Protein AF-0000000067516686 (afdb_homodimer)

Sequence (982 aa):
MNQHSPLILAIDEGTSNAKAVLVNEQGQVVARGSRPLSISHPQAGYSEQDPLLIWQATLEAIADCMTGLQRPISALAISNQRESVVAWDRVSGAPLSPCISWQCRRSLPLCNELHAQGHEAMILARTGLALDPMFSAGKMRWILDHLDDGHARAAAGEICLGTVDSWLLWKLSAGQAFATDYSNAARTQLFNLQTCDWDPQLLELFSIPAAALASIQPSAGLFAHTVAVGGLDAGIPILSMIGDSHAALYGQGGFAPGLVKATLGTGSSLMTPMAGPIASRHGLSTTLAWHDGAASTYAMEGNIVHTGAAVQWAARLVAGESIDALSEQAAQLADNGGVYFVPALSGLGAPHWQADARGLICGLTEGSSGAHIMRAALESIGYQIRDVFDAMQADIGSPLKELWVDGGATRNRWLMQFLADLLQRPVIRSLSPEVSALGAAHLAGKALGLWNDAADLQVLERQRERFDPVPGRDLEGVYQEWQKALGRVVCMNQHSPLILAIDEGTSNAKAVLVNEQGQVVARGSRPLSISHPQAGYSEQDPLLIWQATLEAIADCMTGLQRPISALAISNQRESVVAWDRVSGAPLSPCISWQCRRSLPLCNELHAQGHEAMILARTGLALDPMFSAGKMRWILDHLDDGHARAAAGEICLGTVDSWLLWKLSAGQAFATDYSNAARTQLFNLQTCDWDPQLLELFSIPAAALASIQPSAGLFAHTVAVGGLDAGIPILSMIGDSHAALYGQGGFAPGLVKATLGTGSSLMTPMAGPIASRHGLSTTLAWHDGAASTYAMEGNIVHTGAAVQWAARLVAGESIDALSEQAAQLADNGGVYFVPALSGLGAPHWQADARGLICGLTEGSSGAHIMRAALESIGYQIRDVFDAMQADIGSPLKELWVDGGATRNRWLMQFLADLLQRPVIRSLSPEVSALGAAHLAGKALGLWNDAADLQVLERQRERFDPVPGRDLEGVYQEWQKALGRVVC

Structure (mmCIF, N/CA/C/O backbone):
data_AF-0000000067516686-model_v1
#
loop_
_entity.id
_entity.type
_entity.pdbx_description
1 polymer 'ATP:glycerol 3-phosphotransferase'
#
loop_
_atom_site.group_PDB
_atom_site.id
_atom_site.type_symbol
_atom_site.label_atom_id
_atom_site.label_alt_id
_atom_site.label_comp_id
_atom_site.label_asym_id
_atom_site.label_entity_id
_atom_site.label_seq_id
_atom_site.pdbx_PDB_ins_code
_atom_site.Cartn_x
_atom_site.Cartn_y
_atom_site.Cartn_z
_atom_site.occupancy
_atom_site.B_iso_or_equiv
_atom_site.auth_seq_id
_atom_site.auth_comp_id
_atom_site.auth_asym_id
_atom_site.auth_atom_id
_atom_site.pdbx_PDB_model_num
ATOM 1 N N . MET A 1 1 ? -18.938 52.531 -2.992 1 40.31 1 MET A N 1
ATOM 2 C CA . MET A 1 1 ? -18.125 52.312 -1.795 1 40.31 1 MET A CA 1
ATOM 3 C C . MET A 1 1 ? -17.328 53.562 -1.441 1 40.31 1 MET A C 1
ATOM 5 O O . MET A 1 1 ? -16.625 54.125 -2.287 1 40.31 1 MET A O 1
ATOM 9 N N . ASN A 1 2 ? -17.703 54.25 -0.49 1 47.66 2 ASN A N 1
ATOM 10 C CA . ASN A 1 2 ? -17.109 55.531 -0.094 1 47.66 2 ASN A CA 1
ATOM 11 C C . ASN A 1 2 ? -15.609 55.406 0.144 1 47.66 2 ASN A C 1
ATOM 13 O O . ASN A 1 2 ? -15.133 54.375 0.593 1 47.66 2 ASN A O 1
ATOM 17 N N . GLN A 1 3 ? -14.773 56.219 -0.54 1 58.75 3 GLN A N 1
ATOM 18 C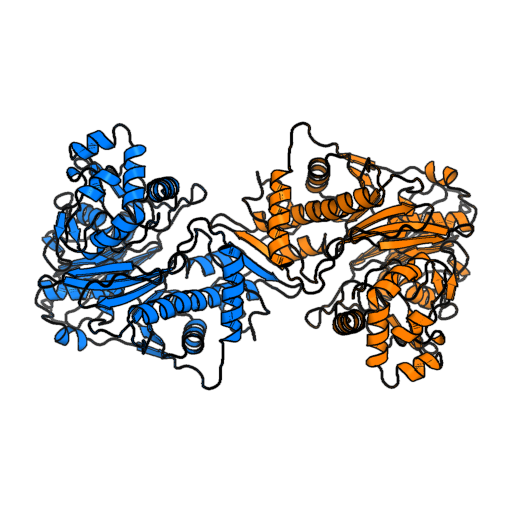 CA . GLN A 1 3 ? -13.32 56.281 -0.531 1 58.75 3 GLN A CA 1
ATOM 19 C C . GLN A 1 3 ? -12.773 56.25 0.893 1 58.75 3 GLN A C 1
ATOM 21 O O . GLN A 1 3 ? -11.609 55.875 1.104 1 58.75 3 GLN A O 1
ATOM 26 N N . HIS A 1 4 ? -13.742 56.312 1.951 1 70.19 4 HIS A N 1
ATOM 27 C CA . HIS A 1 4 ? -13.242 56.406 3.316 1 70.19 4 HIS A CA 1
ATOM 28 C C . HIS A 1 4 ? -13.648 55.188 4.137 1 70.19 4 HIS A C 1
ATOM 30 O O . HIS A 1 4 ? -13.312 55.094 5.32 1 70.19 4 HIS A O 1
ATOM 36 N N . SER A 1 5 ? -14.203 54.219 3.502 1 86.81 5 SER A N 1
ATOM 37 C CA . SER A 1 5 ? -14.633 53.062 4.273 1 86.81 5 SER A CA 1
ATOM 38 C C . SER A 1 5 ? -13.461 52.156 4.598 1 86.81 5 SER A C 1
ATOM 40 O O . SER A 1 5 ? -12.562 51.969 3.773 1 86.81 5 SER A O 1
ATOM 42 N N . PRO A 1 6 ? -13.469 51.594 5.805 1 93.19 6 PRO A N 1
ATOM 43 C CA . PRO A 1 6 ? -12.344 50.781 6.238 1 93.19 6 PRO A CA 1
ATOM 44 C C . PRO A 1 6 ? -12.133 49.562 5.344 1 93.19 6 PRO A C 1
ATOM 46 O O . PRO A 1 6 ? -13.102 48.938 4.898 1 93.19 6 PRO A O 1
ATOM 49 N N . LEU A 1 7 ? -10.859 49.312 5.105 1 95.75 7 LEU A N 1
ATOM 50 C CA . LEU A 1 7 ? -10.414 48.156 4.336 1 95.75 7 LEU A CA 1
ATOM 51 C C . LEU A 1 7 ? -9.297 47.406 5.062 1 95.75 7 LEU A C 1
ATOM 53 O O . LEU A 1 7 ? -8.289 48.031 5.441 1 95.75 7 LEU A O 1
ATOM 57 N N . ILE A 1 8 ? -9.516 46.094 5.266 1 97.38 8 ILE A N 1
ATOM 58 C CA . ILE A 1 8 ? -8.539 45.312 6 1 97.38 8 ILE A CA 1
ATOM 59 C C . ILE A 1 8 ? -7.832 44.344 5.047 1 97.38 8 ILE A C 1
ATOM 61 O O . ILE A 1 8 ? -8.477 43.594 4.301 1 97.38 8 ILE A O 1
ATOM 65 N N . LEU A 1 9 ? -6.535 44.406 5 1 98 9 LEU A N 1
ATOM 66 C CA . LEU A 1 9 ? -5.723 43.438 4.305 1 98 9 LEU A CA 1
ATOM 67 C C . LEU A 1 9 ? -5.402 42.25 5.219 1 98 9 LEU A C 1
ATOM 69 O O . LEU A 1 9 ? -4.746 42.406 6.25 1 98 9 LEU A O 1
ATOM 73 N N . ALA A 1 10 ? -5.867 41.094 4.891 1 98.25 10 ALA A N 1
ATOM 74 C CA . ALA A 1 10 ? -5.625 39.906 5.699 1 98.25 10 ALA A CA 1
ATOM 75 C C . ALA A 1 10 ? -4.738 38.938 4.957 1 98.25 10 ALA A C 1
ATOM 77 O O . ALA A 1 10 ? -5.023 38.562 3.816 1 98.25 10 ALA A O 1
ATOM 78 N N . ILE A 1 11 ? -3.666 38.5 5.617 1 98.06 11 ILE A N 1
ATOM 79 C CA . ILE A 1 11 ? -2.73 37.5 5.113 1 98.06 11 ILE A CA 1
ATOM 80 C C . ILE A 1 11 ? -3.061 36.125 5.719 1 98.06 11 ILE A C 1
ATOM 82 O O . ILE A 1 11 ? -3.338 36.031 6.914 1 98.06 11 ILE A O 1
ATOM 86 N N . ASP A 1 12 ? -3.098 35.125 4.902 1 96.88 12 ASP A N 1
ATOM 87 C CA . ASP A 1 12 ? -3.156 33.75 5.336 1 96.88 12 ASP A CA 1
ATOM 88 C C . ASP A 1 12 ? -1.967 32.938 4.797 1 96.88 12 ASP A C 1
ATOM 90 O O . ASP A 1 12 ? -2.023 32.406 3.688 1 96.88 12 ASP A O 1
ATOM 94 N N . GLU A 1 13 ? -0.964 32.844 5.578 1 97.19 13 GLU A N 1
ATOM 95 C CA . GLU A 1 13 ? 0.252 32.156 5.18 1 97.19 13 GLU A CA 1
ATOM 96 C C . GLU A 1 13 ? 0.207 30.672 5.609 1 97.19 13 GLU A C 1
ATOM 98 O O . GLU A 1 13 ? 0.337 30.375 6.797 1 97.19 13 GLU A O 1
ATOM 103 N N . GLY A 1 14 ? -0.041 29.75 4.742 1 93.25 14 GLY A N 1
ATOM 104 C CA . GLY A 1 14 ? -0.087 28.328 5.008 1 93.25 14 GLY A CA 1
ATOM 105 C C . GLY A 1 14 ? 1.169 27.594 4.566 1 93.25 14 GLY A C 1
ATOM 106 O O . GLY A 1 14 ? 2.17 28.234 4.223 1 93.25 14 GLY A O 1
ATOM 107 N N . THR A 1 15 ? 1.114 26.219 4.637 1 91.25 15 THR A N 1
ATOM 108 C CA . THR A 1 15 ? 2.25 25.391 4.27 1 91.25 15 THR A CA 1
ATOM 109 C C . THR A 1 15 ? 2.363 25.266 2.754 1 91.25 15 THR A C 1
ATOM 111 O O . THR A 1 15 ? 3.465 25.297 2.205 1 91.25 15 THR A O 1
ATOM 114 N N . SER A 1 16 ? 1.226 25.203 2.084 1 87.81 16 SER A N 1
ATOM 115 C CA . SER A 1 16 ? 1.241 24.953 0.648 1 87.81 16 SER A CA 1
ATOM 116 C C . SER A 1 16 ? 0.964 26.219 -0.144 1 87.81 16 SER A C 1
ATOM 118 O O . SER A 1 16 ? 1.228 26.281 -1.347 1 87.81 16 SER A O 1
ATOM 120 N N . ASN A 1 17 ? 0.392 27.234 0.539 1 91 17 ASN A N 1
ATOM 121 C CA . ASN A 1 17 ? -0.003 28.453 -0.151 1 91 17 ASN A CA 1
ATOM 122 C C . ASN A 1 17 ? 0.082 29.672 0.77 1 91 17 ASN A C 1
ATOM 124 O O . ASN A 1 17 ? -0.217 29.578 1.961 1 91 17 ASN A O 1
ATOM 128 N N . ALA A 1 18 ? 0.467 30.797 0.163 1 95.88 18 ALA A N 1
ATOM 129 C CA . ALA A 1 18 ? 0.298 32.094 0.786 1 95.88 18 ALA A CA 1
ATOM 130 C C . ALA A 1 18 ? -0.847 32.875 0.137 1 95.88 18 ALA A C 1
ATOM 132 O O . ALA A 1 18 ? -0.893 33 -1.087 1 95.88 18 ALA A O 1
ATOM 133 N N . LYS A 1 19 ? -1.77 33.312 0.953 1 96.12 19 LYS A N 1
ATOM 134 C CA . LYS A 1 19 ? -2.939 34.031 0.449 1 96.12 19 LYS A CA 1
ATOM 135 C C . LYS A 1 19 ? -3.068 35.406 1.103 1 96.12 19 LYS A C 1
ATOM 137 O O . LYS A 1 19 ? -2.564 35.625 2.207 1 96.12 19 LYS A O 1
ATOM 142 N N . ALA A 1 20 ? -3.664 36.281 0.36 1 96.94 20 ALA A N 1
ATOM 143 C CA . ALA A 1 20 ? -4.047 37.625 0.86 1 96.94 20 ALA A CA 1
ATOM 144 C C . ALA A 1 20 ? -5.426 38 0.349 1 96.94 20 ALA A C 1
ATOM 146 O O . ALA A 1 20 ? -5.766 37.75 -0.808 1 96.94 20 ALA A O 1
ATOM 147 N N . VAL A 1 21 ? -6.176 38.656 1.264 1 96.56 21 VAL A N 1
ATOM 148 C CA . VAL A 1 21 ? -7.496 39.125 0.848 1 96.56 21 VAL A CA 1
ATOM 149 C C . VAL A 1 21 ? -7.738 40.531 1.393 1 96.56 21 VAL A C 1
ATOM 151 O O . VAL A 1 21 ? -7.16 40.906 2.41 1 96.56 21 VAL A O 1
ATOM 154 N N . LEU A 1 22 ? -8.578 41.25 0.667 1 96.44 22 LEU A N 1
ATOM 155 C CA . LEU A 1 22 ? -9.102 42.531 1.154 1 96.44 22 LEU A CA 1
ATOM 156 C C . LEU A 1 22 ? -10.539 42.375 1.642 1 96.44 22 LEU A C 1
ATOM 158 O O . LEU A 1 22 ? -11.406 41.875 0.905 1 96.44 22 LEU A O 1
ATOM 162 N N . VAL A 1 23 ? -10.758 42.781 2.887 1 95 23 VAL A N 1
ATOM 163 C CA . VAL A 1 23 ? -12.07 42.656 3.504 1 95 23 VAL A CA 1
ATOM 164 C C . VAL A 1 23 ? -12.648 44.031 3.801 1 95 23 VAL A C 1
ATOM 166 O O . VAL A 1 23 ? -12 44.844 4.438 1 95 23 VAL A O 1
ATOM 169 N N . ASN A 1 24 ? -13.906 44.219 3.41 1 93.88 24 ASN A N 1
ATOM 170 C CA . ASN A 1 24 ? -14.531 45.531 3.617 1 93.88 24 ASN A CA 1
ATOM 171 C C . ASN A 1 24 ? -15.305 45.594 4.93 1 93.88 24 ASN A C 1
ATOM 173 O O . ASN A 1 24 ? -15.242 44.656 5.727 1 93.88 24 ASN A O 1
ATOM 177 N N . GLU A 1 25 ? -15.953 46.688 5.152 1 91.38 25 GLU A N 1
ATOM 178 C CA . GLU A 1 25 ? -16.625 46.938 6.418 1 91.38 25 GLU A CA 1
ATOM 179 C C . GLU A 1 25 ? -17.828 46.031 6.609 1 91.38 25 GLU A C 1
ATOM 181 O O . GLU A 1 25 ? -18.328 45.875 7.723 1 91.38 25 GLU A O 1
ATOM 186 N N . GLN A 1 26 ? -18.25 45.375 5.535 1 89.56 26 GLN A N 1
ATOM 187 C CA . GLN A 1 26 ? -19.375 44.438 5.613 1 89.56 26 GLN A CA 1
ATOM 188 C C . GLN A 1 26 ? -18.859 43.031 5.797 1 89.56 26 GLN A C 1
ATOM 190 O O . GLN A 1 26 ? -19.656 42.062 5.809 1 89.56 26 GLN A O 1
ATOM 195 N N . GLY A 1 27 ? -17.609 42.938 5.953 1 89.56 27 GLY A N 1
ATOM 196 C CA . GLY A 1 27 ? -17.031 41.625 6.141 1 89.56 27 GLY A CA 1
ATOM 197 C C . GLY A 1 27 ? -16.906 40.812 4.848 1 89.56 27 GLY A C 1
ATOM 198 O O . GLY A 1 27 ? -16.719 39.625 4.871 1 89.56 27 GLY A O 1
ATOM 199 N N . GLN A 1 28 ? -16.938 41.5 3.695 1 90.56 28 GLN A N 1
ATOM 200 C CA . GLN A 1 28 ? -16.891 40.844 2.396 1 90.56 28 GLN A CA 1
ATOM 201 C C . GLN A 1 28 ? -15.484 40.875 1.805 1 90.56 28 GLN A C 1
ATOM 203 O O . GLN A 1 28 ? -14.789 41.906 1.933 1 90.56 28 GLN A O 1
ATOM 208 N N . VAL A 1 29 ? -15.117 39.812 1.239 1 92.69 29 VAL A N 1
ATOM 209 C CA . VAL A 1 29 ? -13.859 39.781 0.495 1 92.69 29 VAL A CA 1
ATOM 210 C C . VAL A 1 29 ? -14.039 40.5 -0.838 1 92.69 29 VAL A C 1
ATOM 212 O O . VAL A 1 29 ? -14.891 40.125 -1.646 1 92.69 29 VAL A O 1
ATOM 215 N N . VAL A 1 30 ? -13.203 41.469 -1.125 1 92.88 30 VAL A N 1
ATOM 216 C CA . VAL A 1 30 ? -13.414 42.281 -2.316 1 92.88 30 VAL A CA 1
ATOM 217 C C . VAL A 1 30 ? -12.25 42.094 -3.285 1 92.88 30 VAL A C 1
ATOM 219 O O . VAL A 1 30 ? -12.336 42.469 -4.457 1 92.88 30 VAL A O 1
ATOM 222 N N . ALA A 1 31 ? -11.156 41.5 -2.861 1 94.31 31 ALA A N 1
ATOM 223 C CA . ALA A 1 31 ? -10.008 41.156 -3.697 1 94.31 31 ALA A CA 1
ATOM 224 C C . ALA A 1 31 ? -9.219 40 -3.092 1 94.31 31 ALA A C 1
ATOM 226 O O . ALA A 1 31 ? -9.273 39.781 -1.881 1 94.31 31 ALA A O 1
ATOM 227 N N . ARG A 1 32 ? -8.531 39.312 -3.943 1 94.94 32 ARG A N 1
ATOM 228 C CA . ARG A 1 32 ? -7.785 38.125 -3.504 1 94.94 32 ARG A CA 1
ATOM 229 C C . ARG A 1 32 ? -6.457 38 -4.25 1 94.94 32 ARG A C 1
ATOM 231 O O . ARG A 1 32 ? -6.34 38.469 -5.391 1 94.94 32 ARG A O 1
ATOM 238 N N . GLY A 1 33 ? -5.453 37.469 -3.58 1 95.06 33 GLY A N 1
ATOM 239 C CA . GLY A 1 33 ? -4.184 37.031 -4.129 1 95.06 33 GLY A CA 1
ATOM 240 C C . GLY A 1 33 ? -3.705 35.719 -3.531 1 95.06 33 GLY A C 1
ATOM 241 O O . GLY A 1 33 ? -4.055 35.375 -2.398 1 95.06 33 GLY A O 1
ATOM 242 N N . SER A 1 34 ? -2.969 34.969 -4.305 1 94.81 34 SER A N 1
ATOM 243 C CA . SER A 1 34 ? -2.455 33.688 -3.832 1 94.81 34 SER A CA 1
ATOM 244 C C . SER A 1 34 ? -1.183 33.281 -4.574 1 94.81 34 SER A C 1
ATOM 246 O O . SER A 1 34 ? -1.023 33.594 -5.754 1 94.81 34 SER A O 1
ATOM 248 N N . ARG A 1 35 ? -0.277 32.656 -3.879 1 95.81 35 ARG A N 1
ATOM 249 C CA . ARG A 1 35 ? 0.959 32.125 -4.438 1 95.81 35 ARG A CA 1
ATOM 250 C C . ARG A 1 35 ? 1.274 30.75 -3.848 1 95.81 35 ARG A C 1
ATOM 252 O O . ARG A 1 35 ? 1.161 30.547 -2.637 1 95.81 35 ARG A O 1
ATOM 259 N N . PRO A 1 36 ? 1.596 29.781 -4.66 1 92.94 36 PRO A N 1
ATOM 260 C CA . PRO A 1 36 ? 1.971 28.469 -4.137 1 92.94 36 PRO A CA 1
ATOM 261 C C . PRO A 1 36 ? 3.305 28.484 -3.396 1 92.94 36 PRO A C 1
ATOM 263 O O . PRO A 1 36 ? 4.188 29.281 -3.725 1 92.94 36 PRO A O 1
ATOM 266 N N . LEU A 1 37 ? 3.395 27.625 -2.416 1 93.75 37 LEU A N 1
ATOM 267 C CA . LEU A 1 37 ? 4.629 27.406 -1.668 1 93.75 37 LEU A CA 1
ATOM 268 C C . LEU A 1 37 ? 5.133 25.984 -1.849 1 93.75 37 LEU A C 1
ATOM 270 O O . LEU A 1 37 ? 4.359 25.078 -2.174 1 93.75 37 LEU A O 1
ATOM 274 N N . SER A 1 38 ? 6.434 25.844 -1.686 1 91.12 38 SER A N 1
ATOM 275 C CA . SER A 1 38 ? 7.035 24.516 -1.803 1 91.12 38 SER A CA 1
ATOM 276 C C . SER A 1 38 ? 7.586 24.047 -0.463 1 91.12 38 SER A C 1
ATOM 278 O O . SER A 1 38 ? 8.023 24.844 0.358 1 91.12 38 SER A O 1
ATOM 280 N N . ILE A 1 39 ? 7.438 22.766 -0.239 1 89.56 39 ILE A N 1
ATOM 281 C CA . ILE A 1 39 ? 8.023 22.125 0.933 1 89.56 39 ILE A CA 1
ATOM 282 C C . ILE A 1 39 ? 9.023 21.062 0.491 1 89.56 39 ILE A C 1
ATOM 284 O O . ILE A 1 39 ? 8.781 20.344 -0.473 1 89.56 39 ILE A O 1
ATOM 288 N N . SER A 1 40 ? 10.195 21.062 1.09 1 90.62 40 SER A N 1
ATOM 289 C CA . SER A 1 40 ? 11.242 20.094 0.768 1 90.62 40 SER A CA 1
ATOM 290 C C . SER A 1 40 ? 11.414 19.078 1.885 1 90.62 40 SER A C 1
ATOM 292 O O . SER A 1 40 ? 11.141 19.359 3.051 1 90.62 40 SER A O 1
ATOM 294 N N . HIS A 1 41 ? 11.797 17.906 1.562 1 85.88 41 HIS A N 1
ATOM 295 C CA . HIS A 1 41 ? 12.094 16.812 2.484 1 85.88 41 HIS A CA 1
ATOM 296 C C . HIS A 1 41 ? 13.5 16.266 2.273 1 85.88 41 HIS A C 1
ATOM 298 O O . HIS A 1 41 ? 13.68 15.172 1.748 1 85.88 41 HIS A O 1
ATOM 304 N N . PRO A 1 42 ? 14.516 16.906 2.746 1 86.44 42 PRO A N 1
ATOM 305 C CA . PRO A 1 42 ? 15.906 16.562 2.439 1 86.44 42 PRO A CA 1
ATOM 306 C C . PRO A 1 42 ? 16.328 15.203 2.996 1 86.44 42 PRO A C 1
ATOM 308 O O . PRO A 1 42 ? 17.234 14.57 2.465 1 86.44 42 PRO A O 1
ATOM 311 N N . GLN A 1 43 ? 15.742 14.82 4.094 1 83.25 43 GLN A N 1
ATOM 312 C CA . GLN A 1 43 ? 15.93 13.508 4.703 1 83.25 43 GLN A CA 1
ATOM 313 C C . GLN A 1 43 ? 14.617 12.969 5.258 1 83.25 43 GLN A C 1
ATOM 315 O O . GLN A 1 43 ? 13.656 13.711 5.426 1 83.25 43 GLN A O 1
ATOM 320 N N . ALA A 1 44 ? 14.617 11.656 5.512 1 76.38 44 ALA A N 1
ATOM 321 C CA . ALA A 1 44 ? 13.414 11.047 6.078 1 76.38 44 ALA A CA 1
ATOM 322 C C . ALA A 1 44 ? 12.992 11.766 7.355 1 76.38 44 ALA A C 1
ATOM 324 O O . ALA A 1 44 ? 13.805 11.977 8.258 1 76.38 44 ALA A O 1
ATOM 325 N N . GLY A 1 45 ? 11.812 12.227 7.355 1 83.88 45 GLY A N 1
ATOM 326 C CA . GLY A 1 45 ? 11.258 12.859 8.539 1 83.88 45 GLY A CA 1
ATOM 327 C C . GLY A 1 45 ? 11.445 14.367 8.547 1 83.88 45 GLY A C 1
ATOM 328 O O . GLY A 1 45 ? 10.875 15.062 9.391 1 83.88 45 GLY A O 1
ATOM 329 N N . TYR A 1 46 ? 12.242 14.852 7.625 1 90.88 46 TYR A N 1
ATOM 330 C CA . TYR A 1 46 ? 12.5 16.281 7.582 1 90.88 46 TYR A CA 1
ATOM 331 C C . TYR A 1 46 ? 11.531 16.984 6.637 1 90.88 46 TYR A C 1
ATOM 333 O O . TYR A 1 46 ? 11.211 16.469 5.566 1 90.88 46 TYR A O 1
ATOM 341 N N . SER A 1 47 ? 11.07 18.062 7.094 1 92.12 47 SER A N 1
ATOM 342 C CA . SER A 1 47 ? 10.219 18.938 6.297 1 92.12 47 SER A CA 1
ATOM 343 C C . SER A 1 47 ? 10.609 20.406 6.473 1 92.12 47 SER A C 1
ATOM 345 O O . SER A 1 47 ? 10.508 20.953 7.57 1 92.12 47 SER A O 1
ATOM 347 N N . GLU A 1 48 ? 11.039 21.031 5.309 1 96 48 GLU A N 1
ATOM 348 C CA . GLU A 1 48 ? 11.602 22.375 5.398 1 96 48 GLU A CA 1
ATOM 349 C C . GLU A 1 48 ? 11.031 23.281 4.312 1 96 48 GLU A C 1
ATOM 351 O O . GLU A 1 48 ? 10.594 22.812 3.264 1 96 48 GLU A O 1
ATOM 356 N N . GLN A 1 49 ? 11.016 24.516 4.66 1 96.94 49 GLN A N 1
ATOM 357 C CA . GLN A 1 49 ? 10.742 25.578 3.688 1 96.94 49 GLN A CA 1
ATOM 358 C C . GLN A 1 49 ? 11.773 26.703 3.793 1 96.94 49 GLN A C 1
ATOM 360 O O . GLN A 1 49 ? 12.508 26.781 4.781 1 96.94 49 GLN A O 1
ATOM 365 N N . ASP A 1 50 ? 11.875 27.484 2.723 1 97.62 50 ASP A N 1
ATOM 366 C CA . ASP A 1 50 ? 12.75 28.656 2.729 1 97.62 50 ASP A CA 1
ATOM 367 C C . ASP A 1 50 ? 12.016 29.891 3.262 1 97.62 50 ASP A C 1
ATOM 369 O O . ASP A 1 50 ? 11.055 30.359 2.65 1 97.62 50 ASP A O 1
ATOM 373 N N . PRO A 1 51 ? 12.555 30.422 4.406 1 98.06 51 PRO A N 1
ATOM 374 C CA . PRO A 1 51 ? 11.859 31.578 4.977 1 98.06 51 PRO A CA 1
ATOM 375 C C . PRO A 1 51 ? 11.758 32.75 3.998 1 98.06 51 PRO A C 1
ATOM 377 O O . PRO A 1 51 ? 10.773 33.5 4.008 1 98.06 51 PRO A O 1
ATOM 380 N N . LEU A 1 52 ? 12.703 32.906 3.158 1 98.12 52 LEU A N 1
ATOM 381 C CA . LEU A 1 52 ? 12.695 34 2.209 1 98.12 52 LEU A CA 1
ATOM 382 C C . LEU A 1 52 ? 11.688 33.75 1.092 1 98.12 52 LEU A C 1
ATOM 384 O O . LEU A 1 52 ? 11.086 34.719 0.579 1 98.12 52 LEU A O 1
ATOM 388 N N . LEU A 1 53 ? 11.555 32.562 0.764 1 97.69 53 LEU A N 1
ATOM 389 C CA . LEU A 1 53 ? 10.539 32.25 -0.236 1 97.69 53 LEU A CA 1
ATOM 390 C C . LEU A 1 53 ? 9.133 32.406 0.338 1 97.69 53 LEU A C 1
ATOM 392 O O . LEU A 1 53 ? 8.211 32.812 -0.38 1 97.69 53 LEU A O 1
ATOM 396 N N . ILE A 1 54 ? 8.977 32.094 1.625 1 98.12 54 ILE A N 1
ATOM 397 C CA . ILE A 1 54 ? 7.707 32.344 2.295 1 98.12 54 ILE A CA 1
ATOM 398 C C . ILE A 1 54 ? 7.398 33.844 2.256 1 98.12 54 ILE A C 1
ATOM 400 O O . ILE A 1 54 ? 6.281 34.25 1.911 1 98.12 54 ILE A O 1
ATOM 404 N N . TRP A 1 55 ? 8.375 34.625 2.508 1 98.06 55 TRP A N 1
ATOM 405 C CA . TRP A 1 55 ? 8.234 36.062 2.508 1 98.06 55 TRP A CA 1
ATOM 406 C C . TRP A 1 55 ? 7.898 36.594 1.112 1 98.06 55 TRP A C 1
ATOM 408 O O . TRP A 1 55 ? 6.969 37.375 0.944 1 98.06 55 TRP A O 1
ATOM 418 N N . GLN A 1 56 ? 8.609 36.125 0.159 1 97.75 56 GLN A N 1
ATOM 419 C CA . GLN A 1 56 ? 8.391 36.562 -1.219 1 97.75 56 GLN A CA 1
ATOM 420 C C . GLN A 1 56 ? 6.988 36.188 -1.691 1 97.75 56 GLN A C 1
ATOM 422 O O . GLN A 1 56 ? 6.309 37 -2.322 1 97.75 56 GLN A O 1
ATOM 427 N N . ALA A 1 57 ? 6.582 35 -1.395 1 97.75 57 ALA A N 1
ATOM 428 C CA . ALA A 1 57 ? 5.246 34.531 -1.778 1 97.75 57 ALA A CA 1
ATOM 429 C C . ALA A 1 57 ? 4.168 35.375 -1.109 1 97.75 57 ALA A C 1
ATOM 431 O O . ALA A 1 57 ? 3.143 35.688 -1.721 1 97.75 57 ALA A O 1
ATOM 432 N N . THR A 1 58 ? 4.395 35.75 0.137 1 97.88 58 THR A N 1
ATOM 433 C CA . THR A 1 58 ? 3.457 36.594 0.87 1 97.88 58 THR A CA 1
ATOM 434 C C . THR A 1 58 ? 3.336 37.969 0.211 1 97.88 58 THR A C 1
ATOM 436 O O . THR A 1 58 ? 2.227 38.469 -0.012 1 97.88 58 THR A O 1
ATOM 439 N N . LEU A 1 59 ? 4.434 38.531 -0.172 1 97.62 59 LEU A N 1
ATOM 440 C CA . LEU A 1 59 ? 4.43 39.844 -0.819 1 97.62 59 LEU A CA 1
ATOM 441 C C . LEU A 1 59 ? 3.717 39.781 -2.164 1 97.62 59 LEU A C 1
ATOM 443 O O . LEU A 1 59 ? 2.971 40.719 -2.52 1 97.62 59 LEU A O 1
ATOM 447 N N . GLU A 1 60 ? 4.008 38.75 -2.852 1 97.62 60 GLU A N 1
ATOM 448 C CA . GLU A 1 60 ? 3.389 38.594 -4.168 1 97.62 60 GLU A CA 1
ATOM 449 C C . GLU A 1 60 ? 1.878 38.438 -4.047 1 97.62 60 GLU A C 1
ATOM 451 O O . GLU A 1 60 ? 1.121 38.969 -4.859 1 97.62 60 GLU A O 1
ATOM 456 N N . ALA A 1 61 ? 1.453 37.688 -3.072 1 96.88 61 ALA A N 1
ATOM 457 C CA . ALA A 1 61 ? 0.021 37.531 -2.834 1 96.88 61 ALA A CA 1
ATOM 458 C C . ALA A 1 61 ? -0.623 38.875 -2.486 1 96.88 61 ALA A C 1
ATOM 460 O O . ALA A 1 61 ? -1.728 39.188 -2.945 1 96.88 61 ALA A O 1
ATOM 461 N N . ILE A 1 62 ? 0.047 39.656 -1.701 1 96.81 62 ILE A N 1
ATOM 462 C CA . ILE A 1 62 ? -0.433 40.969 -1.32 1 96.81 62 ILE A CA 1
ATOM 463 C C . ILE A 1 62 ? -0.532 41.875 -2.559 1 96.81 62 ILE A C 1
ATOM 465 O O . ILE A 1 62 ? -1.54 42.562 -2.764 1 96.81 62 ILE A O 1
ATOM 469 N N . ALA A 1 63 ? 0.469 41.812 -3.365 1 95.31 63 ALA A N 1
ATOM 470 C CA . ALA A 1 63 ? 0.506 42.656 -4.574 1 95.31 63 ALA A CA 1
ATOM 471 C C . ALA A 1 63 ? -0.668 42.312 -5.492 1 95.31 63 ALA A C 1
ATOM 473 O O . ALA A 1 63 ? -1.289 43.219 -6.055 1 95.31 63 ALA A O 1
ATOM 474 N N . ASP A 1 64 ? -0.918 41.125 -5.621 1 93.88 64 ASP A N 1
ATOM 475 C CA . ASP A 1 64 ? -2.039 40.656 -6.449 1 93.88 64 ASP A CA 1
ATOM 476 C C . ASP A 1 64 ? -3.361 41.219 -5.914 1 93.88 64 ASP A C 1
ATOM 478 O O . ASP A 1 64 ? -4.219 41.656 -6.688 1 93.88 64 ASP A O 1
ATOM 482 N N . CYS A 1 65 ? -3.473 41.188 -4.668 1 90.81 65 CYS A N 1
ATOM 483 C CA . CYS A 1 65 ? -4.695 41.625 -4.004 1 90.81 65 CYS A CA 1
ATOM 484 C C . CYS A 1 65 ? -4.871 43.125 -4.121 1 90.81 65 CYS A C 1
ATOM 486 O O . CYS A 1 65 ? -5.996 43.625 -4.168 1 90.81 65 CYS A O 1
ATOM 488 N N . MET A 1 66 ? -3.857 43.875 -4.25 1 92.38 66 MET A N 1
ATOM 489 C CA . MET A 1 66 ? -3.891 45.344 -4.188 1 92.38 66 MET A CA 1
ATOM 490 C C . MET A 1 66 ? -3.949 45.938 -5.59 1 92.38 66 MET A C 1
ATOM 492 O O . MET A 1 66 ? -4.043 47.156 -5.742 1 92.38 66 MET A O 1
ATOM 496 N N . THR A 1 67 ? -3.889 45.094 -6.535 1 89.62 67 THR A N 1
ATOM 497 C CA . THR A 1 67 ? -3.92 45.625 -7.898 1 89.62 67 THR A CA 1
ATOM 498 C C . THR A 1 67 ? -5.168 46.469 -8.133 1 89.62 67 THR A C 1
ATOM 500 O O . THR A 1 67 ? -6.289 46 -7.938 1 89.62 67 THR A O 1
ATOM 503 N N . GLY A 1 68 ? -4.988 47.656 -8.547 1 84.38 68 GLY A N 1
ATOM 504 C CA . GLY A 1 68 ? -6.082 48.531 -8.914 1 84.38 68 GLY A CA 1
ATOM 505 C C . GLY A 1 68 ? -6.762 49.188 -7.719 1 84.38 68 GLY A C 1
ATOM 506 O O . GLY A 1 68 ? -7.762 49.906 -7.871 1 84.38 68 GLY A O 1
ATOM 507 N N . LEU A 1 69 ? -6.242 48.906 -6.555 1 85.62 69 LEU A N 1
ATOM 508 C CA . LEU A 1 69 ? -6.852 49.438 -5.344 1 85.62 69 LEU A CA 1
ATOM 509 C C . LEU A 1 69 ? -6.691 50.969 -5.285 1 85.62 69 LEU A C 1
ATOM 511 O O . LEU A 1 69 ? -5.59 51.469 -5.473 1 85.62 69 LEU A O 1
ATOM 515 N N . GLN A 1 70 ? -7.781 51.719 -5.062 1 79.5 70 GLN A N 1
ATOM 516 C CA . GLN A 1 70 ? -7.777 53.156 -5.031 1 79.5 70 GLN A CA 1
ATOM 517 C C . GLN A 1 70 ? -7.941 53.688 -3.607 1 79.5 70 GLN A C 1
ATOM 519 O O . GLN A 1 70 ? -7.734 54.875 -3.35 1 79.5 70 GLN A O 1
ATOM 524 N N . ARG A 1 71 ? -8.305 52.812 -2.66 1 87.12 71 ARG A N 1
ATOM 525 C CA . ARG A 1 71 ? -8.523 53.25 -1.279 1 87.12 71 ARG A CA 1
ATOM 526 C C . ARG A 1 71 ? -7.406 52.75 -0.371 1 87.12 71 ARG A C 1
ATOM 528 O O . ARG A 1 71 ? -6.793 51.719 -0.64 1 87.12 71 ARG A O 1
ATOM 535 N N . PRO A 1 72 ? -7.148 53.531 0.686 1 91.19 72 PRO A N 1
ATOM 536 C CA . PRO A 1 72 ? -6.09 53.125 1.612 1 91.19 72 PRO A CA 1
ATOM 537 C C . PRO A 1 72 ? -6.484 51.938 2.467 1 91.19 72 PRO A C 1
ATOM 539 O O . PRO A 1 72 ? -7.664 51.75 2.777 1 91.19 72 PRO A O 1
ATOM 542 N N . ILE A 1 73 ? -5.523 51.188 2.867 1 95.81 73 ILE A N 1
ATOM 543 C CA . ILE A 1 73 ? -5.711 50.062 3.781 1 95.81 73 ILE A CA 1
ATOM 544 C C . ILE A 1 73 ? -5.758 50.594 5.219 1 95.81 73 ILE A C 1
ATOM 546 O O . ILE A 1 73 ? -4.871 51.312 5.656 1 95.81 73 ILE A O 1
ATOM 550 N N . SER A 1 74 ? -6.781 50.125 5.953 1 96.94 74 SER A N 1
ATOM 551 C CA . SER A 1 74 ? -6.996 50.625 7.312 1 96.94 74 SER A CA 1
ATOM 552 C C . SER A 1 74 ? -6.234 49.781 8.336 1 96.94 74 SER A C 1
ATOM 554 O O . SER A 1 74 ? -5.883 50.281 9.406 1 96.94 74 SER A O 1
ATOM 556 N N . ALA A 1 75 ? -6.039 48.562 8.016 1 97.88 75 ALA A N 1
ATOM 557 C CA . ALA A 1 75 ? -5.355 47.625 8.922 1 97.88 75 ALA A CA 1
ATOM 558 C C . ALA A 1 75 ? -4.859 46.406 8.18 1 97.88 75 ALA A C 1
ATOM 560 O O . ALA A 1 75 ? -5.344 46.094 7.09 1 97.88 75 ALA A O 1
ATOM 561 N N . LEU A 1 76 ? -3.902 45.781 8.758 1 98.31 76 LEU A N 1
ATOM 562 C CA . LEU A 1 76 ? -3.373 44.5 8.289 1 98.31 76 LEU A CA 1
ATOM 563 C C . LEU A 1 76 ? -3.551 43.406 9.344 1 98.31 76 LEU A C 1
ATOM 565 O O . LEU A 1 76 ? -3.434 43.688 10.539 1 98.31 76 LEU A O 1
ATOM 569 N N . ALA A 1 77 ? -3.92 42.25 8.938 1 98.69 77 ALA A N 1
ATOM 570 C CA . ALA A 1 77 ? -4.094 41.094 9.797 1 98.69 77 ALA A CA 1
ATOM 571 C C . ALA A 1 77 ? -3.297 39.875 9.266 1 98.69 77 ALA A C 1
ATOM 573 O O . ALA A 1 77 ? -3.17 39.719 8.055 1 98.69 77 ALA A O 1
ATOM 574 N N . ILE A 1 78 ? -2.758 39.062 10.195 1 98.69 78 ILE A N 1
ATOM 575 C CA . ILE A 1 78 ? -1.914 37.938 9.797 1 98.69 78 ILE A CA 1
ATOM 576 C C . ILE A 1 78 ? -2.467 36.625 10.391 1 98.69 78 ILE A C 1
ATOM 578 O O . ILE A 1 78 ? -2.615 36.531 11.609 1 98.69 78 ILE A O 1
ATOM 582 N N . SER A 1 79 ? -2.805 35.75 9.609 1 98.12 79 SER A N 1
ATOM 583 C CA . SER A 1 79 ? -2.934 34.344 9.961 1 98.12 79 SER A CA 1
ATOM 584 C C . SER A 1 79 ? -1.789 33.5 9.375 1 98.12 79 SER A C 1
ATOM 586 O O . SER A 1 79 ? -1.284 33.812 8.297 1 98.12 79 SER A O 1
ATOM 588 N N . ASN A 1 80 ? -1.363 32.469 10.078 1 98 80 ASN A N 1
ATOM 589 C CA . ASN A 1 80 ? -0.163 31.766 9.656 1 98 80 ASN A CA 1
ATOM 590 C C . ASN A 1 80 ? -0.244 30.281 10 1 98 80 ASN A C 1
ATOM 592 O O . ASN A 1 80 ? -1.043 29.875 10.852 1 98 80 ASN A O 1
ATOM 596 N N . GLN A 1 81 ? 0.603 29.453 9.328 1 95.88 81 GLN A N 1
ATOM 597 C CA . GLN A 1 81 ? 0.863 28.109 9.828 1 95.88 81 GLN A CA 1
ATOM 598 C C . GLN A 1 81 ? 1.48 28.156 11.219 1 95.88 81 GLN A C 1
ATOM 600 O O . GLN A 1 81 ? 2.357 28.969 11.492 1 95.88 81 GLN A O 1
ATOM 605 N N . ARG A 1 82 ? 1.138 27.406 12.094 1 95.94 82 ARG A N 1
ATOM 606 C CA . ARG A 1 82 ? 1.302 27.656 13.523 1 95.94 82 ARG A CA 1
ATOM 607 C C . ARG A 1 82 ? 2.648 27.125 14.016 1 95.94 82 ARG A C 1
ATOM 609 O O . ARG A 1 82 ? 3.596 27.906 14.18 1 95.94 82 ARG A O 1
ATOM 616 N N . GLU A 1 83 ? 2.959 25.859 14.062 1 97.38 83 GLU A N 1
ATOM 617 C CA . GLU A 1 83 ? 4.055 25.266 14.812 1 97.38 83 GLU A CA 1
ATOM 618 C C . GLU A 1 83 ? 5.359 25.312 14.023 1 97.38 83 GLU A C 1
ATOM 620 O O . GLU A 1 83 ? 6.41 24.906 14.531 1 97.38 83 GLU A O 1
ATOM 625 N N . SER A 1 84 ? 5.379 25.844 12.859 1 98.19 84 SER A N 1
ATOM 626 C CA . SER A 1 84 ? 6.598 26.016 12.07 1 98.19 84 SER A CA 1
ATOM 627 C C . SER A 1 84 ? 7.465 27.125 12.625 1 98.19 84 SER A C 1
ATOM 629 O O . SER A 1 84 ? 6.953 28.156 13.078 1 98.19 84 SER A O 1
ATOM 631 N N . VAL A 1 85 ? 8.828 26.906 12.555 1 98.56 85 VAL A N 1
ATOM 632 C CA . VAL A 1 85 ? 9.711 27.844 13.258 1 98.56 85 VAL A CA 1
ATOM 633 C C . VAL A 1 85 ? 10.828 28.297 12.32 1 98.56 85 VAL A C 1
ATOM 635 O O . VAL A 1 85 ? 11.227 27.562 11.414 1 98.56 85 VAL A O 1
ATOM 638 N N . VAL A 1 86 ? 11.281 29.484 12.562 1 98.31 86 VAL A N 1
ATOM 639 C CA . VAL A 1 86 ? 12.422 30.094 11.875 1 98.31 86 VAL A CA 1
ATOM 640 C C . VAL A 1 86 ? 13.336 30.766 12.898 1 98.31 86 VAL A C 1
ATOM 642 O O . VAL A 1 86 ? 12.859 31.359 13.875 1 98.31 86 VAL A O 1
ATOM 645 N N . ALA A 1 87 ? 14.617 30.625 12.695 1 98.75 87 ALA A N 1
ATOM 646 C CA . ALA A 1 87 ? 15.602 31.406 13.43 1 98.75 87 ALA A CA 1
ATOM 647 C C . ALA A 1 87 ? 16.266 32.438 12.516 1 98.75 87 ALA A C 1
ATOM 649 O O . ALA A 1 87 ? 16.578 32.156 11.359 1 98.75 87 ALA A O 1
ATOM 650 N N . TRP A 1 88 ? 16.422 33.594 13.008 1 98.75 88 TRP A N 1
ATOM 651 C CA . TRP A 1 88 ? 17.125 34.625 12.234 1 98.75 88 TRP A CA 1
ATOM 652 C C . TRP A 1 88 ? 17.953 35.531 13.148 1 98.75 88 TRP A C 1
ATOM 654 O O . TRP A 1 88 ? 17.734 35.562 14.359 1 98.75 88 TRP A O 1
ATOM 664 N N . ASP A 1 89 ? 18.922 36.188 12.586 1 98.44 89 ASP A N 1
ATOM 665 C CA . ASP A 1 89 ? 19.797 37.094 13.297 1 98.44 89 ASP A CA 1
ATOM 666 C C . ASP A 1 89 ? 19.062 38.406 13.633 1 98.44 89 ASP A C 1
ATOM 668 O O . ASP A 1 89 ? 18.484 39.031 12.742 1 98.44 89 ASP A O 1
ATOM 672 N N . ARG A 1 90 ? 19.047 38.781 14.891 1 97.81 90 ARG A N 1
ATOM 673 C CA . ARG A 1 90 ? 18.234 39.906 15.359 1 97.81 90 ARG A CA 1
ATOM 674 C C . ARG A 1 90 ? 18.703 41.219 14.727 1 97.81 90 ARG A C 1
ATOM 676 O O . ARG A 1 90 ? 17.891 42.094 14.461 1 97.81 90 ARG A O 1
ATOM 683 N N . VAL A 1 91 ? 19.938 41.375 14.438 1 96.5 91 VAL A N 1
ATOM 684 C CA . VAL A 1 91 ? 20.484 42.656 13.945 1 96.5 91 VAL A CA 1
ATOM 685 C C . VAL A 1 91 ? 20.344 42.719 12.43 1 96.5 91 VAL A C 1
ATOM 687 O O . VAL A 1 91 ? 19.797 43.688 11.898 1 96.5 91 VAL A O 1
ATOM 690 N N . SER A 1 92 ? 20.75 41.688 11.734 1 96.62 92 SER A N 1
ATOM 691 C CA . SER A 1 92 ? 20.781 41.719 10.273 1 96.62 92 SER A CA 1
ATOM 692 C C . SER A 1 92 ? 19.422 41.312 9.695 1 96.62 92 SER A C 1
ATOM 694 O O . SER A 1 92 ? 19.109 41.625 8.547 1 96.62 92 SER A O 1
ATOM 696 N N . GLY A 1 93 ? 18.734 40.531 10.43 1 97.31 93 GLY A N 1
ATOM 697 C CA . GLY A 1 93 ? 17.484 39.969 9.922 1 97.31 93 GLY A CA 1
ATOM 698 C C . GLY A 1 93 ? 17.672 38.781 9.008 1 97.31 93 GLY A C 1
ATOM 699 O O . GLY A 1 93 ? 16.703 38.25 8.469 1 97.31 93 GLY A O 1
ATOM 700 N N . ALA A 1 94 ? 18.891 38.312 8.859 1 97.88 94 ALA A N 1
ATOM 701 C CA . ALA A 1 94 ? 19.188 37.188 7.977 1 97.88 94 ALA A CA 1
ATOM 702 C C . ALA A 1 94 ? 18.766 35.875 8.609 1 97.88 94 ALA A C 1
ATOM 704 O O . ALA A 1 94 ? 19.016 35.625 9.797 1 97.88 94 ALA A O 1
ATOM 705 N N . PRO A 1 95 ? 18.062 35.031 7.812 1 98.25 95 PRO A N 1
ATOM 706 C CA . PRO A 1 95 ? 17.719 33.719 8.352 1 98.25 95 PRO A CA 1
ATOM 707 C C . PRO A 1 95 ? 18.938 32.906 8.766 1 98.25 95 PRO A C 1
ATOM 709 O O . PRO A 1 95 ? 19.969 32.938 8.078 1 98.25 95 PRO A O 1
ATOM 712 N N . LEU A 1 96 ? 18.875 32.188 9.859 1 98.44 96 LEU A N 1
ATOM 713 C CA . LEU A 1 96 ? 19.938 31.344 10.375 1 98.44 96 LEU A CA 1
ATOM 714 C C . LEU A 1 96 ? 19.578 29.859 10.195 1 98.44 96 LEU A C 1
ATOM 716 O O . LEU A 1 96 ? 20.438 29 10.398 1 98.44 96 LEU A O 1
ATOM 720 N N . SER A 1 97 ? 18.375 29.531 9.859 1 97.56 97 SER A N 1
ATOM 721 C CA . SER A 1 97 ? 17.859 28.188 9.633 1 97.56 97 SER A CA 1
ATOM 722 C C . SER A 1 97 ? 16.781 28.188 8.547 1 97.56 97 SER A C 1
ATOM 724 O O . SER A 1 97 ? 16.25 29.234 8.195 1 97.56 97 SER A O 1
ATOM 726 N N . PRO A 1 98 ? 16.5 27.031 7.918 1 98 98 PRO A N 1
ATOM 727 C CA . PRO A 1 98 ? 15.234 26.938 7.191 1 98 98 PRO A CA 1
ATOM 728 C C . PRO A 1 98 ? 14.016 27.109 8.094 1 98 98 PRO A C 1
ATOM 730 O O . PRO A 1 98 ? 14.164 27.203 9.312 1 98 98 PRO A O 1
ATOM 733 N N . CYS A 1 99 ? 12.883 27.344 7.488 1 98.5 99 CYS A N 1
ATOM 734 C CA . CYS A 1 99 ? 11.641 27.156 8.219 1 98.5 99 CYS A CA 1
ATOM 735 C C . CYS A 1 99 ? 11.344 25.688 8.453 1 98.5 99 CYS A C 1
ATOM 737 O O . CYS A 1 99 ? 11.047 24.953 7.508 1 98.5 99 CYS A O 1
ATOM 739 N N . ILE A 1 100 ? 11.539 25.25 9.656 1 98.25 100 ILE A N 1
ATOM 740 C CA . ILE A 1 100 ? 11.242 23.859 9.977 1 98.25 100 ILE A CA 1
ATOM 741 C C . ILE A 1 100 ? 9.734 23.688 10.18 1 98.25 100 ILE A C 1
ATOM 743 O O . ILE A 1 100 ? 9.164 24.219 11.125 1 98.25 100 ILE A O 1
ATOM 747 N N . SER A 1 101 ? 9.133 22.891 9.344 1 96.5 101 SER A N 1
ATOM 748 C CA . SER A 1 101 ? 7.68 22.75 9.242 1 96.5 101 SER A CA 1
ATOM 749 C C . SER A 1 101 ? 7.105 22.016 10.445 1 96.5 101 SER A C 1
ATOM 751 O O . SER A 1 101 ? 7.789 21.203 11.07 1 96.5 101 SER A O 1
ATOM 753 N N . TRP A 1 102 ? 5.805 22.312 10.734 1 95.25 102 TRP A N 1
ATOM 754 C CA . TRP A 1 102 ? 5.059 21.609 11.781 1 95.25 102 TRP A CA 1
ATOM 755 C C . TRP A 1 102 ? 4.953 20.125 11.469 1 95.25 102 TRP A C 1
ATOM 757 O O . TRP A 1 102 ? 4.738 19.312 12.367 1 95.25 102 TRP A O 1
ATOM 767 N N . GLN A 1 103 ? 5.172 19.719 10.266 1 89 103 GLN A N 1
ATOM 768 C CA . GLN A 1 103 ? 5.117 18.328 9.859 1 89 103 GLN A CA 1
ATOM 769 C C . GLN A 1 103 ? 6.441 17.609 10.133 1 89 103 GLN A C 1
ATOM 771 O O . GLN A 1 103 ? 6.527 16.391 10.047 1 89 103 GLN A O 1
ATOM 776 N N . CYS A 1 104 ? 7.477 18.328 10.469 1 92.94 104 CYS A N 1
ATOM 777 C CA . CYS A 1 104 ? 8.828 17.797 10.594 1 92.94 104 CYS A CA 1
ATOM 778 C C . CYS A 1 104 ? 8.953 16.938 11.852 1 92.94 104 CYS A C 1
ATOM 780 O O . CYS A 1 104 ? 8.422 17.281 12.906 1 92.94 104 CYS A O 1
ATOM 782 N N . ARG A 1 105 ? 9.719 15.867 11.75 1 91.81 105 ARG A N 1
ATOM 783 C CA . ARG A 1 105 ? 9.852 14.922 12.859 1 91.81 105 ARG A CA 1
ATOM 784 C C . ARG A 1 105 ? 11.281 14.898 13.383 1 91.81 105 ARG A C 1
ATOM 786 O O . ARG A 1 105 ? 11.641 14.023 14.172 1 91.81 105 ARG A O 1
ATOM 793 N N . ARG A 1 106 ? 12.086 15.805 13.039 1 94.06 106 ARG A N 1
ATOM 794 C CA . ARG A 1 106 ? 13.516 15.758 13.344 1 94.06 106 ARG A CA 1
ATOM 795 C C . ARG A 1 106 ? 13.75 15.805 14.852 1 94.06 106 ARG A C 1
ATOM 797 O O . ARG A 1 106 ? 14.82 15.406 15.328 1 94.06 106 ARG A O 1
ATOM 804 N N . SER A 1 107 ? 12.789 16.312 15.609 1 95.69 107 SER A N 1
ATOM 805 C CA . SER A 1 107 ? 12.977 16.422 17.062 1 95.69 107 SER A CA 1
ATOM 806 C C . SER A 1 107 ? 12.461 15.188 17.781 1 95.69 107 SER A C 1
ATOM 808 O O . SER A 1 107 ? 12.375 15.172 19.016 1 95.69 107 SER A O 1
ATOM 810 N N . LEU A 1 108 ? 12.148 14.188 17.078 1 93.25 108 LEU A N 1
ATOM 811 C CA . LEU A 1 108 ? 11.625 12.953 17.656 1 93.25 108 LEU A CA 1
ATOM 812 C C . LEU A 1 108 ? 12.602 12.375 18.672 1 93.25 108 LEU A C 1
ATOM 814 O O . LEU A 1 108 ? 12.188 11.93 19.75 1 93.25 108 LEU A O 1
ATOM 818 N N . PRO A 1 109 ? 13.953 12.344 18.453 1 94.88 109 PRO A N 1
ATOM 819 C CA . PRO A 1 109 ? 14.875 11.82 19.469 1 94.88 109 PRO A CA 1
ATOM 820 C C . PRO A 1 109 ? 14.789 12.578 20.781 1 94.88 109 PRO A C 1
ATOM 822 O O . PRO A 1 109 ? 14.812 11.969 21.859 1 94.88 109 PRO A O 1
ATOM 825 N N . LEU A 1 110 ? 14.641 13.852 20.688 1 96.38 110 LEU A N 1
ATOM 826 C CA . LEU A 1 110 ? 14.508 14.648 21.906 1 96.38 110 LEU A CA 1
ATOM 827 C C . LEU A 1 110 ? 13.211 14.32 22.625 1 96.38 110 LEU A C 1
ATOM 829 O O . LEU A 1 110 ? 13.195 14.203 23.859 1 96.38 110 LEU A O 1
ATOM 833 N N . CYS A 1 111 ? 12.133 14.219 21.906 1 95.38 111 CYS A N 1
ATOM 834 C CA . CYS A 1 111 ? 10.852 13.859 22.5 1 95.38 111 CYS A CA 1
ATOM 835 C C . CYS A 1 111 ? 10.945 12.516 23.219 1 95.38 111 CYS A C 1
ATOM 837 O O . CYS A 1 111 ? 10.43 12.359 24.328 1 95.38 111 CYS A O 1
ATOM 839 N N . ASN A 1 112 ? 11.617 11.617 22.578 1 94.25 112 ASN A N 1
ATOM 840 C CA . ASN A 1 112 ? 11.797 10.305 23.188 1 94.25 112 ASN A CA 1
ATOM 841 C C . ASN A 1 112 ? 12.602 10.383 24.484 1 94.25 112 ASN A C 1
ATOM 843 O O . ASN A 1 112 ? 12.289 9.703 25.453 1 94.25 112 ASN A O 1
ATOM 847 N N . GLU A 1 113 ? 13.617 11.125 24.453 1 96.44 113 GLU A N 1
ATOM 848 C CA . GLU A 1 113 ? 14.445 11.328 25.625 1 96.44 113 GLU A CA 1
ATOM 849 C C . GLU A 1 113 ? 13.633 11.922 26.781 1 96.44 113 GLU A C 1
ATOM 851 O O . GLU A 1 113 ? 13.719 11.453 27.906 1 96.44 113 GLU A O 1
ATOM 856 N N . LEU A 1 114 ? 12.867 12.93 26.516 1 97.12 114 LEU A N 1
ATOM 857 C CA . LEU A 1 114 ? 12.062 13.602 27.516 1 97.12 114 LEU A CA 1
ATOM 858 C C . LEU A 1 114 ? 10.977 12.672 28.062 1 97.12 114 LEU A C 1
ATOM 860 O O . LEU A 1 114 ? 10.648 12.719 29.234 1 97.12 114 LEU A O 1
ATOM 864 N N . HIS A 1 115 ? 10.453 11.93 27.172 1 94.94 115 HIS A N 1
ATOM 865 C CA . HIS A 1 115 ? 9.484 10.914 27.578 1 94.94 115 HIS A CA 1
ATOM 866 C C . HIS A 1 115 ? 10.117 9.914 28.547 1 94.94 115 HIS A C 1
ATOM 868 O O . HIS A 1 115 ? 9.539 9.609 29.594 1 94.94 115 HIS A O 1
ATOM 874 N N . ALA A 1 116 ? 11.289 9.438 28.188 1 95.88 116 ALA A N 1
ATOM 875 C CA . ALA A 1 116 ? 12.008 8.461 29 1 95.88 116 ALA A CA 1
ATOM 876 C C . ALA A 1 116 ? 12.352 9.031 30.375 1 95.88 116 ALA A C 1
ATOM 878 O O . ALA A 1 116 ? 12.383 8.305 31.375 1 95.88 116 ALA A O 1
ATOM 879 N N . GLN A 1 117 ? 12.492 10.273 30.438 1 97.06 117 GLN A N 1
ATOM 880 C CA . GLN A 1 117 ? 12.836 10.953 31.688 1 97.06 117 GLN A CA 1
ATOM 881 C C . GLN A 1 117 ? 11.594 11.266 32.5 1 97.06 117 GLN A C 1
ATOM 883 O O . GLN A 1 117 ? 11.688 11.766 33.625 1 97.06 117 GLN A O 1
ATOM 888 N N . GLY A 1 118 ? 10.398 11.055 31.906 1 96.44 118 GLY A N 1
ATOM 889 C CA . GLY A 1 118 ? 9.156 11.18 32.656 1 96.44 118 GLY A CA 1
ATOM 890 C C . GLY A 1 118 ? 8.586 12.586 32.625 1 96.44 118 GLY A C 1
ATOM 891 O O . GLY A 1 118 ? 7.828 12.961 33.531 1 96.44 118 GLY A O 1
ATOM 892 N N . HIS A 1 119 ? 8.906 13.422 31.656 1 97.12 119 HIS A N 1
ATOM 893 C CA . HIS A 1 119 ? 8.508 14.82 31.656 1 97.12 119 HIS A CA 1
ATOM 894 C C . HIS A 1 119 ? 7.18 15.016 30.922 1 97.12 119 HIS A C 1
ATOM 896 O O . HIS A 1 119 ? 6.605 16.109 30.953 1 97.12 119 HIS A O 1
ATOM 902 N N . GLU A 1 120 ? 6.637 14.055 30.328 1 93.69 120 GLU A N 1
ATOM 903 C CA . GLU A 1 120 ? 5.465 14.148 29.469 1 93.69 120 GLU A CA 1
ATOM 904 C C . GLU A 1 120 ? 4.258 14.688 30.234 1 93.69 120 GLU A C 1
ATOM 906 O O . GLU A 1 120 ? 3.553 15.578 29.734 1 93.69 120 GLU A O 1
ATOM 911 N N . ALA A 1 121 ? 4.008 14.18 31.438 1 93.31 121 ALA A N 1
ATOM 912 C CA . ALA A 1 121 ? 2.852 14.602 32.219 1 93.31 121 ALA A CA 1
ATOM 913 C C . ALA A 1 121 ? 2.943 16.078 32.594 1 93.31 121 ALA A C 1
ATOM 915 O O . ALA A 1 121 ? 1.944 16.797 32.562 1 93.31 121 ALA A O 1
ATOM 916 N N . MET A 1 122 ? 4.09 16.469 32.969 1 95.5 122 MET A N 1
ATOM 917 C CA . MET A 1 122 ? 4.301 17.875 33.344 1 95.5 122 MET A CA 1
ATOM 918 C C . MET A 1 122 ? 4.09 18.781 32.125 1 95.5 122 MET A C 1
ATOM 920 O O . MET A 1 122 ? 3.434 19.828 32.25 1 95.5 122 MET A O 1
ATOM 924 N N . ILE A 1 123 ? 4.621 18.422 31.016 1 96.31 123 ILE A N 1
ATOM 925 C CA . ILE A 1 123 ? 4.477 19.203 29.781 1 96.31 123 ILE A CA 1
ATOM 926 C C . ILE A 1 123 ? 2.996 19.312 29.422 1 96.31 123 ILE A C 1
ATOM 928 O O . ILE A 1 123 ? 2.506 20.406 29.141 1 96.31 123 ILE A O 1
ATOM 932 N N . LEU A 1 124 ? 2.309 18.234 29.484 1 94.38 124 LEU A N 1
ATOM 933 C CA . LEU A 1 124 ? 0.887 18.203 29.156 1 94.38 124 LEU A CA 1
ATOM 934 C C . LEU A 1 124 ? 0.095 19.109 30.109 1 94.38 124 LEU A C 1
ATOM 936 O O . LEU A 1 124 ? -0.777 19.859 29.672 1 94.38 124 LEU A O 1
ATOM 940 N N . ALA A 1 125 ? 0.384 19.016 31.359 1 94.19 125 ALA A N 1
ATOM 941 C CA . ALA A 1 125 ? -0.346 19.781 32.375 1 94.19 125 ALA A CA 1
ATOM 942 C C . ALA A 1 125 ? -0.146 21.281 32.188 1 94.19 125 ALA A C 1
ATOM 944 O O . ALA A 1 125 ? -1.07 22.062 32.406 1 94.19 125 ALA A O 1
ATOM 945 N N . ARG A 1 126 ? 0.989 21.656 31.766 1 96 126 ARG A N 1
ATOM 946 C CA . ARG A 1 126 ? 1.322 23.078 31.688 1 96 126 ARG A CA 1
ATOM 947 C C . ARG A 1 126 ? 0.901 23.656 30.344 1 96 126 ARG A C 1
ATOM 949 O O . ARG A 1 126 ? 0.474 24.812 30.281 1 96 126 ARG A O 1
ATOM 956 N N . THR A 1 127 ? 1.048 22.859 29.328 1 96.81 127 THR A N 1
ATOM 957 C CA . THR A 1 127 ? 0.896 23.422 28 1 96.81 127 THR A CA 1
ATOM 958 C C . THR A 1 127 ? -0.416 22.969 27.359 1 96.81 127 THR A C 1
ATOM 960 O O . THR A 1 127 ? -0.885 23.578 26.391 1 96.81 127 THR A O 1
ATOM 963 N N . GLY A 1 128 ? -0.98 21.859 27.828 1 95.44 128 GLY A N 1
ATOM 964 C CA . GLY A 1 128 ? -2.131 21.25 27.188 1 95.44 128 GLY A CA 1
ATOM 965 C C . GLY A 1 128 ? -1.764 20.438 25.953 1 95.44 128 GLY A C 1
ATOM 966 O O . GLY A 1 128 ? -2.641 19.906 25.281 1 95.44 128 GLY A O 1
ATOM 967 N N . LEU A 1 129 ? -0.449 20.266 25.656 1 95.44 129 LEU A N 1
ATOM 968 C CA . LEU A 1 129 ? 0.026 19.625 24.438 1 95.44 129 LEU A CA 1
ATOM 969 C C . LEU A 1 129 ? 0.77 18.328 24.766 1 95.44 129 LEU A C 1
ATOM 971 O O . LEU A 1 129 ? 1.53 18.281 25.734 1 95.44 129 LEU A O 1
ATOM 975 N N . ALA A 1 130 ? 0.507 17.312 24.016 1 92.12 130 ALA A N 1
ATOM 976 C CA . ALA A 1 130 ? 1.275 16.078 24.141 1 92.12 130 ALA A CA 1
ATOM 977 C C . ALA A 1 130 ? 2.719 16.281 23.688 1 92.12 130 ALA A C 1
ATOM 979 O O . ALA A 1 130 ? 3.008 17.172 22.906 1 92.12 130 ALA A O 1
ATOM 980 N N . LEU A 1 131 ? 3.572 15.445 24.266 1 93.62 131 LEU A N 1
ATOM 981 C CA . LEU A 1 131 ? 4.961 15.484 23.828 1 93.62 131 LEU A CA 1
ATOM 982 C C . LEU A 1 131 ? 5.094 14.914 22.422 1 93.62 131 LEU A C 1
ATOM 984 O O . LEU A 1 131 ? 4.941 13.703 22.219 1 93.62 131 LEU A O 1
ATOM 988 N N . ASP A 1 132 ? 5.359 15.789 21.438 1 93.44 132 ASP A N 1
ATOM 989 C CA . ASP A 1 132 ? 5.41 15.43 20.016 1 93.44 132 ASP A CA 1
ATOM 990 C C . ASP A 1 132 ? 6.266 16.422 19.219 1 93.44 132 ASP A C 1
ATOM 992 O O . ASP A 1 132 ? 6.316 17.609 19.547 1 93.44 132 ASP A O 1
ATOM 996 N N . PRO A 1 133 ? 6.859 15.891 18.109 1 94.56 133 PRO A N 1
ATOM 997 C CA . PRO A 1 133 ? 7.715 16.766 17.297 1 94.56 133 PRO A CA 1
ATOM 998 C C . PRO A 1 133 ? 6.926 17.828 16.547 1 94.56 133 PRO A C 1
ATOM 1000 O O . PRO A 1 133 ? 7.512 18.781 16.016 1 94.56 133 PRO A O 1
ATOM 1003 N N . MET A 1 134 ? 5.637 17.734 16.5 1 92.88 134 MET A N 1
ATOM 1004 C CA . MET A 1 134 ? 4.801 18.719 15.812 1 92.88 134 MET A CA 1
ATOM 1005 C C . MET A 1 134 ? 5.012 20.125 16.391 1 92.88 134 MET A C 1
ATOM 1007 O O . MET A 1 134 ? 5.035 21.094 15.648 1 92.88 134 MET A O 1
ATOM 1011 N N . PHE A 1 135 ? 5.23 20.203 17.625 1 96.81 135 PHE A N 1
ATOM 1012 C CA . PHE A 1 135 ? 5.246 21.5 18.312 1 96.81 135 PHE A CA 1
ATOM 1013 C C . PHE A 1 135 ? 6.625 22.141 18.234 1 96.81 135 PHE A C 1
ATOM 1015 O O . PHE A 1 135 ? 7.613 21.453 17.953 1 96.81 135 PHE A O 1
ATOM 1022 N N . SER A 1 136 ? 6.75 23.375 18.516 1 98.44 136 SER A N 1
ATOM 1023 C CA . SER A 1 136 ? 7.855 24.234 18.125 1 98.44 136 SER A CA 1
ATOM 1024 C C . SER A 1 136 ? 9.086 24 18.984 1 98.44 136 SER A C 1
ATOM 1026 O O . SER A 1 136 ? 10.219 24.172 18.531 1 98.44 136 SER A O 1
ATOM 1028 N N . ALA A 1 137 ? 8.906 23.656 20.234 1 98.56 137 ALA A N 1
ATOM 1029 C CA . ALA A 1 137 ? 9.984 23.688 21.219 1 98.56 137 ALA A CA 1
ATOM 1030 C C . ALA A 1 137 ? 11.141 22.781 20.797 1 98.56 137 ALA A C 1
ATOM 1032 O O . ALA A 1 137 ? 12.305 23.219 20.797 1 98.56 137 ALA A O 1
ATOM 1033 N N . GLY A 1 138 ? 10.812 21.578 20.469 1 98.12 138 GLY A N 1
ATOM 1034 C CA . GLY A 1 138 ? 11.859 20.656 20.047 1 98.12 138 GLY A CA 1
ATOM 1035 C C . GLY A 1 138 ? 12.602 21.141 18.812 1 98.12 138 GLY A C 1
ATOM 1036 O O . GLY A 1 138 ? 13.82 20.969 18.719 1 98.12 138 GLY A O 1
ATOM 1037 N N . LYS A 1 139 ? 11.977 21.719 17.828 1 97.88 139 LYS A N 1
ATOM 1038 C CA . LYS A 1 139 ? 12.578 22.25 16.609 1 97.88 139 LYS A CA 1
ATOM 1039 C C . LYS A 1 139 ? 13.469 23.453 16.922 1 97.88 139 LYS A C 1
ATOM 1041 O O . LYS A 1 139 ? 14.5 23.656 16.266 1 97.88 139 LYS A O 1
ATOM 1046 N N . MET A 1 140 ? 13.016 24.25 17.859 1 98.69 140 MET A N 1
ATOM 1047 C CA . MET A 1 140 ? 13.82 25.391 18.297 1 98.69 140 MET A CA 1
ATOM 1048 C C . MET A 1 140 ? 15.117 24.922 18.938 1 98.69 140 MET A C 1
ATOM 1050 O O . MET A 1 140 ? 16.203 25.438 18.625 1 98.69 140 MET A O 1
ATOM 1054 N N . ARG A 1 141 ? 14.977 23.922 19.766 1 98.5 141 ARG A N 1
ATOM 1055 C CA . ARG A 1 141 ? 16.156 23.328 20.391 1 98.5 141 ARG A CA 1
ATOM 1056 C C . ARG A 1 141 ? 17.109 22.781 19.344 1 98.5 141 ARG A C 1
ATOM 1058 O O . ARG A 1 141 ? 18.312 23 19.422 1 98.5 141 ARG A O 1
ATOM 1065 N N . TRP A 1 142 ? 16.562 22.078 18.406 1 98.19 142 TRP A N 1
ATOM 1066 C CA . TRP A 1 142 ? 17.375 21.516 17.344 1 98.19 142 TRP A CA 1
ATOM 1067 C C . TRP A 1 142 ? 18.156 22.594 16.609 1 98.19 142 TRP A C 1
ATOM 1069 O O . TRP A 1 142 ? 19.328 22.422 16.312 1 98.19 142 TRP A O 1
ATOM 1079 N N . ILE A 1 143 ? 17.531 23.688 16.281 1 98.44 143 ILE A N 1
ATOM 1080 C CA . ILE A 1 143 ? 18.156 24.797 15.578 1 98.44 143 ILE A CA 1
ATOM 1081 C C . ILE A 1 143 ? 19.344 25.312 16.391 1 98.44 143 ILE A C 1
ATOM 1083 O O . ILE A 1 143 ? 20.453 25.453 15.867 1 98.44 143 ILE A O 1
ATOM 1087 N N . LEU A 1 144 ? 19.109 25.547 17.641 1 98.5 144 LEU A N 1
ATOM 1088 C CA . LEU A 1 144 ? 20.172 26.094 18.484 1 98.5 144 LEU A CA 1
ATOM 1089 C C . LEU A 1 144 ? 21.328 25.109 18.594 1 98.5 144 LEU A C 1
ATOM 1091 O O . LEU A 1 144 ? 22.5 25.5 18.594 1 98.5 144 LEU A O 1
ATOM 1095 N N . ASP A 1 145 ? 21.016 23.828 18.703 1 98.06 145 ASP A N 1
ATOM 1096 C CA . ASP A 1 145 ? 22.031 22.781 18.812 1 98.06 145 ASP A CA 1
ATOM 1097 C C . ASP A 1 145 ? 22.891 22.75 17.547 1 98.06 145 ASP A C 1
ATOM 1099 O O . ASP A 1 145 ? 24.047 22.297 17.594 1 98.06 145 ASP A O 1
ATOM 1103 N N . HIS A 1 146 ? 22.391 23.188 16.469 1 97.38 146 HIS A N 1
ATOM 1104 C CA . HIS A 1 146 ? 23.078 22.969 15.203 1 97.38 146 HIS A CA 1
ATOM 1105 C C . HIS A 1 146 ? 23.641 24.266 14.641 1 97.38 146 HIS A C 1
ATOM 1107 O O . HIS A 1 146 ? 24.172 24.281 13.531 1 97.38 146 HIS A O 1
ATOM 1113 N N . LEU A 1 147 ? 23.469 25.359 15.344 1 97.38 147 LEU A N 1
ATOM 1114 C CA . LEU A 1 147 ? 24.109 26.625 15.008 1 97.38 147 LEU A CA 1
ATOM 1115 C C . LEU A 1 147 ? 25.422 26.797 15.766 1 97.38 147 LEU A C 1
ATOM 1117 O O . LEU A 1 147 ? 25.516 26.406 16.938 1 97.38 147 LEU A O 1
ATOM 1121 N N . ASP A 1 148 ? 26.391 27.406 15.016 1 96.81 148 ASP A N 1
ATOM 1122 C CA . ASP A 1 148 ? 27.625 27.734 15.727 1 96.81 148 ASP A CA 1
ATOM 1123 C C . ASP A 1 148 ? 27.359 28.672 16.906 1 96.81 148 ASP A C 1
ATOM 1125 O O . ASP A 1 148 ? 26.828 29.766 16.719 1 96.81 148 ASP A O 1
ATOM 1129 N N . ASP A 1 149 ? 27.594 28.219 18.141 1 97.31 149 ASP A N 1
ATOM 1130 C CA . ASP A 1 149 ? 27.375 28.969 19.375 1 97.31 149 ASP A CA 1
ATOM 1131 C C . ASP A 1 149 ? 25.906 29.344 19.531 1 97.31 149 ASP A C 1
ATOM 1133 O O . ASP A 1 149 ? 25.594 30.453 20 1 97.31 149 ASP A O 1
ATOM 1137 N N . GLY A 1 150 ? 25.094 28.547 19.078 1 98.06 150 GLY A N 1
ATOM 1138 C CA . GLY A 1 150 ? 23.672 28.844 19 1 98.06 150 GLY A CA 1
ATOM 1139 C C . GLY A 1 150 ? 23.062 29.203 20.344 1 98.06 150 GLY A C 1
ATOM 1140 O O . GLY A 1 150 ? 22.375 30.203 20.484 1 98.06 150 GLY A O 1
ATOM 1141 N N . HIS A 1 151 ? 23.375 28.453 21.359 1 98.12 151 HIS A N 1
ATOM 1142 C CA . HIS A 1 151 ? 22.812 28.672 22.672 1 98.12 151 HIS A CA 1
ATOM 1143 C C . HIS A 1 151 ? 23.328 29.969 23.281 1 98.12 151 HIS A C 1
ATOM 1145 O O . HIS A 1 151 ? 22.562 30.75 23.859 1 98.12 151 HIS A O 1
ATOM 1151 N N . ALA A 1 152 ? 24.562 30.188 23.156 1 98.19 152 ALA A N 1
ATOM 1152 C CA . ALA A 1 152 ? 25.172 31.406 23.703 1 98.19 152 ALA A CA 1
ATOM 1153 C C . ALA A 1 152 ? 24.641 32.656 23 1 98.19 152 ALA A C 1
ATOM 1155 O O . ALA A 1 152 ? 24.344 33.656 23.641 1 98.19 152 ALA A O 1
ATOM 1156 N N . ARG A 1 153 ? 24.547 32.594 21.734 1 98.25 153 ARG A N 1
ATOM 1157 C CA . ARG A 1 153 ? 24.031 33.719 20.938 1 98.25 153 ARG A CA 1
ATOM 1158 C C . ARG A 1 153 ? 22.562 33.969 21.281 1 98.25 153 ARG A C 1
ATOM 1160 O O . ARG A 1 153 ? 22.141 35.125 21.344 1 98.25 153 ARG A O 1
ATOM 1167 N N . ALA A 1 154 ? 21.797 32.969 21.453 1 98.5 154 ALA A N 1
ATOM 1168 C CA . ALA A 1 154 ? 20.391 33.094 21.844 1 98.5 154 ALA A CA 1
ATOM 1169 C C . ALA A 1 154 ? 20.266 33.75 23.219 1 98.5 154 ALA A C 1
ATOM 1171 O O . ALA A 1 154 ? 19.422 34.625 23.438 1 98.5 154 ALA A O 1
ATOM 1172 N N . ALA A 1 155 ? 21.062 33.312 24.141 1 98.25 155 ALA A N 1
ATOM 1173 C CA . ALA A 1 155 ? 21.047 33.844 25.5 1 98.25 155 ALA A CA 1
ATOM 1174 C C . ALA A 1 155 ? 21.422 35.344 25.516 1 98.25 155 ALA A C 1
ATOM 1176 O O . ALA A 1 155 ? 20.906 36.094 26.328 1 98.25 155 ALA A O 1
ATOM 1177 N N . ALA A 1 156 ? 22.234 35.688 24.562 1 98.06 156 ALA A N 1
ATOM 1178 C CA . ALA A 1 156 ? 22.672 37.062 24.453 1 98.06 156 ALA A CA 1
ATOM 1179 C C . ALA A 1 156 ? 21.641 37.906 23.719 1 98.06 156 ALA A C 1
ATOM 1181 O O . ALA A 1 156 ? 21.812 39.125 23.609 1 98.06 156 ALA A O 1
ATOM 1182 N N . GLY A 1 157 ? 20.672 37.281 23.203 1 97.56 157 GLY A N 1
ATOM 1183 C CA . GLY A 1 157 ? 19.625 38.031 22.516 1 97.56 157 GLY A CA 1
ATOM 1184 C C . GLY A 1 157 ? 19.953 38.312 21.062 1 97.56 157 GLY A C 1
ATOM 1185 O O . GLY A 1 157 ? 19.328 39.188 20.438 1 97.56 157 GLY A O 1
ATOM 1186 N N . GLU A 1 158 ? 20.875 37.594 20.5 1 98.25 158 GLU A N 1
ATOM 1187 C CA . GLU A 1 158 ? 21.312 37.844 19.141 1 98.25 158 GLU A CA 1
ATOM 1188 C C . GLU A 1 158 ? 20.438 37.094 18.125 1 98.25 158 GLU A C 1
ATOM 1190 O O . GLU A 1 158 ? 20.453 37.438 16.938 1 98.25 158 GLU A O 1
ATOM 1195 N N . ILE A 1 159 ? 19.781 36.094 18.609 1 98.62 159 ILE A N 1
ATOM 1196 C CA . ILE A 1 159 ? 18.969 35.25 17.734 1 98.62 159 ILE A CA 1
ATOM 1197 C C . ILE A 1 159 ? 17.484 35.406 18.078 1 98.62 159 ILE A C 1
ATOM 1199 O O . ILE A 1 159 ? 17.109 35.469 19.25 1 98.62 159 ILE A O 1
ATOM 1203 N N . CYS A 1 160 ? 16.672 35.688 17.062 1 98.69 160 CYS A N 1
ATOM 1204 C CA . CYS A 1 160 ? 15.219 35.594 17.188 1 98.69 160 CYS A CA 1
ATOM 1205 C C . CYS A 1 160 ? 14.734 34.188 16.797 1 98.69 160 CYS A C 1
ATOM 1207 O O . CYS A 1 160 ? 15.039 33.688 15.711 1 98.69 160 CYS A O 1
ATOM 1209 N N . LEU A 1 161 ? 14.07 33.531 17.703 1 98.25 161 LEU A N 1
ATOM 1210 C CA . LEU A 1 161 ? 13.375 32.281 17.453 1 98.25 161 LEU A CA 1
ATOM 1211 C C . LEU A 1 161 ? 11.859 32.5 17.422 1 98.25 161 LEU A C 1
ATOM 1213 O O . LEU A 1 161 ? 11.258 32.844 18.453 1 98.25 161 LEU A O 1
ATOM 1217 N N . GLY A 1 162 ? 11.281 32.312 16.297 1 97.94 162 GLY A N 1
ATOM 1218 C CA . GLY A 1 162 ? 9.859 32.625 16.234 1 97.94 162 GLY A CA 1
ATOM 1219 C C . GLY A 1 162 ? 9.109 31.719 15.273 1 97.94 162 GLY A C 1
ATOM 1220 O O . GLY A 1 162 ? 9.719 31 14.477 1 97.94 162 GLY A O 1
ATOM 1221 N N . THR A 1 163 ? 7.777 31.688 15.422 1 98.44 163 THR A N 1
ATOM 1222 C CA . THR A 1 163 ? 6.887 31.078 14.438 1 98.44 163 THR A CA 1
ATOM 1223 C C . THR A 1 163 ? 6.719 31.984 13.227 1 98.44 163 THR A C 1
ATOM 1225 O O . THR A 1 163 ? 7.344 33.062 13.148 1 98.44 163 THR A O 1
ATOM 1228 N N . VAL A 1 164 ? 5.977 31.562 12.297 1 98.69 164 VAL A N 1
ATOM 1229 C CA . VAL A 1 164 ? 5.926 32.25 11.008 1 98.69 164 VAL A CA 1
ATOM 1230 C C . VAL A 1 164 ? 5.273 33.625 11.18 1 98.69 164 VAL A C 1
ATOM 1232 O O . VAL A 1 164 ? 5.648 34.594 10.508 1 98.69 164 VAL A O 1
ATOM 1235 N N . ASP A 1 165 ? 4.301 33.781 12.078 1 98.56 165 ASP A N 1
ATOM 1236 C CA . ASP A 1 165 ? 3.701 35.062 12.367 1 98.56 165 ASP A CA 1
ATOM 1237 C C . ASP A 1 165 ? 4.762 36.094 12.797 1 98.56 165 ASP A C 1
ATOM 1239 O O . ASP A 1 165 ? 4.785 37.219 12.305 1 98.56 165 ASP A O 1
ATOM 1243 N N . SER A 1 166 ? 5.641 35.688 13.664 1 98.69 166 SER A N 1
ATOM 1244 C CA . SER A 1 166 ? 6.703 36.562 14.148 1 98.69 166 SER A CA 1
ATOM 1245 C C . SER A 1 166 ? 7.66 36.938 13.031 1 98.69 166 SER A C 1
ATOM 1247 O O . SER A 1 166 ? 8.141 38.094 12.984 1 98.69 166 SER A O 1
ATOM 1249 N N . TRP A 1 167 ? 7.934 35.938 12.188 1 98.75 167 TRP A N 1
ATOM 1250 C CA . TRP A 1 167 ? 8.805 36.188 11.039 1 98.75 167 TRP A CA 1
ATOM 1251 C C . TRP A 1 167 ? 8.195 37.25 10.109 1 98.75 167 TRP A C 1
ATOM 1253 O O . TRP A 1 167 ? 8.867 38.188 9.695 1 98.75 167 TRP A O 1
ATOM 1263 N N . LEU A 1 168 ? 6.934 37.094 9.82 1 98.69 168 LEU A N 1
ATOM 1264 C CA . LEU A 1 168 ? 6.25 38.031 8.93 1 98.69 168 LEU A CA 1
ATOM 1265 C C . LEU A 1 168 ? 6.141 39.406 9.57 1 98.69 168 LEU A C 1
ATOM 1267 O O . LEU A 1 168 ? 6.312 40.438 8.898 1 98.69 168 LEU A O 1
ATOM 1271 N N . LEU A 1 169 ? 5.812 39.438 10.844 1 98.75 169 LEU A N 1
ATOM 1272 C CA . LEU A 1 169 ? 5.762 40.688 11.57 1 98.75 169 LEU A CA 1
ATOM 1273 C C . LEU A 1 169 ? 7.102 41.406 11.5 1 98.75 169 LEU A C 1
ATOM 1275 O O . LEU A 1 169 ? 7.145 42.625 11.266 1 98.75 169 LEU A O 1
ATOM 1279 N N . TRP A 1 170 ? 8.172 40.656 11.742 1 98.62 170 TRP A N 1
ATOM 1280 C CA . TRP A 1 170 ? 9.523 41.188 11.68 1 98.62 170 TRP A CA 1
ATOM 1281 C C . TRP A 1 170 ? 9.805 41.812 10.32 1 98.62 170 TRP A C 1
ATOM 1283 O O . TRP A 1 170 ? 10.336 42.938 10.242 1 98.62 170 TRP A O 1
ATOM 1293 N N . LYS A 1 171 ? 9.445 41.125 9.281 1 98.25 171 LYS A N 1
ATOM 1294 C CA . LYS A 1 171 ? 9.688 41.594 7.918 1 98.25 171 LYS A CA 1
ATOM 1295 C C . LYS A 1 171 ? 8.836 42.812 7.598 1 98.25 171 LYS A C 1
ATOM 1297 O O . LYS A 1 171 ? 9.328 43.781 7.016 1 98.25 171 LYS A O 1
ATOM 1302 N N . LEU A 1 172 ? 7.582 42.781 8.016 1 98.38 172 LEU A N 1
ATOM 1303 C CA . LEU A 1 172 ? 6.633 43.844 7.695 1 98.38 172 LEU A CA 1
ATOM 1304 C C . LEU A 1 172 ? 6.965 45.125 8.461 1 98.38 172 LEU A C 1
ATOM 1306 O O . LEU A 1 172 ? 6.566 46.219 8.062 1 98.38 172 LEU A O 1
ATOM 1310 N N . SER A 1 173 ? 7.668 45 9.547 1 98 173 SER A N 1
ATOM 1311 C CA . SER A 1 173 ? 8.016 46.125 10.391 1 98 173 SER A CA 1
ATOM 1312 C C . SER A 1 173 ? 9.484 46.5 10.234 1 98 173 SER A C 1
ATOM 1314 O O . SER A 1 173 ? 9.984 47.375 10.945 1 98 173 SER A O 1
ATOM 1316 N N . ALA A 1 174 ? 10.195 45.844 9.375 1 97.06 174 ALA A N 1
ATOM 1317 C CA . ALA A 1 174 ? 11.625 46.062 9.156 1 97.06 174 ALA A CA 1
ATOM 1318 C C . ALA A 1 174 ? 12.406 45.938 10.453 1 97.06 174 ALA A C 1
ATOM 1320 O O . ALA A 1 174 ? 13.258 46.781 10.758 1 97.06 174 ALA A O 1
ATOM 1321 N N . GLY A 1 175 ? 12 44.969 11.227 1 97.12 175 GLY A N 1
ATOM 1322 C CA . GLY A 1 175 ? 12.758 44.625 12.414 1 97.12 175 GLY A CA 1
ATOM 1323 C C . GLY A 1 175 ? 12.359 45.438 13.633 1 97.12 175 GLY A C 1
ATOM 1324 O O . GLY A 1 175 ? 12.953 45.281 14.703 1 97.12 175 GLY A O 1
ATOM 1325 N N . GLN A 1 176 ? 11.352 46.156 13.555 1 96.62 176 GLN A N 1
ATOM 1326 C CA . GLN A 1 176 ? 10.961 47.031 14.664 1 96.62 176 GLN A CA 1
ATOM 1327 C C . GLN A 1 176 ? 10.148 46.281 15.703 1 96.62 176 GLN A C 1
ATOM 1329 O O . GLN A 1 176 ? 10.07 46.688 16.859 1 96.62 176 GLN A O 1
ATOM 1334 N N . ALA A 1 177 ? 9.492 45.219 15.297 1 98.25 177 ALA A N 1
ATOM 1335 C CA . ALA A 1 177 ? 8.656 44.438 16.219 1 98.25 177 ALA A CA 1
ATOM 1336 C C . ALA A 1 177 ? 8.977 42.969 16.141 1 98.25 177 ALA A C 1
ATOM 1338 O O . ALA A 1 177 ? 9.094 42.406 15.055 1 98.25 177 ALA A O 1
ATOM 1339 N N . PHE A 1 178 ? 9.195 42.344 17.25 1 98.5 178 PHE A N 1
ATOM 1340 C CA . PHE A 1 178 ? 9.328 40.906 17.438 1 98.5 178 PHE A CA 1
ATOM 1341 C C . PHE A 1 178 ? 8.352 40.406 18.5 1 98.5 178 PHE A C 1
ATOM 1343 O O . PHE A 1 178 ? 8.656 40.438 19.703 1 98.5 178 PHE A O 1
ATOM 1350 N N . ALA A 1 179 ? 7.199 40 18.031 1 98.69 179 ALA A N 1
ATOM 1351 C CA . ALA A 1 179 ? 6.105 39.594 18.906 1 98.69 179 ALA A CA 1
ATOM 1352 C C . ALA A 1 179 ? 5.34 38.406 18.281 1 98.69 179 ALA A C 1
ATOM 1354 O O . ALA A 1 179 ? 5.527 38.094 17.109 1 98.69 179 ALA A O 1
ATOM 1355 N N . THR A 1 180 ? 4.625 37.719 19.062 1 98.75 180 THR A N 1
ATOM 1356 C CA . THR A 1 180 ? 3.682 36.688 18.672 1 98.75 180 THR A CA 1
ATOM 1357 C C . THR A 1 180 ? 2.367 36.844 19.422 1 98.75 180 THR A C 1
ATOM 1359 O O . THR A 1 180 ? 2.25 37.688 20.312 1 98.75 180 THR A O 1
ATOM 1362 N N . ASP A 1 181 ? 1.342 36.188 18.969 1 98.62 181 ASP A N 1
ATOM 1363 C CA . ASP A 1 181 ? 0.088 36.281 19.703 1 98.62 181 ASP A CA 1
ATOM 1364 C C . ASP A 1 181 ? -0.121 35.031 20.578 1 98.62 181 ASP A C 1
ATOM 1366 O O . ASP A 1 181 ? 0.643 34.062 20.484 1 98.62 181 ASP A O 1
ATOM 1370 N N . TYR A 1 182 ? -1.121 35.031 21.375 1 98.12 182 TYR A N 1
ATOM 1371 C CA . TYR A 1 182 ? -1.418 33.969 22.328 1 98.12 182 TYR A CA 1
ATOM 1372 C C . TYR A 1 182 ? -1.687 32.656 21.625 1 98.12 182 TYR A C 1
ATOM 1374 O O . TYR A 1 182 ? -1.282 31.594 22.094 1 98.12 182 TYR A O 1
ATOM 1382 N N . SER A 1 183 ? -2.359 32.688 20.516 1 98 183 SER A N 1
ATOM 1383 C CA . SER A 1 183 ? -2.709 31.453 19.828 1 98 183 SER A CA 1
ATOM 1384 C C . SER A 1 183 ? -1.464 30.734 19.312 1 98 183 SER A C 1
ATOM 1386 O O . SER A 1 183 ? -1.345 29.516 19.469 1 98 183 SER A O 1
ATOM 1388 N N . ASN A 1 184 ? -0.557 31.438 18.703 1 98.56 184 ASN A N 1
ATOM 1389 C CA . ASN A 1 184 ? 0.698 30.859 18.234 1 98.56 184 ASN A CA 1
ATOM 1390 C C . ASN A 1 184 ? 1.583 30.422 19.406 1 98.56 184 ASN A C 1
ATOM 1392 O O . ASN A 1 184 ? 2.156 29.328 19.375 1 98.56 184 ASN A O 1
ATOM 1396 N N . ALA A 1 185 ? 1.667 31.234 20.391 1 98.69 185 ALA A N 1
ATOM 1397 C CA . ALA A 1 185 ? 2.469 30.891 21.562 1 98.69 185 ALA A CA 1
ATOM 1398 C C . ALA A 1 185 ? 1.987 29.594 22.203 1 98.69 185 ALA A C 1
ATOM 1400 O O . ALA A 1 185 ? 2.797 28.766 22.625 1 98.69 185 ALA A O 1
ATOM 1401 N N . ALA A 1 186 ? 0.717 29.422 22.25 1 97.94 186 ALA A N 1
ATOM 1402 C CA . ALA A 1 186 ? 0.105 28.281 22.922 1 97.94 186 ALA A CA 1
ATOM 1403 C C . ALA A 1 186 ? 0.46 26.984 22.203 1 97.94 186 ALA A C 1
ATOM 1405 O O . ALA A 1 186 ? 0.334 25.906 22.781 1 97.94 186 ALA A O 1
ATOM 1406 N N . ARG A 1 187 ? 0.981 27.062 21 1 97.81 187 ARG A N 1
ATOM 1407 C CA . ARG A 1 187 ? 1.251 25.859 20.234 1 97.81 187 ARG A CA 1
ATOM 1408 C C . ARG A 1 187 ? 2.729 25.484 20.297 1 97.81 187 ARG A C 1
ATOM 1410 O O . ARG A 1 187 ? 3.135 24.438 19.766 1 97.81 187 ARG A O 1
ATOM 1417 N N . THR A 1 188 ? 3.549 26.219 21.016 1 98.44 188 THR A N 1
ATOM 1418 C CA . THR A 1 188 ? 5 26.078 20.953 1 98.44 188 THR A CA 1
ATOM 1419 C C . THR A 1 188 ? 5.484 25 21.906 1 98.44 188 THR A C 1
ATOM 1421 O O . THR A 1 188 ? 6.617 24.531 21.812 1 98.44 188 THR A O 1
ATOM 1424 N N . GLN A 1 189 ? 4.617 24.641 22.891 1 98.06 189 GLN A N 1
ATOM 1425 C CA . GLN A 1 189 ? 4.973 23.766 23.984 1 98.06 189 GLN A CA 1
ATOM 1426 C C . GLN A 1 189 ? 5.898 24.453 24.984 1 98.06 189 GLN A C 1
ATOM 1428 O O . GLN A 1 189 ? 6.566 23.797 25.781 1 98.06 189 GLN A O 1
ATOM 1433 N N . LEU A 1 190 ? 5.996 25.797 24.938 1 98.69 190 LEU A N 1
ATOM 1434 C CA . LEU A 1 190 ? 6.773 26.609 25.859 1 98.69 190 LEU A CA 1
ATOM 1435 C C . LEU A 1 190 ? 5.867 27.547 26.656 1 98.69 190 LEU A C 1
ATOM 1437 O O . LEU A 1 190 ? 6.312 28.188 27.609 1 98.69 190 LEU A O 1
ATOM 1441 N N . PHE A 1 191 ? 4.637 27.562 26.25 1 98.31 191 PHE A N 1
ATOM 1442 C CA . PHE A 1 191 ? 3.629 28.453 26.812 1 98.31 191 PHE A CA 1
ATOM 1443 C C . PHE A 1 191 ? 2.822 27.734 27.891 1 98.31 191 PHE A C 1
ATOM 1445 O O . PHE A 1 191 ? 2.396 26.594 27.703 1 98.31 191 PHE A O 1
ATOM 1452 N N . ASN A 1 192 ? 2.65 28.422 29.031 1 97.69 192 ASN A N 1
ATOM 1453 C CA . ASN A 1 192 ? 1.847 27.875 30.141 1 97.69 192 ASN A CA 1
ATOM 1454 C C . ASN A 1 192 ? 0.404 28.375 30.062 1 97.69 192 ASN A C 1
ATOM 1456 O O . ASN A 1 192 ? 0.149 29.578 30.156 1 97.69 192 ASN A O 1
ATOM 1460 N N . LEU A 1 193 ? -0.49 27.484 29.984 1 95.38 193 LEU A N 1
ATOM 1461 C CA . LEU A 1 193 ? -1.896 27.828 29.781 1 95.38 193 LEU A CA 1
ATOM 1462 C C . LEU A 1 193 ? -2.467 28.531 31.016 1 95.38 193 LEU A C 1
ATOM 1464 O O . LEU A 1 193 ? -3.467 29.234 30.922 1 95.38 193 LEU A O 1
ATOM 1468 N N . GLN A 1 194 ? -1.9 28.328 32.156 1 92.94 194 GLN A N 1
ATOM 1469 C CA . GLN A 1 194 ? -2.406 28.906 33.375 1 92.94 194 GLN A CA 1
ATOM 1470 C C . GLN A 1 194 ? -1.884 30.328 33.594 1 92.94 194 GLN A C 1
ATOM 1472 O O . GLN A 1 194 ? -2.648 31.234 33.906 1 92.94 194 GLN A O 1
ATOM 1477 N N . THR A 1 195 ? -0.596 30.5 33.344 1 95.31 195 THR A N 1
ATOM 1478 C CA . THR A 1 195 ? 0.006 31.812 33.562 1 95.31 195 THR A CA 1
ATOM 1479 C C . THR A 1 195 ? -0.089 32.688 32.312 1 95.31 195 THR A C 1
ATOM 1481 O O . THR A 1 195 ? 0.115 33.875 32.375 1 95.31 195 THR A O 1
ATOM 1484 N N . CYS A 1 196 ? -0.346 32.062 31.172 1 96 196 CYS A N 1
ATOM 1485 C CA . CYS A 1 196 ? -0.449 32.719 29.875 1 96 196 CYS A CA 1
ATOM 1486 C C . CYS A 1 196 ? 0.836 33.469 29.547 1 96 196 CYS A C 1
ATOM 1488 O O . CYS A 1 196 ? 0.796 34.656 29.141 1 96 196 CYS A O 1
ATOM 1490 N N . ASP A 1 197 ? 1.896 32.812 29.781 1 97.5 197 ASP A N 1
ATOM 1491 C CA . ASP A 1 197 ? 3.23 33.344 29.516 1 97.5 197 ASP A CA 1
ATOM 1492 C C . ASP A 1 197 ? 4.215 32.219 29.234 1 97.5 197 ASP A C 1
ATOM 1494 O O . ASP A 1 197 ? 3.877 31.031 29.406 1 97.5 197 ASP A O 1
ATOM 1498 N N . TRP A 1 198 ? 5.422 32.625 28.75 1 98.62 198 TRP A N 1
ATOM 1499 C CA . TRP A 1 198 ? 6.48 31.625 28.625 1 98.62 198 TRP A CA 1
ATOM 1500 C C . TRP A 1 198 ? 6.781 30.984 29.984 1 98.62 198 TRP A C 1
ATOM 1502 O O . TRP A 1 198 ? 6.898 31.688 30.984 1 98.62 198 TRP A O 1
ATOM 1512 N N . ASP A 1 199 ? 6.883 29.688 29.984 1 98.56 199 ASP A N 1
ATOM 1513 C CA . ASP A 1 199 ? 7.102 28.953 31.234 1 98.56 199 ASP A CA 1
ATOM 1514 C C . ASP A 1 199 ? 8.594 28.734 31.484 1 98.56 199 ASP A C 1
ATOM 1516 O O . ASP A 1 199 ? 9.266 28.047 30.719 1 98.56 199 ASP A O 1
ATOM 1520 N N . PRO A 1 200 ? 9.094 29.234 32.625 1 98.25 200 PRO A N 1
ATOM 1521 C CA . PRO A 1 200 ? 10.531 29.125 32.875 1 98.25 200 PRO A CA 1
ATOM 1522 C C . PRO A 1 200 ? 11.008 27.688 32.969 1 98.25 200 PRO A C 1
ATOM 1524 O O . PRO A 1 200 ? 12.125 27.359 32.562 1 98.25 200 PRO A O 1
ATOM 1527 N N . GLN A 1 201 ? 10.211 26.828 33.5 1 98 201 GLN A N 1
ATOM 1528 C CA . GLN A 1 201 ? 10.594 25.422 33.625 1 98 201 GLN A CA 1
ATOM 1529 C C . GLN A 1 201 ? 10.672 24.734 32.281 1 98 201 GLN A C 1
ATOM 1531 O O . GLN A 1 201 ? 11.562 23.922 32.031 1 98 201 GLN A O 1
ATOM 1536 N N . LEU A 1 202 ? 9.734 25.047 31.453 1 98.56 202 LEU A N 1
ATOM 1537 C CA . LEU A 1 202 ? 9.75 24.484 30.109 1 98.56 202 LEU A CA 1
ATOM 1538 C C . LEU A 1 202 ? 10.93 25.031 29.312 1 98.56 202 LEU A C 1
ATOM 1540 O O . LEU A 1 202 ? 11.562 24.297 28.547 1 98.56 202 LEU A O 1
ATOM 1544 N N . LEU A 1 203 ? 11.195 26.312 29.469 1 98.69 203 LEU A N 1
ATOM 1545 C CA . LEU A 1 203 ? 12.344 26.922 28.812 1 98.69 203 LEU A CA 1
ATOM 1546 C C . LEU A 1 203 ? 13.633 26.219 29.219 1 98.69 203 LEU A C 1
ATOM 1548 O O . LEU A 1 203 ? 14.5 25.953 28.375 1 98.69 203 LEU A O 1
ATOM 1552 N N . GLU A 1 204 ? 13.719 25.906 30.469 1 98.25 204 GLU A N 1
ATOM 1553 C CA . GLU A 1 204 ? 14.883 25.172 30.969 1 98.25 204 GLU A CA 1
ATOM 1554 C C . GLU A 1 204 ? 14.938 23.766 30.422 1 98.25 204 GLU A C 1
ATOM 1556 O O . GLU A 1 204 ? 15.992 23.297 29.984 1 98.25 204 GLU A O 1
ATOM 1561 N N . LEU A 1 205 ? 13.797 23.141 30.469 1 98.12 205 LEU A N 1
ATOM 1562 C CA . LEU A 1 205 ? 13.703 21.75 30.016 1 98.12 205 LEU A CA 1
ATOM 1563 C C . LEU A 1 205 ? 14.156 21.609 28.578 1 98.12 205 LEU A C 1
ATOM 1565 O O . LEU A 1 205 ? 14.875 20.672 28.234 1 98.12 205 LEU A O 1
ATOM 1569 N N . PHE A 1 206 ? 13.789 22.547 27.672 1 98.38 206 PHE A N 1
ATOM 1570 C CA . PHE A 1 206 ? 14.109 22.484 26.25 1 98.38 206 PHE A CA 1
ATOM 1571 C C . PHE A 1 206 ? 15.359 23.297 25.938 1 98.38 206 PHE A C 1
ATOM 1573 O O . PHE A 1 206 ? 15.797 23.359 24.781 1 98.38 206 PHE A O 1
ATOM 1580 N N . SER A 1 207 ? 15.938 23.938 26.922 1 98.12 207 SER A N 1
ATOM 1581 C CA . SER A 1 207 ? 17.141 24.75 26.766 1 98.12 207 SER A CA 1
ATOM 1582 C C . SER A 1 207 ? 16.938 25.891 25.781 1 98.12 207 SER A C 1
ATOM 1584 O O . SER A 1 207 ? 17.734 26.062 24.859 1 98.12 207 SER A O 1
ATOM 1586 N N . ILE A 1 208 ? 15.898 26.594 25.984 1 98.69 208 ILE A N 1
ATOM 1587 C CA . ILE A 1 208 ? 15.586 27.734 25.141 1 98.69 208 ILE A CA 1
ATOM 1588 C C . ILE A 1 208 ? 15.711 29.031 25.938 1 98.69 208 ILE A C 1
ATOM 1590 O O . ILE A 1 208 ? 14.938 29.25 26.875 1 98.69 208 ILE A O 1
ATOM 1594 N N . PRO A 1 209 ? 16.609 29.891 25.641 1 98.5 209 PRO A N 1
ATOM 1595 C CA . PRO A 1 209 ? 16.703 31.172 26.344 1 98.5 209 PRO A CA 1
ATOM 1596 C C . PRO A 1 209 ? 15.5 32.094 26.062 1 98.5 209 PRO A C 1
ATOM 1598 O O . PRO A 1 209 ? 15.117 32.281 24.906 1 98.5 209 PRO A O 1
ATOM 1601 N N . ALA A 1 210 ? 14.977 32.688 27.062 1 98.25 210 ALA A N 1
ATOM 1602 C CA . ALA A 1 210 ? 13.828 33.594 26.938 1 98.25 210 ALA A CA 1
ATOM 1603 C C . ALA A 1 210 ? 14.148 34.781 26.047 1 98.25 210 ALA A C 1
ATOM 1605 O O . ALA A 1 210 ? 13.281 35.281 25.328 1 98.25 210 ALA A O 1
ATOM 1606 N N . ALA A 1 211 ? 15.391 35.156 26.016 1 98.31 211 ALA A N 1
ATOM 1607 C CA . ALA A 1 211 ? 15.828 36.344 25.281 1 98.31 211 ALA A CA 1
ATOM 1608 C C . ALA A 1 211 ? 15.648 36.125 23.766 1 98.31 211 ALA A C 1
ATOM 1610 O O . ALA A 1 211 ? 15.664 37.094 23 1 98.31 211 ALA A O 1
ATOM 1611 N N . ALA A 1 212 ? 15.531 34.938 23.406 1 98.62 212 ALA A N 1
ATOM 1612 C CA . ALA A 1 212 ? 15.414 34.625 21.984 1 98.62 212 ALA A CA 1
ATOM 1613 C C . ALA A 1 212 ? 13.953 34.562 21.547 1 98.62 212 ALA A C 1
ATOM 1615 O O . ALA A 1 212 ? 13.664 34.469 20.344 1 98.62 212 ALA A O 1
ATOM 1616 N N . LEU A 1 213 ? 13.039 34.656 22.453 1 98.75 213 LEU A N 1
ATOM 1617 C CA . LEU A 1 213 ? 11.633 34.438 22.141 1 98.75 213 LEU A CA 1
ATOM 1618 C C . LEU A 1 213 ? 10.891 35.75 21.953 1 98.75 213 LEU A C 1
ATOM 1620 O O . LEU A 1 213 ? 11.289 36.781 22.516 1 98.75 213 LEU A O 1
ATOM 1624 N N . ALA A 1 214 ? 9.875 35.75 21.172 1 98.62 214 ALA A N 1
ATOM 1625 C CA . ALA A 1 214 ? 9.008 36.875 20.922 1 98.62 214 ALA A CA 1
ATOM 1626 C C . ALA A 1 214 ? 8.188 37.219 22.172 1 98.62 214 ALA A C 1
ATOM 1628 O O . ALA A 1 214 ? 7.816 36.344 22.938 1 98.62 214 ALA A O 1
ATOM 1629 N N . SER A 1 215 ? 7.879 38.5 22.328 1 98.38 215 SER A N 1
ATOM 1630 C CA . SER A 1 215 ? 6.906 38.875 23.359 1 98.38 215 SER A CA 1
ATOM 1631 C C . SER A 1 215 ? 5.5 38.406 22.969 1 98.38 215 SER A C 1
ATOM 1633 O O . SER A 1 215 ? 5.145 38.438 21.781 1 98.38 215 SER A O 1
ATOM 1635 N N . ILE A 1 216 ? 4.684 38.031 23.969 1 98.5 216 ILE A N 1
ATOM 1636 C CA . ILE A 1 216 ? 3.346 37.5 23.719 1 98.5 216 ILE A CA 1
ATOM 1637 C C . ILE A 1 216 ? 2.32 38.625 23.875 1 98.5 216 ILE A C 1
ATOM 1639 O O . ILE A 1 216 ? 2.336 39.344 24.875 1 98.5 216 ILE A O 1
ATOM 1643 N N . GLN A 1 217 ? 1.435 38.781 22.891 1 98.31 217 GLN A N 1
ATOM 1644 C CA . GLN A 1 217 ? 0.406 39.812 22.891 1 98.31 217 GLN A CA 1
ATOM 1645 C C . GLN A 1 217 ? -0.962 39.219 22.547 1 98.31 217 GLN A C 1
ATOM 1647 O O . GLN A 1 217 ? -1.059 38.094 22.078 1 98.31 217 GLN A O 1
ATOM 1652 N N . PRO A 1 218 ? -2.035 39.938 22.891 1 98.19 218 PRO A N 1
ATOM 1653 C CA . PRO A 1 218 ? -3.359 39.5 22.453 1 98.19 218 PRO A CA 1
ATOM 1654 C C . PRO A 1 218 ? -3.463 39.344 20.938 1 98.19 218 PRO A C 1
ATOM 1656 O O . PRO A 1 218 ? -2.807 40.062 20.188 1 98.19 218 PRO A O 1
ATOM 1659 N N . SER A 1 219 ? -4.289 38.469 20.516 1 98.19 219 SER A N 1
ATOM 1660 C CA . SER A 1 219 ? -4.48 38.219 19.094 1 98.19 219 SER A CA 1
ATOM 1661 C C . SER A 1 219 ? -5.062 39.438 18.375 1 98.19 219 SER A C 1
ATOM 1663 O O . SER A 1 219 ? -4.859 39.625 17.188 1 98.19 219 SER A O 1
ATOM 1665 N N . ALA A 1 220 ? -5.824 40.188 19.078 1 97.25 220 ALA A N 1
ATOM 1666 C CA . ALA A 1 220 ? -6.371 41.438 18.578 1 97.25 220 ALA A CA 1
ATOM 1667 C C . ALA A 1 220 ? -5.75 42.656 19.297 1 97.25 220 ALA A C 1
ATOM 1669 O O . ALA A 1 220 ? -5.871 42.781 20.516 1 97.25 220 ALA A O 1
ATOM 1670 N N . GLY A 1 221 ? -5.086 43.469 18.578 1 97.12 221 GLY A N 1
ATOM 1671 C CA . GLY A 1 221 ? -4.395 44.625 19.078 1 97.12 221 GLY A CA 1
ATOM 1672 C C . GLY A 1 221 ? -3.275 45.094 18.172 1 97.12 221 GLY A C 1
ATOM 1673 O O . GLY A 1 221 ? -3.027 44.5 17.125 1 97.12 221 GLY A O 1
ATOM 1674 N N . LEU A 1 222 ? -2.654 46.219 18.531 1 98.31 222 LEU A N 1
ATOM 1675 C CA . LEU A 1 222 ? -1.591 46.781 17.703 1 98.31 222 LEU A CA 1
ATOM 1676 C C . LEU A 1 222 ? -0.276 46.062 17.938 1 98.31 222 LEU A C 1
ATOM 1678 O O . LEU A 1 222 ? 0.227 46 19.062 1 98.31 222 LEU A O 1
ATOM 1682 N N . PHE A 1 223 ? 0.272 45.5 16.906 1 98.62 223 PHE A N 1
ATOM 1683 C CA . PHE A 1 223 ? 1.57 44.844 16.969 1 98.62 223 PHE A CA 1
ATOM 1684 C C . PHE A 1 223 ? 2.67 45.75 16.453 1 98.62 223 PHE A C 1
ATOM 1686 O O . PHE A 1 223 ? 3.74 45.844 17.047 1 98.62 223 PHE A O 1
ATOM 1693 N N . ALA A 1 224 ? 2.389 46.312 15.32 1 98.56 224 ALA A N 1
ATOM 1694 C CA . ALA A 1 224 ? 3.328 47.219 14.664 1 98.56 224 ALA A CA 1
ATOM 1695 C C . ALA A 1 224 ? 2.652 47.969 13.531 1 98.56 224 ALA A C 1
ATOM 1697 O O . ALA A 1 224 ? 1.46 47.781 13.273 1 98.56 224 ALA A O 1
ATOM 1698 N N . HIS A 1 225 ? 3.406 48.906 12.945 1 98.44 225 HIS A N 1
ATOM 1699 C CA . HIS A 1 225 ? 3.051 49.531 11.688 1 98.44 225 HIS A CA 1
ATOM 1700 C C . HIS A 1 225 ? 3.953 49.031 10.555 1 98.44 225 HIS A C 1
ATOM 1702 O O . HIS A 1 225 ? 5.152 48.844 10.75 1 98.44 225 HIS A O 1
ATOM 1708 N N . THR A 1 226 ? 3.344 48.844 9.406 1 97.94 226 THR A N 1
ATOM 1709 C CA . THR A 1 226 ? 4.133 48.375 8.266 1 97.94 226 THR A CA 1
ATOM 1710 C C . THR A 1 226 ? 5.141 49.469 7.852 1 97.94 226 THR A C 1
ATOM 1712 O O . THR A 1 226 ? 4.902 50.656 8.039 1 97.94 226 THR A O 1
ATOM 1715 N N . VAL A 1 227 ? 6.258 49 7.32 1 97.5 227 VAL A N 1
ATOM 1716 C CA . VAL A 1 227 ? 7.113 49.844 6.492 1 97.5 227 VAL A CA 1
ATOM 1717 C C . VAL A 1 227 ? 6.684 49.75 5.031 1 97.5 227 VAL A C 1
ATOM 1719 O O . VAL A 1 227 ? 5.852 48.906 4.684 1 97.5 227 VAL A O 1
ATOM 1722 N N . ALA A 1 228 ? 7.199 50.656 4.242 1 94.88 228 ALA A N 1
ATOM 1723 C CA . ALA A 1 228 ? 6.938 50.531 2.812 1 94.88 228 ALA A CA 1
ATOM 1724 C C . ALA A 1 228 ? 7.688 49.344 2.225 1 94.88 228 ALA A C 1
ATOM 1726 O O . ALA A 1 228 ? 8.914 49.281 2.271 1 94.88 228 ALA A O 1
ATOM 1727 N N . VAL A 1 229 ? 6.941 48.406 1.724 1 90.75 229 VAL A N 1
ATOM 1728 C CA . VAL A 1 229 ? 7.566 47.188 1.192 1 90.75 229 VAL A CA 1
ATOM 1729 C C . VAL A 1 229 ? 6.602 46.469 0.252 1 90.75 229 VAL A C 1
ATOM 1731 O O . VAL A 1 229 ? 5.406 46.375 0.545 1 90.75 229 VAL A O 1
ATOM 1734 N N . GLY A 1 230 ? 7.062 46.094 -0.929 1 86.38 230 GLY A N 1
ATOM 1735 C CA . GLY A 1 230 ? 6.297 45.281 -1.866 1 86.38 230 GLY A CA 1
ATOM 1736 C C . GLY A 1 230 ? 5 45.938 -2.301 1 86.38 230 GLY A C 1
ATOM 1737 O O . GLY A 1 230 ? 3.975 45.25 -2.434 1 86.38 230 GLY A O 1
ATOM 1738 N N . GLY A 1 231 ? 4.871 47.156 -2.27 1 85.25 231 GLY A N 1
ATOM 1739 C CA . GLY A 1 231 ? 3.676 47.875 -2.68 1 85.25 231 GLY A CA 1
ATOM 1740 C C . GLY A 1 231 ? 2.803 48.281 -1.513 1 85.25 231 GLY A C 1
ATOM 1741 O O . GLY A 1 231 ? 1.817 49 -1.694 1 85.25 231 GLY A O 1
ATOM 1742 N N . LEU A 1 232 ? 3.172 47.812 -0.314 1 92.56 232 LEU A N 1
ATOM 1743 C CA . LEU A 1 232 ? 2.469 48.219 0.892 1 92.56 232 LEU A CA 1
ATOM 1744 C C . LEU A 1 232 ? 2.953 49.594 1.351 1 92.56 232 LEU A C 1
ATOM 1746 O O . LEU A 1 232 ? 4.152 49.875 1.314 1 92.56 232 LEU A O 1
ATOM 1750 N N . ASP A 1 233 ? 2.059 50.375 1.718 1 93.56 233 ASP A N 1
ATOM 1751 C CA . ASP A 1 233 ? 2.408 51.688 2.268 1 93.56 233 ASP A CA 1
ATOM 1752 C C . ASP A 1 233 ? 2.957 51.562 3.686 1 93.56 233 ASP A C 1
ATOM 1754 O O . ASP A 1 233 ? 2.611 50.625 4.406 1 93.56 233 ASP A O 1
ATOM 1758 N N . ALA A 1 234 ? 3.777 52.531 4.027 1 96.31 234 ALA A N 1
ATOM 1759 C CA . ALA A 1 234 ? 4.18 52.625 5.43 1 96.31 234 ALA A CA 1
ATOM 1760 C C . ALA A 1 234 ? 3.031 53.125 6.297 1 96.31 234 ALA A C 1
ATOM 1762 O O . ALA A 1 234 ? 2.166 53.875 5.824 1 96.31 234 ALA A O 1
ATOM 1763 N N . GLY A 1 235 ? 3.049 52.562 7.508 1 97.31 235 GLY A N 1
ATOM 1764 C CA . GLY A 1 235 ? 2.15 53.156 8.484 1 97.31 235 GLY A CA 1
ATOM 1765 C C . GLY A 1 235 ? 0.862 52.375 8.664 1 97.31 235 GLY A C 1
ATOM 1766 O O . GLY A 1 235 ? 0.033 52.719 9.508 1 97.31 235 GLY A O 1
ATOM 1767 N N . ILE A 1 236 ? 0.641 51.375 7.914 1 97.31 236 ILE A N 1
ATOM 1768 C CA . ILE A 1 236 ? -0.551 50.562 8.109 1 97.31 236 ILE A CA 1
ATOM 1769 C C . ILE A 1 236 ? -0.444 49.781 9.422 1 97.31 236 ILE A C 1
ATOM 1771 O O . ILE A 1 236 ? 0.521 49.062 9.641 1 97.31 236 ILE A O 1
ATOM 1775 N N . PRO A 1 237 ? -1.365 49.938 10.32 1 98.44 237 PRO A N 1
ATOM 1776 C CA . PRO A 1 237 ? -1.282 49.188 11.578 1 98.44 237 PRO A CA 1
ATOM 1777 C C . PRO A 1 237 ? -1.567 47.688 11.391 1 98.44 237 PRO A C 1
ATOM 1779 O O . PRO A 1 237 ? -2.518 47.312 10.695 1 98.44 237 PRO A O 1
ATOM 1782 N N . ILE A 1 238 ? -0.739 46.875 11.914 1 98.69 238 ILE A N 1
ATOM 1783 C CA . ILE A 1 238 ? -0.999 45.438 12.023 1 98.69 238 ILE A CA 1
ATOM 1784 C C . ILE A 1 238 ? -1.776 45.156 13.305 1 98.69 238 ILE A C 1
ATOM 1786 O O . ILE A 1 238 ? -1.222 45.25 14.406 1 98.69 238 ILE A O 1
ATOM 1790 N N . LEU A 1 239 ? -3.033 44.688 13.156 1 98.56 239 LEU A N 1
ATOM 1791 C CA . LEU A 1 239 ? -3.936 44.781 14.297 1 98.56 239 LEU A CA 1
ATOM 1792 C C . LEU A 1 239 ? -4.383 43.406 14.742 1 98.56 239 LEU A C 1
ATOM 1794 O O . LEU A 1 239 ? -5.145 43.281 15.703 1 98.56 239 LEU A O 1
ATOM 1798 N N . SER A 1 240 ? -3.887 42.406 14.078 1 98.5 240 SER A N 1
ATOM 1799 C CA . SER A 1 240 ? -4.211 41.031 14.516 1 98.5 240 SER A CA 1
ATOM 1800 C C . SER A 1 240 ? -3.17 40.031 14.031 1 98.5 240 SER A C 1
ATOM 1802 O O . SER A 1 240 ? -2.631 40.188 12.938 1 98.5 240 SER A O 1
ATOM 1804 N N . MET A 1 241 ? -2.863 39.125 14.82 1 98.69 241 MET A N 1
ATOM 1805 C CA . MET A 1 241 ? -2.119 37.906 14.523 1 98.69 241 MET A CA 1
ATOM 1806 C C . MET A 1 241 ? -2.777 36.688 15.172 1 98.69 241 MET A C 1
ATOM 1808 O O . MET A 1 241 ? -3.256 36.781 16.312 1 98.69 241 MET A O 1
ATOM 1812 N N . ILE A 1 242 ? -2.871 35.625 14.445 1 98.5 242 ILE A N 1
ATOM 1813 C CA . ILE A 1 242 ? -3.543 34.438 14.938 1 98.5 242 ILE A CA 1
ATOM 1814 C C . ILE A 1 242 ? -3.125 33.219 14.109 1 98.5 242 ILE A C 1
ATOM 1816 O O . ILE A 1 242 ? -2.889 33.344 12.898 1 98.5 242 ILE A O 1
ATOM 1820 N N . GLY A 1 243 ? -3.006 32.062 14.758 1 97.56 243 GLY A N 1
ATOM 1821 C CA . GLY A 1 243 ? -2.762 30.859 13.992 1 97.56 243 GLY A CA 1
ATOM 1822 C C . GLY A 1 243 ? -3.891 30.516 13.039 1 97.56 243 GLY A C 1
ATOM 1823 O O . GLY A 1 243 ? -5.059 30.812 13.32 1 97.56 243 GLY A O 1
ATOM 1824 N N . ASP A 1 244 ? -3.553 29.844 11.945 1 95 244 ASP A N 1
ATOM 1825 C CA . ASP A 1 244 ? -4.492 29.641 10.844 1 95 244 ASP A CA 1
ATOM 1826 C C . ASP A 1 244 ? -5.715 28.859 11.305 1 95 244 ASP A C 1
ATOM 1828 O O . ASP A 1 244 ? -6.855 29.25 11.055 1 95 244 ASP A O 1
ATOM 1832 N N . SER A 1 245 ? -5.535 27.812 12 1 93.44 245 SER A N 1
ATOM 1833 C CA . SER A 1 245 ? -6.668 27 12.445 1 93.44 245 SER A CA 1
ATOM 1834 C C . SER A 1 245 ? -7.512 27.75 13.469 1 93.44 245 SER A C 1
ATOM 1836 O O . SER A 1 245 ? -8.734 27.578 13.523 1 93.44 245 SER A O 1
ATOM 1838 N N . HIS A 1 246 ? -6.871 28.5 14.328 1 95.38 246 HIS A N 1
ATOM 1839 C CA . HIS A 1 246 ? -7.566 29.375 15.266 1 95.38 246 HIS A CA 1
ATOM 1840 C C . HIS A 1 246 ? -8.375 30.453 14.531 1 95.38 246 HIS A C 1
ATOM 1842 O O . HIS A 1 246 ? -9.523 30.703 14.883 1 95.38 246 HIS A O 1
ATOM 1848 N N . ALA A 1 247 ? -7.727 30.953 13.555 1 95.62 247 ALA A N 1
ATOM 1849 C CA . ALA A 1 247 ? -8.375 31.969 12.742 1 95.62 247 ALA A CA 1
ATOM 1850 C C . ALA A 1 247 ? -9.609 31.422 12.039 1 95.62 247 ALA A C 1
ATOM 1852 O O . ALA A 1 247 ? -10.633 32.094 11.938 1 95.62 247 ALA A O 1
ATOM 1853 N N . ALA A 1 248 ? -9.469 30.234 11.547 1 93 248 ALA A N 1
ATOM 1854 C CA . ALA A 1 248 ? -10.602 29.609 10.883 1 93 248 ALA A CA 1
ATOM 1855 C C . ALA A 1 248 ? -11.773 29.422 11.844 1 93 248 ALA A C 1
ATOM 1857 O O . ALA A 1 248 ? -12.93 29.609 11.461 1 93 248 ALA A O 1
ATOM 1858 N N . LEU A 1 249 ? -11.477 29.016 13.047 1 91.69 249 LEU A N 1
ATOM 1859 C CA . LEU A 1 249 ? -12.523 28.891 14.055 1 91.69 249 LEU A CA 1
ATOM 1860 C C . LEU A 1 249 ? -13.219 30.219 14.281 1 91.69 249 LEU A C 1
ATOM 1862 O O . LEU A 1 249 ? -14.453 30.297 14.305 1 91.69 249 LEU A O 1
ATOM 1866 N N . TYR A 1 250 ? -12.461 31.219 14.414 1 91.44 250 TYR A N 1
ATOM 1867 C CA . TYR A 1 250 ? -13 32.562 14.617 1 91.44 250 TYR A CA 1
ATOM 1868 C C . TYR A 1 250 ? -13.781 33.031 13.391 1 91.44 250 TYR A C 1
ATOM 1870 O O . TYR A 1 250 ? -14.852 33.625 13.516 1 91.44 250 TYR A O 1
ATOM 1878 N N . GLY A 1 251 ? -13.25 32.781 12.242 1 89.75 251 GLY A N 1
ATOM 1879 C CA . GLY A 1 251 ? -13.844 33.188 10.984 1 89.75 251 GLY A CA 1
ATOM 1880 C C . GLY A 1 251 ? -15.188 32.531 10.711 1 89.75 251 GLY A C 1
ATOM 1881 O O . GLY A 1 251 ? -16.047 33.125 10.062 1 89.75 251 GLY A O 1
ATOM 1882 N N . GLN A 1 252 ? -15.32 31.359 11.172 1 86.62 252 GLN A N 1
ATOM 1883 C CA . GLN A 1 252 ? -16.562 30.641 10.969 1 86.62 252 GLN A CA 1
ATOM 1884 C C . GLN A 1 252 ? -17.625 31.094 11.961 1 86.62 252 GLN A C 1
ATOM 1886 O O . GLN A 1 252 ? -18.797 30.703 11.844 1 86.62 252 GLN A O 1
ATOM 1891 N N . GLY A 1 253 ? -17.266 31.891 12.883 1 80.31 253 GLY A N 1
ATOM 1892 C CA . GLY A 1 253 ? -18.203 32.344 13.891 1 80.31 253 GLY A CA 1
ATOM 1893 C C . GLY A 1 253 ? -18.312 31.406 15.078 1 80.31 253 GLY A C 1
ATOM 1894 O O . GLY A 1 253 ? -19.359 31.328 15.719 1 80.31 253 GLY A O 1
ATOM 1895 N N . GLY A 1 254 ? -17.344 30.641 15.156 1 69.94 254 GLY A N 1
ATOM 1896 C CA . GLY A 1 254 ? -17.359 29.625 16.203 1 69.94 254 GLY A CA 1
ATOM 1897 C C . GLY A 1 254 ? -17.094 30.188 17.578 1 69.94 254 GLY A C 1
ATOM 1898 O O . GLY A 1 254 ? -16.062 29.891 18.188 1 69.94 254 GLY A O 1
ATOM 1899 N N . PHE A 1 255 ? -18.109 30.891 18 1 66.25 255 PHE A N 1
ATOM 1900 C CA . PHE A 1 255 ? -17.922 31.578 19.281 1 66.25 255 PHE A CA 1
ATOM 1901 C C . PHE A 1 255 ? -18.625 30.828 20.406 1 66.25 255 PHE A C 1
ATOM 1903 O O . PHE A 1 255 ? -18.312 31.016 21.578 1 66.25 255 PHE A O 1
ATOM 1910 N N . ALA A 1 256 ? -19.531 29.953 19.906 1 66.31 256 ALA A N 1
ATOM 1911 C CA . ALA A 1 256 ? -20.359 29.297 20.906 1 66.31 256 ALA A CA 1
ATOM 1912 C C . ALA A 1 256 ? -19.891 27.844 21.125 1 66.31 256 ALA A C 1
ATOM 1914 O O . ALA A 1 256 ? -19.469 27.188 20.172 1 66.31 256 ALA A O 1
ATOM 1915 N N . PRO A 1 257 ? -19.984 27.484 22.391 1 67.25 257 PRO A N 1
ATOM 1916 C CA . PRO A 1 257 ? -19.703 26.078 22.688 1 67.25 257 PRO A CA 1
ATOM 1917 C C . PRO A 1 257 ? -20.609 25.109 21.922 1 67.25 257 PRO A C 1
ATOM 1919 O O . PRO A 1 257 ? -21.766 25.422 21.641 1 67.25 257 PRO A O 1
ATOM 1922 N N . GLY A 1 258 ? -20.078 23.953 21.531 1 71.12 258 GLY A N 1
ATOM 1923 C CA . GLY A 1 258 ? -20.844 22.922 20.875 1 71.12 258 GLY A CA 1
ATOM 1924 C C . GLY A 1 258 ? -20.594 22.844 19.375 1 71.12 258 GLY A C 1
ATOM 1925 O O . GLY A 1 258 ? -20.922 21.844 18.734 1 71.12 258 GLY A O 1
ATOM 1926 N N . LEU A 1 259 ? -19.969 23.859 18.922 1 81.44 259 LEU A N 1
ATOM 1927 C CA . LEU A 1 259 ? -19.609 23.844 17.5 1 81.44 259 LEU A CA 1
ATOM 1928 C C . LEU A 1 259 ? -18.203 23.297 17.297 1 81.44 259 LEU A C 1
ATOM 1930 O O . LEU A 1 259 ? -17.297 23.609 18.094 1 81.44 259 LEU A O 1
ATOM 1934 N N . VAL A 1 260 ? -18.047 22.359 16.328 1 91.56 260 VAL A N 1
ATOM 1935 C CA . VAL A 1 260 ? -16.719 21.828 15.992 1 91.56 260 VAL A CA 1
ATOM 1936 C C . VAL A 1 260 ? -16.391 22.156 14.539 1 91.56 260 VAL A C 1
ATOM 1938 O O . VAL A 1 260 ? -17.219 21.984 13.648 1 91.56 260 VAL A O 1
ATOM 1941 N N . LYS A 1 261 ? -15.266 22.688 14.391 1 93.06 261 LYS A N 1
ATOM 1942 C CA . LYS A 1 261 ? -14.789 23 13.047 1 93.06 261 LYS A CA 1
ATOM 1943 C C . LYS A 1 261 ? -13.641 22.094 12.641 1 93.06 261 LYS A C 1
ATOM 1945 O O . LYS A 1 261 ? -12.82 21.703 13.477 1 93.06 261 LYS A O 1
ATOM 1950 N N . ALA A 1 262 ? -13.57 21.75 11.359 1 95.06 262 ALA A N 1
ATOM 1951 C CA . ALA A 1 262 ? -12.43 21.047 10.781 1 95.06 262 ALA A CA 1
ATOM 1952 C C . ALA A 1 262 ? -11.891 21.766 9.555 1 95.06 262 ALA A C 1
ATOM 1954 O O . ALA A 1 262 ? -12.625 22 8.594 1 95.06 262 ALA A O 1
ATOM 1955 N N . THR A 1 263 ? -10.695 22.203 9.633 1 93.38 263 THR A N 1
ATOM 1956 C CA . THR A 1 263 ? -10 22.734 8.461 1 93.38 263 THR A CA 1
ATOM 1957 C C . THR A 1 263 ? -9.242 21.625 7.734 1 93.38 263 THR A C 1
ATOM 1959 O O . THR A 1 263 ? -8.32 21.016 8.297 1 93.38 263 THR A O 1
ATOM 1962 N N . LEU A 1 264 ? -9.641 21.391 6.527 1 93.12 264 LEU A N 1
ATOM 1963 C CA . LEU A 1 264 ? -9.039 20.328 5.742 1 93.12 264 LEU A CA 1
ATOM 1964 C C . LEU A 1 264 ? -8.023 20.875 4.754 1 93.12 264 LEU A C 1
ATOM 1966 O O . LEU A 1 264 ? -8.375 21.234 3.629 1 93.12 264 LEU A O 1
ATOM 1970 N N . GLY A 1 265 ? -6.789 20.938 5.121 1 89.5 265 GLY A N 1
ATOM 1971 C CA . GLY A 1 265 ? -5.672 21.359 4.285 1 89.5 265 GLY A CA 1
ATOM 1972 C C . GLY A 1 265 ? -4.684 20.234 4.02 1 89.5 265 GLY A C 1
ATOM 1973 O O . GLY A 1 265 ? -5.074 19.125 3.678 1 89.5 265 GLY A O 1
ATOM 1974 N N . THR A 1 266 ? -3.342 20.672 4.184 1 87.12 266 THR A N 1
ATOM 1975 C CA . THR A 1 266 ? -2.312 19.641 4.145 1 87.12 266 THR A CA 1
ATOM 1976 C C . THR A 1 266 ? -2.58 18.578 5.199 1 87.12 266 THR A C 1
ATOM 1978 O O . THR A 1 266 ? -2.584 17.375 4.891 1 87.12 266 THR A O 1
ATOM 1981 N N . GLY A 1 267 ? -2.734 18.984 6.348 1 92.12 267 GLY A N 1
ATOM 1982 C CA . GLY A 1 267 ? -3.35 18.234 7.438 1 92.12 267 GLY A CA 1
ATOM 1983 C C . GLY A 1 267 ? -4.703 18.797 7.848 1 92.12 267 GLY A C 1
ATOM 1984 O O . GLY A 1 267 ? -5.273 19.625 7.148 1 92.12 267 GLY A O 1
ATOM 1985 N N . SER A 1 268 ? -5.238 18.219 8.859 1 94.19 268 SER A N 1
ATOM 1986 C CA . SER A 1 268 ? -6.504 18.75 9.359 1 94.19 268 SER A CA 1
ATOM 1987 C C . SER A 1 268 ? -6.406 19.109 10.836 1 94.19 268 SER A C 1
ATOM 1989 O O . SER A 1 268 ? -5.605 18.531 11.57 1 94.19 268 SER A O 1
ATOM 1991 N N . SER A 1 269 ? -7.184 20.109 11.164 1 94.5 269 SER A N 1
ATOM 1992 C CA . SER A 1 269 ? -7.348 20.531 12.547 1 94.5 269 SER A CA 1
ATOM 1993 C C . SER A 1 269 ? -8.82 20.625 12.93 1 94.5 269 SER A C 1
ATOM 1995 O O . SER A 1 269 ? -9.57 21.406 12.344 1 94.5 269 SER A O 1
ATOM 1997 N N . LEU A 1 270 ? -9.18 19.797 13.781 1 95.81 270 LEU A N 1
ATOM 1998 C CA . LEU A 1 270 ? -10.5 19.922 14.398 1 95.81 270 LEU A CA 1
ATOM 1999 C C . LEU A 1 270 ? -10.422 20.719 15.695 1 95.81 270 LEU A C 1
ATOM 2001 O O . LEU A 1 270 ? -9.562 20.438 16.547 1 95.81 270 LEU A O 1
ATOM 2005 N N . MET A 1 271 ? -11.32 21.688 15.805 1 94.5 271 MET A N 1
ATOM 2006 C CA . MET A 1 271 ? -11.234 22.562 16.969 1 94.5 271 MET A CA 1
ATOM 2007 C C . MET A 1 271 ? -12.625 22.953 17.469 1 94.5 271 MET A C 1
ATOM 2009 O O . MET A 1 271 ? -13.531 23.188 16.656 1 94.5 271 MET A O 1
ATOM 2013 N N . THR A 1 272 ? -12.742 23.031 18.719 1 91.81 272 THR A N 1
ATOM 2014 C CA . THR A 1 272 ? -13.953 23.531 19.359 1 91.81 272 THR A CA 1
ATOM 2015 C C . THR A 1 272 ? -13.602 24.484 20.5 1 91.81 272 THR A C 1
ATOM 2017 O O . THR A 1 272 ? -12.664 24.25 21.25 1 91.81 272 THR A O 1
ATOM 2020 N N . PRO A 1 273 ? -14.297 25.641 20.531 1 89.06 273 PRO A N 1
ATOM 2021 C CA . PRO A 1 273 ? -14.008 26.578 21.609 1 89.06 273 PRO A CA 1
ATOM 2022 C C . PRO A 1 273 ? -14.523 26.109 22.953 1 89.06 273 PRO A C 1
ATOM 2024 O O . PRO A 1 273 ? -15.523 25.391 23.031 1 89.06 273 PRO A O 1
ATOM 2027 N N . MET A 1 274 ? -13.773 26.469 23.906 1 85.19 274 MET A N 1
ATOM 2028 C CA . MET A 1 274 ? -14.117 26.203 25.297 1 85.19 274 MET A CA 1
ATOM 2029 C C . MET A 1 274 ? -13.953 27.453 26.156 1 85.19 274 MET A C 1
ATOM 2031 O O . MET A 1 274 ? -13.133 28.312 25.844 1 85.19 274 MET A O 1
ATOM 2035 N N . ALA A 1 275 ? -14.758 27.547 27.219 1 77.62 275 ALA A N 1
ATOM 2036 C CA . ALA A 1 275 ? -14.633 28.688 28.125 1 77.62 275 ALA A CA 1
ATOM 2037 C C . ALA A 1 275 ? -13.414 28.531 29.031 1 77.62 275 ALA A C 1
ATOM 2039 O O . ALA A 1 275 ? -12.812 29.531 29.453 1 77.62 275 ALA A O 1
ATOM 2040 N N . GLY A 1 276 ? -13.055 27.391 29.375 1 80.94 276 GLY A N 1
ATOM 2041 C CA . GLY A 1 276 ? -11.891 27.094 30.188 1 80.94 276 GLY A CA 1
ATOM 2042 C C . GLY A 1 276 ? -11.086 25.906 29.656 1 80.94 276 GLY A C 1
ATOM 2043 O O . GLY A 1 276 ? -11.57 25.141 28.828 1 80.94 276 GLY A O 1
ATOM 2044 N N . PRO A 1 277 ? -9.883 25.891 30.156 1 84 277 PRO A N 1
ATOM 2045 C CA . PRO A 1 277 ? -9.031 24.797 29.672 1 84 277 PRO A CA 1
ATOM 2046 C C . PRO A 1 277 ? -9.438 23.453 30.234 1 84 277 PRO A C 1
ATOM 2048 O O . PRO A 1 277 ? -9.656 23.312 31.438 1 84 277 PRO A O 1
ATOM 2051 N N . ILE A 1 278 ? -9.742 22.547 29.406 1 80.19 278 ILE A N 1
ATOM 2052 C CA . ILE A 1 278 ? -10.008 21.156 29.766 1 80.19 278 ILE A CA 1
ATOM 2053 C C . ILE A 1 278 ? -8.867 20.266 29.281 1 80.19 278 ILE A C 1
ATOM 2055 O O . ILE A 1 278 ? -8.492 20.312 28.109 1 80.19 278 ILE A O 1
ATOM 2059 N N . ALA A 1 279 ? -8.344 19.562 30.219 1 82.62 279 ALA A N 1
ATOM 2060 C CA . ALA A 1 279 ? -7.312 18.609 29.812 1 82.62 279 ALA A CA 1
ATOM 2061 C C . ALA A 1 279 ? -7.926 17.406 29.109 1 82.62 279 ALA A C 1
ATOM 2063 O O . ALA A 1 279 ? -8.82 16.75 29.656 1 82.62 279 ALA A O 1
ATOM 2064 N N . SER A 1 280 ? -7.441 17.141 27.969 1 89.06 280 SER A N 1
ATOM 2065 C CA . SER A 1 280 ? -7.953 15.984 27.234 1 89.06 280 SER A CA 1
ATOM 2066 C C . SER A 1 280 ? -7.52 14.672 27.875 1 89.06 280 SER A C 1
ATOM 2068 O O . SER A 1 280 ? -6.402 14.57 28.391 1 89.06 280 SER A O 1
ATOM 2070 N N . ARG A 1 281 ? -8.359 13.547 27.938 1 89.25 281 ARG A N 1
ATOM 2071 C CA . ARG A 1 281 ? -8.062 12.18 28.344 1 89.25 281 ARG A CA 1
ATOM 2072 C C . ARG A 1 281 ? -8.109 11.234 27.141 1 89.25 281 ARG A C 1
ATOM 2074 O O . ARG A 1 281 ? -7.957 10.016 27.297 1 89.25 281 ARG A O 1
ATOM 2081 N N . HIS A 1 282 ? -8.273 11.875 25.969 1 91.25 282 HIS A N 1
ATOM 2082 C CA . HIS A 1 282 ? -8.492 11.023 24.797 1 91.25 282 HIS A CA 1
ATOM 2083 C C . HIS A 1 282 ? -7.574 11.43 23.656 1 91.25 282 HIS A C 1
ATOM 2085 O O . HIS A 1 282 ? -7.957 11.328 22.484 1 91.25 282 HIS A O 1
ATOM 2091 N N . GLY A 1 283 ? -6.453 11.977 23.969 1 92.31 283 GLY A N 1
ATOM 2092 C CA . GLY A 1 283 ? -5.41 12.195 22.969 1 92.31 283 GLY A CA 1
ATOM 2093 C C . GLY A 1 283 ? -5.59 13.484 22.188 1 92.31 283 GLY A C 1
ATOM 2094 O O . GLY A 1 283 ? -5.148 13.586 21.047 1 92.31 283 GLY A O 1
ATOM 2095 N N . LEU A 1 284 ? -6.273 14.469 22.781 1 94.81 284 LEU A N 1
ATOM 2096 C CA . LEU A 1 284 ? -6.438 15.773 22.156 1 94.81 284 LEU A CA 1
ATOM 2097 C C . LEU A 1 284 ? -5.578 16.828 22.844 1 94.81 284 LEU A C 1
ATOM 2099 O O . LEU A 1 284 ? -4.934 16.531 23.859 1 94.81 284 LEU A O 1
ATOM 2103 N N . SER A 1 285 ? -5.52 18 22.266 1 94.94 285 SER A N 1
ATOM 2104 C CA . SER A 1 285 ? -4.777 19.109 22.844 1 94.94 285 SER A CA 1
ATOM 2105 C C . SER A 1 285 ? -5.723 20.188 23.375 1 94.94 285 SER A C 1
ATOM 2107 O O . SER A 1 285 ? -6.828 20.359 22.859 1 94.94 285 SER A O 1
ATOM 2109 N N . THR A 1 286 ? -5.305 20.781 24.406 1 94.81 286 THR A N 1
ATOM 2110 C CA . THR A 1 286 ? -5.914 22.031 24.875 1 94.81 286 THR A CA 1
ATOM 2111 C C . THR A 1 286 ? -5.039 23.219 24.516 1 94.81 286 THR A C 1
ATOM 2113 O O . THR A 1 286 ? -3.816 23.172 24.656 1 94.81 286 THR A O 1
ATOM 2116 N N . THR A 1 287 ? -5.691 24.25 24.016 1 95.25 287 THR A N 1
ATOM 2117 C CA . THR A 1 287 ? -4.918 25.406 23.562 1 95.25 287 THR A CA 1
ATOM 2118 C C . THR A 1 287 ? -5.656 26.703 23.875 1 95.25 287 THR A C 1
ATOM 2120 O O . THR A 1 287 ? -6.809 26.688 24.312 1 95.25 287 THR A O 1
ATOM 2123 N N . LEU A 1 288 ? -4.91 27.781 23.906 1 95.81 288 LEU A N 1
ATOM 2124 C CA . LEU A 1 288 ? -5.531 29.094 23.891 1 95.81 288 LEU A CA 1
ATOM 2125 C C . LEU A 1 288 ? -5.895 29.516 22.469 1 95.81 288 LEU A C 1
ATOM 2127 O O . LEU A 1 288 ? -5.012 29.703 21.625 1 95.81 288 LEU A O 1
ATOM 2131 N N . ALA A 1 289 ? -7.176 29.594 22.234 1 94.56 289 ALA A N 1
ATOM 2132 C CA . ALA A 1 289 ? -7.656 29.859 20.875 1 94.56 289 ALA A CA 1
ATOM 2133 C C . ALA A 1 289 ? -7.305 31.281 20.422 1 94.56 289 ALA A C 1
ATOM 2135 O O . ALA A 1 289 ? -6.746 31.469 19.344 1 94.56 289 ALA A O 1
ATOM 2136 N N . TRP A 1 290 ? -7.688 32.25 21.203 1 95 290 TRP A N 1
ATOM 2137 C CA . TRP A 1 290 ? -7.336 33.625 20.969 1 95 290 TRP A CA 1
ATOM 2138 C C . TRP A 1 290 ? -7.527 34.469 22.219 1 95 290 TRP A C 1
ATOM 2140 O O . TRP A 1 290 ? -8.164 34.031 23.188 1 95 290 TRP A O 1
ATOM 2150 N N . HIS A 1 291 ? -6.793 35.5 22.266 1 94 291 HIS A N 1
ATOM 2151 C CA . HIS A 1 291 ? -7.098 36.625 23.141 1 94 291 HIS A CA 1
ATOM 2152 C C . HIS A 1 291 ? -7.555 37.844 22.344 1 94 291 HIS A C 1
ATOM 2154 O O . HIS A 1 291 ? -6.762 38.438 21.609 1 94 291 HIS A O 1
ATOM 2160 N N . ASP A 1 292 ? -8.812 38.25 22.453 1 90.94 292 ASP A N 1
ATOM 2161 C CA . ASP A 1 292 ? -9.391 39.219 21.531 1 90.94 292 ASP A CA 1
ATOM 2162 C C . ASP A 1 292 ? -9.156 40.625 22.016 1 90.94 292 ASP A C 1
ATOM 2164 O O . ASP A 1 292 ? -9.836 41.562 21.578 1 90.94 292 ASP A O 1
ATOM 2168 N N . GLY A 1 293 ? -8.227 40.844 22.891 1 89.69 293 GLY A N 1
ATOM 2169 C CA . GLY A 1 293 ? -7.93 42.125 23.469 1 89.69 293 GLY A CA 1
ATOM 2170 C C . GLY A 1 293 ? -8.57 42.344 24.828 1 89.69 293 GLY A C 1
ATOM 2171 O O . GLY A 1 293 ? -8.102 43.156 25.625 1 89.69 293 GLY A O 1
ATOM 2172 N N . ALA A 1 294 ? -9.586 41.5 25.078 1 89.25 294 ALA A N 1
ATOM 2173 C CA . ALA A 1 294 ? -10.328 41.656 26.328 1 89.25 294 ALA A CA 1
ATOM 2174 C C . ALA A 1 294 ? -10.305 40.344 27.141 1 89.25 294 ALA A C 1
ATOM 2176 O O . ALA A 1 294 ? -10.164 40.375 28.359 1 89.25 294 ALA A O 1
ATOM 2177 N N . ALA A 1 295 ? -10.453 39.344 26.484 1 89.38 295 ALA A N 1
ATOM 2178 C CA . ALA A 1 295 ? -10.57 38.062 27.172 1 89.38 295 ALA A CA 1
ATOM 2179 C C . ALA A 1 295 ? -9.93 36.938 26.344 1 89.38 295 ALA A C 1
ATOM 2181 O O . ALA A 1 295 ? -9.828 37.031 25.125 1 89.38 295 ALA A O 1
ATOM 2182 N N . SER A 1 296 ? -9.602 35.875 27.141 1 92.06 296 SER A N 1
ATOM 2183 C CA . SER A 1 296 ? -9.07 34.688 26.5 1 92.06 296 SER A CA 1
ATOM 2184 C C . SER A 1 296 ? -10.18 33.688 26.219 1 92.06 296 SER A C 1
ATOM 2186 O O . SER A 1 296 ? -11.125 33.531 26.984 1 92.06 296 SER A O 1
ATOM 2188 N N . THR A 1 297 ? -10.086 33.031 25.125 1 91.69 297 THR A N 1
ATOM 2189 C CA . THR A 1 297 ? -10.891 31.859 24.766 1 91.69 297 THR A CA 1
ATOM 2190 C C . THR A 1 297 ? -10 30.641 24.531 1 91.69 297 THR A C 1
ATOM 2192 O O . THR A 1 297 ? -8.984 30.719 23.844 1 91.69 297 THR A O 1
ATOM 2195 N N . TYR A 1 298 ? -10.359 29.547 25.188 1 92.81 298 TYR A N 1
ATOM 2196 C CA . TYR A 1 298 ? -9.617 28.312 25 1 92.81 298 TYR A CA 1
ATOM 2197 C C . TYR A 1 298 ? -10.297 27.406 23.984 1 92.81 298 TYR A C 1
ATOM 2199 O O . TYR A 1 298 ? -11.422 27.672 23.562 1 92.81 298 TYR A O 1
ATOM 2207 N N . ALA A 1 299 ? -9.539 26.375 23.562 1 93.31 299 ALA A N 1
ATOM 2208 C CA . ALA A 1 299 ? -10.102 25.422 22.609 1 93.31 299 ALA A CA 1
ATOM 2209 C C . ALA A 1 299 ? -9.508 24.031 22.812 1 93.31 299 ALA A C 1
ATOM 2211 O O . ALA A 1 299 ? -8.406 23.891 23.359 1 93.31 299 ALA A O 1
ATOM 2212 N N . MET A 1 300 ? -10.281 23.062 22.453 1 93.44 300 MET A N 1
ATOM 2213 C CA . MET A 1 300 ? -9.805 21.703 22.266 1 93.44 300 MET A CA 1
ATOM 2214 C C . MET A 1 300 ? -9.531 21.406 20.797 1 93.44 300 MET A C 1
ATOM 2216 O O . MET A 1 300 ? -10.312 21.812 19.922 1 93.44 300 MET A O 1
ATOM 2220 N N . GLU A 1 301 ? -8.391 20.719 20.594 1 95.31 301 GLU A N 1
ATOM 2221 C CA . GLU A 1 301 ? -7.992 20.547 19.203 1 95.31 301 GLU A CA 1
ATOM 2222 C C . GLU A 1 301 ? -7.449 19.141 18.969 1 95.31 301 GLU A C 1
ATOM 2224 O O . GLU A 1 301 ? -6.793 18.562 19.844 1 95.31 301 GLU A O 1
ATOM 2229 N N . GLY A 1 302 ? -7.797 18.578 17.875 1 95.88 302 GLY A N 1
ATOM 2230 C CA . GLY A 1 302 ? -7.16 17.391 17.312 1 95.88 302 GLY A CA 1
ATOM 2231 C C . GLY A 1 302 ? -6.531 17.641 15.953 1 95.88 302 GLY A C 1
ATOM 2232 O O . GLY A 1 302 ? -7.203 18.094 15.031 1 95.88 302 GLY A O 1
ATOM 2233 N N . ASN A 1 303 ? -5.223 17.297 15.852 1 95.06 303 ASN A N 1
ATOM 2234 C CA . ASN A 1 303 ? -4.492 17.516 14.609 1 95.06 303 ASN A CA 1
ATOM 2235 C C . ASN A 1 303 ? -4.258 16.219 13.859 1 95.06 303 ASN A C 1
ATOM 2237 O O . ASN A 1 303 ? -3.74 15.25 14.43 1 95.06 303 ASN A O 1
ATOM 2241 N N . ILE A 1 304 ? -4.656 16.25 12.664 1 95 304 ILE A N 1
ATOM 2242 C CA . ILE A 1 304 ? -4.355 15.164 11.742 1 95 304 ILE A CA 1
ATOM 2243 C C . ILE A 1 304 ? -3.207 15.57 10.82 1 95 304 ILE A C 1
ATOM 2245 O O . ILE A 1 304 ? -3.256 16.625 10.18 1 95 304 ILE A O 1
ATOM 2249 N N . VAL A 1 305 ? -2.207 14.773 10.719 1 90.88 305 VAL A N 1
ATOM 2250 C CA . VAL A 1 305 ? -0.947 15.148 10.094 1 90.88 305 VAL A CA 1
ATOM 2251 C C . VAL A 1 305 ? -1.104 15.141 8.57 1 90.88 305 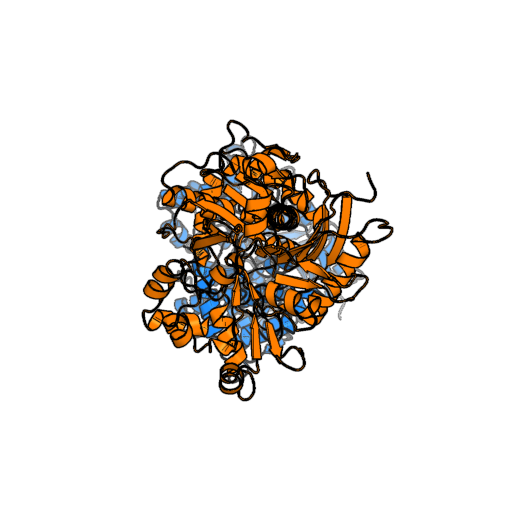VAL A C 1
ATOM 2253 O O . VAL A 1 305 ? -0.574 16.016 7.883 1 90.88 305 VAL A O 1
ATOM 2256 N N . HIS A 1 306 ? -1.777 14.148 8.039 1 92.62 306 HIS A N 1
ATOM 2257 C CA . HIS A 1 306 ? -1.917 14.016 6.598 1 92.62 306 HIS A CA 1
ATOM 2258 C C . HIS A 1 306 ? -3.385 13.953 6.188 1 92.62 306 HIS A C 1
ATOM 2260 O O . HIS A 1 306 ? -4.094 13.008 6.539 1 92.62 306 HIS A O 1
ATOM 2266 N N . THR A 1 307 ? -3.859 14.914 5.512 1 94.38 307 THR A N 1
ATOM 2267 C CA . THR A 1 307 ? -5.188 14.977 4.914 1 94.38 307 THR A CA 1
ATOM 2268 C C . THR A 1 307 ? -5.098 15.188 3.406 1 94.38 307 THR A C 1
ATOM 2270 O O . THR A 1 307 ? -5.012 14.227 2.641 1 94.38 307 THR A O 1
ATOM 2273 N N . GLY A 1 308 ? -5.027 16.5 3.02 1 91.25 308 GLY A N 1
ATOM 2274 C CA . GLY A 1 308 ? -4.789 16.766 1.609 1 91.25 308 GLY A CA 1
ATOM 2275 C C . GLY A 1 308 ? -3.482 16.188 1.104 1 91.25 308 GLY A C 1
ATOM 2276 O O . GLY A 1 308 ? -3.396 15.75 -0.044 1 91.25 308 GLY A O 1
ATOM 2277 N N . ALA A 1 309 ? -2.516 16.203 1.922 1 90.44 309 ALA A N 1
ATOM 2278 C CA . ALA A 1 309 ? -1.198 15.688 1.565 1 90.44 309 ALA A CA 1
ATOM 2279 C C . ALA A 1 309 ? -1.264 14.195 1.259 1 90.44 309 ALA A C 1
ATOM 2281 O O . ALA A 1 309 ? -0.53 13.695 0.401 1 90.44 309 ALA A O 1
ATOM 2282 N N . ALA A 1 310 ? -2.105 13.492 1.94 1 94.69 310 ALA A N 1
ATOM 2283 C CA . ALA A 1 310 ? -2.262 12.062 1.686 1 94.69 310 ALA A CA 1
ATOM 2284 C C . ALA A 1 310 ? -2.816 11.812 0.287 1 94.69 310 ALA A C 1
ATOM 2286 O O . ALA A 1 310 ? -2.377 10.891 -0.408 1 94.69 310 ALA A O 1
ATOM 2287 N N . VAL A 1 311 ? -3.773 12.617 -0.106 1 95.12 311 VAL A N 1
ATOM 2288 C CA . VAL A 1 311 ? -4.391 12.484 -1.422 1 95.12 311 VAL A CA 1
ATOM 2289 C C . VAL A 1 311 ? -3.377 12.852 -2.504 1 95.12 311 VAL A C 1
ATOM 2291 O O . VAL A 1 311 ? -3.281 12.172 -3.529 1 95.12 311 VAL A O 1
ATOM 2294 N N . GLN A 1 312 ? -2.662 13.914 -2.227 1 91.94 312 GLN A N 1
ATOM 2295 C CA . GLN A 1 312 ? -1.622 14.312 -3.17 1 91.94 312 GLN A CA 1
ATOM 2296 C C . GLN A 1 312 ? -0.559 13.227 -3.307 1 91.94 312 GLN A C 1
ATOM 2298 O O . GLN A 1 312 ? -0.102 12.93 -4.414 1 91.94 312 GLN A O 1
ATOM 2303 N N . TRP A 1 313 ? -0.175 12.695 -2.229 1 93.31 313 TRP A N 1
ATOM 2304 C CA . TRP A 1 313 ? 0.808 11.617 -2.223 1 93.31 313 TRP A CA 1
ATOM 2305 C C . TRP A 1 313 ? 0.31 10.422 -3.031 1 93.31 313 TRP A C 1
ATOM 2307 O O . TRP A 1 313 ? 1.032 9.898 -3.883 1 93.31 313 TRP A O 1
ATOM 2317 N N . ALA A 1 314 ? -0.924 9.992 -2.807 1 96 314 ALA A N 1
ATOM 2318 C CA . ALA A 1 314 ? -1.516 8.867 -3.527 1 96 314 ALA A CA 1
ATOM 2319 C C . ALA A 1 314 ? -1.581 9.148 -5.027 1 96 314 ALA A C 1
ATOM 2321 O O . ALA A 1 314 ? -1.316 8.266 -5.844 1 96 314 ALA A O 1
ATOM 2322 N N . ALA A 1 315 ? -1.896 10.383 -5.359 1 94 315 ALA A N 1
ATOM 2323 C CA . ALA A 1 315 ? -2.016 10.766 -6.762 1 94 315 ALA A CA 1
ATOM 2324 C C . ALA A 1 315 ? -0.665 10.695 -7.469 1 94 315 ALA A C 1
ATOM 2326 O O . ALA A 1 315 ? -0.595 10.383 -8.656 1 94 315 ALA A O 1
ATOM 2327 N N . ARG A 1 316 ? 0.352 10.992 -6.746 1 91 316 ARG A N 1
ATOM 2328 C CA . ARG A 1 316 ? 1.689 10.906 -7.324 1 91 316 ARG A CA 1
ATOM 2329 C C . ARG A 1 316 ? 2.129 9.453 -7.484 1 91 316 ARG A C 1
ATOM 2331 O O . ARG A 1 316 ? 2.908 9.133 -8.383 1 91 316 ARG A O 1
ATOM 2338 N N . LEU A 1 317 ? 1.638 8.648 -6.66 1 93.06 317 LEU A N 1
ATOM 2339 C CA . LEU A 1 317 ? 2.035 7.246 -6.645 1 93.06 317 LEU A CA 1
ATOM 2340 C C . LEU A 1 317 ? 1.403 6.488 -7.812 1 93.06 317 LEU A C 1
ATOM 2342 O O . LEU A 1 317 ? 2.084 5.734 -8.508 1 93.06 317 LEU A O 1
ATOM 2346 N N . VAL A 1 318 ? 0.091 6.672 -7.977 1 93.81 318 VAL A N 1
ATOM 2347 C CA . VAL A 1 318 ? -0.656 5.793 -8.867 1 93.81 318 VAL A CA 1
ATOM 2348 C C . VAL A 1 318 ? -0.641 6.355 -10.289 1 93.81 318 VAL A C 1
ATOM 2350 O O . VAL A 1 318 ? -0.489 7.566 -10.477 1 93.81 318 VAL A O 1
ATOM 2353 N N . ALA A 1 319 ? -0.766 5.504 -11.258 1 84.25 319 ALA A N 1
ATOM 2354 C CA . ALA A 1 319 ? -0.852 5.906 -12.664 1 84.25 319 ALA A CA 1
ATOM 2355 C C . ALA A 1 319 ? -2.123 6.707 -12.922 1 84.25 319 ALA A C 1
ATOM 2357 O O . ALA A 1 319 ? -3.188 6.387 -12.398 1 84.25 319 ALA A O 1
ATOM 2358 N N . GLY A 1 320 ? -2.039 7.781 -13.625 1 82.56 320 GLY A N 1
ATOM 2359 C CA . GLY A 1 320 ? -3.203 8.586 -13.953 1 82.56 320 GLY A CA 1
ATOM 2360 C C . GLY A 1 320 ? -2.848 9.93 -14.562 1 82.56 320 GLY A C 1
ATOM 2361 O O . GLY A 1 320 ? -1.679 10.32 -14.57 1 82.56 320 GLY A O 1
ATOM 2362 N N . GLU A 1 321 ? -3.893 10.609 -15.023 1 79.62 321 GLU A N 1
ATOM 2363 C CA . GLU A 1 321 ? -3.703 11.859 -15.766 1 79.62 321 GLU A CA 1
ATOM 2364 C C . GLU A 1 321 ? -3.52 13.039 -14.812 1 79.62 321 GLU A C 1
ATOM 2366 O O . GLU A 1 321 ? -2.641 13.875 -15.023 1 79.62 321 GLU A O 1
ATOM 2371 N N . SER A 1 322 ? -4.504 13.156 -13.836 1 87.94 322 SER A N 1
ATOM 2372 C CA . SER A 1 322 ? -4.488 14.266 -12.891 1 87.94 322 SER A CA 1
ATOM 2373 C C . SER A 1 322 ? -5.16 13.883 -11.578 1 87.94 322 SER A C 1
ATOM 2375 O O . SER A 1 322 ? -5.926 12.914 -11.523 1 87.94 322 SER A O 1
ATOM 2377 N N . ILE A 1 323 ? -4.824 14.625 -10.586 1 87.88 323 ILE A N 1
ATOM 2378 C CA . ILE A 1 323 ? -5.43 14.398 -9.281 1 87.88 323 ILE A CA 1
ATOM 2379 C C . ILE A 1 323 ? -6.945 14.523 -9.383 1 87.88 323 ILE A C 1
ATOM 2381 O O . ILE A 1 323 ? -7.684 13.758 -8.766 1 87.88 323 ILE A O 1
ATOM 2385 N N . ASP A 1 324 ? -7.441 15.438 -10.195 1 89.25 324 ASP A N 1
ATOM 2386 C CA . ASP A 1 324 ? -8.875 15.648 -10.352 1 89.25 324 ASP A CA 1
ATOM 2387 C C . ASP A 1 324 ? -9.539 14.453 -11.039 1 89.25 324 ASP A C 1
ATOM 2389 O O . ASP A 1 324 ? -10.602 13.992 -10.617 1 89.25 324 ASP A O 1
ATOM 2393 N N . ALA A 1 325 ? -8.914 14.023 -12.094 1 91 325 ALA A N 1
ATOM 2394 C CA . ALA A 1 325 ? -9.445 12.875 -12.82 1 91 325 ALA A CA 1
ATOM 2395 C C . ALA A 1 325 ? -9.469 11.633 -11.938 1 91 325 ALA A C 1
ATOM 2397 O O . ALA A 1 325 ? -10.445 10.875 -11.938 1 91 325 ALA A O 1
ATOM 2398 N N . LEU A 1 326 ? -8.422 11.445 -11.203 1 89.38 326 LEU A N 1
ATOM 2399 C CA . LEU A 1 326 ? -8.312 10.297 -10.312 1 89.38 326 LEU A CA 1
ATOM 2400 C C . LEU A 1 326 ? -9.352 10.375 -9.195 1 89.38 326 LEU A C 1
ATOM 2402 O O . LEU A 1 326 ? -9.953 9.359 -8.828 1 89.38 326 LEU A O 1
ATOM 2406 N N . SER A 1 327 ? -9.547 11.516 -8.695 1 91.25 327 SER A N 1
ATOM 2407 C CA . SER A 1 327 ? -10.539 11.719 -7.641 1 91.25 327 SER A CA 1
ATOM 2408 C C . SER A 1 327 ? -11.945 11.422 -8.148 1 91.25 327 SER A C 1
ATOM 2410 O O . SER A 1 327 ? -12.766 10.844 -7.422 1 91.25 327 SER A O 1
ATOM 2412 N N . GLU A 1 328 ? -12.211 11.812 -9.328 1 92.12 328 GLU A N 1
ATOM 2413 C CA . GLU A 1 328 ? -13.508 11.531 -9.93 1 92.12 328 GLU A CA 1
ATOM 2414 C C . GLU A 1 328 ? -13.719 10.031 -10.117 1 92.12 328 GLU A C 1
ATOM 2416 O O . GLU A 1 328 ? -14.805 9.516 -9.844 1 92.12 328 GLU A O 1
ATOM 2421 N N . GLN A 1 329 ? -12.719 9.398 -10.602 1 92.88 329 GLN A N 1
ATOM 2422 C CA . GLN A 1 329 ? -12.797 7.949 -10.766 1 92.88 329 GLN A CA 1
ATOM 2423 C C . GLN A 1 329 ? -13.023 7.246 -9.43 1 92.88 329 GLN A C 1
ATOM 2425 O O . GLN A 1 329 ? -13.812 6.312 -9.344 1 92.88 329 GLN A O 1
ATOM 2430 N N . ALA A 1 330 ? -12.305 7.668 -8.461 1 93.69 330 ALA A N 1
ATOM 2431 C CA . ALA A 1 330 ? -12.422 7.105 -7.117 1 93.69 330 ALA A CA 1
ATOM 2432 C C . ALA A 1 330 ? -13.844 7.262 -6.578 1 93.69 330 ALA A C 1
ATOM 2434 O O . ALA A 1 330 ? -14.391 6.34 -5.973 1 93.69 330 ALA A O 1
ATOM 2435 N N . ALA A 1 331 ? -14.438 8.422 -6.836 1 92.75 331 ALA A N 1
ATOM 2436 C CA . ALA A 1 331 ? -15.773 8.734 -6.332 1 92.75 331 ALA A CA 1
ATOM 2437 C C . ALA A 1 331 ? -16.844 7.906 -7.051 1 92.75 331 ALA A C 1
ATOM 2439 O O . ALA A 1 331 ? -17.922 7.676 -6.508 1 92.75 331 ALA A O 1
ATOM 2440 N N . GLN A 1 332 ? -16.516 7.445 -8.227 1 93.81 332 GLN A N 1
ATOM 2441 C CA . GLN A 1 332 ? -17.469 6.715 -9.039 1 93.81 332 GLN A CA 1
ATOM 2442 C C . GLN A 1 332 ? -17.469 5.227 -8.688 1 93.81 332 GLN A C 1
ATOM 2444 O O . GLN A 1 332 ? -18.391 4.492 -9.078 1 93.81 332 GLN A O 1
ATOM 2449 N N . LEU A 1 333 ? -16.469 4.809 -7.965 1 94.38 333 LEU A N 1
ATOM 2450 C CA . LEU A 1 333 ? -16.438 3.412 -7.551 1 94.38 333 LEU A CA 1
ATOM 2451 C C . LEU A 1 333 ? -17.641 3.09 -6.656 1 94.38 333 LEU A C 1
ATOM 2453 O O . LEU A 1 333 ? -18.062 3.926 -5.855 1 94.38 333 LEU A O 1
ATOM 2457 N N . ALA A 1 334 ? -18.125 1.874 -6.699 1 92.31 334 ALA A N 1
ATOM 2458 C CA . ALA A 1 334 ? -19.234 1.456 -5.852 1 92.31 334 ALA A CA 1
ATOM 2459 C C . ALA A 1 334 ? -18.797 1.331 -4.395 1 92.31 334 ALA A C 1
ATOM 2461 O O . ALA A 1 334 ? -19.578 1.622 -3.48 1 92.31 334 ALA A O 1
ATOM 2462 N N . ASP A 1 335 ? -17.641 0.888 -4.109 1 93.88 335 ASP A N 1
ATOM 2463 C CA . ASP A 1 335 ? -17.047 0.743 -2.789 1 93.88 335 ASP A CA 1
ATOM 2464 C C . ASP A 1 335 ? -15.516 0.773 -2.881 1 93.88 335 ASP A C 1
ATOM 2466 O O . ASP A 1 335 ? -14.953 1.011 -3.953 1 93.88 335 ASP A O 1
ATOM 2470 N N . ASN A 1 336 ? -14.875 0.64 -1.812 1 95.81 336 ASN A N 1
ATOM 2471 C CA . ASN A 1 336 ? -13.422 0.763 -1.813 1 95.81 336 ASN A CA 1
ATOM 2472 C C . ASN A 1 336 ? -12.75 -0.57 -2.123 1 95.81 336 ASN A C 1
ATOM 2474 O O . ASN A 1 336 ? -11.516 -0.67 -2.094 1 95.81 336 ASN A O 1
ATOM 2478 N N . GLY A 1 337 ? -13.492 -1.625 -2.404 1 93.5 337 GLY A N 1
ATOM 2479 C CA . GLY A 1 337 ? -12.945 -2.922 -2.768 1 93.5 337 GLY A CA 1
ATOM 2480 C C . GLY A 1 337 ? -12.164 -3.578 -1.643 1 93.5 337 GLY A C 1
ATOM 2481 O O . GLY A 1 337 ? -11.336 -4.457 -1.885 1 93.5 337 GLY A O 1
ATOM 2482 N N . GLY A 1 338 ? -12.32 -3.074 -0.41 1 95.31 338 GLY A N 1
ATOM 2483 C CA . GLY A 1 338 ? -11.617 -3.619 0.739 1 95.31 338 GLY A CA 1
ATOM 2484 C C . GLY A 1 338 ? -10.266 -2.965 0.976 1 95.31 338 GLY A C 1
ATOM 2485 O O . GLY A 1 338 ? -9.555 -3.316 1.923 1 95.31 338 GLY A O 1
ATOM 2486 N N . VAL A 1 339 ? -9.984 -1.945 0.149 1 97.69 339 VAL A N 1
ATOM 2487 C CA . VAL A 1 339 ? -8.672 -1.308 0.22 1 97.69 339 VAL A CA 1
ATOM 2488 C C . VAL A 1 339 ? -8.711 -0.169 1.236 1 97.69 339 VAL A C 1
ATOM 2490 O O . VAL A 1 339 ? -9.625 0.656 1.225 1 97.69 339 VAL A O 1
ATOM 2493 N N . TYR A 1 340 ? -7.77 -0.128 2.154 1 98.44 340 TYR A N 1
ATOM 2494 C CA . TYR A 1 340 ? -7.613 0.939 3.135 1 98.44 340 TYR A CA 1
ATOM 2495 C C . TYR A 1 340 ? -6.211 1.53 3.078 1 98.44 340 TYR A C 1
ATOM 2497 O O . TYR A 1 340 ? -5.242 0.82 2.801 1 98.44 340 TYR A O 1
ATOM 2505 N N . PHE A 1 341 ? -6.098 2.818 3.277 1 98.44 341 PHE A N 1
ATOM 2506 C CA . PHE A 1 341 ? -4.84 3.551 3.34 1 98.44 341 PHE A CA 1
ATOM 2507 C C . PHE A 1 341 ? -4.715 4.297 4.66 1 98.44 341 PHE A C 1
ATOM 2509 O O . PHE A 1 341 ? -5.512 5.191 4.953 1 98.44 341 PHE A O 1
ATOM 2516 N N . VAL A 1 342 ? -3.789 3.885 5.535 1 98.25 342 VAL A N 1
ATOM 2517 C CA . VAL A 1 342 ? -3.422 4.648 6.723 1 98.25 342 VAL A CA 1
ATOM 2518 C C . VAL A 1 342 ? -2.24 5.562 6.406 1 98.25 342 VAL A C 1
ATOM 2520 O O . VAL A 1 342 ? -1.093 5.109 6.363 1 98.25 342 VAL A O 1
ATOM 2523 N N . PRO A 1 343 ? -2.502 6.848 6.219 1 97.31 343 PRO A N 1
ATOM 2524 C CA . PRO A 1 343 ? -1.463 7.75 5.719 1 97.31 343 PRO A CA 1
ATOM 2525 C C . PRO A 1 343 ? -0.529 8.242 6.824 1 97.31 343 PRO A C 1
ATOM 2527 O O . PRO A 1 343 ? -0.312 9.445 6.961 1 97.31 343 PRO A O 1
ATOM 2530 N N . ALA A 1 344 ? 0.078 7.359 7.613 1 95.44 344 ALA A N 1
ATOM 2531 C CA . ALA A 1 344 ? 1.089 7.691 8.617 1 95.44 344 ALA A CA 1
ATOM 2532 C C . ALA A 1 344 ? 2.447 7.934 7.965 1 95.44 344 ALA A C 1
ATOM 2534 O O . ALA A 1 344 ? 3.449 7.336 8.367 1 95.44 344 ALA A O 1
ATOM 2535 N N . LEU A 1 345 ? 2.459 8.812 6.941 1 93.19 345 LEU A N 1
ATOM 2536 C CA . LEU A 1 345 ? 3.643 9.047 6.121 1 93.19 345 LEU A CA 1
ATOM 2537 C C . LEU A 1 345 ? 4.703 9.812 6.91 1 93.19 345 LEU A C 1
ATOM 2539 O O . LEU A 1 345 ? 5.875 9.82 6.531 1 93.19 345 LEU A O 1
ATOM 2543 N N . SER A 1 346 ? 4.305 10.547 7.926 1 89.06 346 SER A N 1
ATOM 2544 C CA . SER A 1 346 ? 5.172 11.18 8.914 1 89.06 346 SER A CA 1
ATOM 2545 C C . SER A 1 346 ? 4.641 10.969 10.328 1 89.06 346 SER A C 1
ATOM 2547 O O . SER A 1 346 ? 4.672 11.891 11.156 1 89.06 346 SER A O 1
ATOM 2549 N N . GLY A 1 347 ? 4.074 9.781 10.5 1 89.81 347 GLY A N 1
ATOM 2550 C CA . GLY A 1 347 ? 3.49 9.461 11.789 1 89.81 347 GLY A CA 1
ATOM 2551 C C . GLY A 1 347 ? 2.014 9.797 11.875 1 89.81 347 GLY A C 1
ATOM 2552 O O . GLY A 1 347 ? 1.402 10.188 10.875 1 89.81 347 GLY A O 1
ATOM 2553 N N . LEU A 1 348 ? 1.468 9.516 13.008 1 92.31 348 LEU A N 1
ATOM 2554 C CA . LEU A 1 348 ? 0.067 9.82 13.289 1 92.31 348 LEU A CA 1
ATOM 2555 C C . LEU A 1 348 ? -0.059 10.859 14.398 1 92.31 348 LEU A C 1
ATOM 2557 O O . LEU A 1 348 ? 0.696 10.828 15.367 1 92.31 348 LEU A O 1
ATOM 2561 N N . GLY A 1 349 ? -0.96 11.805 14.172 1 92.38 349 GLY A N 1
ATOM 2562 C CA . GLY A 1 349 ? -1.299 12.773 15.195 1 92.38 349 GLY A CA 1
ATOM 2563 C C . GLY A 1 349 ? -2.439 12.32 16.094 1 92.38 349 GLY A C 1
ATOM 2564 O O . GLY A 1 349 ? -2.463 11.172 16.547 1 92.38 349 GLY A O 1
ATOM 2565 N N . ALA A 1 350 ? -3.305 13.312 16.438 1 92.19 350 ALA A N 1
ATOM 2566 C CA . ALA A 1 350 ? -4.457 13.016 17.281 1 92.19 350 ALA A CA 1
ATOM 2567 C C . ALA A 1 350 ? -5.402 12.031 16.594 1 92.19 350 ALA A C 1
ATOM 2569 O O . ALA A 1 350 ? -5.586 12.078 15.375 1 92.19 350 ALA A O 1
ATOM 2570 N N . PRO A 1 351 ? -6.047 11.102 17.328 1 93.31 351 PRO A N 1
ATOM 2571 C CA . PRO A 1 351 ? -5.859 10.953 18.781 1 93.31 351 PRO A CA 1
ATOM 2572 C C . PRO A 1 351 ? -4.805 9.914 19.141 1 93.31 351 PRO A C 1
ATOM 2574 O O . PRO A 1 351 ? -4.711 9.492 20.297 1 93.31 351 PRO A O 1
ATOM 2577 N N . HIS A 1 352 ? -4 9.516 18.172 1 89.81 352 HIS A N 1
ATOM 2578 C CA . HIS A 1 352 ? -3.154 8.336 18.328 1 89.81 352 HIS A CA 1
ATOM 2579 C C . HIS A 1 352 ? -1.754 8.727 18.797 1 89.81 352 HIS A C 1
ATOM 2581 O O . HIS A 1 352 ? -1.16 8.047 19.625 1 89.81 352 HIS A O 1
ATOM 2587 N N . TRP A 1 353 ? -1.259 9.758 18.328 1 87.69 353 TRP A N 1
ATOM 2588 C CA . TRP A 1 353 ? 0.073 10.281 18.609 1 87.69 353 TRP A CA 1
ATOM 2589 C C . TRP A 1 353 ? 1.126 9.188 18.516 1 87.69 353 TRP A C 1
ATOM 2591 O O . TRP A 1 353 ? 1.805 8.875 19.484 1 87.69 353 TRP A O 1
ATOM 2601 N N . GLN A 1 354 ? 1.327 8.695 17.344 1 89 354 GLN A N 1
ATOM 2602 C CA . GLN A 1 354 ? 2.348 7.699 17.031 1 89 354 GLN A CA 1
ATOM 2603 C C . GLN A 1 354 ? 3.352 8.242 16.016 1 89 354 GLN A C 1
ATOM 2605 O O . GLN A 1 354 ? 3.209 8.031 14.82 1 89 354 GLN A O 1
ATOM 2610 N N . ALA A 1 355 ? 4.383 8.727 16.562 1 85.94 355 ALA A N 1
ATOM 2611 C CA . ALA A 1 355 ? 5.34 9.461 15.734 1 85.94 355 ALA A CA 1
ATOM 2612 C C . ALA A 1 355 ? 6.129 8.516 14.836 1 85.94 355 ALA A C 1
ATOM 2614 O O . ALA A 1 355 ? 6.547 8.898 13.742 1 85.94 355 ALA A O 1
ATOM 2615 N N . ASP A 1 356 ? 6.262 7.254 15.227 1 87.19 356 ASP A N 1
ATOM 2616 C CA . ASP A 1 356 ? 7.098 6.309 14.492 1 87.19 356 ASP A CA 1
ATOM 2617 C C . ASP A 1 356 ? 6.266 5.477 13.516 1 87.19 356 ASP A C 1
ATOM 2619 O O . ASP A 1 356 ? 6.809 4.664 12.766 1 87.19 356 ASP A O 1
ATOM 2623 N N . ALA A 1 357 ? 4.988 5.711 13.547 1 91.94 357 ALA A N 1
ATOM 2624 C CA . ALA A 1 357 ? 4.113 4.973 12.633 1 91.94 357 ALA A CA 1
ATOM 2625 C C . ALA A 1 357 ? 4.449 5.285 11.18 1 91.94 357 ALA A C 1
ATOM 2627 O O . ALA A 1 357 ? 4.863 6.402 10.859 1 91.94 357 ALA A O 1
ATOM 2628 N N . ARG A 1 358 ? 4.371 4.285 10.32 1 94 358 ARG A N 1
ATOM 2629 C CA . ARG A 1 358 ? 4.586 4.434 8.891 1 94 358 ARG A CA 1
ATOM 2630 C C . ARG A 1 358 ? 3.322 4.086 8.109 1 94 358 ARG A C 1
ATOM 2632 O O . ARG A 1 358 ? 2.455 3.365 8.609 1 94 358 ARG A O 1
ATOM 2639 N N . GLY A 1 359 ? 3.244 4.613 6.875 1 96.56 359 GLY A N 1
ATOM 2640 C CA . GLY A 1 359 ? 2.055 4.434 6.059 1 96.56 359 GLY A CA 1
ATOM 2641 C C . GLY A 1 359 ? 1.806 2.984 5.684 1 96.56 359 GLY A C 1
ATOM 2642 O O . GLY A 1 359 ? 2.742 2.186 5.613 1 96.56 359 GLY A O 1
ATOM 2643 N N . LEU A 1 360 ? 0.536 2.701 5.379 1 97.69 360 LEU A N 1
ATOM 2644 C CA . LEU A 1 360 ? 0.095 1.34 5.09 1 97.69 360 LEU A CA 1
ATOM 2645 C C . LEU A 1 360 ? -1.057 1.341 4.09 1 97.69 360 LEU A C 1
ATOM 2647 O O . LEU A 1 360 ? -1.985 2.143 4.207 1 97.69 360 LEU A O 1
ATOM 2651 N N . ILE A 1 361 ? -0.933 0.565 3.057 1 98.25 361 IL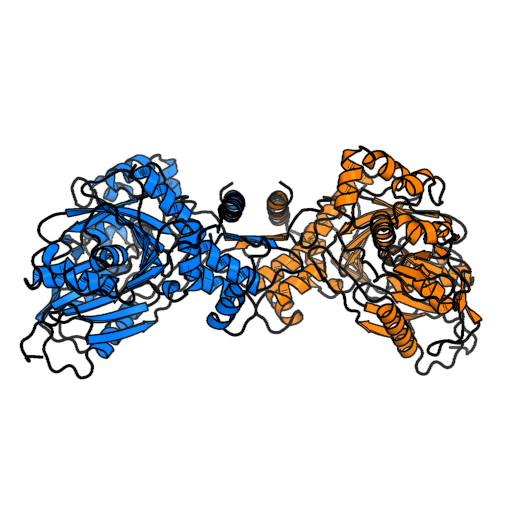E A N 1
ATOM 2652 C CA . ILE A 1 361 ? -2.045 0.222 2.176 1 98.25 361 ILE A CA 1
ATOM 2653 C C . ILE A 1 361 ? -2.338 -1.273 2.275 1 98.25 361 ILE A C 1
ATOM 2655 O O . ILE A 1 361 ? -1.446 -2.102 2.076 1 98.25 361 ILE A O 1
ATOM 2659 N N . CYS A 1 362 ? -3.549 -1.68 2.621 1 97.62 362 CYS A N 1
ATOM 2660 C CA . CYS A 1 362 ? -3.869 -3.09 2.814 1 97.62 362 CYS A CA 1
ATOM 2661 C C . CYS A 1 362 ? -5.195 -3.443 2.156 1 97.62 362 CYS A C 1
ATOM 2663 O O . CYS A 1 362 ? -5.887 -2.568 1.631 1 97.62 362 CYS A O 1
ATOM 2665 N N . GLY A 1 363 ? -5.457 -4.711 2.1 1 96.44 363 GLY A N 1
ATOM 2666 C CA . GLY A 1 363 ? -6.68 -5.199 1.485 1 96.44 363 GLY A CA 1
ATOM 2667 C C . GLY A 1 363 ? -6.578 -5.336 -0.022 1 96.44 363 GLY A C 1
ATOM 2668 O O . GLY A 1 363 ? -7.598 -5.371 -0.717 1 96.44 363 GLY A O 1
ATOM 2669 N N . LEU A 1 364 ? -5.414 -5.402 -0.583 1 95.94 364 LEU A N 1
ATOM 2670 C CA . LEU A 1 364 ? -5.164 -5.379 -2.02 1 95.94 364 LEU A CA 1
ATOM 2671 C C . LEU A 1 364 ? -5.496 -6.727 -2.65 1 95.94 364 LEU A C 1
ATOM 2673 O O . LEU A 1 364 ? -5.199 -7.773 -2.074 1 95.94 364 LEU A O 1
ATOM 2677 N N . THR A 1 365 ? -6.109 -6.746 -3.777 1 92.69 365 THR A N 1
ATOM 2678 C CA . THR A 1 365 ? -6.395 -7.902 -4.621 1 92.69 365 THR A CA 1
ATOM 2679 C C . THR A 1 365 ? -5.906 -7.664 -6.047 1 92.69 365 THR A C 1
ATOM 2681 O O . THR A 1 365 ? -5.438 -6.57 -6.375 1 92.69 365 THR A O 1
ATOM 2684 N N . GLU A 1 366 ? -6.012 -8.656 -6.871 1 90.19 366 GLU A N 1
ATOM 2685 C CA . GLU A 1 366 ? -5.625 -8.516 -8.273 1 90.19 366 GLU A CA 1
ATOM 2686 C C . GLU A 1 366 ? -6.438 -7.43 -8.961 1 90.19 366 GLU A C 1
ATOM 2688 O O . GLU A 1 366 ? -5.949 -6.773 -9.891 1 90.19 366 GLU A O 1
ATOM 2693 N N . GLY A 1 367 ? -7.625 -7.23 -8.484 1 88.5 367 GLY A N 1
ATOM 2694 C CA . GLY A 1 367 ? -8.523 -6.266 -9.094 1 88.5 367 GLY A CA 1
ATOM 2695 C C . GLY A 1 367 ? -8.32 -4.852 -8.57 1 88.5 367 GLY A C 1
ATOM 2696 O O . GLY A 1 367 ? -8.883 -3.9 -9.109 1 88.5 367 GLY A O 1
ATOM 2697 N N . SER A 1 368 ? -7.469 -4.664 -7.535 1 92.75 368 SER A N 1
ATOM 2698 C CA . SER A 1 368 ? -7.199 -3.334 -7.004 1 92.75 368 SER A CA 1
ATOM 2699 C C . SER A 1 368 ? -6.434 -2.48 -8.008 1 92.75 368 SER A C 1
ATOM 2701 O O . SER A 1 368 ? -5.523 -2.971 -8.68 1 92.75 368 SER A O 1
ATOM 2703 N N . SER A 1 369 ? -6.844 -1.219 -8.172 1 92.12 369 SER A N 1
ATOM 2704 C CA . SER A 1 369 ? -6.238 -0.283 -9.117 1 92.12 369 SER A CA 1
ATOM 2705 C C . SER A 1 369 ? -5.883 1.034 -8.438 1 92.12 369 SER A C 1
ATOM 2707 O O . SER A 1 369 ? -6.098 1.196 -7.23 1 92.12 369 SER A O 1
ATOM 2709 N N . GLY A 1 370 ? -5.352 1.925 -9.273 1 94 370 GLY A N 1
ATOM 2710 C CA . GLY A 1 370 ? -5.062 3.26 -8.773 1 94 370 GLY A CA 1
ATOM 2711 C C . GLY A 1 370 ? -6.289 3.98 -8.25 1 94 370 GLY A C 1
ATOM 2712 O O . GLY A 1 370 ? -6.203 4.742 -7.285 1 94 370 GLY A O 1
ATOM 2713 N N . ALA A 1 371 ? -7.379 3.709 -8.852 1 95.06 371 ALA A N 1
ATOM 2714 C CA . ALA A 1 371 ? -8.633 4.32 -8.414 1 95.06 371 ALA A CA 1
ATOM 2715 C C . ALA A 1 371 ? -8.992 3.881 -7 1 95.06 371 ALA A C 1
ATOM 2717 O O . ALA A 1 371 ? -9.508 4.672 -6.207 1 95.06 371 ALA A O 1
ATOM 2718 N N . HIS A 1 372 ? -8.719 2.615 -6.664 1 96.06 372 HIS A N 1
ATOM 2719 C CA . HIS A 1 372 ? -9.008 2.111 -5.324 1 96.06 372 HIS A CA 1
ATOM 2720 C C . HIS A 1 372 ? -8.094 2.766 -4.289 1 96.06 372 HIS A C 1
ATOM 2722 O O . HIS A 1 372 ? -8.531 3.055 -3.172 1 96.06 372 HIS A O 1
ATOM 2728 N N . ILE A 1 373 ? -6.844 2.992 -4.664 1 97.44 373 ILE A N 1
ATOM 2729 C CA . ILE A 1 373 ? -5.902 3.65 -3.764 1 97.44 373 ILE A CA 1
ATOM 2730 C C . ILE A 1 373 ? -6.344 5.09 -3.52 1 97.44 373 ILE A C 1
ATOM 2732 O O . ILE A 1 373 ? -6.316 5.57 -2.385 1 97.44 373 ILE A O 1
ATOM 2736 N N . MET A 1 374 ? -6.773 5.742 -4.598 1 96.94 374 MET A N 1
ATOM 2737 C CA . MET A 1 374 ? -7.27 7.109 -4.473 1 96.94 374 MET A CA 1
ATOM 2738 C C . MET A 1 374 ? -8.516 7.16 -3.598 1 96.94 374 MET A C 1
ATOM 2740 O O . MET A 1 374 ? -8.664 8.062 -2.77 1 96.94 374 MET A O 1
ATOM 2744 N N . ARG A 1 375 ? -9.414 6.227 -3.758 1 97.69 375 ARG A N 1
ATOM 2745 C CA . ARG A 1 375 ? -10.609 6.117 -2.928 1 97.69 375 ARG A CA 1
ATOM 2746 C C . ARG A 1 375 ? -10.242 5.945 -1.458 1 97.69 375 ARG A C 1
ATOM 2748 O O . ARG A 1 375 ? -10.805 6.609 -0.587 1 97.69 375 ARG A O 1
ATOM 2755 N N . ALA A 1 376 ? -9.305 5.059 -1.238 1 98.31 376 ALA A N 1
ATOM 2756 C CA . ALA A 1 376 ? -8.852 4.812 0.129 1 98.31 376 ALA A CA 1
ATOM 2757 C C . ALA A 1 376 ? -8.242 6.07 0.738 1 98.31 376 ALA A C 1
ATOM 2759 O O . ALA A 1 376 ? -8.414 6.34 1.929 1 98.31 376 ALA A O 1
ATOM 2760 N N . ALA A 1 377 ? -7.504 6.836 -0.058 1 97.81 377 ALA A N 1
ATOM 2761 C CA . ALA A 1 377 ? -6.906 8.086 0.411 1 97.81 377 ALA A CA 1
ATOM 2762 C C . ALA A 1 377 ? -7.984 9.094 0.797 1 97.81 377 ALA A C 1
ATOM 2764 O O . ALA A 1 377 ? -7.898 9.727 1.851 1 97.81 377 ALA A O 1
ATOM 2765 N N . LEU A 1 378 ? -8.961 9.203 -0.005 1 97.44 378 LEU A N 1
ATOM 2766 C CA . LEU A 1 378 ? -10.07 10.109 0.276 1 97.44 378 LEU A CA 1
ATOM 2767 C C . LEU A 1 378 ? -10.836 9.672 1.518 1 97.44 378 LEU A C 1
ATOM 2769 O O . LEU A 1 378 ? -11.125 10.484 2.395 1 97.44 378 LEU A O 1
ATOM 2773 N N . GLU A 1 379 ? -11.125 8.391 1.597 1 98.31 379 GLU A N 1
ATOM 2774 C CA . GLU A 1 379 ? -11.859 7.859 2.744 1 98.31 379 GLU A CA 1
ATOM 2775 C C . GLU A 1 379 ? -11.062 8.023 4.031 1 98.31 379 GLU A C 1
ATOM 2777 O O . GLU A 1 379 ? -11.633 8.234 5.102 1 98.31 379 GLU A O 1
ATOM 2782 N N . SER A 1 380 ? -9.727 7.926 3.908 1 98.25 380 SER A N 1
ATOM 2783 C CA . SER A 1 380 ? -8.883 8.047 5.094 1 98.25 380 SER A CA 1
ATOM 2784 C C . SER A 1 380 ? -9.062 9.406 5.762 1 98.25 380 SER A C 1
ATOM 2786 O O . SER A 1 380 ? -8.953 9.516 6.984 1 98.25 380 SER A O 1
ATOM 2788 N N . ILE A 1 381 ? -9.336 10.438 4.973 1 97.69 381 ILE A N 1
ATOM 2789 C CA . ILE A 1 381 ? -9.617 11.75 5.535 1 97.69 381 ILE A CA 1
ATOM 2790 C C . ILE A 1 381 ? -10.82 11.664 6.477 1 97.69 381 ILE A C 1
ATOM 2792 O O . ILE A 1 381 ? -10.75 12.102 7.625 1 97.69 381 ILE A O 1
ATOM 2796 N N . GLY A 1 382 ? -11.867 11.047 6.008 1 98.06 382 GLY A N 1
ATOM 2797 C CA . GLY A 1 382 ? -13.078 10.906 6.809 1 98.06 382 GLY A CA 1
ATOM 2798 C C . GLY A 1 382 ? -12.867 10.07 8.055 1 98.06 382 GLY A C 1
ATOM 2799 O O . GLY A 1 382 ? -13.344 10.43 9.141 1 98.06 382 GLY A O 1
ATOM 2800 N N . TYR A 1 383 ? -12.172 8.969 7.922 1 98.5 383 TYR A N 1
ATOM 2801 C CA . TYR A 1 383 ? -11.938 8.086 9.055 1 98.5 383 TYR A CA 1
ATOM 2802 C C . TYR A 1 383 ? -11.141 8.789 10.148 1 98.5 383 TYR A C 1
ATOM 2804 O O . TYR A 1 383 ? -11.477 8.688 11.336 1 98.5 383 TYR A O 1
ATOM 2812 N N . GLN A 1 384 ? -10.125 9.5 9.773 1 98.06 384 GLN A N 1
ATOM 2813 C CA . GLN A 1 384 ? -9.297 10.203 10.742 1 98.06 384 GLN A CA 1
ATOM 2814 C C . GLN A 1 384 ? -10.086 11.312 11.438 1 98.06 384 GLN A C 1
ATOM 2816 O O . GLN A 1 384 ? -9.922 11.547 12.633 1 98.06 384 GLN A O 1
ATOM 2821 N N . ILE A 1 385 ? -10.883 11.984 10.641 1 97.94 385 ILE A N 1
ATOM 2822 C CA . ILE A 1 385 ? -11.727 13.023 11.219 1 97.94 385 ILE A CA 1
ATOM 2823 C C . ILE A 1 385 ? -12.68 12.406 12.242 1 97.94 385 ILE A C 1
ATOM 2825 O O . ILE A 1 385 ? -12.867 12.945 13.336 1 97.94 385 ILE A O 1
ATOM 2829 N N . ARG A 1 386 ? -13.258 11.32 11.93 1 98 386 ARG A N 1
ATOM 2830 C CA . ARG A 1 386 ? -14.156 10.664 12.875 1 98 386 ARG A CA 1
ATOM 2831 C C . ARG A 1 386 ? -13.406 10.242 14.133 1 98 386 ARG A C 1
ATOM 2833 O O . ARG A 1 386 ? -13.93 10.352 15.25 1 98 386 ARG A O 1
ATOM 2840 N N . ASP A 1 387 ? -12.195 9.672 13.938 1 97.31 387 ASP A N 1
ATOM 2841 C CA . ASP A 1 387 ? -11.383 9.32 15.094 1 97.31 387 ASP A CA 1
ATOM 2842 C C . ASP A 1 387 ? -11.297 10.492 16.078 1 97.31 387 ASP A C 1
ATOM 2844 O O . ASP A 1 387 ? -11.508 10.312 17.281 1 97.31 387 ASP A O 1
ATOM 2848 N N . VAL A 1 388 ? -11.039 11.664 15.539 1 97.12 388 VAL A N 1
ATOM 2849 C CA . VAL A 1 388 ? -10.844 12.852 16.359 1 97.12 388 VAL A CA 1
ATOM 2850 C C . VAL A 1 388 ? -12.195 13.352 16.875 1 97.12 388 VAL A C 1
ATOM 2852 O O . VAL A 1 388 ? -12.312 13.758 18.031 1 97.12 388 VAL A O 1
ATOM 2855 N N . PHE A 1 389 ? -13.164 13.328 16.016 1 96.38 389 PHE A N 1
ATOM 2856 C CA . PHE A 1 389 ? -14.516 13.758 16.359 1 96.38 389 PHE A CA 1
ATOM 2857 C C . PHE A 1 389 ? -15.047 12.969 17.562 1 96.38 389 PHE A C 1
ATOM 2859 O O . PHE A 1 389 ? -15.562 13.555 18.516 1 96.38 389 PHE A O 1
ATOM 2866 N N . ASP A 1 390 ? -14.891 11.688 17.531 1 95.88 390 ASP A N 1
ATOM 2867 C CA . ASP A 1 390 ? -15.336 10.82 18.625 1 95.88 390 ASP A CA 1
ATOM 2868 C C . ASP A 1 390 ? -14.555 11.094 19.906 1 95.88 390 ASP A C 1
ATOM 2870 O O . ASP A 1 390 ? -15.125 11.094 21 1 95.88 390 ASP A O 1
ATOM 2874 N N . ALA A 1 391 ? -13.289 11.305 19.766 1 95.38 391 ALA A N 1
ATOM 2875 C CA . ALA A 1 391 ? -12.461 11.641 20.922 1 95.38 391 ALA A CA 1
ATOM 2876 C C . ALA A 1 391 ? -12.906 12.953 21.562 1 95.38 391 ALA A C 1
ATOM 2878 O O . ALA A 1 391 ? -12.953 13.078 22.781 1 95.38 391 ALA A O 1
ATOM 2879 N N . MET A 1 392 ? -13.25 13.922 20.734 1 93.88 392 MET A N 1
ATOM 2880 C CA . MET A 1 392 ? -13.703 15.219 21.219 1 93.88 392 MET A CA 1
ATOM 2881 C C . MET A 1 392 ? -15.023 15.094 21.969 1 93.88 392 MET A C 1
ATOM 2883 O O . MET A 1 392 ? -15.203 15.688 23.031 1 93.88 392 MET A O 1
ATOM 2887 N N . GLN A 1 393 ? -15.844 14.375 21.391 1 92.56 393 GLN A N 1
ATOM 2888 C CA . GLN A 1 393 ? -17.141 14.141 22.031 1 92.56 393 GLN A CA 1
ATOM 2889 C C . GLN A 1 393 ? -16.953 13.492 23.406 1 92.56 393 GLN A C 1
ATOM 2891 O O . GLN A 1 393 ? -17.641 13.844 24.359 1 92.56 393 GLN A O 1
ATOM 2896 N N . ALA A 1 394 ? -16.078 12.609 23.484 1 93.12 394 ALA A N 1
ATOM 2897 C CA . ALA A 1 394 ? -15.805 11.914 24.734 1 93.12 394 ALA A CA 1
ATOM 2898 C C . ALA A 1 394 ? -15.242 12.875 25.797 1 93.12 394 ALA A C 1
ATOM 2900 O O . ALA A 1 394 ? -15.609 12.797 26.969 1 93.12 394 ALA A O 1
ATOM 2901 N N . ASP A 1 395 ? -14.406 13.758 25.391 1 91.12 395 ASP A N 1
ATOM 2902 C CA . ASP A 1 395 ? -13.789 14.703 26.312 1 91.12 395 ASP A CA 1
ATOM 2903 C C . ASP A 1 395 ? -14.781 15.773 26.75 1 91.12 395 ASP A C 1
ATOM 2905 O O . ASP A 1 395 ? -14.805 16.172 27.922 1 91.12 395 ASP A O 1
ATOM 2909 N N . ILE A 1 396 ? -15.57 16.234 25.812 1 85.25 396 ILE A N 1
ATOM 2910 C CA . ILE A 1 396 ? -16.531 17.297 26.094 1 85.25 396 ILE A CA 1
ATOM 2911 C C . ILE A 1 396 ? -17.688 16.75 26.922 1 85.25 396 ILE A C 1
ATOM 2913 O O . ILE A 1 396 ? -18.25 17.453 27.75 1 85.25 396 ILE A O 1
ATOM 2917 N N . GLY A 1 397 ? -18.094 15.508 26.703 1 85.88 397 GLY A N 1
ATOM 2918 C CA . GLY A 1 397 ? -19.141 14.859 27.453 1 85.88 397 GLY A CA 1
ATOM 2919 C C . GLY A 1 397 ? -20.531 15.156 26.922 1 85.88 397 GLY A C 1
ATOM 2920 O O . GLY A 1 397 ? -21.531 14.859 27.578 1 85.88 397 GLY A O 1
ATOM 2921 N N . SER A 1 398 ? -20.625 15.898 25.859 1 85.31 398 SER A N 1
ATOM 2922 C CA . SER A 1 398 ? -21.891 16.172 25.188 1 85.31 398 SER A CA 1
ATOM 2923 C C . SER A 1 398 ? -21.781 15.906 23.688 1 85.31 398 SER A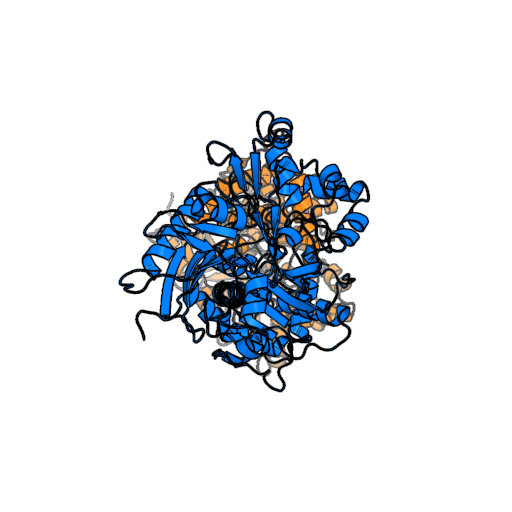 C 1
ATOM 2925 O O . SER A 1 398 ? -20.703 16.031 23.109 1 85.31 398 SER A O 1
ATOM 2927 N N . PRO A 1 399 ? -22.875 15.547 23.125 1 88 399 PRO A N 1
ATOM 2928 C CA . PRO A 1 399 ? -22.859 15.25 21.688 1 88 399 PRO A CA 1
ATOM 2929 C C . PRO A 1 399 ? -22.531 16.484 20.844 1 88 399 PRO A C 1
ATOM 2931 O O . PRO A 1 399 ? -23.047 17.578 21.125 1 88 399 PRO A O 1
ATOM 2934 N N . LEU A 1 400 ? -21.656 16.281 19.906 1 89.81 400 LEU A N 1
ATOM 2935 C CA . LEU A 1 400 ? -21.422 17.297 18.891 1 89.81 400 LEU A CA 1
ATOM 2936 C C . LEU A 1 400 ? -22.484 17.25 17.797 1 89.81 400 LEU A C 1
ATOM 2938 O O . LEU A 1 400 ? -22.781 16.172 17.266 1 89.81 400 LEU A O 1
ATOM 2942 N N . LYS A 1 401 ? -23.047 18.328 17.453 1 90.25 401 LYS A N 1
ATOM 2943 C CA . LYS A 1 401 ? -24.266 18.359 16.672 1 90.25 401 LYS A CA 1
ATOM 2944 C C . LYS A 1 401 ? -23.969 18.469 15.172 1 90.25 401 LYS A C 1
ATOM 2946 O O . LYS A 1 401 ? -24.719 17.969 14.336 1 90.25 401 LYS A O 1
ATOM 2951 N N . GLU A 1 402 ? -22.938 19.219 14.844 1 93.12 402 GLU A N 1
ATOM 2952 C CA . GLU A 1 402 ? -22.562 19.469 13.461 1 93.12 402 GLU A CA 1
ATOM 2953 C C . GLU A 1 402 ? -21.047 19.625 13.32 1 93.12 402 GLU A C 1
ATOM 2955 O O . GLU A 1 402 ? -20.344 19.875 14.305 1 93.12 402 GLU A O 1
ATOM 2960 N N . LEU A 1 403 ? -20.609 19.344 12.117 1 95.19 403 LEU A N 1
ATOM 2961 C CA . LEU A 1 403 ? -19.219 19.594 11.773 1 95.19 403 LEU A CA 1
ATOM 2962 C C . LEU A 1 403 ? -19.109 20.703 10.727 1 95.19 403 LEU A C 1
ATOM 2964 O O . LEU A 1 403 ? -19.625 20.562 9.617 1 95.19 403 LEU A O 1
ATOM 2968 N N . TRP A 1 404 ? -18.484 21.766 11.094 1 94.06 404 TRP A N 1
ATOM 2969 C CA . TRP A 1 404 ? -18.219 22.859 10.164 1 94.06 404 TRP A CA 1
ATOM 2970 C C . TRP A 1 404 ? -16.875 22.688 9.484 1 94.06 404 TRP A C 1
ATOM 2972 O O . TRP A 1 404 ? -15.844 22.562 10.156 1 94.06 404 TRP A O 1
ATOM 2982 N N . VAL A 1 405 ? -16.875 22.688 8.125 1 94.75 405 VAL A N 1
ATOM 2983 C CA . VAL A 1 405 ? -15.633 22.344 7.453 1 94.75 405 VAL A CA 1
ATOM 2984 C C . VAL A 1 405 ? -15.227 23.484 6.516 1 94.75 405 VAL A C 1
ATOM 2986 O O . VAL A 1 405 ? -16.078 24.203 5.984 1 94.75 405 VAL A O 1
ATOM 2989 N N . ASP A 1 406 ? -13.93 23.641 6.379 1 91.81 406 ASP A N 1
ATOM 2990 C CA . ASP A 1 406 ? -13.297 24.562 5.438 1 91.81 406 ASP A CA 1
ATOM 2991 C C . ASP A 1 406 ? -11.961 24 4.941 1 91.81 406 ASP A C 1
ATOM 2993 O O . ASP A 1 406 ? -11.523 22.938 5.383 1 91.81 406 ASP A O 1
ATOM 2997 N N . GLY A 1 407 ? -11.391 24.703 3.922 1 88.56 407 GLY A N 1
ATOM 2998 C CA . GLY A 1 407 ? -10.133 24.25 3.354 1 88.56 407 GLY A CA 1
ATOM 2999 C C . GLY A 1 407 ? -10.273 23.672 1.954 1 88.56 407 GLY A C 1
ATOM 3000 O O . GLY A 1 407 ? -11.391 23.469 1.476 1 88.56 407 GLY A O 1
ATOM 3001 N N . GLY A 1 408 ? -9.172 23.375 1.388 1 84 408 GLY A N 1
ATOM 3002 C CA . GLY A 1 408 ? -9.117 23 -0.017 1 84 408 GLY A CA 1
ATOM 3003 C C . GLY A 1 408 ? -9.828 21.688 -0.314 1 84 408 GLY A C 1
ATOM 3004 O O . GLY A 1 408 ? -10.516 21.562 -1.332 1 84 408 GLY A O 1
ATOM 3005 N N . ALA A 1 409 ? -9.75 20.719 0.552 1 89.25 409 ALA A N 1
ATOM 3006 C CA . ALA A 1 409 ? -10.297 19.391 0.33 1 89.25 409 ALA A CA 1
ATOM 3007 C C . ALA A 1 409 ? -11.828 19.422 0.344 1 89.25 409 ALA A C 1
ATOM 3009 O O . ALA A 1 409 ? -12.477 18.484 -0.137 1 89.25 409 ALA A O 1
ATOM 3010 N N . THR A 1 410 ? -12.391 20.5 0.829 1 93 410 THR A N 1
ATOM 3011 C CA . THR A 1 410 ? -13.844 20.547 0.982 1 93 410 THR A CA 1
ATOM 3012 C C . THR A 1 410 ? -14.523 20.766 -0.367 1 93 410 THR A C 1
ATOM 3014 O O . THR A 1 410 ? -15.742 20.609 -0.485 1 93 410 THR A O 1
ATOM 3017 N N . ARG A 1 411 ? -13.766 21.109 -1.403 1 90.19 411 ARG A N 1
ATOM 3018 C CA . ARG A 1 411 ? -14.312 21.25 -2.746 1 90.19 411 ARG A CA 1
ATOM 3019 C C . ARG A 1 411 ? -14.859 19.922 -3.26 1 90.19 411 ARG A C 1
ATOM 3021 O O . ARG A 1 411 ? -15.703 19.891 -4.16 1 90.19 411 ARG A O 1
ATOM 3028 N N . ASN A 1 412 ? -14.375 18.844 -2.738 1 93.44 412 ASN A N 1
ATOM 3029 C CA . ASN A 1 412 ? -14.836 17.516 -3.117 1 93.44 412 ASN A CA 1
ATOM 3030 C C . ASN A 1 412 ? -16.172 17.188 -2.465 1 93.44 412 ASN A C 1
ATOM 3032 O O . ASN A 1 412 ? -16.219 16.766 -1.305 1 93.44 412 ASN A O 1
ATOM 3036 N N . ARG A 1 413 ? -17.234 17.25 -3.195 1 95 413 ARG A N 1
ATOM 3037 C CA . ARG A 1 413 ? -18.578 17.078 -2.668 1 95 413 ARG A CA 1
ATOM 3038 C C . ARG A 1 413 ? -18.797 15.641 -2.199 1 95 413 ARG A C 1
ATOM 3040 O O . ARG A 1 413 ? -19.531 15.398 -1.24 1 95 413 ARG A O 1
ATOM 3047 N N . TRP A 1 414 ? -18.188 14.75 -2.922 1 96.31 414 TRP A N 1
ATOM 3048 C CA . TRP A 1 414 ? -18.312 13.352 -2.504 1 96.31 414 TRP A CA 1
ATOM 3049 C C . TRP A 1 414 ? -17.766 13.164 -1.092 1 96.31 414 TRP A C 1
ATOM 3051 O O . TRP A 1 414 ? -18.375 12.477 -0.27 1 96.31 414 TRP A O 1
ATOM 3061 N N . LEU A 1 415 ? -16.641 13.773 -0.815 1 96.94 415 LEU A N 1
ATOM 3062 C CA . LEU A 1 415 ? -16 13.672 0.497 1 96.94 415 LEU A CA 1
ATOM 3063 C C . LEU A 1 415 ? -16.906 14.266 1.577 1 96.94 415 LEU A C 1
ATOM 3065 O O . LEU A 1 415 ? -16.984 13.734 2.684 1 96.94 415 LEU A O 1
ATOM 3069 N N . MET A 1 416 ? -17.578 15.359 1.288 1 97.69 416 MET A N 1
ATOM 3070 C CA . MET A 1 416 ? -18.469 16 2.24 1 97.69 416 MET A CA 1
ATOM 3071 C C . MET A 1 416 ? -19.641 15.086 2.582 1 97.69 416 MET A C 1
ATOM 3073 O O . MET A 1 416 ? -20 14.938 3.752 1 97.69 416 MET A O 1
ATOM 3077 N N . GLN A 1 417 ? -20.219 14.547 1.53 1 97.75 417 GLN A N 1
ATOM 3078 C CA . GLN A 1 417 ? -21.312 13.617 1.764 1 97.75 417 GLN A CA 1
ATOM 3079 C C . GLN A 1 417 ? -20.844 12.391 2.539 1 97.75 417 GLN A C 1
ATOM 3081 O O . GLN A 1 417 ? -21.531 11.922 3.447 1 97.75 417 GLN A O 1
ATOM 3086 N N . PHE A 1 418 ? -19.734 11.867 2.215 1 97.75 418 PHE A N 1
ATOM 3087 C CA . PHE A 1 418 ? -19.156 10.719 2.914 1 97.75 418 PHE A CA 1
ATOM 3088 C C . PHE A 1 418 ? -18.984 11.023 4.398 1 97.75 418 PHE A C 1
ATOM 3090 O O . PHE A 1 418 ? -19.312 10.188 5.246 1 97.75 418 PHE A O 1
ATOM 3097 N N . LEU A 1 419 ? -18.422 12.219 4.711 1 97.81 419 LEU A N 1
ATOM 3098 C CA . LEU A 1 419 ? -18.234 12.641 6.09 1 97.81 419 LEU A CA 1
ATOM 3099 C C . LEU A 1 419 ? -19.547 12.695 6.844 1 97.81 419 LEU A C 1
ATOM 3101 O O . LEU A 1 419 ? -19.641 12.211 7.977 1 97.81 419 LEU A O 1
ATOM 3105 N N . ALA A 1 420 ? -20.547 13.281 6.203 1 98.12 420 ALA A N 1
ATOM 3106 C CA . ALA A 1 420 ? -21.875 13.359 6.824 1 98.12 420 ALA A CA 1
ATOM 3107 C C . ALA A 1 420 ? -22.422 11.969 7.125 1 98.12 420 ALA A C 1
ATOM 3109 O O . ALA A 1 420 ? -22.938 11.719 8.211 1 98.12 420 ALA A O 1
ATOM 3110 N N . ASP A 1 421 ? -22.25 11.117 6.199 1 98.25 421 ASP A N 1
ATOM 3111 C CA . ASP A 1 421 ? -22.75 9.75 6.34 1 98.25 421 ASP A CA 1
ATOM 3112 C C . ASP A 1 421 ? -21.969 9 7.422 1 98.25 421 ASP A C 1
ATOM 3114 O O . ASP A 1 421 ? -22.562 8.203 8.164 1 98.25 421 ASP A O 1
ATOM 3118 N N . LEU A 1 422 ? -20.719 9.172 7.43 1 98.06 422 LEU A N 1
ATOM 3119 C CA . LEU A 1 422 ? -19.844 8.477 8.367 1 98.06 422 LEU A CA 1
ATOM 3120 C C . LEU A 1 422 ? -20.094 8.938 9.797 1 98.06 422 LEU A C 1
ATOM 3122 O O . LEU A 1 422 ? -20.172 8.125 10.719 1 98.06 422 LEU A O 1
ATOM 3126 N N . LEU A 1 423 ? -20.25 10.266 9.992 1 96.75 423 LEU A N 1
ATOM 3127 C CA . LEU A 1 423 ? -20.406 10.859 11.32 1 96.75 423 LEU A CA 1
ATOM 3128 C C . LEU A 1 423 ? -21.875 10.766 11.773 1 96.75 423 LEU A C 1
ATOM 3130 O O . LEU A 1 423 ? -22.156 10.906 12.961 1 96.75 423 LEU A O 1
ATOM 3134 N N . GLN A 1 424 ? -22.766 10.586 10.812 1 96.56 424 GLN A N 1
ATOM 3135 C CA . GLN A 1 424 ? -24.188 10.656 11.07 1 96.56 424 GLN A CA 1
ATOM 3136 C C . GLN A 1 424 ? -24.578 11.992 11.703 1 96.56 424 GLN A C 1
ATOM 3138 O O . GLN A 1 424 ? -25.344 12.023 12.672 1 96.56 424 GLN A O 1
ATOM 3143 N N . ARG A 1 425 ? -23.922 13.039 11.25 1 95.62 425 ARG A N 1
ATOM 3144 C CA . ARG A 1 425 ? -24.156 14.438 11.594 1 95.62 425 ARG A CA 1
ATOM 3145 C C . ARG A 1 425 ? -24.078 15.328 10.352 1 95.62 425 ARG A C 1
ATOM 3147 O O . ARG A 1 425 ? -23.375 15.008 9.391 1 95.62 425 ARG A O 1
ATOM 3154 N N . PRO A 1 426 ? -24.828 16.469 10.359 1 96.44 426 PRO A N 1
ATOM 3155 C CA . PRO A 1 426 ? -24.672 17.391 9.242 1 96.44 426 PRO A CA 1
ATOM 3156 C C . PRO A 1 426 ? -23.25 17.969 9.141 1 96.44 426 PRO A C 1
ATOM 3158 O O . PRO A 1 426 ? -22.625 18.266 10.164 1 96.44 426 PRO A O 1
ATOM 3161 N N . VAL A 1 427 ? -22.781 18.078 7.887 1 97.06 427 VAL A N 1
ATOM 3162 C CA . VAL A 1 427 ? -21.531 18.75 7.562 1 97.06 427 VAL A CA 1
ATOM 3163 C C . VAL A 1 427 ? -21.828 20.078 6.867 1 97.06 427 VAL A C 1
ATOM 3165 O O . VAL A 1 427 ? -22.531 20.109 5.848 1 97.06 427 VAL A O 1
ATOM 3168 N N . ILE A 1 428 ? -21.375 21.141 7.496 1 95.12 428 ILE A N 1
ATOM 3169 C CA . ILE A 1 428 ? -21.609 22.484 6.977 1 95.12 428 ILE A CA 1
ATOM 3170 C C . ILE A 1 428 ? -20.328 23.031 6.344 1 95.12 428 ILE A C 1
ATOM 3172 O O . ILE A 1 428 ? -19.375 23.359 7.047 1 95.12 428 ILE A O 1
ATOM 3176 N N . ARG A 1 429 ? -20.328 23.156 5.055 1 95.12 429 ARG A N 1
ATOM 3177 C CA . ARG A 1 429 ? -19.141 23.594 4.316 1 95.12 429 ARG A CA 1
ATOM 3178 C C . ARG A 1 429 ? -19.172 25.094 4.078 1 95.12 429 ARG A C 1
ATOM 3180 O O . ARG A 1 429 ? -20.156 25.625 3.547 1 95.12 429 ARG A O 1
ATOM 3187 N N . SER A 1 430 ? -18.125 25.719 4.473 1 91 430 SER A N 1
ATOM 3188 C CA . SER A 1 430 ? -17.969 27.125 4.125 1 91 430 SER A CA 1
ATOM 3189 C C . SER A 1 430 ? -17.656 27.297 2.645 1 91 430 SER A C 1
ATOM 3191 O O . SER A 1 430 ? -16.812 26.594 2.096 1 91 430 SER A O 1
ATOM 3193 N N . LEU A 1 431 ? -18.297 28.172 2.02 1 88.5 431 LEU A N 1
ATOM 3194 C CA . LEU A 1 431 ? -18.062 28.422 0.605 1 88.5 431 LEU A CA 1
ATOM 3195 C C . LEU A 1 431 ? -17.016 29.516 0.423 1 88.5 431 LEU A C 1
ATOM 3197 O O . LEU A 1 431 ? -16.594 29.797 -0.701 1 88.5 431 LEU A O 1
ATOM 3201 N N . SER A 1 432 ? -16.594 30.016 1.57 1 80.88 432 SER A N 1
ATOM 3202 C CA . SER A 1 432 ? -15.492 30.969 1.527 1 80.88 432 SER A CA 1
ATOM 3203 C C . SER A 1 432 ? -14.141 30.266 1.523 1 80.88 432 SER A C 1
ATOM 3205 O O . SER A 1 432 ? -13.789 29.578 2.479 1 80.88 432 SER A O 1
ATOM 3207 N N . PRO A 1 433 ? -13.359 30.453 0.558 1 74.75 433 PRO A N 1
ATOM 3208 C CA . PRO A 1 433 ? -12.078 29.75 0.48 1 74.75 433 PRO A CA 1
ATOM 3209 C C . PRO A 1 433 ? -11.062 30.266 1.495 1 74.75 433 PRO A C 1
ATOM 3211 O O . PRO A 1 433 ? -10.125 29.562 1.854 1 74.75 433 PRO A O 1
ATOM 3214 N N . GLU A 1 434 ? -11.312 31.453 1.99 1 84.44 434 GLU A N 1
ATOM 3215 C CA . GLU A 1 434 ? -10.281 32.094 2.812 1 84.44 434 GLU A CA 1
ATOM 3216 C C . GLU A 1 434 ? -10.781 32.312 4.234 1 84.44 434 GLU A C 1
ATOM 3218 O O . GLU A 1 434 ? -10.617 33.406 4.789 1 84.44 434 GLU A O 1
ATOM 3223 N N . VAL A 1 435 ? -11.188 31.25 4.871 1 90.12 435 VAL A N 1
ATOM 3224 C CA . VAL A 1 435 ? -11.82 31.406 6.176 1 90.12 435 VAL A CA 1
ATOM 3225 C C . VAL A 1 435 ? -10.789 31.844 7.207 1 90.12 435 VAL A C 1
ATOM 3227 O O . VAL A 1 435 ? -11.094 32.656 8.094 1 90.12 435 VAL A O 1
ATOM 3230 N N . SER A 1 436 ? -9.602 31.328 7.133 1 93.12 436 SER A N 1
ATOM 3231 C CA . SER A 1 436 ? -8.555 31.734 8.062 1 93.12 436 SER A CA 1
ATOM 3232 C C . SER A 1 436 ? -8.242 33.219 7.93 1 93.12 436 SER A C 1
ATOM 3234 O O . SER A 1 436 ? -8.125 33.938 8.93 1 93.12 436 SER A O 1
ATOM 3236 N N . ALA A 1 437 ? -8.156 33.688 6.723 1 95.12 437 ALA A N 1
ATOM 3237 C CA . ALA A 1 437 ? -7.93 35.125 6.48 1 95.12 437 ALA A CA 1
ATOM 3238 C C . ALA A 1 437 ? -9.078 35.938 7.035 1 95.12 437 ALA A C 1
ATOM 3240 O O . ALA A 1 437 ? -8.852 37.031 7.613 1 95.12 437 ALA A O 1
ATOM 3241 N N . LEU A 1 438 ? -10.242 35.438 6.852 1 93.56 438 LEU A N 1
ATOM 3242 C CA . LEU A 1 438 ? -11.422 36.156 7.352 1 93.56 438 LEU A CA 1
ATOM 3243 C C . LEU A 1 438 ? -11.391 36.25 8.875 1 93.56 438 LEU A C 1
ATOM 3245 O O . LEU A 1 438 ? -11.734 37.281 9.445 1 93.56 438 LEU A O 1
ATOM 3249 N N . GLY A 1 439 ? -11.031 35.156 9.5 1 94.44 439 GLY A N 1
ATOM 3250 C CA . GLY A 1 439 ? -10.898 35.188 10.953 1 94.44 439 GLY A CA 1
ATOM 3251 C C . GLY A 1 439 ? -9.922 36.219 11.445 1 94.44 439 GLY A C 1
ATOM 3252 O O . GLY A 1 439 ? -10.219 36.969 12.391 1 94.44 439 GLY A O 1
ATOM 3253 N N . ALA A 1 440 ? -8.789 36.312 10.828 1 97.19 440 ALA A N 1
ATOM 3254 C CA . ALA A 1 440 ? -7.801 37.312 11.172 1 97.19 440 ALA A CA 1
ATOM 3255 C C . ALA A 1 440 ? -8.344 38.719 10.93 1 97.19 440 ALA A C 1
ATOM 3257 O O . ALA A 1 440 ? -8.148 39.625 11.758 1 97.19 440 ALA A O 1
ATOM 3258 N N . ALA A 1 441 ? -9.047 38.906 9.852 1 96.62 441 ALA A N 1
ATOM 3259 C CA . ALA A 1 441 ? -9.633 40.188 9.508 1 96.62 441 ALA A CA 1
ATOM 3260 C C . ALA A 1 441 ? -10.68 40.594 10.539 1 96.62 441 ALA A C 1
ATOM 3262 O O . ALA A 1 441 ? -10.758 41.781 10.906 1 96.62 441 ALA A O 1
ATOM 3263 N N . HIS A 1 442 ? -11.461 39.688 10.938 1 94.62 442 HIS A N 1
ATOM 3264 C CA . HIS A 1 442 ? -12.492 39.969 11.938 1 94.62 442 HIS A CA 1
ATOM 3265 C C . HIS A 1 442 ? -11.867 40.438 13.242 1 94.62 442 HIS A C 1
ATOM 3267 O O . HIS A 1 442 ? -12.367 41.375 13.875 1 94.62 442 HIS A O 1
ATOM 3273 N N . LEU A 1 443 ? -10.844 39.812 13.625 1 95.56 443 LEU A N 1
ATOM 3274 C CA . LEU A 1 443 ? -10.148 40.219 14.844 1 95.56 443 LEU A CA 1
ATOM 3275 C C . LEU A 1 443 ? -9.57 41.625 14.68 1 95.56 443 LEU A C 1
ATOM 3277 O O . LEU A 1 443 ? -9.625 42.438 15.609 1 95.56 443 LEU A O 1
ATOM 3281 N N . ALA A 1 444 ? -8.945 41.875 13.531 1 97.25 444 ALA A N 1
ATOM 3282 C CA . ALA A 1 444 ? -8.414 43.219 13.25 1 97.25 444 ALA A CA 1
ATOM 3283 C C . ALA A 1 444 ? -9.531 44.25 13.258 1 97.25 444 ALA A C 1
ATOM 3285 O O . ALA A 1 444 ? -9.328 45.375 13.727 1 97.25 444 ALA A O 1
ATOM 3286 N N . GLY A 1 445 ? -10.664 43.906 12.672 1 95.56 445 GLY A N 1
ATOM 3287 C CA . GLY A 1 445 ? -11.82 44.781 12.688 1 95.56 445 GLY A CA 1
ATOM 3288 C C . GLY A 1 445 ? -12.305 45.094 14.094 1 95.56 445 GLY A C 1
ATOM 3289 O O . GLY A 1 445 ? -12.75 46.219 14.359 1 95.56 445 GLY A O 1
ATOM 3290 N N . LYS A 1 446 ? -12.242 44.125 14.883 1 93.5 446 LYS A N 1
ATOM 3291 C CA . LYS A 1 446 ? -12.57 44.375 16.281 1 93.5 446 LYS A CA 1
ATOM 3292 C C . LYS A 1 446 ? -11.609 45.375 16.906 1 93.5 446 LYS A C 1
ATOM 3294 O O . LYS A 1 446 ? -12.047 46.312 17.594 1 93.5 446 LYS A O 1
ATOM 3299 N N . ALA A 1 447 ? -10.359 45.219 16.703 1 95.06 447 ALA A N 1
ATOM 3300 C CA . ALA A 1 447 ? -9.344 46.125 17.219 1 95.06 447 ALA A CA 1
ATOM 3301 C C . ALA A 1 447 ? -9.539 47.531 16.672 1 95.06 447 ALA A C 1
ATOM 3303 O O . ALA A 1 447 ? -9.258 48.531 17.359 1 95.06 447 ALA A O 1
ATOM 3304 N N . LEU A 1 448 ? -10.031 47.594 15.43 1 94.19 448 LEU A N 1
ATOM 3305 C CA . LEU A 1 448 ? -10.289 48.844 14.766 1 94.19 448 LEU A CA 1
ATOM 3306 C C . LEU A 1 448 ? -11.562 49.5 15.297 1 94.19 448 LEU A C 1
ATOM 3308 O O . LEU A 1 448 ? -11.797 50.688 15.094 1 94.19 448 LEU A O 1
ATOM 3312 N N . GLY A 1 449 ? -12.422 48.688 15.875 1 91.94 449 GLY A N 1
ATOM 3313 C CA . GLY A 1 449 ? -13.711 49.156 16.344 1 91.94 449 GLY A CA 1
ATOM 3314 C C . GLY A 1 449 ? -14.82 49.031 15.32 1 91.94 449 GLY A C 1
ATOM 3315 O O . GLY A 1 449 ? -15.891 49.625 15.461 1 91.94 449 GLY A O 1
ATOM 3316 N N . LEU A 1 450 ? -14.555 48.281 14.328 1 92 450 LEU A N 1
ATOM 3317 C CA . LEU A 1 450 ? -15.555 48.062 13.297 1 92 450 LEU A CA 1
ATOM 3318 C C . LEU A 1 450 ? -16.625 47.094 13.789 1 92 450 LEU A C 1
ATOM 3320 O O . LEU A 1 450 ? -17.812 47.281 13.539 1 92 450 LEU A O 1
ATOM 3324 N N . TRP A 1 451 ? -16.172 45.938 14.352 1 90 451 TRP A N 1
ATOM 3325 C CA . TRP A 1 451 ? -17.047 44.938 14.984 1 90 451 TRP A CA 1
ATOM 3326 C C . TRP A 1 451 ? -16.688 44.781 16.453 1 90 451 TRP A C 1
ATOM 3328 O O . TRP A 1 451 ? -15.625 44.25 16.781 1 90 451 TRP A O 1
ATOM 3338 N N . ASN A 1 452 ? -17.594 45.062 17.297 1 84.06 452 ASN A N 1
ATOM 3339 C CA . ASN A 1 452 ? -17.25 45.25 18.703 1 84.06 452 ASN A CA 1
ATOM 3340 C C . ASN A 1 452 ? -17.328 43.938 19.469 1 84.06 452 ASN A C 1
ATOM 3342 O O . ASN A 1 452 ? -16.656 43.75 20.484 1 84.06 452 ASN A O 1
ATOM 3346 N N . ASP A 1 453 ? -18.344 43.125 19.078 1 80.5 453 ASP A N 1
ATOM 3347 C CA . ASP A 1 453 ? -18.547 41.906 19.859 1 80.5 453 ASP A CA 1
ATOM 3348 C C . ASP A 1 453 ? -19 40.75 18.953 1 80.5 453 ASP A C 1
ATOM 3350 O O . ASP A 1 453 ? -19.031 40.906 17.719 1 80.5 453 ASP A O 1
ATOM 3354 N N . ALA A 1 454 ? -19.172 39.656 19.656 1 78.75 454 ALA A N 1
ATOM 3355 C CA . ALA A 1 454 ? -19.547 38.406 18.938 1 78.75 454 ALA A CA 1
ATOM 3356 C C . ALA A 1 454 ? -20.859 38.594 18.188 1 78.75 454 ALA A C 1
ATOM 3358 O O . ALA A 1 454 ? -21.047 38.031 17.109 1 78.75 454 ALA A O 1
ATOM 3359 N N . ALA A 1 455 ? -21.656 39.344 18.656 1 82.56 455 ALA A N 1
ATOM 3360 C CA . ALA A 1 455 ? -22.969 39.562 18.047 1 82.56 455 ALA A CA 1
ATOM 3361 C C . ALA A 1 455 ? -22.828 40.281 16.703 1 82.56 455 ALA A C 1
ATOM 3363 O O . ALA A 1 455 ? -23.5 39.938 15.727 1 82.56 455 ALA A O 1
ATOM 3364 N N . ASP A 1 456 ? -21.969 41.281 16.656 1 84.44 456 ASP A N 1
ATOM 3365 C CA . ASP A 1 456 ? -21.703 41.969 15.406 1 84.44 456 ASP A CA 1
ATOM 3366 C C . ASP A 1 456 ? -21.156 41.031 14.336 1 84.44 456 ASP A C 1
ATOM 3368 O O . ASP A 1 456 ? -21.516 41.156 13.164 1 84.44 456 ASP A O 1
ATOM 3372 N N . LEU A 1 457 ? -20.328 40.219 14.82 1 84.25 457 LEU A N 1
ATOM 3373 C CA . LEU A 1 457 ? -19.641 39.312 13.891 1 84.25 457 LEU A CA 1
ATOM 3374 C C . LEU A 1 457 ? -20.594 38.219 13.406 1 84.25 457 LEU A C 1
ATOM 3376 O O . LEU A 1 457 ? -20.469 37.75 12.273 1 84.25 457 LEU A O 1
ATOM 3380 N N . GLN A 1 458 ? -21.469 37.844 14.195 1 81.69 458 GLN A N 1
ATOM 3381 C CA . GLN A 1 458 ? -22.422 36.781 13.867 1 81.69 458 GLN A CA 1
ATOM 3382 C C . GLN A 1 458 ? -23.344 37.188 12.734 1 81.69 458 GLN A C 1
ATOM 3384 O O . GLN A 1 458 ? -23.844 36.344 11.984 1 81.69 458 GLN A O 1
ATOM 3389 N N . VAL A 1 459 ? -23.547 38.438 12.578 1 83.06 459 VAL A N 1
ATOM 3390 C CA . VAL A 1 459 ? -24.516 38.938 11.609 1 83.06 459 VAL A CA 1
ATOM 3391 C C . VAL A 1 459 ? -23.859 39 10.227 1 83.06 459 VAL A C 1
ATOM 3393 O O . VAL A 1 459 ? -24.562 39.094 9.211 1 83.06 459 VAL A O 1
ATOM 3396 N N . LEU A 1 460 ? -22.562 38.938 10.211 1 85.38 460 LEU A N 1
ATOM 3397 C CA . LEU A 1 460 ? -21.891 38.969 8.914 1 85.38 460 LEU A CA 1
ATOM 3398 C C . LEU A 1 460 ? -22.312 37.781 8.055 1 85.38 460 LEU A C 1
ATOM 3400 O O . LEU A 1 460 ? -22.484 36.656 8.57 1 85.38 460 LEU A O 1
ATOM 3404 N N . GLU A 1 461 ? -22.5 38.031 6.793 1 79.5 461 GLU A N 1
ATOM 3405 C CA . GLU A 1 461 ? -22.953 36.969 5.879 1 79.5 461 GLU A CA 1
ATOM 3406 C C . GLU A 1 461 ? -21.844 35.969 5.617 1 79.5 461 GLU A C 1
ATOM 3408 O O . GLU A 1 461 ? -20.703 36.344 5.332 1 79.5 461 GLU A O 1
ATOM 3413 N N . ARG A 1 462 ? -22.203 34.719 5.844 1 84.31 462 ARG A N 1
ATOM 3414 C CA . ARG A 1 462 ? -21.328 33.594 5.539 1 84.31 462 ARG A CA 1
ATOM 3415 C C . ARG A 1 462 ? -22.031 32.531 4.684 1 84.31 462 ARG A C 1
ATOM 3417 O O . ARG A 1 462 ? -22.984 31.891 5.145 1 84.31 462 ARG A O 1
ATOM 3424 N N . GLN A 1 463 ? -21.625 32.438 3.463 1 86.62 463 GLN A N 1
ATOM 3425 C CA . GLN A 1 463 ? -22.219 31.469 2.57 1 86.62 463 GLN A CA 1
ATOM 3426 C C . GLN A 1 463 ? -21.781 30.047 2.955 1 86.62 463 GLN A C 1
ATOM 3428 O O . GLN A 1 463 ? -20.609 29.797 3.201 1 86.62 463 GLN A O 1
ATOM 3433 N N . ARG A 1 464 ? -22.844 29.219 3.07 1 92.44 464 ARG A N 1
ATOM 3434 C CA . ARG A 1 464 ? -22.594 27.844 3.5 1 92.44 464 ARG A CA 1
ATOM 3435 C C . ARG A 1 464 ? -23.406 26.859 2.67 1 92.44 464 ARG A C 1
ATOM 3437 O O . ARG A 1 464 ? -24.391 27.234 2.033 1 92.44 464 ARG A O 1
ATOM 3444 N N . GLU A 1 465 ? -22.875 25.641 2.535 1 96.06 465 GLU A N 1
ATOM 3445 C CA . GLU A 1 465 ? -23.578 24.484 1.969 1 96.06 465 GLU A CA 1
ATOM 3446 C C . GLU A 1 465 ? -23.703 23.359 2.988 1 96.06 465 GLU A C 1
ATOM 3448 O O . GLU A 1 465 ? -22.75 23.047 3.693 1 96.06 465 GLU A O 1
ATOM 3453 N N . ARG A 1 466 ? -24.953 22.844 3.086 1 96.75 466 ARG A N 1
ATOM 3454 C CA . ARG A 1 466 ? -25.234 21.812 4.082 1 96.75 466 ARG A CA 1
ATOM 3455 C C . ARG A 1 466 ? -25.328 20.438 3.434 1 96.75 466 ARG A C 1
ATOM 3457 O O . ARG A 1 466 ? -25.922 20.281 2.361 1 96.75 466 ARG A O 1
ATOM 3464 N N . PHE A 1 467 ? -24.656 19.453 4 1 98 467 PHE A N 1
ATOM 3465 C CA . PHE A 1 467 ? -24.734 18.031 3.639 1 98 467 PHE A CA 1
ATOM 3466 C C . PHE A 1 467 ? -25.312 17.219 4.785 1 98 467 PHE A C 1
ATOM 3468 O O . PHE A 1 467 ? -24.703 17.109 5.852 1 98 467 PHE A O 1
ATOM 3475 N N . ASP A 1 468 ? -26.469 16.641 4.574 1 98.19 468 ASP A N 1
ATOM 3476 C CA . ASP A 1 468 ? -27.094 15.773 5.578 1 98.19 468 ASP A CA 1
ATOM 3477 C C . ASP A 1 468 ? -26.766 14.305 5.32 1 98.19 468 ASP A C 1
ATOM 3479 O O . ASP A 1 468 ? -26.625 13.891 4.168 1 98.19 468 ASP A O 1
ATOM 3483 N N . PRO A 1 469 ? -26.688 13.523 6.441 1 97.69 469 PRO A N 1
ATOM 3484 C CA . PRO A 1 469 ? -26.531 12.086 6.223 1 97.69 469 PRO A CA 1
ATOM 3485 C C . PRO A 1 469 ? -27.672 11.492 5.398 1 97.69 469 PRO A C 1
ATOM 3487 O O . PRO A 1 469 ? -28.828 11.875 5.578 1 97.69 469 PRO A O 1
ATOM 3490 N N . VAL A 1 470 ? -27.312 10.648 4.488 1 96.62 470 VAL A N 1
ATOM 3491 C CA . VAL A 1 470 ? -28.328 9.93 3.723 1 96.62 470 VAL A CA 1
ATOM 3492 C C . VAL A 1 470 ? -29 8.875 4.605 1 96.62 470 VAL A C 1
ATOM 3494 O O . VAL A 1 470 ? -28.328 8 5.152 1 96.62 470 VAL A O 1
ATOM 3497 N N . PRO A 1 471 ? -30.312 8.914 4.762 1 94.75 471 PRO A N 1
ATOM 3498 C CA . PRO A 1 471 ? -31.016 7.953 5.625 1 94.75 471 PRO A CA 1
ATOM 3499 C C . PRO A 1 471 ? -30.75 6.504 5.23 1 94.75 471 PRO A C 1
ATOM 3501 O O . PRO A 1 471 ? -30.781 6.164 4.047 1 94.75 471 PRO A O 1
ATOM 3504 N N . GLY A 1 472 ? -30.375 5.637 6.129 1 91.38 472 GLY A N 1
ATOM 3505 C CA . GLY A 1 472 ? -30.219 4.207 5.906 1 91.38 472 GLY A CA 1
ATOM 3506 C C . GLY A 1 472 ? -28.797 3.818 5.539 1 91.38 472 GLY A C 1
ATOM 3507 O O . GLY A 1 472 ? -28.453 2.633 5.527 1 91.38 472 GLY A O 1
ATOM 3508 N N . ARG A 1 473 ? -28.047 4.734 5.227 1 92.19 473 ARG A N 1
ATOM 3509 C CA . ARG A 1 473 ? -26.656 4.43 4.895 1 92.19 473 ARG A CA 1
ATOM 3510 C C . ARG A 1 473 ? -25.812 4.238 6.152 1 92.19 473 ARG A C 1
ATOM 3512 O O . ARG A 1 473 ? -25.625 5.18 6.926 1 92.19 473 ARG A O 1
ATOM 3519 N N . ASP A 1 474 ? -25.391 2.99 6.434 1 91 474 ASP A N 1
ATOM 3520 C CA . ASP A 1 474 ? -24.609 2.643 7.605 1 91 474 ASP A CA 1
ATOM 3521 C C . ASP A 1 474 ? -23.156 2.326 7.223 1 91 474 ASP A C 1
ATOM 3523 O O . ASP A 1 474 ? -22.906 1.324 6.555 1 91 474 ASP A O 1
ATOM 3527 N N . LEU A 1 475 ? -22.25 3.186 7.699 1 96.19 475 LEU A N 1
ATOM 3528 C CA . LEU A 1 475 ? -20.844 3.033 7.344 1 96.19 475 LEU A CA 1
ATOM 3529 C C . LEU A 1 475 ? -20.031 2.51 8.523 1 96.19 475 LEU A C 1
ATOM 3531 O O . LEU A 1 475 ? -18.812 2.607 8.539 1 96.19 475 LEU A O 1
ATOM 3535 N N . GLU A 1 476 ? -20.703 1.93 9.531 1 96.5 476 GLU A N 1
ATOM 3536 C CA . GLU A 1 476 ? -20.016 1.439 10.719 1 96.5 476 GLU A CA 1
ATOM 3537 C C . GLU A 1 476 ? -19.062 0.29 10.383 1 96.5 476 GLU A C 1
ATOM 3539 O O . GLU A 1 476 ? -17.984 0.192 10.945 1 96.5 476 GLU A O 1
ATOM 3544 N N . GLY A 1 477 ? -19.547 -0.556 9.523 1 96.38 477 GLY A N 1
ATOM 3545 C CA . GLY A 1 477 ? -18.703 -1.663 9.109 1 96.38 477 GLY A CA 1
ATOM 3546 C C . GLY A 1 477 ? -17.406 -1.214 8.453 1 96.38 477 GLY A C 1
ATOM 3547 O O . GLY A 1 477 ? -16.344 -1.753 8.742 1 96.38 477 GLY A O 1
ATOM 3548 N N . VAL A 1 478 ? -17.516 -0.295 7.57 1 96.56 478 VAL A N 1
ATOM 3549 C CA . VAL A 1 478 ? -16.344 0.225 6.863 1 96.56 478 VAL A CA 1
ATOM 3550 C C . VAL A 1 478 ? -15.414 0.921 7.848 1 96.56 478 VAL A C 1
ATOM 3552 O O . VAL A 1 478 ? -14.188 0.827 7.727 1 96.56 478 VAL A O 1
ATOM 3555 N N . TYR A 1 479 ? -16 1.587 8.867 1 98.12 479 TYR A N 1
ATOM 3556 C CA . TYR A 1 479 ? -15.195 2.258 9.883 1 98.12 479 TYR A CA 1
ATOM 3557 C C . TYR A 1 479 ? -14.477 1.246 10.766 1 98.12 479 TYR A C 1
ATOM 3559 O O . TYR A 1 479 ? -13.336 1.468 11.172 1 98.12 479 TYR A O 1
ATOM 3567 N N . GLN A 1 480 ? -15.133 0.175 11.094 1 97.69 480 GLN A N 1
ATOM 3568 C CA . GLN A 1 480 ? -14.5 -0.872 11.883 1 97.69 480 GLN A CA 1
ATOM 3569 C C . GLN A 1 480 ? -13.297 -1.467 11.156 1 97.69 480 GLN A C 1
ATOM 3571 O O . GLN A 1 480 ? -12.281 -1.793 11.773 1 97.69 480 GLN A O 1
ATOM 3576 N N . GLU A 1 481 ? -13.414 -1.624 9.852 1 96.75 481 GLU A N 1
ATOM 3577 C CA . GLU A 1 481 ? -12.289 -2.121 9.055 1 96.75 481 GLU A CA 1
ATOM 3578 C C . GLU A 1 481 ? -11.133 -1.128 9.055 1 96.75 481 GLU A C 1
ATOM 3580 O O . GLU A 1 481 ? -9.969 -1.526 9.031 1 96.75 481 GLU A O 1
ATOM 3585 N N . TRP A 1 482 ? -11.453 0.187 9.055 1 97.44 482 TRP A N 1
ATOM 3586 C CA . TRP A 1 482 ? -10.438 1.218 9.219 1 97.44 482 TRP A CA 1
ATOM 3587 C C . TRP A 1 482 ? -9.703 1.053 10.547 1 97.44 482 TRP A C 1
ATOM 3589 O O . TRP A 1 482 ? -8.477 1.133 10.594 1 97.44 482 TRP A O 1
ATOM 3599 N N . GLN A 1 483 ? -10.469 0.801 11.578 1 97.25 483 GLN A N 1
ATOM 3600 C CA . GLN A 1 483 ? -9.867 0.631 12.898 1 97.25 483 GLN A CA 1
ATOM 3601 C C . GLN A 1 483 ? -8.906 -0.557 12.914 1 97.25 483 GLN A C 1
ATOM 3603 O O . GLN A 1 483 ? -7.867 -0.512 13.578 1 97.25 483 GLN A O 1
ATOM 3608 N N . LYS A 1 484 ? -9.242 -1.597 12.18 1 95.25 484 LYS A N 1
ATOM 3609 C CA . LYS A 1 484 ? -8.352 -2.75 12.078 1 95.25 484 LYS A CA 1
ATOM 3610 C C . LYS A 1 484 ? -7.066 -2.389 11.336 1 95.25 484 LYS A C 1
ATOM 3612 O O . LYS A 1 484 ? -5.973 -2.785 11.742 1 95.25 484 LYS A O 1
ATOM 3617 N N . ALA A 1 485 ? -7.234 -1.71 10.195 1 96.06 485 ALA A N 1
ATOM 3618 C CA . ALA A 1 485 ? -6.07 -1.271 9.43 1 96.06 485 ALA A CA 1
ATOM 3619 C C . ALA A 1 485 ? -5.164 -0.385 10.281 1 96.06 485 ALA A C 1
ATOM 3621 O O . ALA A 1 485 ? -3.938 -0.532 10.25 1 96.06 485 ALA A O 1
ATOM 3622 N N . LEU A 1 486 ? -5.781 0.512 11.047 1 95.94 486 LEU A N 1
ATOM 3623 C CA . LEU A 1 486 ? -5.043 1.389 11.953 1 95.94 486 LEU A CA 1
ATOM 3624 C C . LEU A 1 486 ? -4.285 0.577 12.992 1 95.94 486 LEU A C 1
ATOM 3626 O O . LEU A 1 486 ? -3.15 0.91 13.344 1 95.94 486 LEU A O 1
ATOM 3630 N N . GLY A 1 487 ? -4.891 -0.442 13.5 1 94 487 GLY A N 1
ATOM 3631 C CA . GLY A 1 487 ? -4.266 -1.315 14.477 1 94 487 GLY A CA 1
ATOM 3632 C C . GLY A 1 487 ? -2.984 -1.956 13.977 1 94 487 GLY A C 1
ATOM 3633 O O . GLY A 1 487 ? -2.068 -2.223 14.758 1 94 487 GLY A O 1
ATOM 3634 N N . ARG A 1 488 ? -2.84 -2.172 12.68 1 90.5 488 ARG A N 1
ATOM 3635 C CA . ARG A 1 488 ? -1.658 -2.773 12.07 1 90.5 488 ARG A CA 1
ATOM 3636 C C . ARG A 1 488 ? -0.476 -1.812 12.102 1 90.5 488 ARG A C 1
ATOM 3638 O O . ARG A 1 488 ? 0.675 -2.23 11.961 1 90.5 488 ARG A O 1
ATOM 3645 N N . VAL A 1 489 ? -0.738 -0.569 12.203 1 87.94 489 VAL A N 1
ATOM 3646 C CA . VAL A 1 489 ? 0.279 0.476 12.156 1 87.94 489 VAL A CA 1
ATOM 3647 C C . VAL A 1 489 ? 0.704 0.852 13.57 1 87.94 489 VAL A C 1
ATOM 3649 O O . VAL A 1 489 ? 1.876 1.148 13.82 1 87.94 489 VAL A O 1
ATOM 3652 N N . VAL A 1 490 ? -0.219 0.802 14.516 1 79.38 490 VAL A N 1
ATOM 3653 C CA . VAL A 1 490 ? 0.034 1.272 15.867 1 79.38 490 VAL A CA 1
ATOM 3654 C C . VAL A 1 490 ? 0.578 0.128 16.719 1 79.38 490 VAL A C 1
ATOM 3656 O O . VAL A 1 490 ? 1.271 0.359 17.719 1 79.38 490 VAL A O 1
ATOM 3659 N N . CYS A 1 491 ? 0.459 -1.24 16.359 1 63.81 491 CYS A N 1
ATOM 3660 C CA . CYS A 1 491 ? 0.949 -2.355 17.156 1 63.81 491 CYS A CA 1
ATOM 3661 C C . CYS A 1 491 ? 2.281 -2.867 16.625 1 63.81 491 CYS A C 1
ATOM 3663 O O . CYS A 1 491 ? 2.561 -2.758 15.43 1 63.81 491 CYS A O 1
ATOM 3665 N N . MET B 1 1 ? 22.766 -31.25 -41.094 1 39.84 1 MET B N 1
ATOM 3666 C CA . MET B 1 1 ? 21.766 -32 -40.312 1 39.84 1 MET B CA 1
ATOM 3667 C C . MET B 1 1 ? 21.016 -33 -41.219 1 39.84 1 MET B C 1
ATOM 3669 O O . MET B 1 1 ? 20.469 -32.594 -42.25 1 39.84 1 MET B O 1
ATOM 3673 N N . ASN B 1 2 ? 21.359 -34.188 -41.188 1 47.06 2 ASN B N 1
ATOM 3674 C CA . ASN B 1 2 ? 20.812 -35.219 -42.031 1 47.06 2 ASN B CA 1
ATOM 3675 C C . ASN B 1 2 ? 19.281 -35.25 -41.969 1 47.06 2 ASN B C 1
ATOM 3677 O O . ASN B 1 2 ? 18.688 -34.938 -40.938 1 47.06 2 ASN B O 1
ATOM 3681 N N . GLN B 1 3 ? 18.578 -35.125 -43.125 1 57.69 3 GLN B N 1
ATOM 3682 C CA . GLN B 1 3 ? 17.141 -35.094 -43.375 1 57.69 3 GLN B CA 1
ATOM 3683 C C . GLN B 1 3 ? 16.422 -36.156 -42.531 1 57.69 3 GLN B C 1
ATOM 3685 O O . GLN B 1 3 ? 15.219 -36.031 -42.281 1 57.69 3 GLN B O 1
ATOM 3690 N N . HIS B 1 4 ? 17.25 -37.125 -41.844 1 69.38 4 HIS B N 1
ATOM 3691 C CA . HIS B 1 4 ? 16.578 -38.219 -41.156 1 69.38 4 HIS B CA 1
ATOM 3692 C C . HIS B 1 4 ? 16.812 -38.156 -39.656 1 69.38 4 HIS B C 1
ATOM 3694 O O . HIS B 1 4 ? 16.328 -39.031 -38.906 1 69.38 4 HIS B O 1
ATOM 3700 N N . SER B 1 5 ? 17.375 -37.094 -39.219 1 86.69 5 SER B N 1
ATOM 3701 C CA . SER B 1 5 ? 17.641 -37.031 -37.781 1 86.69 5 SER B CA 1
ATOM 3702 C C . SER B 1 5 ? 16.375 -36.656 -37 1 86.69 5 SER B C 1
ATOM 3704 O O . SER B 1 5 ? 15.586 -35.812 -37.469 1 86.69 5 SER B O 1
ATOM 3706 N N . PRO B 1 6 ? 16.203 -37.281 -35.844 1 93.12 6 PRO B N 1
ATOM 3707 C CA . PRO B 1 6 ? 14.977 -37.031 -35.062 1 93.12 6 PRO B CA 1
ATOM 3708 C C . PRO B 1 6 ? 14.805 -35.562 -34.656 1 93.12 6 PRO B C 1
ATOM 3710 O O . PRO B 1 6 ? 15.789 -34.906 -34.312 1 93.12 6 PRO B O 1
ATOM 3713 N N . LEU B 1 7 ? 13.562 -35.125 -34.781 1 95.69 7 LEU B N 1
ATOM 3714 C CA . LEU B 1 7 ? 13.148 -33.781 -34.375 1 95.69 7 LEU B CA 1
ATOM 3715 C C . LEU B 1 7 ? 11.906 -33.844 -33.5 1 95.69 7 LEU B C 1
ATOM 3717 O O . LEU B 1 7 ? 10.898 -34.438 -33.875 1 95.69 7 LEU B O 1
ATOM 3721 N N . ILE B 1 8 ? 12.031 -33.219 -32.312 1 97.31 8 ILE B N 1
ATOM 3722 C CA . ILE B 1 8 ? 10.922 -33.25 -31.359 1 97.31 8 ILE B CA 1
ATOM 3723 C C . ILE B 1 8 ? 10.281 -31.875 -31.25 1 97.31 8 ILE B C 1
ATOM 3725 O O . ILE B 1 8 ? 10.977 -30.875 -31.047 1 97.31 8 ILE B O 1
ATOM 3729 N N . LEU B 1 9 ? 9.008 -31.797 -31.5 1 98 9 LEU B N 1
ATOM 3730 C CA . LEU B 1 9 ? 8.234 -30.594 -31.234 1 98 9 LEU B CA 1
ATOM 3731 C C . LEU B 1 9 ? 7.727 -30.578 -29.797 1 98 9 LEU B C 1
ATOM 3733 O O . LEU B 1 9 ? 6.957 -31.453 -29.391 1 98 9 LEU B O 1
ATOM 3737 N N . ALA B 1 10 ? 8.164 -29.656 -29.031 1 98.25 10 ALA B N 1
ATOM 3738 C CA . ALA B 1 10 ? 7.75 -29.562 -27.625 1 98.25 10 ALA B CA 1
ATOM 3739 C C . ALA B 1 10 ? 6.906 -28.312 -27.391 1 98.25 10 ALA B C 1
ATOM 3741 O O . ALA B 1 10 ? 7.316 -27.203 -27.75 1 98.25 10 ALA B O 1
ATOM 3742 N N . ILE B 1 11 ? 5.734 -28.5 -26.797 1 98.06 11 ILE B N 1
ATOM 3743 C CA . ILE B 1 11 ? 4.812 -27.438 -26.422 1 98.06 11 ILE B CA 1
ATOM 3744 C C . ILE B 1 11 ? 4.977 -27.109 -24.938 1 98.06 11 ILE B C 1
ATOM 3746 O O . ILE B 1 11 ? 5.098 -28.016 -24.109 1 98.06 11 ILE B O 1
ATOM 3750 N N . ASP B 1 12 ? 5.055 -25.844 -24.625 1 96.81 12 ASP B N 1
ATOM 3751 C CA . ASP B 1 12 ? 4.969 -25.344 -23.266 1 96.81 12 ASP B CA 1
ATOM 3752 C C . ASP B 1 12 ? 3.812 -24.359 -23.109 1 96.81 12 ASP B C 1
ATOM 3754 O O . ASP B 1 12 ? 3.979 -23.156 -23.328 1 96.81 12 ASP B O 1
ATOM 3758 N N . GLU B 1 13 ? 2.711 -24.859 -22.688 1 97.19 13 GLU B N 1
ATOM 3759 C CA . GLU B 1 13 ? 1.516 -24.031 -22.516 1 97.19 13 GLU B CA 1
ATOM 3760 C C . GLU B 1 13 ? 1.414 -23.484 -21.094 1 97.19 13 GLU B C 1
ATOM 3762 O O . GLU B 1 13 ? 1.106 -24.219 -20.156 1 97.19 13 GLU B O 1
ATOM 3767 N N . GLY B 1 14 ? 1.721 -22.266 -20.844 1 93.25 14 GLY B N 1
ATOM 3768 C CA . GLY B 1 14 ? 1.646 -21.594 -19.562 1 93.25 14 GLY B CA 1
ATOM 3769 C C . GLY B 1 14 ? 0.413 -20.734 -19.406 1 93.25 14 GLY B C 1
ATOM 3770 O O . GLY B 1 14 ? -0.491 -20.766 -20.234 1 93.25 14 GLY B O 1
ATOM 3771 N N . THR B 1 15 ? 0.374 -19.953 -18.266 1 91.31 15 THR B N 1
ATOM 3772 C CA . THR B 1 15 ? -0.755 -19.078 -17.969 1 91.31 15 THR B CA 1
ATOM 3773 C C . THR B 1 15 ? -0.679 -17.797 -18.797 1 91.31 15 THR B C 1
ATOM 3775 O O . THR B 1 15 ? -1.695 -17.312 -19.297 1 91.31 15 THR B O 1
ATOM 3778 N N . SER B 1 16 ? 0.527 -17.297 -19 1 87.75 16 SER B N 1
ATOM 3779 C CA . SER B 1 16 ? 0.679 -16 -19.656 1 87.75 16 SER B CA 1
ATOM 3780 C C . SER B 1 16 ? 1.131 -16.172 -21.109 1 87.75 16 SER B C 1
ATOM 3782 O O . SER B 1 16 ? 1.027 -15.242 -21.906 1 87.75 16 SER B O 1
ATOM 3784 N N . ASN B 1 17 ? 1.676 -17.375 -21.422 1 90.94 17 ASN B N 1
ATOM 3785 C CA . ASN B 1 17 ? 2.229 -17.594 -22.75 1 90.94 17 ASN B CA 1
ATOM 3786 C C . ASN B 1 17 ? 2.105 -19.047 -23.172 1 90.94 17 ASN B C 1
ATOM 3788 O O . ASN B 1 17 ? 2.25 -19.953 -22.359 1 90.94 17 ASN B O 1
ATOM 3792 N N . ALA B 1 18 ? 1.858 -19.234 -24.469 1 95.88 18 ALA B N 1
ATOM 3793 C CA . ALA B 1 18 ? 2.027 -20.531 -25.125 1 95.88 18 ALA B CA 1
ATOM 3794 C C . ALA B 1 18 ? 3.291 -20.562 -25.969 1 95.88 18 ALA B C 1
ATOM 3796 O O . ALA B 1 18 ? 3.506 -19.672 -26.812 1 95.88 18 ALA B O 1
ATOM 3797 N N . LYS B 1 19 ? 4.125 -21.547 -25.734 1 96.06 19 LYS B N 1
ATOM 3798 C CA . LYS B 1 19 ? 5.391 -21.656 -26.453 1 96.06 19 LYS B CA 1
ATOM 3799 C C . LYS B 1 19 ? 5.52 -23.016 -27.125 1 96.06 19 LYS B C 1
ATOM 3801 O O . LYS B 1 19 ? 4.895 -23.984 -26.703 1 96.06 19 LYS B O 1
ATOM 3806 N N . ALA B 1 20 ? 6.254 -23 -28.219 1 96.94 20 ALA B N 1
ATOM 3807 C CA . ALA B 1 20 ? 6.648 -24.219 -28.906 1 96.94 20 ALA B CA 1
ATOM 3808 C C . ALA B 1 20 ? 8.109 -24.141 -29.359 1 96.94 20 ALA B C 1
ATOM 3810 O O . ALA B 1 20 ? 8.57 -23.094 -29.812 1 96.94 20 ALA B O 1
ATOM 3811 N N . VAL B 1 21 ? 8.781 -25.312 -29.219 1 96.5 21 VAL B N 1
ATOM 3812 C CA . VAL B 1 21 ? 10.164 -25.344 -29.672 1 96.5 21 VAL B CA 1
ATOM 3813 C C . VAL B 1 21 ? 10.422 -26.656 -30.422 1 96.5 21 VAL B C 1
ATOM 3815 O O . VAL B 1 21 ? 9.742 -27.656 -30.203 1 96.5 21 VAL B O 1
ATOM 3818 N N . LEU B 1 22 ? 11.391 -26.578 -31.328 1 96.38 22 LEU B N 1
ATOM 3819 C CA . LEU B 1 22 ? 11.922 -27.766 -31.984 1 96.38 22 LEU B CA 1
ATOM 3820 C C . LEU B 1 22 ? 13.273 -28.141 -31.391 1 96.38 22 LEU B C 1
ATOM 3822 O O . LEU B 1 22 ? 14.188 -27.312 -31.328 1 96.38 22 LEU B O 1
ATOM 3826 N N . VAL B 1 23 ? 13.352 -29.391 -30.938 1 94.94 23 VAL B N 1
ATOM 3827 C CA . VAL B 1 23 ? 14.57 -29.891 -30.297 1 94.94 23 VAL B CA 1
ATOM 3828 C C . VAL B 1 23 ? 15.188 -31 -31.141 1 94.94 23 VAL B C 1
ATOM 3830 O O . VAL B 1 23 ? 14.508 -31.969 -31.5 1 94.94 23 VAL B O 1
ATOM 3833 N N . ASN B 1 24 ? 16.5 -30.891 -31.391 1 93.69 24 ASN B N 1
ATOM 3834 C CA . ASN B 1 24 ? 17.172 -31.891 -32.219 1 93.69 24 ASN B CA 1
ATOM 3835 C C . ASN B 1 24 ? 17.766 -33 -31.375 1 93.69 24 ASN B C 1
ATOM 3837 O O . ASN B 1 24 ? 17.562 -33.062 -30.156 1 93.69 24 ASN B O 1
ATOM 3841 N N . GLU B 1 25 ? 18.438 -33.906 -32.031 1 91.25 25 GLU B N 1
ATOM 3842 C CA . GLU B 1 25 ? 18.969 -35.125 -31.391 1 91.25 25 GLU B CA 1
ATOM 3843 C C . GLU B 1 25 ? 20.078 -34.781 -30.406 1 91.25 25 GLU B C 1
ATOM 3845 O O . GLU B 1 25 ? 20.422 -35.594 -29.547 1 91.25 25 GLU B O 1
ATOM 3850 N N . GLN B 1 26 ? 20.594 -33.562 -30.484 1 89.38 26 GLN B N 1
ATOM 3851 C CA . GLN B 1 26 ? 21.625 -33.125 -29.562 1 89.38 26 GLN B CA 1
ATOM 3852 C C . GLN B 1 26 ? 21.031 -32.375 -28.375 1 89.38 26 GLN B C 1
ATOM 3854 O O . GLN B 1 26 ? 21.75 -31.859 -27.531 1 89.38 26 GLN B O 1
ATOM 3859 N N . GLY B 1 27 ? 19.75 -32.375 -28.375 1 89.44 27 GLY B N 1
ATOM 3860 C CA . GLY B 1 27 ? 19.078 -31.672 -27.281 1 89.44 27 GLY B CA 1
ATOM 3861 C C . GLY B 1 27 ? 19.078 -30.156 -27.453 1 89.44 27 GLY B C 1
ATOM 3862 O O . GLY B 1 27 ? 18.812 -29.422 -26.5 1 89.44 27 GLY B O 1
ATOM 3863 N N . GLN B 1 28 ? 19.297 -29.656 -28.672 1 90.38 28 GLN B N 1
ATOM 3864 C CA . GLN B 1 28 ? 19.375 -28.219 -28.938 1 90.38 28 GLN B CA 1
ATOM 3865 C C . GLN B 1 28 ? 18.047 -27.703 -29.5 1 90.38 28 GLN B C 1
ATOM 3867 O O . GLN B 1 28 ? 17.406 -28.375 -30.312 1 90.38 28 GLN B O 1
ATOM 3872 N N . VAL B 1 29 ? 17.688 -26.562 -29.031 1 92.62 29 VAL B N 1
ATOM 3873 C CA . VAL B 1 29 ? 16.547 -25.891 -29.609 1 92.62 29 VAL B CA 1
ATOM 3874 C C . VAL B 1 29 ? 16.938 -25.281 -30.953 1 92.62 29 VAL B C 1
ATOM 3876 O O . VAL B 1 29 ? 17.844 -24.469 -31.031 1 92.62 29 VAL B O 1
ATOM 3879 N N . VAL B 1 30 ? 16.219 -25.594 -31.984 1 92.81 30 VAL B N 1
ATOM 3880 C CA . VAL B 1 30 ? 16.625 -25.156 -33.312 1 92.81 30 VAL B CA 1
ATOM 3881 C C . VAL B 1 30 ? 15.578 -24.203 -33.906 1 92.81 30 VAL B C 1
ATOM 3883 O O . VAL B 1 30 ? 15.828 -23.516 -34.906 1 92.81 30 VAL B O 1
ATOM 3886 N N . ALA B 1 31 ? 14.398 -24.125 -33.344 1 94.25 31 ALA B N 1
ATOM 3887 C CA . ALA B 1 31 ? 13.352 -23.172 -33.688 1 94.25 31 ALA B CA 1
ATOM 3888 C C . ALA B 1 31 ? 12.422 -22.891 -32.531 1 94.25 31 ALA B C 1
ATOM 3890 O O . ALA B 1 31 ? 12.305 -23.719 -31.609 1 94.25 31 ALA B O 1
ATOM 3891 N N . ARG B 1 32 ? 11.805 -21.75 -32.562 1 94.88 32 ARG B N 1
ATOM 3892 C CA . ARG B 1 32 ? 10.938 -21.328 -31.453 1 94.88 32 ARG B CA 1
ATOM 3893 C C . ARG B 1 32 ? 9.711 -20.594 -31.969 1 94.88 32 ARG B C 1
ATOM 3895 O O . ARG B 1 32 ? 9.766 -19.953 -33.031 1 94.88 32 ARG B O 1
ATOM 3902 N N . GLY B 1 33 ? 8.602 -20.719 -31.266 1 95 33 GLY B N 1
ATOM 3903 C CA . GLY B 1 33 ? 7.387 -19.938 -31.391 1 95 33 GLY B CA 1
ATOM 3904 C C . GLY B 1 33 ? 6.758 -19.578 -30.062 1 95 33 GLY B C 1
ATOM 3905 O O . GLY B 1 33 ? 6.938 -20.297 -29.078 1 95 33 GLY B O 1
ATOM 3906 N N . SER B 1 34 ? 6.086 -18.469 -30.016 1 94.75 34 SER B N 1
ATOM 3907 C CA . SER B 1 34 ? 5.445 -18.016 -28.781 1 94.75 34 SER B CA 1
ATOM 3908 C C . SER B 1 34 ? 4.254 -17.109 -29.078 1 94.75 34 SER B C 1
ATOM 3910 O O . SER B 1 34 ? 4.27 -16.359 -30.062 1 94.75 34 SER B O 1
ATOM 3912 N N . ARG B 1 35 ? 3.229 -17.219 -28.281 1 95.81 35 ARG B N 1
ATOM 3913 C CA . ARG B 1 35 ? 2.043 -16.375 -28.344 1 95.81 35 ARG B CA 1
ATOM 3914 C C . ARG B 1 35 ? 1.568 -15.984 -26.953 1 95.81 35 ARG B C 1
ATOM 3916 O O . ARG B 1 35 ? 1.506 -16.828 -26.047 1 95.81 35 ARG B O 1
ATOM 3923 N N . PRO B 1 36 ? 1.293 -14.727 -26.703 1 92.94 36 PRO B N 1
ATOM 3924 C CA . PRO B 1 36 ? 0.772 -14.32 -25.406 1 92.94 36 PRO B CA 1
ATOM 3925 C C . PRO B 1 36 ? -0.643 -14.828 -25.141 1 92.94 36 PRO B C 1
ATOM 3927 O O . PRO B 1 36 ? -1.422 -15 -26.094 1 92.94 36 PRO B O 1
ATOM 3930 N N . LEU B 1 37 ? -0.905 -15.062 -23.891 1 93.69 37 LEU B N 1
ATOM 3931 C CA . LEU B 1 37 ? -2.234 -15.453 -23.422 1 93.69 37 LEU B CA 1
ATOM 3932 C C . LEU B 1 37 ? -2.801 -14.414 -22.469 1 93.69 37 LEU B C 1
ATOM 3934 O O . LEU B 1 37 ? -2.049 -13.656 -21.844 1 93.69 37 LEU B O 1
ATOM 3938 N N . SER B 1 38 ? -4.121 -14.391 -22.422 1 91.12 38 SER B N 1
ATOM 3939 C CA . SER B 1 38 ? -4.781 -13.453 -21.516 1 91.12 38 SER B CA 1
ATOM 3940 C C . SER B 1 38 ? -5.523 -14.188 -20.406 1 91.12 38 SER B C 1
ATOM 3942 O O . SER B 1 38 ? -6.012 -15.297 -20.609 1 91.12 38 SER B O 1
ATOM 3944 N N . ILE B 1 39 ? -5.477 -13.602 -19.25 1 89.62 39 ILE B N 1
ATOM 3945 C CA . ILE B 1 39 ? -6.242 -14.094 -18.109 1 89.62 39 ILE B CA 1
ATOM 3946 C C . ILE B 1 39 ? -7.242 -13.031 -17.656 1 89.62 39 ILE B C 1
ATOM 3948 O O . ILE B 1 39 ? -6.922 -11.844 -17.641 1 89.62 39 ILE B O 1
ATOM 3952 N N . SER B 1 40 ? -8.484 -13.422 -17.453 1 90.75 40 SER B N 1
ATOM 3953 C CA . SER B 1 40 ? -9.539 -12.516 -17.016 1 90.75 40 SER B CA 1
ATOM 3954 C C . SER B 1 40 ? -9.914 -12.766 -15.562 1 90.75 40 SER B C 1
ATOM 3956 O O . SER B 1 40 ? -9.773 -13.883 -15.062 1 90.75 40 SER B O 1
ATOM 3958 N N . HIS B 1 41 ? -10.328 -11.781 -14.875 1 85.88 41 HIS B N 1
ATOM 3959 C CA . HIS B 1 41 ? -10.797 -11.828 -13.5 1 85.88 41 HIS B CA 1
ATOM 3960 C C . HIS B 1 41 ? -12.203 -11.242 -13.375 1 85.88 41 HIS B C 1
ATOM 3962 O O . HIS B 1 41 ? -12.383 -10.148 -12.836 1 85.88 41 HIS B O 1
ATOM 3968 N N . PRO B 1 42 ? -13.219 -11.93 -13.719 1 86.38 42 PRO B N 1
ATOM 3969 C CA . PRO B 1 42 ? -14.578 -11.391 -13.812 1 86.38 42 PRO B CA 1
ATOM 3970 C C . PRO B 1 42 ? -15.141 -10.984 -12.453 1 86.38 42 PRO B C 1
ATOM 3972 O O . PRO B 1 42 ? -16.016 -10.117 -12.383 1 86.38 42 PRO B O 1
ATOM 3975 N N . GLN B 1 43 ? -14.734 -11.664 -11.422 1 83.31 43 GLN B N 1
ATOM 3976 C CA . GLN B 1 43 ? -15.086 -11.336 -10.047 1 83.31 43 GLN B CA 1
ATOM 3977 C C . GLN B 1 43 ? -13.891 -11.523 -9.117 1 83.31 43 GLN B C 1
ATOM 3979 O O . GLN B 1 43 ? -12.906 -12.164 -9.484 1 83.31 43 GLN B O 1
ATOM 3984 N N . ALA B 1 44 ? -14.008 -10.93 -7.934 1 76.5 44 ALA B N 1
ATOM 3985 C CA . ALA B 1 44 ? -12.93 -11.086 -6.961 1 76.5 44 ALA B CA 1
ATOM 3986 C C . ALA B 1 44 ? -12.625 -12.555 -6.707 1 76.5 44 ALA B C 1
ATOM 3988 O O . ALA B 1 44 ? -13.539 -13.352 -6.441 1 76.5 44 ALA B O 1
ATOM 3989 N N . GLY B 1 45 ? -11.438 -12.914 -6.922 1 83.81 45 GLY B N 1
ATOM 3990 C CA . GLY B 1 45 ? -11 -14.273 -6.648 1 83.81 45 GLY B CA 1
ATOM 3991 C C . GLY B 1 45 ? -11.094 -15.18 -7.859 1 83.81 45 GLY B C 1
ATOM 3992 O O . GLY B 1 45 ? -10.594 -16.312 -7.832 1 83.81 45 GLY B O 1
ATOM 3993 N N . TYR B 1 46 ? -11.727 -14.695 -8.891 1 90.88 46 TYR B N 1
ATOM 3994 C CA . TYR B 1 46 ? -11.883 -15.516 -10.086 1 90.88 46 TYR B CA 1
ATOM 3995 C C . TYR B 1 46 ? -10.758 -15.25 -11.078 1 90.88 46 TYR B C 1
ATOM 3997 O O . TYR B 1 46 ? -10.344 -14.109 -11.273 1 90.88 46 TYR B O 1
ATOM 4005 N N . SER B 1 47 ? -10.289 -16.297 -11.594 1 92 47 SER B N 1
ATOM 4006 C CA . SER B 1 47 ? -9.289 -16.25 -12.664 1 92 47 SER B CA 1
ATOM 4007 C C . SER B 1 47 ? -9.617 -17.25 -13.766 1 92 47 SER B C 1
ATOM 4009 O O . SER B 1 47 ? -9.609 -18.469 -13.531 1 92 47 SER B O 1
ATOM 4011 N N . GLU B 1 48 ? -9.852 -16.688 -15.008 1 95.94 48 GLU B N 1
ATOM 4012 C CA . GLU B 1 48 ? -10.336 -17.531 -16.094 1 95.94 48 GLU B CA 1
ATOM 4013 C C . GLU B 1 48 ? -9.578 -17.266 -17.391 1 95.94 48 GLU B C 1
ATOM 4015 O O . GLU B 1 48 ? -9.047 -16.172 -17.594 1 95.94 48 GLU B O 1
ATOM 4020 N N . GLN B 1 49 ? -9.531 -18.312 -18.156 1 96.94 49 GLN B N 1
ATOM 4021 C CA . GLN B 1 49 ? -9.078 -18.203 -19.531 1 96.94 49 GLN B CA 1
ATOM 4022 C C . GLN B 1 49 ? -10.039 -18.906 -20.484 1 96.94 49 GLN B C 1
ATOM 4024 O O . GLN B 1 49 ? -10.883 -19.703 -20.047 1 96.94 49 GLN B O 1
ATOM 4029 N N . ASP B 1 50 ? -9.953 -18.516 -21.766 1 97.62 50 ASP B N 1
ATOM 4030 C CA . ASP B 1 50 ? -10.75 -19.188 -22.797 1 97.62 50 ASP B CA 1
ATOM 4031 C C . ASP B 1 50 ? -10.016 -20.406 -23.359 1 97.62 50 ASP B C 1
ATOM 4033 O O . ASP B 1 50 ? -8.961 -20.266 -23.969 1 97.62 50 ASP B O 1
ATOM 4037 N N . PRO B 1 51 ? -10.672 -21.609 -23.172 1 98.06 51 PRO B N 1
ATOM 4038 C CA . PRO B 1 51 ? -9.984 -22.812 -23.656 1 98.06 51 PRO B CA 1
ATOM 4039 C C . PRO B 1 51 ? -9.688 -22.75 -25.156 1 98.06 51 PRO B C 1
ATOM 4041 O O . PRO B 1 51 ? -8.664 -23.266 -25.609 1 98.06 51 PRO B O 1
ATOM 4044 N N . LEU B 1 52 ? -10.5 -22.109 -25.906 1 98.06 52 LEU B N 1
ATOM 4045 C CA . LEU B 1 52 ? -10.305 -22.031 -27.344 1 98.06 52 LEU B CA 1
ATOM 4046 C C . LEU B 1 52 ? -9.18 -21.062 -27.688 1 98.06 52 LEU B C 1
ATOM 4048 O O . LEU B 1 52 ? -8.453 -21.266 -28.672 1 98.06 52 LEU B O 1
ATOM 4052 N N . LEU B 1 53 ? -9.086 -20.078 -26.922 1 97.62 53 LEU B N 1
ATOM 4053 C CA . LEU B 1 53 ? -7.973 -19.156 -27.141 1 97.62 53 LEU B CA 1
ATOM 4054 C C . LEU B 1 53 ? -6.648 -19.797 -26.75 1 97.62 53 LEU B C 1
ATOM 4056 O O . LEU B 1 53 ? -5.617 -19.531 -27.375 1 97.62 53 LEU B O 1
ATOM 4060 N N . ILE B 1 54 ? -6.664 -20.641 -25.719 1 98.12 54 ILE B N 1
ATOM 4061 C CA . ILE B 1 54 ? -5.477 -21.406 -25.359 1 98.12 54 ILE B CA 1
ATOM 4062 C C . ILE B 1 54 ? -5.074 -22.312 -26.531 1 98.12 54 ILE B C 1
ATOM 4064 O O . ILE B 1 54 ? -3.904 -22.344 -26.922 1 98.12 54 ILE B O 1
ATOM 4068 N N . TRP B 1 55 ? -6.031 -22.906 -27.094 1 98.06 55 TRP B N 1
ATOM 4069 C CA . TRP B 1 55 ? -5.801 -23.812 -28.234 1 98.06 55 TRP B CA 1
ATOM 4070 C C . TRP B 1 55 ? -5.258 -23.031 -29.438 1 98.06 55 TRP B C 1
ATOM 4072 O O . TRP B 1 55 ? -4.262 -23.438 -30.047 1 98.06 55 TRP B O 1
ATOM 4082 N N . GLN B 1 56 ? -5.871 -21.953 -29.734 1 97.75 56 GLN B N 1
ATOM 4083 C CA . GLN B 1 56 ? -5.453 -21.141 -30.859 1 97.75 56 GLN B CA 1
ATOM 4084 C C . GLN B 1 56 ? -4.027 -20.625 -30.672 1 97.75 56 GLN B C 1
ATOM 4086 O O . GLN B 1 56 ? -3.223 -20.656 -31.609 1 97.75 56 GLN B O 1
ATOM 4091 N N . ALA B 1 57 ? -3.736 -20.172 -29.5 1 97.81 57 ALA B N 1
ATOM 4092 C CA . ALA B 1 57 ? -2.395 -19.672 -29.203 1 97.81 57 ALA B CA 1
ATOM 4093 C C . ALA B 1 57 ? -1.359 -20.797 -29.344 1 97.81 57 ALA B C 1
ATOM 4095 O O . ALA B 1 57 ? -0.249 -20.562 -29.828 1 97.81 57 ALA B O 1
ATOM 4096 N N . THR B 1 58 ? -1.718 -21.984 -28.922 1 97.88 58 THR B N 1
ATOM 4097 C CA . THR B 1 58 ? -0.831 -23.141 -29.031 1 97.88 58 THR B CA 1
ATOM 4098 C C . THR B 1 58 ? -0.542 -23.453 -30.5 1 97.88 58 THR B C 1
ATOM 4100 O O . THR B 1 58 ? 0.614 -23.641 -30.891 1 97.88 58 THR B O 1
ATOM 4103 N N . LEU B 1 59 ? -1.542 -23.422 -31.312 1 97.62 59 LEU B N 1
ATOM 4104 C CA . LEU B 1 59 ? -1.378 -23.703 -32.75 1 97.62 59 LEU B CA 1
ATOM 4105 C C . LEU B 1 59 ? -0.502 -22.656 -33.406 1 97.62 59 LEU B C 1
ATOM 4107 O O . LEU B 1 59 ? 0.338 -22.984 -34.25 1 97.62 59 LEU B O 1
ATOM 4111 N N . GLU B 1 60 ? -0.771 -21.469 -33.031 1 97.62 60 GLU B N 1
ATOM 4112 C CA . GLU B 1 60 ? -0.002 -20.375 -33.625 1 97.62 60 GLU B CA 1
ATOM 4113 C C . GLU B 1 60 ? 1.47 -20.453 -33.219 1 97.62 60 GLU B C 1
ATOM 4115 O O . GLU B 1 60 ? 2.354 -20.188 -34.031 1 97.62 60 GLU B O 1
ATOM 4120 N N . ALA B 1 61 ? 1.718 -20.797 -32 1 96.88 61 ALA B N 1
ATOM 4121 C CA . ALA B 1 61 ? 3.098 -20.984 -31.562 1 96.88 61 ALA B CA 1
ATOM 4122 C C . ALA B 1 61 ? 3.77 -22.125 -32.344 1 96.88 61 ALA B C 1
ATOM 4124 O O . ALA B 1 61 ? 4.938 -22.016 -32.719 1 96.88 61 ALA B O 1
ATOM 4125 N N . ILE B 1 62 ? 3.057 -23.172 -32.562 1 96.81 62 ILE B N 1
ATOM 4126 C CA . ILE B 1 62 ? 3.562 -24.312 -33.312 1 96.81 62 ILE B CA 1
ATOM 4127 C C . ILE B 1 62 ? 3.869 -23.891 -34.75 1 96.81 62 ILE B C 1
ATOM 4129 O O . ILE B 1 62 ? 4.938 -24.203 -35.281 1 96.81 62 ILE B O 1
ATOM 4133 N N . ALA B 1 63 ? 2.977 -23.156 -35.312 1 95.25 63 ALA B N 1
ATOM 4134 C CA . ALA B 1 63 ? 3.141 -22.703 -36.688 1 95.25 63 ALA B CA 1
ATOM 4135 C C . ALA B 1 63 ? 4.402 -21.859 -36.844 1 95.25 63 ALA B C 1
ATOM 4137 O O . ALA B 1 63 ? 5.141 -22 -37.812 1 95.25 63 ALA B O 1
ATOM 4138 N N . ASP B 1 64 ? 4.594 -21.031 -35.938 1 93.69 64 ASP B N 1
ATOM 4139 C CA . ASP B 1 64 ? 5.781 -20.188 -35.938 1 93.69 64 ASP B CA 1
ATOM 4140 C C . ASP B 1 64 ? 7.055 -21.031 -35.906 1 93.69 64 ASP B C 1
ATOM 4142 O O . ASP B 1 64 ? 8.031 -20.734 -36.594 1 93.69 64 ASP B O 1
ATOM 4146 N N . CYS B 1 65 ? 7.008 -22 -35.094 1 90.69 65 CYS B N 1
ATOM 4147 C CA . CYS B 1 65 ? 8.156 -22.875 -34.906 1 90.69 65 CYS B CA 1
ATOM 4148 C C . CYS B 1 65 ? 8.438 -23.703 -36.156 1 90.69 65 CYS B C 1
ATOM 4150 O O . CYS B 1 65 ? 9.586 -24.047 -36.438 1 90.69 65 CYS B O 1
ATOM 4152 N N . MET B 1 66 ? 7.496 -23.984 -36.938 1 92.12 66 MET B N 1
ATOM 4153 C CA . MET B 1 66 ? 7.609 -24.922 -38.062 1 92.12 66 MET B CA 1
ATOM 4154 C C . MET B 1 66 ? 7.883 -24.188 -39.344 1 92.12 66 MET B C 1
ATOM 4156 O O . MET B 1 66 ? 8.047 -24.812 -40.406 1 92.12 66 MET B O 1
ATOM 4160 N N . THR B 1 67 ? 7.891 -22.922 -39.281 1 89.31 67 THR B N 1
ATOM 4161 C CA . THR B 1 67 ? 8.125 -22.156 -40.5 1 89.31 67 THR B CA 1
ATOM 4162 C C . THR B 1 67 ? 9.438 -22.578 -41.125 1 89.31 67 THR B C 1
ATOM 4164 O O . THR B 1 67 ? 10.5 -22.516 -40.5 1 89.31 67 THR B O 1
ATOM 4167 N N . GLY B 1 68 ? 9.391 -22.953 -42.375 1 83.94 68 GLY B N 1
ATOM 4168 C CA . GLY B 1 68 ? 10.578 -23.266 -43.156 1 83.94 68 GLY B CA 1
ATOM 4169 C C . GLY B 1 68 ? 11.133 -24.656 -42.875 1 83.94 68 GLY B C 1
ATOM 4170 O O . GLY B 1 68 ? 12.195 -25.016 -43.375 1 83.94 68 GLY B O 1
ATOM 4171 N N . LEU B 1 69 ? 10.453 -25.359 -42 1 85.38 69 LEU B N 1
ATOM 4172 C CA . LEU B 1 69 ? 10.938 -26.688 -41.625 1 85.38 69 LEU B CA 1
ATOM 4173 C C . LEU B 1 69 ? 10.867 -27.641 -42.812 1 85.38 69 LEU B C 1
ATOM 4175 O O . LEU B 1 69 ? 9.836 -27.75 -43.469 1 85.38 69 LEU B O 1
ATOM 4179 N N . GLN B 1 70 ? 11.969 -28.344 -43.125 1 79.38 70 GLN B N 1
ATOM 4180 C CA . GLN B 1 70 ? 12.055 -29.25 -44.281 1 79.38 70 GLN B C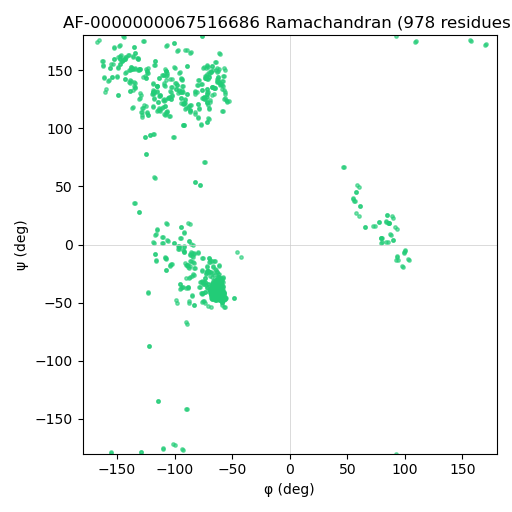A 1
ATOM 4181 C C . GLN B 1 70 ? 12.062 -30.703 -43.812 1 79.38 70 GLN B C 1
ATOM 4183 O O . GLN B 1 70 ? 11.914 -31.625 -44.656 1 79.38 70 GLN B O 1
ATOM 4188 N N . ARG B 1 71 ? 12.242 -30.969 -42.531 1 87 71 ARG B N 1
ATOM 4189 C CA . ARG B 1 71 ? 12.30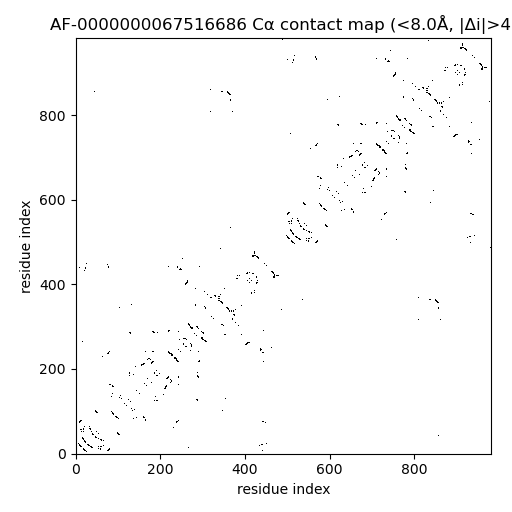5 -32.312 -42 1 87 71 ARG B CA 1
ATOM 4190 C C . ARG B 1 71 ? 11.055 -32.656 -41.219 1 87 71 ARG B C 1
ATOM 4192 O O . ARG B 1 71 ? 10.43 -31.781 -40.625 1 87 71 ARG B O 1
ATOM 4199 N N . PRO B 1 72 ? 10.703 -33.969 -41.25 1 91.12 72 PRO B N 1
ATOM 4200 C CA . PRO B 1 72 ? 9.516 -34.375 -40.5 1 91.12 72 PRO B CA 1
ATOM 4201 C C . PRO B 1 72 ? 9.727 -34.344 -38.969 1 91.12 72 PRO B C 1
ATOM 4203 O O . PRO B 1 72 ? 10.852 -34.562 -38.5 1 91.12 72 PRO B O 1
ATOM 4206 N N . ILE B 1 73 ? 8.688 -34.156 -38.25 1 95.81 73 ILE B N 1
ATOM 4207 C CA . ILE B 1 73 ? 8.688 -34.219 -36.812 1 95.81 73 ILE B CA 1
ATOM 4208 C C . ILE B 1 73 ? 8.586 -35.656 -36.344 1 95.81 73 ILE B C 1
ATOM 4210 O O . ILE B 1 73 ? 7.695 -36.406 -36.781 1 95.81 73 ILE B O 1
ATOM 4214 N N . SER B 1 74 ? 9.484 -36.031 -35.438 1 96.88 74 SER B N 1
ATOM 4215 C CA . SER B 1 74 ? 9.555 -37.438 -34.969 1 96.88 74 SER B CA 1
ATOM 4216 C C . SER B 1 74 ? 8.617 -37.688 -33.781 1 96.88 74 SER B C 1
ATOM 4218 O O . SER B 1 74 ? 8.156 -38.812 -33.594 1 96.88 74 SER B O 1
ATOM 4220 N N . ALA B 1 75 ? 8.383 -36.656 -33.031 1 97.81 75 ALA B N 1
ATOM 4221 C CA . ALA B 1 75 ? 7.539 -36.781 -31.844 1 97.81 75 ALA B CA 1
ATOM 4222 C C . ALA B 1 75 ? 7.066 -35.406 -31.375 1 97.81 75 ALA B C 1
ATOM 4224 O O . ALA B 1 75 ? 7.664 -34.375 -31.719 1 97.81 75 ALA B O 1
ATOM 4225 N N . LEU B 1 76 ? 6 -35.438 -30.656 1 98.31 76 LEU B N 1
ATOM 4226 C CA . LEU B 1 76 ? 5.457 -34.25 -30 1 98.31 76 LEU B CA 1
ATOM 4227 C C . LEU B 1 76 ? 5.434 -34.438 -28.484 1 98.31 76 LEU B C 1
ATOM 4229 O O . LEU B 1 76 ? 5.18 -35.531 -28 1 98.31 76 LEU B O 1
ATOM 4233 N N . ALA B 1 77 ? 5.789 -33.438 -27.75 1 98.69 77 ALA B N 1
ATOM 4234 C CA . ALA B 1 77 ? 5.781 -33.406 -26.297 1 98.69 77 ALA B CA 1
ATOM 4235 C C . ALA B 1 77 ? 4.984 -32.219 -25.766 1 98.69 77 ALA B C 1
ATOM 4237 O O . ALA B 1 77 ? 5 -31.141 -26.359 1 98.69 77 ALA B O 1
ATOM 4238 N N . ILE B 1 78 ? 4.285 -32.406 -24.609 1 98.69 78 ILE B N 1
ATOM 4239 C CA . ILE B 1 78 ? 3.43 -31.359 -24.078 1 98.69 78 ILE B CA 1
ATOM 4240 C C . ILE B 1 78 ? 3.824 -31.078 -22.625 1 98.69 78 ILE B C 1
ATOM 4242 O O . ILE B 1 78 ? 3.809 -31.969 -21.781 1 98.69 78 ILE B O 1
ATOM 4246 N N . SER B 1 79 ? 4.207 -29.938 -22.344 1 98.12 79 SER B N 1
ATOM 4247 C CA . SER B 1 79 ? 4.199 -29.359 -21 1 98.12 79 SER B CA 1
ATOM 4248 C C . SER B 1 79 ? 3.092 -28.328 -20.844 1 98.12 79 SER B C 1
ATOM 4250 O O . SER B 1 79 ? 2.742 -27.641 -21.797 1 98.12 79 SER B O 1
ATOM 4252 N N . ASN B 1 80 ? 2.52 -28.203 -19.641 1 98 80 ASN B N 1
ATOM 4253 C CA . ASN B 1 80 ? 1.342 -27.359 -19.484 1 98 80 ASN B CA 1
ATOM 4254 C C . ASN B 1 80 ? 1.285 -26.734 -18.094 1 98 80 ASN B C 1
ATOM 4256 O O . ASN B 1 80 ? 1.94 -27.219 -17.172 1 98 80 ASN B O 1
ATOM 4260 N N . GLN B 1 81 ? 0.488 -25.656 -17.969 1 95.88 81 GLN B N 1
ATOM 4261 C CA . GLN B 1 81 ? 0.082 -25.219 -16.641 1 95.88 81 GLN B CA 1
ATOM 4262 C C . GLN B 1 81 ? -0.708 -26.312 -15.922 1 95.88 81 GLN B C 1
ATOM 4264 O O . GLN B 1 81 ? -1.562 -26.969 -16.516 1 95.88 81 GLN B O 1
ATOM 4269 N N . ARG B 1 82 ? -0.524 -26.562 -14.758 1 95.94 82 ARG B N 1
ATOM 4270 C CA . ARG B 1 82 ? -0.86 -27.828 -14.117 1 95.94 82 ARG B CA 1
ATOM 4271 C C . ARG B 1 82 ? -2.287 -27.812 -13.578 1 95.94 82 ARG B C 1
ATOM 4273 O O . ARG B 1 82 ? -3.209 -28.312 -14.227 1 95.94 82 ARG B O 1
ATOM 4280 N N . GLU B 1 83 ? -2.676 -27.078 -12.586 1 97.44 83 GLU B N 1
ATOM 4281 C CA . GLU B 1 83 ? -3.893 -27.234 -11.789 1 97.44 83 GLU B CA 1
ATOM 4282 C C . GLU B 1 83 ? -5.082 -26.562 -12.461 1 97.44 83 GLU B C 1
ATOM 4284 O O . GLU B 1 83 ? -6.211 -26.656 -11.984 1 97.44 83 GLU B O 1
ATOM 4289 N N . SER B 1 84 ? -4.918 -25.953 -13.586 1 98.19 84 SER B N 1
ATOM 4290 C CA . SER B 1 84 ? -6.012 -25.359 -14.344 1 98.19 84 SER B CA 1
ATOM 4291 C C . SER B 1 84 ? -6.875 -26.422 -15.008 1 98.19 84 SER B C 1
ATOM 4293 O O . SER B 1 84 ? -6.359 -27.438 -15.484 1 98.19 84 SER B O 1
ATOM 4295 N N . VAL B 1 85 ? -8.227 -26.141 -15.047 1 98.56 85 VAL B N 1
ATOM 4296 C CA . VAL B 1 85 ? -9.133 -27.203 -15.484 1 98.56 85 VAL B CA 1
ATOM 4297 C C . VAL B 1 85 ? -10.086 -26.672 -16.547 1 98.56 85 VAL B C 1
ATOM 4299 O O . VAL B 1 85 ? -10.422 -25.484 -16.547 1 98.56 85 VAL B O 1
ATOM 4302 N N . VAL B 1 86 ? -10.5 -27.562 -17.406 1 98.31 86 VAL B N 1
ATOM 4303 C CA . VAL B 1 86 ? -11.508 -27.328 -18.438 1 98.31 86 VAL B CA 1
ATOM 4304 C C . VAL B 1 86 ? -12.5 -28.484 -18.469 1 98.31 86 VAL B C 1
ATOM 4306 O O . VAL B 1 86 ? -12.117 -29.641 -18.281 1 98.31 86 VAL B O 1
ATOM 4309 N N . ALA B 1 87 ? -13.758 -28.141 -18.625 1 98.75 87 ALA B N 1
ATOM 4310 C CA . ALA B 1 87 ? -14.773 -29.141 -18.938 1 98.75 87 ALA B CA 1
ATOM 4311 C C . ALA B 1 87 ? -15.258 -29 -20.375 1 98.75 87 ALA B C 1
ATOM 4313 O O . ALA B 1 87 ? -15.438 -27.875 -20.875 1 98.75 87 ALA B O 1
ATOM 4314 N N . TRP B 1 88 ? -15.391 -30.094 -21.016 1 98.69 88 TRP B N 1
ATOM 4315 C CA . TRP B 1 88 ? -15.93 -30.047 -22.375 1 98.69 88 TRP B CA 1
ATOM 4316 C C . TRP B 1 88 ? -16.812 -31.266 -22.656 1 98.69 88 TRP B C 1
ATOM 4318 O O . TRP B 1 88 ? -16.75 -32.25 -21.922 1 98.69 88 TRP B O 1
ATOM 4328 N N . ASP B 1 89 ? -17.656 -31.156 -23.641 1 98.44 89 ASP B N 1
ATOM 4329 C CA . ASP B 1 89 ? -18.562 -32.219 -24.047 1 98.44 89 ASP B CA 1
ATOM 4330 C C . ASP B 1 89 ? -17.797 -33.312 -24.797 1 98.44 89 ASP B C 1
ATOM 4332 O O . ASP B 1 89 ? -17.078 -33.031 -25.75 1 98.44 89 ASP B O 1
ATOM 4336 N N . ARG B 1 90 ? -17.922 -34.562 -24.328 1 97.81 90 ARG B N 1
ATOM 4337 C CA . ARG B 1 90 ? -17.109 -35.656 -24.844 1 97.81 90 ARG B CA 1
ATOM 4338 C C . ARG B 1 90 ? -17.406 -35.938 -26.312 1 97.81 90 ARG B C 1
ATOM 4340 O O . ARG B 1 90 ? -16.516 -36.281 -27.078 1 97.81 90 ARG B O 1
ATOM 4347 N N . VAL B 1 91 ? -18.578 -35.719 -26.781 1 96.5 91 VAL B N 1
ATOM 4348 C CA . VAL B 1 91 ? -18.984 -36.062 -28.125 1 96.5 91 VAL B CA 1
ATOM 4349 C C . VAL B 1 91 ? -18.641 -34.906 -29.078 1 96.5 91 VAL B C 1
ATOM 4351 O O . VAL B 1 91 ? -17.984 -35.125 -30.094 1 96.5 91 VAL B O 1
ATOM 4354 N N . SER B 1 92 ? -19.031 -33.719 -28.734 1 96.62 92 SER B N 1
ATOM 4355 C CA . SER B 1 92 ? -18.859 -32.562 -29.625 1 96.62 92 SER B CA 1
ATOM 4356 C C . SER B 1 92 ? -17.484 -31.953 -29.469 1 96.62 92 SER B C 1
ATOM 4358 O O . SER B 1 92 ? -17 -31.266 -30.375 1 96.62 92 SER B O 1
ATOM 4360 N N . GLY B 1 93 ? -16.938 -32.125 -28.328 1 97.25 93 GLY B N 1
ATOM 4361 C CA . GLY B 1 93 ? -15.672 -31.469 -28.047 1 97.25 93 GLY B CA 1
ATOM 4362 C C . GLY B 1 93 ? -15.82 -30 -27.688 1 97.25 93 GLY B C 1
ATOM 4363 O O . GLY B 1 93 ? -14.82 -29.312 -27.453 1 97.25 93 GLY B O 1
ATOM 4364 N N . ALA B 1 94 ? -17.031 -29.5 -27.547 1 97.81 94 ALA B N 1
ATOM 4365 C CA . ALA B 1 94 ? -17.281 -28.109 -27.219 1 97.81 94 ALA B CA 1
ATOM 4366 C C . ALA B 1 94 ? -17.016 -27.828 -25.734 1 97.81 94 ALA B C 1
ATOM 4368 O O . ALA B 1 94 ? -17.438 -28.609 -24.875 1 97.81 94 ALA B O 1
ATOM 4369 N N . PRO B 1 95 ? -16.281 -26.75 -25.469 1 98.25 95 PRO B N 1
ATOM 4370 C CA . PRO B 1 95 ? -16.078 -26.391 -24.062 1 98.25 95 PRO B CA 1
ATOM 4371 C C . PRO B 1 95 ? -17.391 -26.156 -23.328 1 98.25 95 PRO B C 1
ATOM 4373 O O . PRO B 1 95 ? -18.312 -25.562 -23.891 1 98.25 95 PRO B O 1
ATOM 4376 N N . LEU B 1 96 ? -17.5 -26.594 -22.094 1 98.44 96 LEU B N 1
ATOM 4377 C CA . LEU B 1 96 ? -18.672 -26.406 -21.25 1 98.44 96 LEU B CA 1
ATOM 4378 C C . LEU B 1 96 ? -18.391 -25.391 -20.141 1 98.44 96 LEU B C 1
ATOM 4380 O O . LEU B 1 96 ? -19.312 -24.969 -19.438 1 98.44 96 LEU B O 1
ATOM 4384 N N . SER B 1 97 ? -17.172 -25 -19.938 1 97.44 97 SER B N 1
ATOM 4385 C CA . SER B 1 97 ? -16.719 -24.031 -18.938 1 97.44 97 SER B CA 1
ATOM 4386 C C . SER B 1 97 ? -15.516 -23.234 -19.453 1 97.44 97 SER B C 1
ATOM 4388 O O . SER B 1 97 ? -14.875 -23.641 -20.422 1 97.44 97 SER B O 1
ATOM 4390 N N . PRO B 1 98 ? -15.219 -22.047 -18.891 1 97.94 98 PRO B N 1
ATOM 4391 C CA . PRO B 1 98 ? -13.883 -21.5 -19.078 1 97.94 98 PRO B CA 1
ATOM 4392 C C . PRO B 1 98 ? -12.781 -22.391 -18.531 1 97.94 98 PRO B C 1
ATOM 4394 O O . PRO B 1 98 ? -13.07 -23.422 -17.891 1 97.94 98 PRO B O 1
ATOM 4397 N N . CYS B 1 99 ? -11.57 -22.141 -18.938 1 98.5 99 CYS B N 1
ATOM 4398 C CA . CYS B 1 99 ? -10.438 -22.703 -18.203 1 98.5 99 CYS B CA 1
ATOM 4399 C C . CYS B 1 99 ? -10.266 -22 -16.859 1 98.5 99 CYS B C 1
ATOM 4401 O O . CYS B 1 99 ? -9.891 -20.828 -16.797 1 98.5 99 CYS B O 1
ATOM 4403 N N . ILE B 1 100 ? -10.641 -22.656 -15.812 1 98.25 100 ILE B N 1
ATOM 4404 C CA . ILE B 1 100 ? -10.469 -22.094 -14.477 1 98.25 100 ILE B CA 1
ATOM 4405 C C . ILE B 1 100 ? -9.023 -22.25 -14.031 1 98.25 100 ILE B C 1
ATOM 4407 O O . ILE B 1 100 ? -8.539 -23.359 -13.82 1 98.25 100 ILE B O 1
ATOM 4411 N N . SER B 1 101 ? -8.367 -21.141 -13.828 1 96.5 101 SER B N 1
ATOM 4412 C CA . SER B 1 101 ? -6.922 -21.078 -13.602 1 96.5 101 SER B CA 1
ATOM 4413 C C . SER B 1 101 ? -6.551 -21.625 -12.227 1 96.5 101 SER B C 1
ATOM 4415 O O . SER B 1 101 ? -7.359 -21.578 -11.297 1 96.5 101 SER B O 1
ATOM 4417 N N . TRP B 1 102 ? -5.281 -22.109 -12.109 1 95.25 102 TRP B N 1
ATOM 4418 C CA . TRP B 1 102 ? -4.715 -22.547 -10.844 1 95.25 102 TRP B CA 1
ATOM 4419 C C . TRP B 1 102 ? -4.668 -21.406 -9.836 1 95.25 102 TRP B C 1
ATOM 4421 O O . TRP B 1 102 ? -4.621 -21.641 -8.625 1 95.25 102 TRP B O 1
ATOM 4431 N N . GLN B 1 103 ? -4.762 -20.203 -10.266 1 89 103 GLN B N 1
ATOM 4432 C CA . GLN B 1 103 ? -4.742 -19.031 -9.398 1 89 103 GLN B CA 1
ATOM 4433 C C . GLN B 1 103 ? -6.133 -18.734 -8.844 1 89 103 GLN B C 1
ATOM 4435 O O . GLN B 1 103 ? -6.281 -17.922 -7.93 1 89 103 GLN B O 1
ATOM 4440 N N . CYS B 1 104 ? -7.152 -19.375 -9.336 1 92.94 104 CYS B N 1
ATOM 4441 C CA . CYS B 1 104 ? -8.539 -19.062 -9.008 1 92.94 104 CYS B CA 1
ATOM 4442 C C . CYS B 1 104 ? -8.883 -19.516 -7.594 1 92.94 104 CYS B C 1
ATOM 4444 O O . CYS B 1 104 ? -8.469 -20.594 -7.176 1 92.94 104 CYS B O 1
ATOM 4446 N N . ARG B 1 105 ? -9.688 -18.75 -6.918 1 91.75 105 ARG B N 1
ATOM 4447 C CA . ARG B 1 105 ? -10.016 -19.031 -5.523 1 91.75 105 ARG B CA 1
ATOM 4448 C C . ARG B 1 105 ? -11.5 -19.359 -5.367 1 91.75 105 ARG B C 1
ATOM 4450 O O . ARG B 1 105 ? -12.008 -19.422 -4.25 1 91.75 105 ARG B O 1
ATOM 4457 N N . ARG B 1 106 ? -12.195 -19.594 -6.387 1 94.06 106 ARG B N 1
ATOM 4458 C CA . ARG B 1 106 ? -13.648 -19.703 -6.344 1 94.06 106 ARG B CA 1
ATOM 4459 C C . ARG B 1 106 ? -14.07 -20.906 -5.512 1 94.06 106 ARG B C 1
ATOM 4461 O O . ARG B 1 106 ? -15.211 -20.984 -5.047 1 94.06 106 ARG B O 1
ATOM 4468 N N . SER B 1 107 ? -13.18 -21.875 -5.336 1 95.69 107 SER B N 1
ATOM 4469 C CA . SER B 1 107 ? -13.539 -23.078 -4.59 1 95.69 107 SER B CA 1
ATOM 4470 C C . SER B 1 107 ? -13.203 -22.938 -3.109 1 95.69 107 SER B C 1
ATOM 4472 O O . SER B 1 107 ? -13.273 -23.906 -2.354 1 95.69 107 SER B O 1
ATOM 4474 N N . LEU B 1 108 ? -12.867 -21.797 -2.693 1 93.25 108 LEU B N 1
ATOM 4475 C CA . LEU B 1 108 ? -12.5 -21.531 -1.306 1 93.25 108 LEU B CA 1
ATOM 4476 C C . LEU B 1 108 ? -13.633 -21.922 -0.362 1 93.25 108 LEU B C 1
ATOM 4478 O O . LEU B 1 108 ? -13.391 -22.547 0.679 1 93.25 108 LEU B O 1
ATOM 4482 N N . PRO B 1 109 ? -14.938 -21.625 -0.645 1 94.81 109 PRO B N 1
ATOM 4483 C CA . PRO B 1 109 ? -16.016 -22.062 0.257 1 94.81 109 PRO B CA 1
ATOM 4484 C C . PRO B 1 109 ? -16.047 -23.578 0.457 1 94.81 109 PRO B C 1
ATOM 4486 O O . PRO B 1 109 ? -16.234 -24.047 1.58 1 94.81 109 PRO B O 1
ATOM 4489 N N . LEU B 1 110 ? -15.805 -24.281 -0.587 1 96.38 110 LEU B N 1
ATOM 4490 C CA . LEU B 1 110 ? -15.773 -25.734 -0.475 1 96.38 110 LEU B CA 1
ATOM 4491 C C . LEU B 1 110 ? -14.602 -26.188 0.382 1 96.38 110 LEU B C 1
ATOM 4493 O O . LEU B 1 110 ? -14.742 -27.094 1.212 1 96.38 110 LEU B O 1
ATOM 4497 N N . CYS B 1 111 ? -13.453 -25.625 0.165 1 95.31 111 CYS B N 1
ATOM 4498 C CA . CYS B 1 111 ? -12.281 -25.953 0.97 1 95.31 111 CYS B CA 1
ATOM 4499 C C . CYS B 1 111 ? -12.547 -25.703 2.449 1 95.31 111 CYS B C 1
ATOM 4501 O O . CYS B 1 111 ? -12.188 -26.516 3.299 1 95.31 111 CYS B O 1
ATOM 4503 N N . ASN B 1 112 ? -13.188 -24.609 2.693 1 94.19 112 ASN B N 1
ATOM 4504 C CA . ASN B 1 112 ? -13.523 -24.266 4.074 1 94.19 112 ASN B CA 1
ATOM 4505 C C . ASN B 1 112 ? -14.477 -25.297 4.684 1 94.19 112 ASN B C 1
ATOM 4507 O O . ASN B 1 112 ? -14.336 -25.672 5.848 1 94.19 112 ASN B O 1
ATOM 4511 N N . GLU B 1 113 ? -15.43 -25.656 3.943 1 96.38 113 GLU B N 1
ATOM 4512 C CA . GLU B 1 113 ? -16.391 -26.656 4.387 1 96.38 113 GLU B CA 1
ATOM 4513 C C . GLU B 1 113 ? -15.703 -27.984 4.699 1 96.38 113 GLU B C 1
ATOM 4515 O O . GLU B 1 113 ? -15.953 -28.594 5.742 1 96.38 113 GLU B O 1
ATOM 4520 N N . LEU B 1 114 ? -14.844 -28.438 3.84 1 97.06 114 LEU B N 1
ATOM 4521 C CA . LEU B 1 114 ? -14.125 -29.703 4.016 1 97.06 114 LEU B CA 1
ATOM 4522 C C . LEU B 1 114 ? -13.18 -29.625 5.207 1 97.06 114 LEU B C 1
ATOM 4524 O O . LEU B 1 114 ? -13 -30.609 5.93 1 97.06 114 LEU B O 1
ATOM 4528 N N . HIS B 1 115 ? -12.602 -28.5 5.336 1 94.94 115 HIS B N 1
ATOM 4529 C CA . HIS B 1 115 ? -11.758 -28.266 6.508 1 94.94 115 HIS B CA 1
ATOM 4530 C C . HIS B 1 115 ? -12.57 -28.391 7.797 1 94.94 115 HIS B C 1
ATOM 4532 O O . HIS B 1 115 ? -12.148 -29.062 8.734 1 94.94 115 HIS B O 1
ATOM 4538 N N . ALA B 1 116 ? -13.719 -27.734 7.809 1 95.94 116 ALA B N 1
ATOM 4539 C CA . ALA B 1 116 ? -14.586 -27.734 8.977 1 95.94 116 ALA B CA 1
ATOM 4540 C C . ALA B 1 116 ? -15.062 -29.156 9.305 1 95.94 116 ALA B C 1
ATOM 4542 O O . ALA B 1 116 ? -15.266 -29.5 10.469 1 95.94 116 ALA B O 1
ATOM 4543 N N . GLN B 1 117 ? -15.133 -29.953 8.344 1 97.06 117 GLN B N 1
ATOM 4544 C CA . GLN B 1 117 ? -15.594 -31.328 8.508 1 97.06 117 GLN B CA 1
ATOM 4545 C C . GLN B 1 117 ? -14.445 -32.25 8.906 1 97.06 117 GLN B C 1
ATOM 4547 O O . GLN B 1 117 ? -14.656 -33.438 9.172 1 97.06 117 GLN B O 1
ATOM 4552 N N . GLY B 1 118 ? -13.211 -31.734 8.875 1 96.44 118 GLY B N 1
ATOM 4553 C CA . GLY B 1 118 ? -12.062 -32.469 9.383 1 96.44 118 GLY B CA 1
ATOM 4554 C C . GLY B 1 118 ? -11.414 -33.344 8.328 1 96.44 118 GLY B C 1
ATOM 4555 O O . GLY B 1 118 ? -10.758 -34.344 8.656 1 96.44 118 GLY B O 1
ATOM 4556 N N . HIS B 1 119 ? -11.547 -33.062 7.039 1 97.12 119 HIS B N 1
ATOM 4557 C CA . HIS B 1 119 ? -11.07 -33.938 5.977 1 97.12 119 HIS B CA 1
ATOM 4558 C C . HIS B 1 119 ? -9.648 -33.562 5.559 1 97.12 119 HIS B C 1
ATOM 4560 O O . HIS B 1 119 ? -9.023 -34.281 4.773 1 97.12 119 HIS B O 1
ATOM 4566 N N . GLU B 1 120 ? -9.094 -32.531 6.031 1 93.69 120 GLU B N 1
ATOM 4567 C CA . GLU B 1 120 ? -7.82 -31.969 5.582 1 93.69 120 GLU B CA 1
ATOM 4568 C C . GLU B 1 120 ? -6.691 -33 5.766 1 93.69 120 GLU B C 1
ATOM 4570 O O . GLU B 1 120 ? -5.875 -33.188 4.859 1 93.69 120 GLU B O 1
ATOM 4575 N N . ALA B 1 121 ? -6.625 -33.656 6.922 1 93.31 121 ALA B N 1
ATOM 4576 C CA . ALA B 1 121 ? -5.559 -34.594 7.211 1 93.31 121 ALA B CA 1
ATOM 4577 C C . ALA B 1 121 ? -5.605 -35.781 6.254 1 93.31 121 ALA B C 1
ATOM 4579 O O . ALA B 1 121 ? -4.566 -36.25 5.781 1 93.31 121 ALA B O 1
ATOM 4580 N N . MET B 1 122 ? -6.766 -36.25 6.02 1 95.5 122 MET B N 1
ATOM 4581 C CA . MET B 1 122 ? -6.93 -37.375 5.105 1 95.5 122 MET B CA 1
ATOM 4582 C C . MET B 1 122 ? -6.516 -37 3.689 1 95.5 122 MET B C 1
ATOM 4584 O O . MET B 1 122 ? -5.816 -37.75 3.018 1 95.5 122 MET B O 1
ATOM 4588 N N . ILE B 1 123 ? -6.914 -35.844 3.244 1 96.25 123 ILE B N 1
ATOM 4589 C CA . ILE B 1 123 ? -6.566 -35.375 1.912 1 96.25 123 ILE B CA 1
ATOM 4590 C C . ILE B 1 123 ? -5.051 -35.25 1.785 1 96.25 123 ILE B C 1
ATOM 4592 O O . ILE B 1 123 ? -4.461 -35.719 0.815 1 96.25 123 ILE B O 1
ATOM 4596 N N . LEU B 1 124 ? -4.449 -34.688 2.76 1 94.38 124 LEU B N 1
ATOM 4597 C CA . LEU B 1 124 ? -3.004 -34.5 2.762 1 94.38 124 LEU B CA 1
ATOM 4598 C C . LEU B 1 124 ? -2.285 -35.844 2.727 1 94.38 124 LEU B C 1
ATOM 4600 O O . LEU B 1 124 ? -1.316 -36 1.981 1 94.38 124 LEU B O 1
ATOM 4604 N N . ALA B 1 125 ? -2.734 -36.75 3.512 1 94.25 125 ALA B N 1
ATOM 4605 C CA . ALA B 1 125 ? -2.094 -38.062 3.611 1 94.25 125 ALA B CA 1
ATOM 4606 C C . ALA B 1 125 ? -2.174 -38.812 2.287 1 94.25 125 ALA B C 1
ATOM 4608 O O . ALA B 1 125 ? -1.237 -39.531 1.91 1 94.25 125 ALA B O 1
ATOM 4609 N N . ARG B 1 126 ? -3.227 -38.625 1.591 1 96 126 ARG B N 1
ATOM 4610 C CA . ARG B 1 126 ? -3.457 -39.406 0.381 1 96 126 ARG B CA 1
ATOM 4611 C C . ARG B 1 126 ? -2.836 -38.75 -0.836 1 96 126 ARG B C 1
ATOM 4613 O O . ARG B 1 126 ? -2.332 -39.406 -1.737 1 96 126 ARG B O 1
ATOM 4620 N N . THR B 1 127 ? -2.902 -37.438 -0.822 1 96.88 127 THR B N 1
ATOM 4621 C CA . THR B 1 127 ? -2.549 -36.75 -2.055 1 96.88 127 THR B CA 1
ATOM 4622 C C . THR B 1 127 ? -1.199 -36.062 -1.915 1 96.88 127 THR B C 1
ATOM 4624 O O . THR B 1 127 ? -0.581 -35.688 -2.914 1 96.88 127 THR B O 1
ATOM 4627 N N . GLY B 1 128 ? -0.769 -35.781 -0.697 1 95.38 128 GLY B N 1
ATOM 4628 C CA . GLY B 1 128 ? 0.415 -34.969 -0.461 1 95.38 128 GLY B CA 1
ATOM 4629 C C . GLY B 1 128 ? 0.157 -33.469 -0.598 1 95.38 128 GLY B C 1
ATOM 4630 O O . GLY B 1 128 ? 1.079 -32.688 -0.479 1 95.38 128 GLY B O 1
ATOM 4631 N N . LEU B 1 129 ? -1.115 -33.062 -0.804 1 95.5 129 LEU B N 1
ATOM 4632 C CA . LEU B 1 129 ? -1.472 -31.672 -1.08 1 95.5 129 LEU B CA 1
ATOM 4633 C C . LEU B 1 129 ? -2.328 -31.094 0.042 1 95.5 129 LEU B C 1
ATOM 4635 O O . LEU B 1 129 ? -3.209 -31.781 0.568 1 95.5 129 LEU B O 1
ATOM 4639 N N . ALA B 1 130 ? -2.029 -29.891 0.432 1 92.06 130 ALA B N 1
ATOM 4640 C CA . ALA B 1 130 ? -2.883 -29.203 1.392 1 92.06 130 ALA B CA 1
ATOM 4641 C C . ALA B 1 130 ? -4.242 -28.875 0.781 1 92.06 130 ALA B C 1
ATOM 4643 O O . ALA B 1 130 ? -4.379 -28.781 -0.441 1 92.06 130 ALA B O 1
ATOM 4644 N N . LEU B 1 131 ? -5.207 -28.781 1.688 1 93.62 131 LEU B N 1
ATOM 4645 C CA . LEU B 1 131 ? -6.523 -28.359 1.217 1 93.62 131 LEU B CA 1
ATOM 4646 C C . LEU B 1 131 ? -6.516 -26.891 0.807 1 93.62 131 LEU B C 1
ATOM 4648 O O . LEU B 1 131 ? -6.418 -26 1.659 1 93.62 131 LEU B O 1
ATOM 4652 N N . ASP B 1 132 ? -6.594 -26.625 -0.511 1 93.5 132 ASP B N 1
ATOM 4653 C CA . ASP B 1 132 ? -6.484 -25.281 -1.075 1 93.5 132 ASP B CA 1
ATOM 4654 C C . ASP B 1 132 ? -7.168 -25.203 -2.438 1 93.5 132 ASP B C 1
ATOM 4656 O O . ASP B 1 132 ? -7.18 -26.188 -3.189 1 93.5 132 ASP B O 1
ATOM 4660 N N . PRO B 1 133 ? -7.652 -23.953 -2.762 1 94.62 133 PRO B N 1
ATOM 4661 C CA . PRO B 1 133 ? -8.344 -23.797 -4.043 1 94.62 133 PRO B CA 1
ATOM 4662 C C . PRO B 1 133 ? -7.398 -23.906 -5.238 1 94.62 133 PRO B C 1
ATOM 4664 O O . PRO B 1 133 ? -7.852 -24.016 -6.383 1 94.62 133 PRO B O 1
ATOM 4667 N N . MET B 1 134 ? -6.121 -23.891 -5.035 1 93.06 134 MET B N 1
ATOM 4668 C CA . MET B 1 134 ? -5.148 -24 -6.117 1 93.06 134 MET B CA 1
ATOM 4669 C C . MET B 1 134 ? -5.344 -25.281 -6.906 1 93.06 134 MET B C 1
ATOM 4671 O O . MET B 1 134 ? -5.211 -25.297 -8.133 1 93.06 134 MET B O 1
ATOM 4675 N N . PHE B 1 135 ? -5.711 -26.312 -6.266 1 96.88 135 PHE B N 1
ATOM 4676 C CA . PHE B 1 135 ? -5.738 -27.625 -6.875 1 96.88 135 PHE B CA 1
ATOM 4677 C C . PHE B 1 135 ? -7.055 -27.859 -7.605 1 96.88 135 PHE B C 1
ATOM 4679 O O . PHE B 1 135 ? -8.039 -27.172 -7.352 1 96.88 135 PHE B O 1
ATOM 4686 N N . SER B 1 136 ? -7.141 -28.844 -8.438 1 98.44 136 SER B N 1
ATOM 4687 C CA . SER B 1 136 ? -8.133 -28.984 -9.5 1 98.44 136 SER B CA 1
ATOM 4688 C C . SER B 1 136 ? -9.477 -29.453 -8.938 1 98.44 136 SER B C 1
ATOM 4690 O O . SER B 1 136 ? -10.531 -29.125 -9.492 1 98.44 136 SER B O 1
ATOM 4692 N N . ALA B 1 137 ? -9.477 -30.234 -7.898 1 98.56 137 ALA B N 1
ATOM 4693 C CA . ALA B 1 137 ? -10.664 -30.969 -7.461 1 98.56 137 ALA B CA 1
ATOM 4694 C C . ALA B 1 137 ? -11.812 -30 -7.156 1 98.56 137 ALA B C 1
ATOM 4696 O O . ALA B 1 137 ? -12.93 -30.188 -7.641 1 98.56 137 ALA B O 1
ATOM 4697 N N . GLY B 1 138 ? -11.516 -29.031 -6.344 1 98.06 138 GLY B N 1
ATOM 4698 C CA . GLY B 1 138 ? -12.547 -28.078 -6.004 1 98.06 138 GLY B CA 1
ATOM 4699 C C . GLY B 1 138 ? -13.109 -27.344 -7.215 1 98.06 138 GLY B C 1
ATOM 4700 O O . GLY B 1 138 ? -14.312 -27.078 -7.285 1 98.06 138 GLY B O 1
ATOM 4701 N N . LYS B 1 139 ? -12.328 -26.969 -8.188 1 97.88 139 LYS B N 1
ATOM 4702 C CA . LYS B 1 139 ? -12.734 -26.281 -9.414 1 97.88 139 LYS B CA 1
ATOM 4703 C C . LYS B 1 139 ? -13.578 -27.203 -10.305 1 97.88 139 LYS B C 1
ATOM 4705 O O . LYS B 1 139 ? -14.508 -26.75 -10.969 1 97.88 139 LYS B O 1
ATOM 4710 N N . MET B 1 140 ? -13.211 -28.453 -10.305 1 98.69 140 MET B N 1
ATOM 4711 C CA . MET B 1 140 ? -13.992 -29.438 -11.047 1 98.69 140 MET B CA 1
ATOM 4712 C C . MET B 1 140 ? -15.391 -29.594 -10.453 1 98.69 140 MET B C 1
ATOM 4714 O O . MET B 1 140 ? -16.375 -29.594 -11.18 1 98.69 140 MET B O 1
ATOM 4718 N N . ARG B 1 141 ? -15.406 -29.656 -9.148 1 98.5 141 ARG B N 1
ATOM 4719 C CA . ARG B 1 141 ? -16.688 -29.703 -8.453 1 98.5 141 ARG B CA 1
ATOM 4720 C C . ARG B 1 141 ? -17.531 -28.484 -8.758 1 98.5 141 ARG B C 1
ATOM 4722 O O . ARG B 1 141 ? -18.719 -28.594 -9.047 1 98.5 141 ARG B O 1
ATOM 4729 N N . TRP B 1 142 ? -16.906 -27.344 -8.703 1 98.19 142 TRP B N 1
ATOM 4730 C CA . TRP B 1 142 ? -17.625 -26.109 -8.984 1 98.19 142 TRP B CA 1
ATOM 4731 C C . TRP B 1 142 ? -18.234 -26.125 -10.383 1 98.19 142 TRP B C 1
ATOM 4733 O O . TRP B 1 142 ? -19.375 -25.719 -10.57 1 98.19 142 TRP B O 1
ATOM 4743 N N . ILE B 1 143 ? -17.5 -26.578 -11.367 1 98.44 143 ILE B N 1
ATOM 4744 C CA . ILE B 1 143 ? -17.984 -26.656 -12.742 1 98.44 143 ILE B CA 1
ATOM 4745 C C . ILE B 1 143 ? -19.219 -27.531 -12.812 1 98.44 143 ILE B C 1
ATOM 4747 O O . ILE B 1 143 ? -20.25 -27.141 -13.375 1 98.44 143 ILE B O 1
ATOM 4751 N N . LEU B 1 144 ? -19.125 -28.672 -12.227 1 98.5 144 LEU B N 1
ATOM 4752 C CA . LEU B 1 144 ? -20.25 -29.609 -12.281 1 98.5 144 LEU B CA 1
ATOM 4753 C C . LEU B 1 144 ? -21.484 -29.031 -11.578 1 98.5 144 LEU B C 1
ATOM 4755 O O . LEU B 1 144 ? -22.609 -29.188 -12.047 1 98.5 144 LEU B O 1
ATOM 4759 N N . ASP B 1 145 ? -21.25 -28.375 -10.461 1 98.06 145 ASP B N 1
ATOM 4760 C CA . ASP B 1 145 ? -22.328 -27.75 -9.703 1 98.06 145 ASP B CA 1
ATOM 4761 C C . ASP B 1 145 ? -23.047 -26.672 -10.523 1 98.06 145 ASP B C 1
ATOM 4763 O O . ASP B 1 145 ? -24.219 -26.375 -10.289 1 98.06 145 ASP B O 1
ATOM 4767 N N . HIS B 1 146 ? -22.375 -26.125 -11.461 1 97.38 146 HIS B N 1
ATOM 4768 C CA . HIS B 1 146 ? -22.906 -24.938 -12.125 1 97.38 146 HIS B CA 1
ATOM 4769 C C . HIS B 1 146 ? -23.312 -25.25 -13.562 1 97.38 146 HIS B C 1
ATOM 4771 O O . HIS B 1 146 ? -23.703 -24.344 -14.312 1 97.38 146 HIS B O 1
ATOM 4777 N N . LEU B 1 147 ? -23.172 -26.484 -13.992 1 97.31 147 LEU B N 1
ATOM 4778 C CA . LEU B 1 147 ? -23.688 -26.938 -15.273 1 97.31 147 LEU B CA 1
ATOM 4779 C C . LEU B 1 147 ? -25.062 -27.562 -15.117 1 97.31 147 LEU B C 1
ATOM 4781 O O . LEU B 1 147 ? -25.344 -28.25 -14.133 1 97.31 147 LEU B O 1
ATOM 4785 N N . ASP B 1 148 ? -25.906 -27.266 -16.172 1 96.81 148 ASP B N 1
ATOM 4786 C CA . ASP B 1 148 ? -27.188 -27.953 -16.172 1 96.81 148 ASP B CA 1
ATOM 4787 C C . ASP B 1 148 ? -27.016 -29.469 -16.172 1 96.81 148 ASP B C 1
ATOM 4789 O O . ASP B 1 148 ? -26.406 -30.016 -17.094 1 96.81 148 ASP B O 1
ATOM 4793 N N . ASP B 1 149 ? -27.438 -30.156 -15.094 1 97.31 149 ASP B N 1
ATOM 4794 C CA . ASP B 1 149 ? -27.328 -31.609 -14.922 1 97.31 149 ASP B CA 1
ATOM 4795 C C . ASP B 1 149 ? -25.875 -32.062 -14.953 1 97.31 149 ASP B C 1
ATOM 4797 O O . ASP B 1 149 ? -25.562 -33.125 -15.5 1 97.31 149 ASP B O 1
ATOM 4801 N N . GLY B 1 150 ? -25.062 -31.266 -14.484 1 98.06 150 GLY B N 1
ATOM 4802 C CA . GLY B 1 150 ? -23.625 -31.484 -14.586 1 98.06 150 GLY B CA 1
ATOM 4803 C C . GLY B 1 150 ? -23.172 -32.812 -13.984 1 98.06 150 GLY B C 1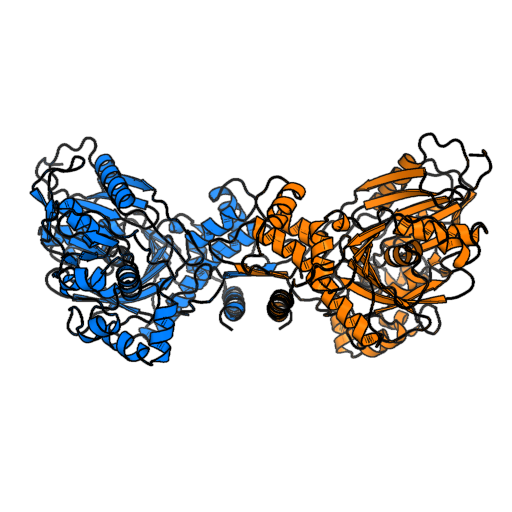
ATOM 4804 O O . GLY B 1 150 ? -22.453 -33.562 -14.625 1 98.06 150 GLY B O 1
ATOM 4805 N N . HIS B 1 151 ? -23.656 -33.125 -12.836 1 98.12 151 HIS B N 1
ATOM 4806 C CA . HIS B 1 151 ? -23.25 -34.344 -12.148 1 98.12 151 HIS B CA 1
ATOM 4807 C C . HIS B 1 151 ? -23.766 -35.562 -12.875 1 98.12 151 HIS B C 1
ATOM 4809 O O . HIS B 1 151 ? -23.031 -36.531 -13.055 1 98.12 151 HIS B O 1
ATOM 4815 N N . ALA B 1 152 ? -24.953 -35.531 -13.281 1 98.19 152 ALA B N 1
ATOM 4816 C CA . ALA B 1 152 ? -25.547 -36.656 -13.992 1 98.19 152 ALA B CA 1
ATOM 4817 C C . ALA B 1 152 ? -24.859 -36.875 -15.328 1 98.19 152 ALA B C 1
ATOM 4819 O O . ALA B 1 152 ? -24.578 -38.031 -15.695 1 98.19 152 ALA B O 1
ATOM 4820 N N . ARG B 1 153 ? -24.609 -35.844 -16.031 1 98.25 153 ARG B N 1
ATOM 4821 C CA . ARG B 1 153 ? -23.938 -35.938 -17.312 1 98.25 153 ARG B CA 1
ATOM 4822 C C . ARG B 1 153 ? -22.516 -36.469 -17.156 1 98.25 153 ARG B C 1
ATOM 4824 O O . ARG B 1 153 ? -22.031 -37.25 -17.969 1 98.25 153 ARG B O 1
ATOM 4831 N N . ALA B 1 154 ? -21.828 -36.031 -16.141 1 98.5 154 ALA B N 1
ATOM 4832 C CA . ALA B 1 154 ? -20.484 -36.5 -15.859 1 98.5 154 ALA B CA 1
ATOM 4833 C C . ALA B 1 154 ? -20.5 -38 -15.516 1 98.5 154 ALA B C 1
ATOM 4835 O O . ALA B 1 154 ? -19.625 -38.75 -15.977 1 98.5 154 ALA B O 1
ATOM 4836 N N . ALA B 1 155 ? -21.406 -38.438 -14.734 1 98.25 155 ALA B N 1
ATOM 4837 C CA . ALA B 1 155 ? -21.531 -39.812 -14.344 1 98.25 155 ALA B CA 1
ATOM 4838 C C . ALA B 1 155 ? -21.828 -40.719 -15.547 1 98.25 155 ALA B C 1
ATOM 4840 O O . ALA B 1 155 ? -21.375 -41.844 -15.602 1 98.25 155 ALA B O 1
ATOM 4841 N N . ALA B 1 156 ? -22.484 -40.125 -16.484 1 98.06 156 ALA B N 1
ATOM 4842 C CA . ALA B 1 156 ? -22.828 -40.844 -17.703 1 98.06 156 ALA B CA 1
ATOM 4843 C C . ALA B 1 156 ? -21.672 -40.844 -18.688 1 98.06 156 ALA B C 1
ATOM 4845 O O . ALA B 1 156 ? -21.75 -41.5 -19.75 1 98.06 156 ALA B O 1
ATOM 4846 N N . GLY B 1 157 ? -20.688 -40.125 -18.391 1 97.56 157 GLY B N 1
ATOM 4847 C CA . GLY B 1 157 ? -19.516 -40.094 -19.25 1 97.56 157 GLY B CA 1
ATOM 4848 C C . GLY B 1 157 ? -19.625 -39.094 -20.391 1 97.56 157 GLY B C 1
ATOM 4849 O O . GLY B 1 157 ? -18.875 -39.156 -21.375 1 97.56 157 GLY B O 1
ATOM 4850 N N . GLU B 1 158 ? -20.516 -38.156 -20.266 1 98.25 158 GLU B N 1
ATOM 4851 C CA . GLU B 1 158 ? -20.766 -37.219 -21.344 1 98.25 158 GLU B CA 1
ATOM 4852 C C . GLU B 1 158 ? -19.812 -36 -21.234 1 98.25 158 GLU B C 1
ATOM 4854 O O . GLU B 1 158 ? -19.656 -35.25 -22.203 1 98.25 158 GLU B O 1
ATOM 4859 N N . ILE B 1 159 ? -19.281 -35.812 -20.078 1 98.62 159 ILE B N 1
ATOM 4860 C CA . ILE B 1 159 ? -18.422 -34.656 -19.812 1 98.62 159 ILE B CA 1
ATOM 4861 C C . ILE B 1 159 ? -17 -35.125 -19.578 1 98.62 159 ILE B C 1
ATOM 4863 O O . ILE B 1 159 ? -16.766 -36.125 -18.859 1 98.62 159 ILE B O 1
ATOM 4867 N N . CYS B 1 160 ? -16.031 -34.531 -20.281 1 98.69 160 CYS B N 1
ATOM 4868 C CA . CYS B 1 160 ? -14.609 -34.656 -19.953 1 98.69 160 CYS B CA 1
ATOM 4869 C C . CYS B 1 160 ? -14.164 -33.531 -19.016 1 98.69 160 CYS B C 1
ATOM 4871 O O . CYS B 1 160 ? -14.375 -32.375 -19.312 1 98.69 160 CYS B O 1
ATOM 4873 N N . LEU B 1 161 ? -13.664 -33.906 -17.891 1 98.25 161 LEU B N 1
ATOM 4874 C CA . LEU B 1 161 ? -13.016 -33 -16.953 1 98.25 161 LEU B CA 1
ATOM 4875 C C . LEU B 1 161 ? -11.508 -33.219 -16.938 1 98.25 161 LEU B C 1
ATOM 4877 O O . LEU B 1 161 ? -11.016 -34.25 -16.516 1 98.25 161 LEU B O 1
ATOM 4881 N N . GLY B 1 162 ? -10.805 -32.25 -17.406 1 97.94 162 GLY B N 1
ATOM 4882 C CA . GLY B 1 162 ? -9.367 -32.469 -17.5 1 97.94 162 GLY B CA 1
ATOM 4883 C C . GLY B 1 162 ? -8.555 -31.203 -17.266 1 97.94 162 GLY B C 1
ATOM 4884 O O . GLY B 1 162 ? -9.102 -30.094 -17.25 1 97.94 162 GLY B O 1
ATOM 4885 N N . THR B 1 163 ? -7.258 -31.391 -16.984 1 98.44 163 THR B N 1
ATOM 4886 C CA . THR B 1 163 ? -6.289 -30.297 -16.984 1 98.44 163 THR B CA 1
ATOM 4887 C C . THR B 1 163 ? -5.91 -29.906 -18.406 1 98.44 163 THR B C 1
ATOM 4889 O O . THR B 1 163 ? -6.453 -30.438 -19.375 1 98.44 163 THR B O 1
ATOM 4892 N N . VAL B 1 164 ? -5.082 -28.953 -18.531 1 98.69 164 VAL B N 1
ATOM 4893 C CA . VAL B 1 164 ? -4.82 -28.359 -19.844 1 98.69 164 VAL B CA 1
ATOM 4894 C C . VAL B 1 164 ? -4.113 -29.359 -20.75 1 98.69 164 VAL B C 1
ATOM 4896 O O . VAL B 1 164 ? -4.344 -29.391 -21.953 1 98.69 164 VAL B O 1
ATOM 4899 N N . ASP B 1 165 ? -3.254 -30.234 -20.188 1 98.56 165 ASP B N 1
ATOM 4900 C CA . ASP B 1 165 ? -2.619 -31.281 -20.984 1 98.56 165 ASP B CA 1
ATOM 4901 C C . ASP B 1 165 ? -3.664 -32.188 -21.656 1 98.56 165 ASP B C 1
ATOM 4903 O O . ASP B 1 165 ? -3.562 -32.469 -22.844 1 98.56 165 ASP B O 1
ATOM 4907 N N . SER B 1 166 ? -4.672 -32.562 -20.938 1 98.69 166 SER B N 1
ATOM 4908 C CA . SER B 1 166 ? -5.734 -33.406 -21.453 1 98.69 166 SER B CA 1
ATOM 4909 C C . SER B 1 166 ? -6.52 -32.688 -22.562 1 98.69 166 SER B C 1
ATOM 4911 O O . SER B 1 166 ? -6.918 -33.312 -23.547 1 98.69 166 SER B O 1
ATOM 4913 N N . TRP B 1 167 ? -6.742 -31.406 -22.312 1 98.75 167 TRP B N 1
ATOM 4914 C CA . TRP B 1 167 ? -7.441 -30.594 -23.297 1 98.75 167 TRP B CA 1
ATOM 4915 C C . TRP B 1 167 ? -6.66 -30.531 -24.609 1 98.75 167 TRP B C 1
ATOM 4917 O O . TRP B 1 167 ? -7.219 -30.75 -25.688 1 98.75 167 TRP B O 1
ATOM 4927 N N . LEU B 1 168 ? -5.375 -30.297 -24.516 1 98.69 168 LEU B N 1
ATOM 4928 C CA . LEU B 1 168 ? -4.535 -30.203 -25.703 1 98.69 168 LEU B CA 1
ATOM 4929 C C . LEU B 1 168 ? -4.426 -31.562 -26.391 1 98.69 168 LEU B C 1
ATOM 4931 O O . LEU B 1 168 ? -4.453 -31.625 -27.625 1 98.69 168 LEU B O 1
ATOM 4935 N N . LEU B 1 169 ? -4.258 -32.594 -25.594 1 98.75 169 LEU B N 1
ATOM 4936 C CA . LEU B 1 169 ? -4.223 -33.938 -26.156 1 98.75 169 LEU B CA 1
ATOM 4937 C C . LEU B 1 169 ? -5.496 -34.219 -26.938 1 98.75 169 LEU B C 1
ATOM 4939 O O . LEU B 1 169 ? -5.438 -34.781 -28.047 1 98.75 169 LEU B O 1
ATOM 4943 N N . TRP B 1 170 ? -6.633 -33.906 -26.328 1 98.62 170 TRP B N 1
ATOM 4944 C CA . TRP B 1 170 ? -7.934 -34.094 -26.953 1 98.62 170 TRP B CA 1
ATOM 4945 C C . TRP B 1 170 ? -8.008 -33.375 -28.297 1 98.62 170 TRP B C 1
ATOM 4947 O O . TRP B 1 170 ? -8.438 -33.969 -29.297 1 98.62 170 TRP B O 1
ATOM 4957 N N . LYS B 1 171 ? -7.555 -32.156 -28.328 1 98.25 171 LYS B N 1
ATOM 4958 C CA . LYS B 1 171 ? -7.59 -31.344 -29.531 1 98.25 171 LYS B CA 1
ATOM 4959 C C . LYS B 1 171 ? -6.633 -31.891 -30.594 1 98.25 171 LYS B C 1
ATOM 4961 O O . LYS B 1 171 ? -6.988 -32 -31.766 1 98.25 171 LYS B O 1
ATOM 4966 N N . LEU B 1 172 ? -5.445 -32.281 -30.188 1 98.38 172 LEU B N 1
ATOM 4967 C CA . LEU B 1 172 ? -4.398 -32.75 -31.094 1 98.38 172 LEU B CA 1
ATOM 4968 C C . LEU B 1 172 ? -4.75 -34.094 -31.688 1 98.38 172 LEU B C 1
ATOM 4970 O O . LEU B 1 172 ? -4.227 -34.469 -32.75 1 98.38 172 LEU B O 1
ATOM 4974 N N . SER B 1 173 ? -5.598 -34.844 -31.031 1 98 173 SER B N 1
ATOM 4975 C CA . SER B 1 173 ? -5.977 -36.188 -31.469 1 98 173 SER B CA 1
ATOM 4976 C C . SER B 1 173 ? -7.391 -36.188 -32.031 1 98 173 SER B C 1
ATOM 4978 O O . SER B 1 173 ? -7.926 -37.25 -32.344 1 98 173 SER B O 1
ATOM 4980 N N . ALA B 1 174 ? -8.023 -35.062 -32.125 1 97.06 174 ALA B N 1
ATOM 4981 C CA . ALA B 1 174 ? -9.398 -34.938 -32.594 1 97.06 174 ALA B CA 1
ATOM 4982 C C . ALA B 1 174 ? -10.344 -35.812 -31.812 1 97.06 174 ALA B C 1
ATOM 4984 O O . ALA B 1 174 ? -11.164 -36.531 -32.406 1 97.06 174 ALA B O 1
ATOM 4985 N N . GLY B 1 175 ? -10.109 -35.875 -30.531 1 97.12 175 GLY B N 1
ATOM 4986 C CA . GLY B 1 175 ? -11.031 -36.562 -29.641 1 97.12 175 GLY B CA 1
ATOM 4987 C C . GLY B 1 175 ? -10.742 -38.031 -29.5 1 97.12 175 GLY B C 1
ATOM 4988 O O . GLY B 1 175 ? -11.469 -38.75 -28.812 1 97.12 175 GLY B O 1
ATOM 4989 N N . GLN B 1 176 ? -9.68 -38.5 -30 1 96.62 176 GLN B N 1
ATOM 4990 C CA . GLN B 1 176 ? -9.375 -39.906 -29.984 1 96.62 176 GLN B CA 1
ATOM 4991 C C . GLN B 1 176 ? -8.75 -40.312 -28.641 1 96.62 176 GLN B C 1
ATOM 4993 O O . GLN B 1 176 ? -8.789 -41.5 -28.266 1 96.62 176 GLN B O 1
ATOM 4998 N N . ALA B 1 177 ? -8.117 -39.406 -27.969 1 98.25 177 ALA B N 1
ATOM 4999 C CA . ALA B 1 177 ? -7.453 -39.719 -26.719 1 98.25 177 ALA B CA 1
ATOM 5000 C C . ALA B 1 177 ? -7.848 -38.75 -25.609 1 98.25 177 ALA B C 1
ATOM 5002 O O . ALA B 1 177 ? -7.855 -37.531 -25.844 1 98.25 177 ALA B O 1
ATOM 5003 N N . PHE B 1 178 ? -8.25 -39.219 -24.484 1 98.5 178 PHE B N 1
ATOM 5004 C CA . PHE B 1 178 ? -8.492 -38.469 -23.25 1 98.5 178 PHE B CA 1
ATOM 5005 C C . PHE B 1 178 ? -7.695 -39.094 -22.109 1 98.5 178 PHE B C 1
ATOM 5007 O O . PHE B 1 178 ? -8.148 -40.031 -21.453 1 98.5 178 PHE B O 1
ATOM 5014 N N . ALA B 1 179 ? -6.508 -38.562 -21.938 1 98.69 179 ALA B N 1
ATOM 5015 C CA . ALA B 1 179 ? -5.562 -39.031 -20.938 1 98.69 179 ALA B CA 1
ATOM 5016 C C . ALA B 1 179 ? -4.797 -37.906 -20.297 1 98.69 179 ALA B C 1
ATOM 5018 O O . ALA B 1 179 ? -4.852 -36.75 -20.766 1 98.69 179 ALA B O 1
ATOM 5019 N N . THR B 1 180 ? -4.234 -38.125 -19.203 1 98.75 180 THR B N 1
ATOM 5020 C CA . THR B 1 180 ? -3.314 -37.25 -18.5 1 98.75 180 THR B CA 1
ATOM 5021 C C . THR B 1 180 ? -2.102 -38.031 -17.984 1 98.75 180 THR B C 1
ATOM 5023 O O . THR B 1 180 ? -2.047 -39.25 -18.109 1 98.75 180 THR B O 1
ATOM 5026 N N . ASP B 1 181 ? -1.061 -37.344 -17.609 1 98.62 181 ASP B N 1
ATOM 5027 C CA . ASP B 1 181 ? 0.093 -38.062 -17.078 1 98.62 181 ASP B CA 1
ATOM 5028 C C . ASP B 1 181 ? 0.115 -38 -15.555 1 98.62 181 ASP B C 1
ATOM 5030 O O . ASP B 1 181 ? -0.688 -37.312 -14.945 1 98.62 181 ASP B O 1
ATOM 5034 N N . TYR B 1 182 ? 1.003 -38.688 -14.953 1 98.12 182 TYR B N 1
ATOM 5035 C CA . TYR B 1 182 ? 1.111 -38.844 -13.5 1 98.12 182 TYR B CA 1
ATOM 5036 C C . TYR B 1 182 ? 1.388 -37.469 -12.852 1 98.12 182 TYR B C 1
ATOM 5038 O O . TYR B 1 182 ? 0.862 -37.188 -11.781 1 98.12 182 TYR B O 1
ATOM 5046 N N . SER B 1 183 ? 2.195 -36.688 -13.445 1 97.94 183 SER B N 1
ATOM 5047 C CA . SER B 1 183 ? 2.557 -35.406 -12.852 1 97.94 183 SER B CA 1
ATOM 5048 C C . SER B 1 183 ? 1.343 -34.469 -12.734 1 97.94 183 SER B C 1
ATOM 5050 O O . SER B 1 183 ? 1.13 -33.844 -11.695 1 97.94 183 SER B O 1
ATOM 5052 N N . ASN B 1 184 ? 0.559 -34.375 -13.781 1 98.56 184 ASN B N 1
ATOM 5053 C CA . ASN B 1 184 ? -0.658 -33.562 -13.758 1 98.56 184 ASN B CA 1
ATOM 5054 C C . ASN B 1 184 ? -1.71 -34.156 -12.828 1 98.56 184 ASN B C 1
ATOM 5056 O O . ASN B 1 184 ? -2.338 -33.438 -12.055 1 98.56 184 ASN B O 1
ATOM 5060 N N . ALA B 1 185 ? -1.866 -35.438 -12.883 1 98.69 185 ALA B N 1
ATOM 5061 C CA . ALA B 1 185 ? -2.83 -36.094 -12.016 1 98.69 185 ALA B CA 1
ATOM 5062 C C . ALA B 1 185 ? -2.512 -35.844 -10.547 1 98.69 185 ALA B C 1
ATOM 5064 O O . ALA B 1 185 ? -3.418 -35.625 -9.734 1 98.69 185 ALA B O 1
ATOM 5065 N N . ALA B 1 186 ? -1.271 -35.875 -10.227 1 97.94 186 ALA B N 1
ATOM 5066 C CA . ALA B 1 186 ? -0.818 -35.75 -8.844 1 97.94 186 ALA B CA 1
ATOM 5067 C C . ALA B 1 186 ? -1.159 -34.375 -8.273 1 97.94 186 ALA B C 1
ATOM 5069 O O . ALA B 1 186 ? -1.167 -34.188 -7.059 1 97.94 186 ALA B O 1
ATOM 5070 N N . ARG B 1 187 ? -1.515 -33.438 -9.133 1 97.81 187 ARG B N 1
ATOM 5071 C CA . ARG B 1 187 ? -1.756 -32.062 -8.672 1 97.81 187 ARG B CA 1
ATOM 5072 C C . ARG B 1 187 ? -3.248 -31.797 -8.523 1 97.81 187 ARG B C 1
ATOM 5074 O O . ARG B 1 187 ? -3.646 -30.719 -8.062 1 97.81 187 ARG B O 1
ATOM 5081 N N . THR B 1 188 ? -4.109 -32.75 -8.773 1 98.44 188 THR B N 1
ATOM 5082 C CA . THR B 1 188 ? -5.547 -32.5 -8.883 1 98.44 188 THR B CA 1
ATOM 5083 C C . THR B 1 188 ? -6.215 -32.594 -7.512 1 98.44 188 THR B C 1
ATOM 5085 O O . THR B 1 188 ? -7.352 -32.156 -7.344 1 98.44 188 THR B O 1
ATOM 5088 N N . GLN B 1 189 ? -5.508 -33.219 -6.551 1 98 189 GLN B N 1
ATOM 5089 C CA . GLN B 1 189 ? -6.055 -33.5 -5.234 1 98 189 GLN B CA 1
ATOM 5090 C C . GLN B 1 189 ? -7.055 -34.656 -5.309 1 98 189 GLN B C 1
ATOM 5092 O O . GLN B 1 189 ? -7.859 -34.844 -4.395 1 98 189 GLN B O 1
ATOM 5097 N N . LEU B 1 190 ? -7.066 -35.438 -6.402 1 98.69 190 LEU B N 1
ATOM 5098 C CA . LEU B 1 190 ? -7.902 -36.625 -6.59 1 98.69 190 LEU B CA 1
ATOM 5099 C C . LEU B 1 190 ? -7.047 -37.875 -6.746 1 98.69 190 LEU B C 1
ATOM 5101 O O . LEU B 1 190 ? -7.574 -39 -6.75 1 98.69 190 LEU B O 1
ATOM 5105 N N . PHE B 1 191 ? -5.777 -37.656 -6.844 1 98.31 191 PHE B N 1
ATOM 5106 C CA . PHE B 1 191 ? -4.797 -38.688 -7.086 1 98.31 191 PHE B CA 1
ATOM 5107 C C . PHE B 1 191 ? -4.18 -39.156 -5.773 1 98.31 191 PHE B C 1
ATOM 5109 O O . PHE B 1 191 ? -3.797 -38.344 -4.934 1 98.31 191 PHE B O 1
ATOM 5116 N N . ASN B 1 192 ? -4.117 -40.5 -5.605 1 97.69 192 ASN B N 1
ATOM 5117 C CA . ASN B 1 192 ? -3.494 -41.094 -4.426 1 97.69 192 ASN B CA 1
ATOM 5118 C C . ASN B 1 192 ? -2.025 -41.406 -4.68 1 97.69 192 ASN B C 1
ATOM 5120 O O . ASN B 1 192 ? -1.711 -42.25 -5.543 1 97.69 192 ASN B O 1
ATOM 5124 N N . LEU B 1 193 ? -1.186 -40.875 -3.914 1 95.31 193 LEU B N 1
ATOM 5125 C CA . LEU B 1 193 ? 0.252 -41 -4.125 1 95.31 193 LEU B CA 1
ATOM 5126 C C . LEU B 1 193 ? 0.704 -42.438 -3.871 1 95.31 193 LEU B C 1
ATOM 5128 O O . LEU B 1 193 ? 1.75 -42.875 -4.367 1 95.31 193 LEU B O 1
ATOM 5132 N N . GLN B 1 194 ? -0.017 -43.188 -3.104 1 93 194 GLN B N 1
ATOM 5133 C CA . GLN B 1 194 ? 0.363 -44.562 -2.756 1 93 194 GLN B CA 1
ATOM 5134 C C . GLN B 1 194 ? -0.091 -45.531 -3.828 1 93 194 GLN B C 1
ATOM 5136 O O . GLN B 1 194 ? 0.682 -46.406 -4.254 1 93 194 GLN B O 1
ATOM 5141 N N . THR B 1 195 ? -1.326 -45.344 -4.273 1 95.31 195 THR B N 1
ATOM 5142 C CA . THR B 1 195 ? -1.87 -46.312 -5.246 1 95.31 195 THR B CA 1
ATOM 5143 C C . THR B 1 195 ? -1.562 -45.844 -6.672 1 95.31 195 THR B C 1
ATOM 5145 O O . THR B 1 195 ? -1.703 -46.625 -7.621 1 95.31 195 THR B O 1
ATOM 5148 N N . CYS B 1 196 ? -1.2 -44.594 -6.836 1 96.06 196 CYS B N 1
ATOM 5149 C CA . CYS B 1 196 ? -0.89 -43.969 -8.125 1 96.06 196 CYS B CA 1
ATOM 5150 C C . CYS B 1 196 ? -2.074 -44.094 -9.078 1 96.06 196 CYS B C 1
ATOM 5152 O O . CYS B 1 196 ? -1.91 -44.469 -10.234 1 96.06 196 CYS B O 1
ATOM 5154 N N . ASP B 1 197 ? -3.199 -43.812 -8.547 1 97.5 197 ASP B N 1
ATOM 5155 C CA . ASP B 1 197 ? -4.453 -43.812 -9.297 1 97.5 197 ASP B CA 1
ATOM 5156 C C . ASP B 1 197 ? -5.465 -42.844 -8.68 1 97.5 197 ASP B C 1
ATOM 5158 O O . ASP B 1 197 ? -5.219 -42.281 -7.609 1 97.5 197 ASP B O 1
ATOM 5162 N N . TRP B 1 198 ? -6.57 -42.625 -9.453 1 98.62 198 TRP B N 1
ATOM 5163 C CA . TRP B 1 198 ? -7.664 -41.875 -8.867 1 98.62 198 TRP B CA 1
ATOM 5164 C C . TRP B 1 198 ? -8.172 -42.531 -7.594 1 98.62 198 TRP B C 1
ATOM 5166 O O . TRP B 1 198 ? -8.375 -43.75 -7.559 1 98.62 198 TRP B O 1
ATOM 5176 N N . ASP B 1 199 ? -8.344 -41.75 -6.57 1 98.56 199 ASP B N 1
ATOM 5177 C CA . ASP B 1 199 ? -8.766 -42.281 -5.273 1 98.56 199 ASP B CA 1
ATOM 5178 C C . ASP B 1 199 ? -10.289 -42.25 -5.141 1 98.56 199 ASP B C 1
ATOM 5180 O O . ASP B 1 199 ? -10.898 -41.188 -5.133 1 98.56 199 ASP B O 1
ATOM 5184 N N . PRO B 1 200 ? -10.891 -43.406 -4.926 1 98.25 200 PRO B N 1
ATOM 5185 C CA . PRO B 1 200 ? -12.352 -43.469 -4.871 1 98.25 200 PRO B CA 1
ATOM 5186 C C . PRO B 1 200 ? -12.922 -42.625 -3.723 1 98.25 200 PRO B C 1
ATOM 5188 O O . PRO B 1 200 ? -14 -42.031 -3.861 1 98.25 200 PRO B O 1
ATOM 5191 N N . GLN B 1 201 ? -12.266 -42.562 -2.625 1 98 201 GLN B N 1
ATOM 5192 C CA . GLN B 1 201 ? -12.758 -41.812 -1.487 1 98 201 GLN B CA 1
ATOM 5193 C C . GLN B 1 201 ? -12.695 -40.312 -1.771 1 98 201 GLN B C 1
ATOM 5195 O O . GLN B 1 201 ? -13.602 -39.562 -1.387 1 98 201 GLN B O 1
ATOM 5200 N N . LEU B 1 202 ? -11.641 -39.906 -2.381 1 98.56 202 LEU B N 1
ATOM 5201 C CA . LEU B 1 202 ? -11.523 -38.5 -2.744 1 98.56 202 LEU B CA 1
ATOM 5202 C C . LEU B 1 202 ? -12.547 -38.125 -3.807 1 98.56 202 LEU B C 1
ATOM 5204 O O . LEU B 1 202 ? -13.125 -37.031 -3.76 1 98.56 202 LEU B O 1
ATOM 5208 N N . LEU B 1 203 ? -12.758 -39.031 -4.754 1 98.69 203 LEU B N 1
ATOM 5209 C CA . LEU B 1 203 ? -13.766 -38.781 -5.773 1 98.69 203 LEU B CA 1
ATOM 5210 C C . LEU B 1 203 ? -15.148 -38.594 -5.141 1 98.69 203 LEU B C 1
ATOM 5212 O O . LEU B 1 203 ? -15.914 -37.719 -5.547 1 98.69 203 LEU B O 1
ATOM 5216 N N . GLU B 1 204 ? -15.398 -39.406 -4.152 1 98.19 204 GLU B N 1
ATOM 5217 C CA . GLU B 1 204 ? -16.672 -39.281 -3.43 1 98.19 204 GLU B CA 1
ATOM 5218 C C . GLU B 1 204 ? -16.734 -37.969 -2.646 1 98.19 204 GLU B C 1
ATOM 5220 O O . GLU B 1 204 ? -17.75 -37.281 -2.68 1 98.19 204 GLU B O 1
ATOM 5225 N N . LEU B 1 205 ? -15.656 -37.719 -1.979 1 98.12 205 LEU B N 1
ATOM 5226 C CA . LEU B 1 205 ? -15.586 -36.531 -1.137 1 98.12 205 LEU B CA 1
ATOM 5227 C C . LEU B 1 205 ? -15.859 -35.25 -1.952 1 98.12 205 LEU B C 1
ATOM 5229 O O . LEU B 1 205 ? -16.594 -34.375 -1.506 1 98.12 205 LEU B O 1
ATOM 5233 N N . PHE B 1 206 ? -15.328 -35.156 -3.184 1 98.38 206 PHE B N 1
ATOM 5234 C CA . PHE B 1 206 ? -15.469 -33.969 -4.023 1 98.38 206 PHE B CA 1
ATOM 5235 C C . PHE B 1 206 ? -16.609 -34.125 -5.012 1 98.38 206 PHE B C 1
ATOM 5237 O O . PHE B 1 206 ? -16.891 -33.219 -5.805 1 98.38 206 PHE B O 1
ATOM 5244 N N . SER B 1 207 ? -17.281 -35.25 -5.012 1 98.12 207 SER B N 1
ATOM 5245 C CA . SER B 1 207 ? -18.406 -35.562 -5.891 1 98.12 207 SER B CA 1
ATOM 5246 C C . SER B 1 207 ? -18 -35.469 -7.359 1 98.12 207 SER B C 1
ATOM 5248 O O . SER B 1 207 ? -18.672 -34.781 -8.148 1 98.12 207 SER B O 1
ATOM 5250 N N . ILE B 1 208 ? -16.953 -36.125 -7.656 1 98.69 208 ILE B N 1
ATOM 5251 C CA . ILE B 1 208 ? -16.469 -36.156 -9.031 1 98.69 208 ILE B CA 1
ATOM 5252 C C . ILE B 1 208 ? -16.609 -37.594 -9.578 1 98.69 208 ILE B C 1
ATOM 5254 O O . ILE B 1 208 ? -15.953 -38.5 -9.109 1 98.69 208 ILE B O 1
ATOM 5258 N N . PRO B 1 209 ? -17.406 -37.812 -10.562 1 98.5 209 PRO B N 1
ATOM 5259 C CA . PRO B 1 209 ? -17.516 -39.125 -11.172 1 98.5 209 PRO B CA 1
ATOM 5260 C C . PRO B 1 209 ? -16.234 -39.531 -11.898 1 98.5 209 PRO B C 1
ATOM 5262 O O . PRO B 1 209 ? -15.703 -38.781 -12.695 1 98.5 209 PRO B O 1
ATOM 5265 N N . ALA B 1 210 ? -15.812 -40.75 -11.719 1 98.25 210 ALA B N 1
ATOM 5266 C CA . ALA B 1 210 ? -14.602 -41.25 -12.352 1 98.25 210 ALA B CA 1
ATOM 5267 C C . ALA B 1 210 ? -14.734 -41.25 -13.875 1 98.25 210 ALA B C 1
ATOM 5269 O O . ALA B 1 210 ? -13.75 -41.062 -14.586 1 98.25 210 ALA B O 1
ATOM 5270 N N . ALA B 1 211 ? -15.938 -41.375 -14.359 1 98.25 211 ALA B N 1
ATOM 5271 C CA . ALA B 1 211 ? -16.203 -41.5 -15.797 1 98.25 211 ALA B CA 1
ATOM 5272 C C . ALA B 1 211 ? -15.836 -40.188 -16.5 1 98.25 211 ALA B C 1
ATOM 5274 O O . ALA B 1 211 ? -15.695 -40.156 -17.734 1 98.25 211 ALA B O 1
ATOM 5275 N N . ALA B 1 212 ? -15.75 -39.156 -15.758 1 98.62 212 ALA B N 1
ATOM 5276 C CA . ALA B 1 212 ? -15.477 -37.875 -16.344 1 98.62 212 ALA B CA 1
ATOM 5277 C C . ALA B 1 212 ? -13.984 -37.562 -16.375 1 98.62 212 ALA B C 1
ATOM 5279 O O . ALA B 1 212 ? -13.539 -36.594 -16.984 1 98.62 212 ALA B O 1
ATOM 5280 N N . LEU B 1 213 ? -13.18 -38.438 -15.797 1 98.75 213 LEU B N 1
ATOM 5281 C CA . LEU B 1 213 ? -11.758 -38.125 -15.625 1 98.75 213 LEU B CA 1
ATOM 5282 C C . LEU B 1 213 ? -10.922 -38.812 -16.688 1 98.75 213 LEU B C 1
ATOM 5284 O O . LEU B 1 213 ? -11.328 -39.875 -17.219 1 98.75 213 LEU B O 1
ATOM 5288 N N . ALA B 1 214 ? -9.812 -38.25 -17.016 1 98.62 214 ALA B N 1
ATOM 5289 C CA . ALA B 1 214 ? -8.859 -38.812 -17.969 1 98.62 214 ALA B CA 1
ATOM 5290 C C . ALA B 1 214 ? -8.18 -40.031 -17.391 1 98.62 214 ALA B C 1
ATOM 5292 O O . ALA B 1 214 ? -7.969 -40.156 -16.188 1 98.62 214 ALA B O 1
ATOM 5293 N N . SER B 1 215 ? -7.824 -40.969 -18.25 1 98.38 215 SER B N 1
ATOM 5294 C CA . SER B 1 215 ? -6.973 -42.062 -17.812 1 98.38 215 SER B CA 1
ATOM 5295 C C . SER B 1 215 ? -5.555 -41.594 -17.516 1 98.38 215 SER B C 1
ATOM 5297 O O . SER B 1 215 ? -5.047 -40.688 -18.188 1 98.38 215 SER B O 1
ATOM 5299 N N . ILE B 1 216 ? -4.91 -42.188 -16.5 1 98.56 216 ILE B N 1
ATOM 5300 C CA . ILE B 1 216 ? -3.584 -41.781 -16.078 1 98.56 216 ILE B CA 1
ATOM 5301 C C . ILE B 1 216 ? -2.521 -42.656 -16.75 1 98.56 216 ILE B C 1
ATOM 5303 O O . ILE B 1 216 ? -2.621 -43.875 -16.719 1 98.56 216 ILE B O 1
ATOM 5307 N N . GLN B 1 217 ? -1.506 -42 -17.312 1 98.38 217 GLN B N 1
ATOM 5308 C CA . GLN B 1 217 ? -0.425 -42.688 -18.016 1 98.38 217 GLN B CA 1
ATOM 5309 C C . GLN B 1 217 ? 0.938 -42.156 -17.578 1 98.38 217 GLN B C 1
ATOM 5311 O O . GLN B 1 217 ? 1.024 -41.094 -16.953 1 98.38 217 GLN B O 1
ATOM 5316 N N . PRO B 1 218 ? 2.004 -42.969 -17.828 1 98.12 218 PRO B N 1
ATOM 5317 C CA . PRO B 1 218 ? 3.342 -42.406 -17.562 1 98.12 218 PRO B CA 1
ATOM 5318 C C . PRO B 1 218 ? 3.627 -41.125 -18.328 1 98.12 218 PRO B C 1
ATOM 5320 O O . PRO B 1 218 ? 3.117 -40.938 -19.438 1 98.12 218 PRO B O 1
ATOM 5323 N N . SER B 1 219 ? 4.449 -40.312 -17.797 1 98.19 219 SER B N 1
ATOM 5324 C CA . SER B 1 219 ? 4.801 -39.062 -18.422 1 98.19 219 SER B CA 1
ATOM 5325 C C . SER B 1 219 ? 5.543 -39.281 -19.734 1 98.19 219 SER B C 1
ATOM 5327 O O . SER B 1 219 ? 5.512 -38.406 -20.625 1 98.19 219 SER B O 1
ATOM 5329 N N . ALA B 1 220 ? 6.258 -40.312 -19.828 1 97.19 220 ALA B N 1
ATOM 5330 C CA . ALA B 1 220 ? 6.941 -40.719 -21.047 1 97.19 220 ALA B CA 1
ATOM 5331 C C . ALA B 1 220 ? 6.305 -41.969 -21.641 1 97.19 220 ALA B C 1
ATOM 5333 O O . ALA B 1 220 ? 6.285 -43.031 -21 1 97.19 220 ALA B O 1
ATOM 5334 N N . GLY B 1 221 ? 5.789 -41.875 -22.812 1 97.06 221 GLY B N 1
ATOM 5335 C CA . GLY B 1 221 ? 5.109 -42.938 -23.531 1 97.06 221 GLY B CA 1
ATOM 5336 C C . GLY B 1 221 ? 4.145 -42.438 -24.578 1 97.06 221 GLY B C 1
ATOM 5337 O O . GLY B 1 221 ? 4 -41.219 -24.766 1 97.06 221 GLY B O 1
ATOM 5338 N N . LEU B 1 222 ? 3.555 -43.344 -25.312 1 98.31 222 LEU B N 1
ATOM 5339 C CA . LEU B 1 222 ? 2.641 -42.969 -26.391 1 98.31 222 LEU B CA 1
ATOM 5340 C C . LEU B 1 222 ? 1.266 -42.625 -25.828 1 98.31 222 LEU B C 1
ATOM 5342 O O . LEU B 1 222 ? 0.622 -43.469 -25.188 1 98.31 222 LEU B O 1
ATOM 5346 N N . PHE B 1 223 ? 0.815 -41.438 -26.062 1 98.62 223 PHE B N 1
ATOM 5347 C CA . PHE B 1 223 ? -0.518 -41 -25.672 1 98.62 223 PHE B CA 1
ATOM 5348 C C . PHE B 1 223 ? -1.486 -41.094 -26.844 1 98.62 223 PHE B C 1
ATOM 5350 O O . PHE B 1 223 ? -2.613 -41.562 -26.703 1 98.62 223 PHE B O 1
ATOM 5357 N N . ALA B 1 224 ? -1.027 -40.531 -27.922 1 98.56 224 ALA B N 1
ATOM 5358 C CA . ALA B 1 224 ? -1.818 -40.5 -29.156 1 98.56 224 ALA B CA 1
ATOM 5359 C C . ALA B 1 224 ? -0.958 -40.125 -30.344 1 98.56 224 ALA B C 1
ATOM 5361 O O . ALA B 1 224 ? 0.245 -39.875 -30.203 1 98.56 224 ALA B O 1
ATOM 5362 N N . HIS B 1 225 ? -1.57 -40.156 -31.531 1 98.44 225 HIS B N 1
ATOM 5363 C CA . HIS B 1 225 ? -1.017 -39.594 -32.75 1 98.44 225 HIS B CA 1
ATOM 5364 C C . HIS B 1 225 ? -1.796 -38.344 -33.156 1 98.44 225 HIS B C 1
ATOM 5366 O O . HIS B 1 225 ? -3.023 -38.281 -33.031 1 98.44 225 HIS B O 1
ATOM 5372 N N . THR B 1 226 ? -1.064 -37.344 -33.594 1 97.94 226 THR B N 1
ATOM 5373 C CA . THR B 1 226 ? -1.728 -36.094 -34.031 1 97.94 226 THR B CA 1
ATOM 5374 C C . THR B 1 226 ? -2.605 -36.375 -35.25 1 97.94 226 THR B C 1
ATOM 5376 O O . THR B 1 226 ? -2.314 -37.25 -36.062 1 97.94 226 THR B O 1
ATOM 5379 N N . VAL B 1 227 ? -3.666 -35.594 -35.344 1 97.56 227 VAL B N 1
ATOM 5380 C CA . VAL B 1 227 ? -4.355 -35.406 -36.625 1 97.56 227 VAL B CA 1
ATOM 5381 C C . VAL B 1 227 ? -3.752 -34.219 -37.344 1 97.56 227 VAL B C 1
ATOM 5383 O O . VAL B 1 227 ? -2.939 -33.469 -36.781 1 97.56 227 VAL B O 1
ATOM 5386 N N . ALA B 1 228 ? -4.117 -34.125 -38.625 1 95.12 228 ALA B N 1
ATOM 5387 C CA . ALA B 1 228 ? -3.682 -32.938 -39.344 1 95.12 228 ALA B CA 1
ATOM 5388 C C . ALA B 1 228 ? -4.426 -31.688 -38.844 1 95.12 228 ALA B C 1
ATOM 5390 O O . ALA B 1 228 ? -5.652 -31.625 -38.938 1 95.12 228 ALA B O 1
ATOM 5391 N N . VAL B 1 229 ? -3.684 -30.766 -38.281 1 91.38 229 VAL B N 1
ATOM 5392 C CA . VAL B 1 229 ? -4.312 -29.578 -37.75 1 91.38 229 VAL B CA 1
ATOM 5393 C C . VAL B 1 229 ? -3.279 -28.453 -37.625 1 91.38 229 VAL B C 1
ATOM 5395 O O . VAL B 1 229 ? -2.143 -28.703 -37.188 1 91.38 229 VAL B O 1
ATOM 5398 N N . GLY B 1 230 ? -3.613 -27.266 -38.062 1 86.44 230 GLY B N 1
ATOM 5399 C CA . GLY B 1 230 ? -2.789 -26.078 -37.906 1 86.44 230 GLY B CA 1
ATOM 5400 C C . GLY B 1 230 ? -1.408 -26.219 -38.5 1 86.44 230 GLY B C 1
ATOM 5401 O O . GLY B 1 230 ? -0.416 -25.766 -37.938 1 86.44 230 GLY B O 1
ATOM 5402 N N . GLY B 1 231 ? -1.204 -26.984 -39.438 1 85.19 231 GLY B N 1
ATOM 5403 C CA . GLY B 1 231 ? 0.075 -27.172 -40.094 1 85.19 231 GLY B CA 1
ATOM 5404 C C . GLY B 1 231 ? 0.817 -28.406 -39.625 1 85.19 231 GLY B C 1
ATOM 5405 O O . GLY B 1 231 ? 1.862 -28.75 -40.188 1 85.19 231 GLY B O 1
ATOM 5406 N N . LEU B 1 232 ? 0.277 -29.031 -38.594 1 92.56 232 LEU B N 1
ATOM 5407 C CA . LEU B 1 232 ? 0.846 -30.281 -38.094 1 92.56 232 LEU B CA 1
ATOM 5408 C C . LEU B 1 232 ? 0.394 -31.453 -38.969 1 92.56 232 LEU B C 1
ATOM 5410 O O . LEU B 1 232 ? -0.771 -31.516 -39.375 1 92.56 232 LEU B O 1
ATOM 5414 N N . ASP B 1 233 ? 1.283 -32.281 -39.25 1 93.56 233 ASP B N 1
ATOM 5415 C CA . ASP B 1 233 ? 0.953 -33.469 -40 1 93.56 233 ASP B CA 1
ATOM 5416 C C . ASP B 1 233 ? 0.22 -34.5 -39.125 1 93.56 233 ASP B C 1
ATOM 5418 O O . ASP B 1 233 ? 0.41 -34.5 -37.906 1 93.56 233 ASP B O 1
ATOM 5422 N N . ALA B 1 234 ? -0.584 -35.281 -39.781 1 96.31 234 ALA B N 1
ATOM 5423 C CA . ALA B 1 234 ? -1.157 -36.438 -39.094 1 96.31 234 ALA B CA 1
ATOM 5424 C C . ALA B 1 234 ? -0.1 -37.5 -38.812 1 96.31 234 ALA B C 1
ATOM 5426 O O . ALA B 1 234 ? 0.857 -37.625 -39.594 1 96.31 234 ALA B O 1
ATOM 5427 N N . GLY B 1 235 ? -0.303 -38.125 -37.656 1 97.25 235 GLY B N 1
ATOM 5428 C CA . GLY B 1 235 ? 0.496 -39.312 -37.438 1 97.25 235 GLY B CA 1
ATOM 5429 C C . GLY B 1 235 ? 1.701 -39.062 -36.531 1 97.25 235 GLY B C 1
ATOM 5430 O O . GLY B 1 235 ? 2.438 -40 -36.219 1 97.25 235 GLY B O 1
ATOM 5431 N N . ILE B 1 236 ? 1.946 -37.875 -36.156 1 97.31 236 ILE B N 1
ATOM 5432 C CA . ILE B 1 236 ? 3.053 -37.625 -35.25 1 97.31 236 ILE B CA 1
ATOM 5433 C C . ILE B 1 236 ? 2.734 -38.188 -33.875 1 97.31 236 ILE B C 1
ATOM 5435 O O . ILE B 1 236 ? 1.703 -37.844 -33.281 1 97.31 236 ILE B O 1
ATOM 5439 N N . PRO B 1 237 ? 3.545 -39.031 -33.344 1 98.38 237 PRO B N 1
ATOM 5440 C CA . PRO B 1 237 ? 3.258 -39.562 -32 1 98.38 237 PRO B CA 1
ATOM 5441 C C . PRO B 1 237 ? 3.475 -38.531 -30.891 1 98.38 237 PRO B C 1
ATOM 5443 O O . PRO B 1 237 ? 4.48 -37.812 -30.891 1 98.38 237 PRO B O 1
ATOM 5446 N N . ILE B 1 238 ? 2.537 -38.406 -30.047 1 98.69 238 ILE B N 1
ATOM 5447 C CA . ILE B 1 238 ? 2.691 -37.625 -28.812 1 98.69 238 ILE B CA 1
ATOM 5448 C C . ILE B 1 238 ? 3.281 -38.531 -27.719 1 98.69 238 ILE B C 1
ATOM 5450 O O . ILE B 1 238 ? 2.598 -39.406 -27.188 1 98.69 238 ILE B O 1
ATOM 5454 N N . LEU B 1 239 ? 4.52 -38.188 -27.281 1 98.56 239 LEU B N 1
ATOM 5455 C CA . LEU B 1 239 ? 5.27 -39.219 -26.562 1 98.56 239 LEU B CA 1
ATOM 5456 C C . LEU B 1 239 ? 5.574 -38.75 -25.141 1 98.56 239 LEU B C 1
ATOM 5458 O O . LEU B 1 239 ? 6.195 -39.5 -24.375 1 98.56 239 LEU B O 1
ATOM 5462 N N . SER B 1 240 ? 5.105 -37.594 -24.812 1 98.5 240 SER B N 1
ATOM 5463 C CA . SER B 1 240 ? 5.293 -37.125 -23.438 1 98.5 240 SER B CA 1
ATOM 5464 C C . SER B 1 240 ? 4.266 -36.062 -23.047 1 98.5 240 SER B C 1
ATOM 5466 O O . SER B 1 240 ? 3.879 -35.25 -23.875 1 98.5 240 SER B O 1
ATOM 5468 N N . MET B 1 241 ? 3.805 -36.125 -21.891 1 98.69 241 MET B N 1
ATOM 5469 C CA . MET B 1 241 ? 3.033 -35.094 -21.188 1 98.69 241 MET B CA 1
ATOM 5470 C C . MET B 1 241 ? 3.529 -34.906 -19.766 1 98.69 241 MET B C 1
ATOM 5472 O O . MET B 1 241 ? 3.859 -35.906 -19.094 1 98.69 241 MET B O 1
ATOM 5476 N N . ILE B 1 242 ? 3.67 -33.688 -19.328 1 98.5 242 ILE B N 1
ATOM 5477 C CA . ILE B 1 242 ? 4.199 -33.406 -18 1 98.5 242 ILE B CA 1
ATOM 5478 C C . ILE B 1 242 ? 3.82 -31.969 -17.594 1 98.5 242 ILE B C 1
ATOM 5480 O O . ILE B 1 242 ? 3.758 -31.078 -18.438 1 98.5 242 ILE B O 1
ATOM 5484 N N . GLY B 1 243 ? 3.531 -31.797 -16.328 1 97.56 243 GLY B N 1
ATOM 5485 C CA . GLY B 1 243 ? 3.312 -30.438 -15.859 1 97.56 243 GLY B CA 1
ATOM 5486 C C . GLY B 1 243 ? 4.531 -29.547 -16.016 1 97.56 243 GLY B C 1
ATOM 5487 O O . GLY B 1 243 ? 5.668 -30.016 -15.93 1 97.56 243 GLY B O 1
ATOM 5488 N N . ASP B 1 244 ? 4.293 -28.234 -16.188 1 95 244 ASP B N 1
ATOM 5489 C CA . ASP B 1 244 ? 5.352 -27.312 -16.562 1 95 244 ASP B CA 1
ATOM 5490 C C . ASP B 1 244 ? 6.457 -27.266 -15.516 1 95 244 ASP B C 1
ATOM 5492 O O . ASP B 1 244 ? 7.637 -27.391 -15.844 1 95 244 ASP B O 1
ATOM 5496 N N . SER B 1 245 ? 6.117 -27.172 -14.289 1 93.44 245 SER B N 1
ATOM 5497 C CA . SER B 1 245 ? 7.137 -27.094 -13.242 1 93.44 245 SER B CA 1
ATOM 5498 C C . SER B 1 245 ? 7.887 -28.422 -13.117 1 93.44 245 SER B C 1
ATOM 5500 O O . SER B 1 245 ? 9.078 -28.438 -12.805 1 93.44 245 SER B O 1
ATOM 5502 N N . HIS B 1 246 ? 7.191 -29.516 -13.289 1 95.44 246 HIS B N 1
ATOM 5503 C CA . HIS B 1 246 ? 7.816 -30.828 -13.328 1 95.44 246 HIS B CA 1
ATOM 5504 C C . HIS B 1 246 ? 8.773 -30.953 -14.508 1 95.44 246 HIS B C 1
ATOM 5506 O O . HIS B 1 246 ? 9.883 -31.469 -14.359 1 95.44 246 HIS B O 1
ATOM 5512 N N . ALA B 1 247 ? 8.289 -30.438 -15.57 1 95.69 247 ALA B N 1
ATOM 5513 C CA . ALA B 1 247 ? 9.094 -30.453 -16.781 1 95.69 247 ALA B CA 1
ATOM 5514 C C . ALA B 1 247 ? 10.375 -29.656 -16.609 1 95.69 247 ALA B C 1
ATOM 5516 O O . ALA B 1 247 ? 11.445 -30.047 -17.078 1 95.69 247 ALA B O 1
ATOM 5517 N N . ALA B 1 248 ? 10.227 -28.547 -15.992 1 93 248 ALA B N 1
ATOM 5518 C CA . ALA B 1 248 ? 11.398 -27.703 -15.742 1 93 248 ALA B CA 1
ATOM 5519 C C . ALA B 1 248 ? 12.422 -28.422 -14.875 1 93 248 ALA B C 1
ATOM 5521 O O . ALA B 1 248 ? 13.625 -28.312 -15.109 1 93 248 ALA B O 1
ATOM 5522 N N . LEU B 1 249 ? 11.953 -29.109 -13.867 1 91.69 249 LEU B N 1
ATOM 5523 C CA . LEU B 1 249 ? 12.844 -29.906 -13.039 1 91.69 249 LEU B CA 1
ATOM 5524 C C . LEU B 1 249 ? 13.586 -30.938 -13.875 1 91.69 249 LEU B C 1
ATOM 5526 O O . LEU B 1 249 ? 14.805 -31.078 -13.766 1 91.69 249 LEU B O 1
ATOM 5530 N N . TYR B 1 250 ? 12.883 -31.609 -14.68 1 91.44 250 TYR B N 1
ATOM 5531 C CA . TYR B 1 250 ? 13.469 -32.625 -15.555 1 91.44 250 TYR B CA 1
ATOM 5532 C C . TYR B 1 250 ? 14.43 -31.969 -16.547 1 91.44 250 TYR B C 1
ATOM 5534 O O . TYR B 1 250 ? 15.516 -32.5 -16.812 1 91.44 250 TYR B O 1
ATOM 5542 N N . GLY B 1 251 ? 14.039 -30.875 -17.109 1 89.75 251 GLY B N 1
ATOM 5543 C CA . GLY B 1 251 ? 14.812 -30.172 -18.109 1 89.75 251 GLY B CA 1
ATOM 5544 C C . GLY B 1 251 ? 16.141 -29.641 -17.594 1 89.75 251 GLY B C 1
ATOM 5545 O O . GLY B 1 251 ? 17.109 -29.531 -18.344 1 89.75 251 GLY B O 1
ATOM 5546 N N . GLN B 1 252 ? 16.141 -29.312 -16.375 1 86.5 252 GLN B N 1
ATOM 5547 C CA . GLN B 1 252 ? 17.359 -28.797 -15.766 1 86.5 252 GLN B CA 1
ATOM 5548 C C . GLN B 1 252 ? 18.312 -29.922 -15.398 1 86.5 252 GLN B C 1
ATOM 5550 O O . GLN B 1 252 ? 19.453 -29.672 -15.016 1 86.5 252 GLN B O 1
ATOM 5555 N N . GLY B 1 253 ? 17.875 -31.109 -15.539 1 79.88 253 GLY B N 1
ATOM 5556 C CA . GLY B 1 253 ? 18.703 -32.25 -15.18 1 79.88 253 GLY B CA 1
ATOM 5557 C C . GLY B 1 253 ? 18.609 -32.625 -13.711 1 79.88 253 GLY B C 1
ATOM 5558 O O . GLY B 1 253 ? 19.562 -33.156 -13.125 1 79.88 253 GLY B O 1
ATOM 5559 N N . GLY B 1 254 ? 17.609 -32.156 -13.172 1 69.25 254 GLY B N 1
ATOM 5560 C CA . GLY B 1 254 ? 17.422 -32.344 -11.742 1 69.25 254 GLY B CA 1
ATOM 5561 C C . GLY B 1 254 ? 17.016 -33.781 -11.391 1 69.25 254 GLY B C 1
ATOM 5562 O O . GLY B 1 254 ? 15.883 -34 -10.938 1 69.25 254 GLY B O 1
ATOM 5563 N N . PHE B 1 255 ? 18.016 -34.594 -11.555 1 66.31 255 PHE B N 1
ATOM 5564 C CA . PHE B 1 255 ? 17.703 -36 -11.344 1 66.31 255 PHE B CA 1
ATOM 5565 C C . PHE B 1 255 ? 18.219 -36.469 -9.984 1 66.31 255 PHE B C 1
ATOM 5567 O O . PHE B 1 255 ? 17.766 -37.5 -9.477 1 66.31 255 PHE B O 1
ATOM 5574 N N . ALA B 1 256 ? 19.141 -35.594 -9.492 1 66 256 ALA B N 1
ATOM 5575 C CA . ALA B 1 256 ? 19.797 -36.031 -8.266 1 66 256 ALA B CA 1
ATOM 5576 C C . ALA B 1 256 ? 19.219 -35.312 -7.051 1 66 256 ALA B C 1
ATOM 5578 O O . ALA B 1 256 ? 18.859 -34.125 -7.137 1 66 256 ALA B O 1
ATOM 5579 N N . PRO B 1 257 ? 19.125 -36.094 -5.977 1 66.88 257 PRO B N 1
ATOM 5580 C CA . PRO B 1 257 ? 18.719 -35.469 -4.715 1 66.88 257 PRO B CA 1
ATOM 5581 C C . PRO B 1 257 ? 19.641 -34.312 -4.309 1 66.88 257 PRO B C 1
ATOM 5583 O O . PRO B 1 257 ? 20.844 -34.375 -4.586 1 66.88 257 PRO B O 1
ATOM 5586 N N . GLY B 1 258 ? 19.094 -33.281 -3.689 1 71 258 GLY B N 1
ATOM 5587 C CA . GLY B 1 258 ? 19.875 -32.156 -3.176 1 71 258 GLY B CA 1
ATOM 5588 C C . GLY B 1 258 ? 19.797 -30.938 -4.062 1 71 258 GLY B C 1
ATOM 5589 O O . GLY B 1 258 ? 20.156 -29.828 -3.635 1 71 258 GLY B O 1
ATOM 5590 N N . LEU B 1 259 ? 19.297 -31.156 -5.211 1 81.62 259 LEU B N 1
ATOM 5591 C CA . LEU B 1 259 ? 19.125 -30.031 -6.113 1 81.62 259 LEU B CA 1
ATOM 5592 C C . LEU B 1 259 ? 17.719 -29.453 -5.977 1 81.62 259 LEU B C 1
ATOM 5594 O O . LEU B 1 259 ? 16.75 -30.188 -5.852 1 81.62 259 LEU B O 1
ATOM 5598 N N . VAL B 1 260 ? 17.625 -28.094 -5.82 1 91.5 260 VAL B N 1
ATOM 5599 C CA . VAL B 1 260 ? 16.328 -27.422 -5.77 1 91.5 260 VAL B CA 1
ATOM 5600 C C . VAL B 1 260 ? 16.203 -26.453 -6.938 1 91.5 260 VAL B C 1
ATOM 5602 O O . VAL B 1 260 ? 17.141 -25.688 -7.227 1 91.5 260 VAL B O 1
ATOM 5605 N N . LYS B 1 261 ? 15.133 -26.578 -7.578 1 93.06 261 LYS B N 1
ATOM 5606 C CA . LYS B 1 261 ? 14.852 -25.688 -8.695 1 93.06 261 LYS B CA 1
ATOM 5607 C C . LYS B 1 261 ? 13.711 -24.734 -8.352 1 93.06 261 LYS B C 1
ATOM 5609 O O . LYS B 1 261 ? 12.773 -25.094 -7.652 1 93.06 261 LYS B O 1
ATOM 5614 N N . ALA B 1 262 ? 13.789 -23.516 -8.883 1 95.06 262 ALA B N 1
ATOM 5615 C CA . ALA B 1 262 ? 12.695 -22.547 -8.797 1 95.06 262 ALA B CA 1
ATOM 5616 C C . ALA B 1 262 ? 12.359 -21.984 -10.18 1 95.06 262 ALA B C 1
ATOM 5618 O O . ALA B 1 262 ? 13.219 -21.406 -10.844 1 95.06 262 ALA B O 1
ATOM 5619 N N . THR B 1 263 ? 11.188 -22.219 -10.617 1 93.38 263 THR B N 1
ATOM 5620 C CA . THR B 1 263 ? 10.68 -21.578 -11.828 1 93.38 263 THR B CA 1
ATOM 5621 C C . THR B 1 263 ? 9.953 -20.281 -11.492 1 93.38 263 THR B C 1
ATOM 5623 O O . THR B 1 263 ? 8.93 -20.297 -10.797 1 93.38 263 THR B O 1
ATOM 5626 N N . LEU B 1 264 ? 10.484 -19.219 -11.977 1 93.06 264 LEU B N 1
ATOM 5627 C CA . LEU B 1 264 ? 9.922 -17.906 -11.672 1 93.06 264 LEU B CA 1
ATOM 5628 C C . LEU B 1 264 ? 9.078 -17.391 -12.828 1 93.06 264 LEU B C 1
ATOM 5630 O O . LEU B 1 264 ? 9.594 -16.766 -13.75 1 93.06 264 LEU B O 1
ATOM 5634 N N . GLY B 1 265 ? 7.809 -17.641 -12.82 1 89.62 265 GLY B N 1
ATOM 5635 C CA . GLY B 1 265 ? 6.84 -17.156 -13.797 1 89.62 265 GLY B CA 1
ATOM 5636 C C . GLY B 1 265 ? 5.824 -16.203 -13.195 1 89.62 265 GLY B C 1
ATOM 5637 O O . GLY B 1 265 ? 6.184 -15.273 -12.469 1 89.62 265 GLY B O 1
ATOM 5638 N N . THR B 1 266 ? 4.504 -16.516 -13.617 1 87.12 266 THR B N 1
ATOM 5639 C CA . THR B 1 266 ? 3.428 -15.797 -12.945 1 87.12 266 THR B CA 1
ATOM 5640 C C . THR B 1 266 ? 3.496 -15.992 -11.438 1 87.12 266 THR B C 1
ATOM 5642 O O . THR B 1 266 ? 3.471 -15.023 -10.68 1 87.12 266 THR B O 1
ATOM 5645 N N . GLY B 1 267 ? 3.525 -17.172 -11.055 1 92.19 267 GLY B N 1
ATOM 5646 C CA . GLY B 1 267 ? 3.951 -17.609 -9.742 1 92.19 267 GLY B CA 1
ATOM 5647 C C . GLY B 1 267 ? 5.27 -18.359 -9.758 1 92.19 267 GLY B C 1
ATOM 5648 O O . GLY B 1 267 ? 5.977 -18.359 -10.773 1 92.19 267 GLY B O 1
ATOM 5649 N N . SER B 1 268 ? 5.637 -18.844 -8.625 1 94.19 268 SER B N 1
ATOM 5650 C CA . SER B 1 268 ? 6.859 -19.641 -8.586 1 94.19 268 SER B CA 1
ATOM 5651 C C . SER B 1 268 ? 6.594 -21.016 -8 1 94.19 268 SER B C 1
ATOM 5653 O O . SER B 1 268 ? 5.668 -21.203 -7.211 1 94.19 268 SER B O 1
ATOM 5655 N N . SER B 1 269 ? 7.395 -21.938 -8.492 1 94.56 269 SER B N 1
ATOM 5656 C CA . SER B 1 269 ? 7.406 -23.297 -7.984 1 94.56 269 SER B CA 1
ATOM 5657 C C . SER B 1 269 ? 8.82 -23.75 -7.641 1 94.56 269 SER B C 1
ATOM 5659 O O . SER B 1 269 ? 9.688 -23.812 -8.516 1 94.56 269 SER B O 1
ATOM 5661 N N . LEU B 1 270 ? 9.008 -23.953 -6.426 1 95.75 270 LEU B N 1
ATOM 5662 C CA . LEU B 1 270 ? 10.242 -24.594 -5.992 1 95.75 270 LEU B CA 1
ATOM 5663 C C . LEU B 1 270 ? 10.047 -26.094 -5.848 1 95.75 270 LEU B C 1
ATOM 5665 O O . LEU B 1 270 ? 9.07 -26.547 -5.246 1 95.75 270 LEU B O 1
ATOM 5669 N N . MET B 1 271 ? 10.992 -26.828 -6.449 1 94.5 271 MET B N 1
ATOM 5670 C CA . MET B 1 271 ? 10.82 -28.281 -6.453 1 94.5 271 MET B CA 1
ATOM 5671 C C . MET B 1 271 ? 12.156 -29 -6.293 1 94.5 271 MET B C 1
ATOM 5673 O O . MET B 1 271 ? 13.164 -28.562 -6.844 1 94.5 271 MET B O 1
ATOM 5677 N N . THR B 1 272 ? 12.117 -30.031 -5.582 1 91.62 272 THR B N 1
ATOM 5678 C CA . THR B 1 272 ? 13.258 -30.938 -5.445 1 91.62 272 THR B CA 1
ATOM 5679 C C . THR B 1 272 ? 12.82 -32.375 -5.574 1 91.62 272 THR B C 1
ATOM 5681 O O . THR B 1 272 ? 11.781 -32.781 -5.047 1 91.62 272 THR B O 1
ATOM 5684 N N . PRO B 1 273 ? 13.586 -33.156 -6.367 1 88.88 273 PRO B N 1
ATOM 5685 C CA . PRO B 1 273 ? 13.219 -34.562 -6.512 1 88.88 273 PRO B CA 1
ATOM 5686 C C . PRO B 1 273 ? 13.531 -35.406 -5.258 1 88.88 273 PRO B C 1
ATOM 5688 O O . PRO B 1 273 ? 14.469 -35.094 -4.527 1 88.88 273 PRO B O 1
ATOM 5691 N N . MET B 1 274 ? 12.68 -36.312 -5.07 1 84.94 274 MET B N 1
ATOM 5692 C CA . MET B 1 274 ? 12.828 -37.281 -3.977 1 84.94 274 MET B CA 1
ATOM 5693 C C . MET B 1 274 ? 12.633 -38.688 -4.477 1 84.94 274 MET B C 1
ATOM 5695 O O . MET B 1 274 ? 11.914 -38.938 -5.453 1 84.94 274 MET B O 1
ATOM 5699 N N . ALA B 1 275 ? 13.305 -39.656 -3.824 1 77.25 275 ALA B N 1
ATOM 5700 C CA . ALA B 1 275 ? 13.133 -41.062 -4.191 1 77.25 275 ALA B CA 1
ATOM 5701 C C . ALA B 1 275 ? 11.805 -41.594 -3.688 1 77.25 275 ALA B C 1
ATOM 5703 O O . ALA B 1 275 ? 11.211 -42.469 -4.305 1 77.25 275 ALA B O 1
ATOM 5704 N N . GLY B 1 276 ? 11.32 -41.156 -2.619 1 80.56 276 GLY B N 1
ATOM 5705 C CA . GLY B 1 276 ? 10.039 -41.531 -2.041 1 80.56 276 GLY B CA 1
ATOM 5706 C C . GLY B 1 276 ? 9.242 -40.344 -1.522 1 80.56 276 GLY B C 1
ATOM 5707 O O . GLY B 1 276 ? 9.781 -39.25 -1.354 1 80.56 276 GLY B O 1
ATOM 5708 N N . PRO B 1 277 ? 7.98 -40.656 -1.377 1 83.62 277 PRO B N 1
ATOM 5709 C CA . PRO B 1 277 ? 7.133 -39.562 -0.909 1 83.62 277 PRO B CA 1
ATOM 5710 C C . PRO B 1 277 ? 7.383 -39.188 0.556 1 83.62 277 PRO B C 1
ATOM 5712 O O . PRO B 1 277 ? 7.441 -40.094 1.407 1 83.62 277 PRO B O 1
ATOM 5715 N N . ILE B 1 278 ? 7.754 -38 0.824 1 80 278 ILE B N 1
ATOM 5716 C CA . ILE B 1 278 ? 7.891 -37.469 2.172 1 80 278 ILE B CA 1
ATOM 5717 C C . ILE B 1 278 ? 6.77 -36.469 2.439 1 80 278 ILE B C 1
ATOM 5719 O O . ILE B 1 278 ? 6.555 -35.531 1.651 1 80 278 ILE B O 1
ATOM 5723 N N . ALA B 1 279 ? 6.082 -36.75 3.48 1 82.38 279 ALA B N 1
ATOM 5724 C CA . ALA B 1 279 ? 5.051 -35.781 3.854 1 82.38 279 ALA B CA 1
ATOM 5725 C C . ALA B 1 279 ? 5.672 -34.531 4.469 1 82.38 279 ALA B C 1
ATOM 5727 O O . ALA B 1 279 ? 6.449 -34.625 5.422 1 82.38 279 ALA B O 1
ATOM 5728 N N . SER B 1 280 ? 5.316 -33.438 3.945 1 89.06 280 SER B N 1
ATOM 5729 C CA . SER B 1 280 ? 5.848 -32.188 4.477 1 89.06 280 SER B CA 1
ATOM 5730 C C . SER B 1 280 ? 5.25 -31.875 5.844 1 89.06 280 SER B C 1
ATOM 5732 O O . SER B 1 280 ? 4.07 -32.125 6.086 1 89.06 280 SER B O 1
ATOM 5734 N N . ARG B 1 281 ? 6 -31.297 6.867 1 89 281 ARG B N 1
ATOM 5735 C CA . ARG B 1 281 ? 5.566 -30.766 8.156 1 89 281 ARG B CA 1
ATOM 5736 C C . ARG B 1 281 ? 5.715 -29.25 8.203 1 89 281 ARG B C 1
ATOM 5738 O O . ARG B 1 281 ? 5.461 -28.625 9.234 1 89 281 ARG B O 1
ATOM 5745 N N . HIS B 1 282 ? 6.074 -28.719 7.012 1 91.19 282 HIS B N 1
ATOM 5746 C CA . HIS B 1 282 ? 6.387 -27.297 7.016 1 91.19 282 HIS B CA 1
ATOM 5747 C C . HIS B 1 282 ? 5.652 -26.562 5.895 1 91.19 282 HIS B C 1
ATOM 5749 O O . HIS B 1 282 ? 6.172 -25.594 5.324 1 91.19 282 HIS B O 1
ATOM 5755 N N . GLY B 1 283 ? 4.531 -27.078 5.508 1 92.44 283 GLY B N 1
ATOM 5756 C CA . GLY B 1 283 ? 3.639 -26.359 4.613 1 92.44 283 GLY B CA 1
ATOM 5757 C C . GLY B 1 283 ? 3.998 -26.531 3.148 1 92.44 283 GLY B C 1
ATOM 5758 O O . GLY B 1 283 ? 3.713 -25.656 2.326 1 92.44 283 GLY B O 1
ATOM 5759 N N . LEU B 1 284 ? 4.66 -27.641 2.814 1 94.81 284 LEU B N 1
ATOM 5760 C CA . LEU B 1 284 ? 4.98 -27.953 1.426 1 94.81 284 LEU B CA 1
ATOM 5761 C C . LEU B 1 284 ? 4.105 -29.094 0.908 1 94.81 284 LEU B C 1
ATOM 5763 O O . LEU B 1 284 ? 3.332 -29.672 1.666 1 94.81 284 LEU B O 1
ATOM 5767 N N . SER B 1 285 ? 4.191 -29.328 -0.379 1 94.94 285 SER B N 1
ATOM 5768 C CA . SER B 1 285 ? 3.455 -30.406 -1.016 1 94.94 285 SER B CA 1
ATOM 5769 C C . SER B 1 285 ? 4.387 -31.547 -1.424 1 94.94 285 SER B C 1
ATOM 5771 O O . SER B 1 285 ? 5.559 -31.312 -1.733 1 94.94 285 SER B O 1
ATOM 5773 N N . THR B 1 286 ? 3.881 -32.719 -1.323 1 94.75 286 THR B N 1
ATOM 5774 C CA . THR B 1 286 ? 4.504 -33.875 -1.952 1 94.75 286 THR B CA 1
ATOM 5775 C C . THR B 1 286 ? 3.756 -34.25 -3.223 1 94.75 286 THR B C 1
ATOM 5777 O O . THR B 1 286 ? 2.523 -34.25 -3.25 1 94.75 286 THR B O 1
ATOM 5780 N N . THR B 1 287 ? 4.535 -34.531 -4.266 1 95.31 287 THR B N 1
ATOM 5781 C CA . THR B 1 287 ? 3.896 -34.812 -5.543 1 95.31 287 THR B CA 1
ATOM 5782 C C . THR B 1 287 ? 4.664 -35.906 -6.289 1 95.31 287 THR B C 1
ATOM 5784 O O . THR B 1 287 ? 5.746 -36.312 -5.863 1 95.31 287 THR B O 1
ATOM 5787 N N . LEU B 1 288 ? 3.98 -36.531 -7.215 1 95.81 288 LEU B N 1
ATOM 5788 C CA . LEU B 1 288 ? 4.676 -37.375 -8.195 1 95.81 288 LEU B CA 1
ATOM 5789 C C . LEU B 1 288 ? 5.242 -36.5 -9.32 1 95.81 288 LEU B C 1
ATOM 5791 O O . LEU B 1 288 ? 4.488 -35.906 -10.094 1 95.81 288 LEU B O 1
ATOM 5795 N N . ALA B 1 289 ? 6.559 -36.469 -9.375 1 94.56 289 ALA B N 1
ATOM 5796 C CA . ALA B 1 289 ? 7.223 -35.562 -10.328 1 94.56 289 ALA B CA 1
ATOM 5797 C C . ALA B 1 289 ? 7.02 -36.062 -11.758 1 94.56 289 ALA B C 1
ATOM 5799 O O . ALA B 1 289 ? 6.609 -35.281 -12.633 1 94.56 289 ALA B O 1
ATOM 5800 N N . TRP B 1 290 ? 7.344 -37.281 -12.016 1 95 290 TRP B N 1
ATOM 5801 C CA . TRP B 1 290 ? 7.109 -37.938 -13.305 1 95 290 TRP B CA 1
ATOM 5802 C C . TRP B 1 290 ? 7.195 -39.438 -13.195 1 95 290 TRP B C 1
ATOM 5804 O O . TRP B 1 290 ? 7.668 -39.969 -12.188 1 95 290 TRP B O 1
ATOM 5814 N N . HIS B 1 291 ? 6.527 -40.062 -14.062 1 93.94 291 HIS B N 1
ATOM 5815 C CA . HIS B 1 291 ? 6.785 -41.438 -14.398 1 93.94 291 HIS B CA 1
ATOM 5816 C C . HIS B 1 291 ? 7.414 -41.594 -15.781 1 93.94 291 HIS B C 1
ATOM 5818 O O . HIS B 1 291 ? 6.754 -41.344 -16.797 1 93.94 291 HIS B O 1
ATOM 5824 N N . ASP B 1 292 ? 8.672 -42 -15.867 1 90.81 292 ASP B N 1
ATOM 5825 C CA . ASP B 1 292 ? 9.422 -41.906 -17.109 1 90.81 292 ASP B CA 1
ATOM 5826 C C . ASP B 1 292 ? 9.211 -43.125 -17.984 1 90.81 292 ASP B C 1
ATOM 5828 O O . ASP B 1 292 ? 9.992 -43.406 -18.906 1 90.81 292 ASP B O 1
ATOM 5832 N N . GLY B 1 293 ? 8.188 -43.906 -17.75 1 89.31 293 GLY B N 1
ATOM 5833 C CA . GLY B 1 293 ? 7.898 -45.125 -18.469 1 89.31 293 GLY B CA 1
ATOM 5834 C C . GLY B 1 293 ? 8.367 -46.375 -17.734 1 89.31 293 GLY B C 1
ATOM 5835 O O . GLY B 1 293 ? 7.855 -47.469 -17.953 1 89.31 293 GLY B O 1
ATOM 5836 N N . ALA B 1 294 ? 9.297 -46.125 -16.797 1 89.12 294 ALA B N 1
ATOM 5837 C CA . ALA B 1 294 ? 9.875 -47.25 -16.062 1 89.12 294 ALA B CA 1
ATOM 5838 C C . ALA B 1 294 ? 9.68 -47.094 -14.562 1 89.12 294 ALA B C 1
ATOM 5840 O O . ALA B 1 294 ? 9.375 -48.062 -13.867 1 89.12 294 ALA B O 1
ATOM 5841 N N . ALA B 1 295 ? 9.844 -45.969 -14.141 1 89.25 295 ALA B N 1
ATOM 5842 C CA . ALA B 1 295 ? 9.789 -45.719 -12.703 1 89.25 295 ALA B CA 1
ATOM 5843 C C . ALA B 1 295 ? 9.195 -44.375 -12.383 1 89.25 295 ALA B C 1
ATOM 5845 O O . ALA B 1 295 ? 9.25 -43.438 -13.211 1 89.25 295 ALA B O 1
ATOM 5846 N N . SER B 1 296 ? 8.703 -44.312 -11.125 1 92 296 SER B N 1
ATOM 5847 C CA . SER B 1 296 ? 8.18 -43.062 -10.617 1 92 296 SER B CA 1
ATOM 5848 C C . SER B 1 296 ? 9.25 -42.281 -9.859 1 92 296 SER B C 1
ATOM 5850 O O . SER B 1 296 ? 10.086 -42.875 -9.172 1 92 296 SER B O 1
ATOM 5852 N N . THR B 1 297 ? 9.266 -41.031 -10 1 91.62 297 THR B N 1
ATOM 5853 C CA . THR B 1 297 ? 10.039 -40.094 -9.188 1 91.62 297 THR B CA 1
ATOM 5854 C C . THR B 1 297 ? 9.109 -39.125 -8.469 1 91.62 297 THR B C 1
ATOM 5856 O O . THR B 1 297 ? 8.203 -38.531 -9.078 1 91.62 297 THR B O 1
ATOM 5859 N N . TYR B 1 298 ? 9.32 -38.969 -7.172 1 92.81 298 TYR B N 1
ATOM 5860 C CA . TYR B 1 298 ? 8.539 -38.031 -6.387 1 92.81 298 TYR B CA 1
ATOM 5861 C C . TYR B 1 298 ? 9.281 -36.719 -6.203 1 92.81 298 TYR B C 1
ATOM 5863 O O . TYR B 1 298 ? 10.469 -36.625 -6.52 1 92.81 298 TYR B O 1
ATOM 5871 N N . ALA B 1 299 ? 8.523 -35.719 -5.742 1 93.25 299 ALA B N 1
ATOM 5872 C CA . ALA B 1 299 ? 9.141 -34.406 -5.484 1 93.25 299 ALA B CA 1
ATOM 5873 C C . ALA B 1 299 ? 8.445 -33.688 -4.336 1 93.25 299 ALA B C 1
ATOM 5875 O O . ALA B 1 299 ? 7.281 -33.969 -4.035 1 93.25 299 ALA B O 1
ATOM 5876 N N . MET B 1 300 ? 9.195 -32.875 -3.693 1 93.44 300 MET B N 1
ATOM 5877 C CA . MET B 1 300 ? 8.656 -31.859 -2.779 1 93.44 300 MET B CA 1
ATOM 5878 C C . MET B 1 300 ? 8.562 -30.5 -3.463 1 93.44 300 MET B C 1
ATOM 5880 O O . MET B 1 300 ? 9.469 -30.109 -4.195 1 93.44 300 MET B O 1
ATOM 5884 N N . GLU B 1 301 ? 7.41 -29.859 -3.195 1 95.31 301 GLU B N 1
ATOM 5885 C CA . GLU B 1 301 ? 7.188 -28.625 -3.932 1 95.31 301 GLU B CA 1
ATOM 5886 C C . GLU B 1 301 ? 6.59 -27.547 -3.029 1 95.31 301 GLU B C 1
ATOM 5888 O O . GLU B 1 301 ? 5.789 -27.844 -2.141 1 95.31 301 GLU B O 1
ATOM 5893 N N . GLY B 1 302 ? 7.051 -26.359 -3.189 1 95.88 302 GLY B N 1
ATOM 5894 C CA . GLY B 1 302 ? 6.418 -25.156 -2.668 1 95.88 302 GLY B CA 1
ATOM 5895 C C . GLY B 1 302 ? 5.984 -24.188 -3.754 1 95.88 302 GLY B C 1
ATOM 5896 O O . GLY B 1 302 ? 6.797 -23.781 -4.582 1 95.88 302 GLY B O 1
ATOM 5897 N N . ASN B 1 303 ? 4.688 -23.828 -3.721 1 95.12 303 ASN B N 1
ATOM 5898 C CA . ASN B 1 303 ? 4.133 -22.922 -4.727 1 95.12 303 ASN B CA 1
ATOM 5899 C C . ASN B 1 303 ? 3.916 -21.516 -4.168 1 95.12 303 ASN B C 1
ATOM 5901 O O . ASN B 1 303 ? 3.281 -21.359 -3.125 1 95.12 303 ASN B O 1
ATOM 5905 N N . ILE B 1 304 ? 4.461 -20.625 -4.867 1 95 304 ILE B N 1
ATOM 5906 C CA . ILE B 1 304 ? 4.215 -19.219 -4.598 1 95 304 ILE B CA 1
ATOM 5907 C C . ILE B 1 304 ? 3.217 -18.656 -5.609 1 95 304 ILE B C 1
ATOM 5909 O O . ILE B 1 304 ? 3.412 -18.797 -6.82 1 95 304 ILE B O 1
ATOM 5913 N N . VAL B 1 305 ? 2.191 -18.031 -5.164 1 91 305 VAL B N 1
ATOM 5914 C CA . VAL B 1 305 ? 1.046 -17.688 -5.996 1 91 305 VAL B CA 1
ATOM 5915 C C . VAL B 1 305 ? 1.393 -16.484 -6.879 1 91 305 VAL B C 1
ATOM 5917 O O . VAL B 1 305 ? 1.016 -16.438 -8.047 1 91 305 VAL B O 1
ATOM 5920 N N . HIS B 1 306 ? 2.064 -15.508 -6.328 1 92.69 306 HIS B N 1
ATOM 5921 C CA . HIS B 1 306 ? 2.375 -14.289 -7.07 1 92.69 306 HIS B CA 1
ATOM 5922 C C . HIS B 1 306 ? 3.877 -14.023 -7.082 1 92.69 306 HIS B C 1
ATOM 5924 O O . HIS B 1 306 ? 4.473 -13.766 -6.035 1 92.69 306 HIS B O 1
ATOM 5930 N N . THR B 1 307 ? 4.492 -14.094 -8.188 1 94.38 307 THR B N 1
ATOM 5931 C CA . THR B 1 307 ? 5.887 -13.742 -8.422 1 94.38 307 THR B CA 1
ATOM 5932 C C . THR B 1 307 ? 6 -12.672 -9.508 1 94.38 307 THR B C 1
ATOM 5934 O O . THR B 1 307 ? 5.953 -11.477 -9.219 1 94.38 307 THR B O 1
ATOM 5937 N N . GLY B 1 308 ? 6.059 -13.164 -10.781 1 91.19 308 GLY B N 1
ATOM 5938 C CA . GLY B 1 308 ? 6.02 -12.195 -11.867 1 91.19 308 GLY B CA 1
ATOM 5939 C C . GLY B 1 308 ? 4.754 -11.367 -11.883 1 91.19 308 GLY B C 1
ATOM 5940 O O . GLY B 1 308 ? 4.785 -10.18 -12.234 1 91.19 308 GLY B O 1
ATOM 5941 N N . ALA B 1 309 ? 3.691 -11.961 -11.523 1 90.5 309 ALA B N 1
ATOM 5942 C CA . ALA B 1 309 ? 2.4 -11.281 -11.492 1 90.5 309 ALA B CA 1
ATOM 5943 C C . ALA B 1 309 ? 2.41 -10.125 -10.492 1 90.5 309 ALA B C 1
ATOM 5945 O O . ALA B 1 309 ? 1.762 -9.102 -10.703 1 90.5 309 ALA B O 1
ATOM 5946 N N . ALA B 1 310 ? 3.117 -10.297 -9.422 1 94.75 310 ALA B N 1
ATOM 5947 C CA . ALA B 1 310 ? 3.213 -9.234 -8.422 1 94.75 310 ALA B CA 1
ATOM 5948 C C . ALA B 1 310 ? 3.928 -8.008 -8.992 1 94.75 310 ALA B C 1
ATOM 5950 O O . ALA B 1 310 ? 3.523 -6.875 -8.734 1 94.75 310 ALA B O 1
ATOM 5951 N N . VAL B 1 311 ? 4.973 -8.25 -9.742 1 95.06 311 VAL B N 1
ATOM 5952 C CA . VAL B 1 311 ? 5.746 -7.172 -10.352 1 95.06 311 VAL B CA 1
ATOM 5953 C C . VAL B 1 311 ? 4.902 -6.473 -11.414 1 95.06 311 VAL B C 1
ATOM 5955 O O . VAL B 1 311 ? 4.898 -5.242 -11.5 1 95.06 311 VAL B O 1
ATOM 5958 N N . GLN B 1 312 ? 4.223 -7.293 -12.18 1 91.94 312 GLN B N 1
ATOM 5959 C CA . GLN B 1 312 ? 3.338 -6.723 -13.188 1 91.94 312 GLN B CA 1
ATOM 5960 C C . GLN B 1 312 ? 2.234 -5.887 -12.547 1 91.94 312 GLN B C 1
ATOM 5962 O O . GLN B 1 312 ? 1.907 -4.801 -13.031 1 91.94 312 GLN B O 1
ATOM 5967 N N . TRP B 1 313 ? 1.686 -6.398 -11.531 1 93.38 313 TRP B N 1
ATOM 5968 C CA . TRP B 1 313 ? 0.645 -5.688 -10.797 1 93.38 313 TRP B CA 1
ATOM 5969 C C . TRP B 1 313 ? 1.164 -4.352 -10.273 1 93.38 313 TRP B C 1
ATOM 5971 O O . TRP B 1 313 ? 0.526 -3.314 -10.453 1 93.38 313 TRP B O 1
ATOM 5981 N N . ALA B 1 314 ? 2.328 -4.336 -9.633 1 96 314 ALA B N 1
ATOM 5982 C CA . ALA B 1 314 ? 2.938 -3.121 -9.102 1 96 314 ALA B CA 1
ATOM 5983 C C . ALA B 1 314 ? 3.211 -2.111 -10.211 1 96 314 ALA B C 1
ATOM 5985 O O . ALA B 1 314 ? 2.996 -0.911 -10.031 1 96 314 ALA B O 1
ATOM 5986 N N . ALA B 1 315 ? 3.646 -2.613 -11.352 1 94.06 315 ALA B N 1
ATOM 5987 C CA . ALA B 1 315 ? 3.969 -1.743 -12.477 1 94.06 315 ALA B CA 1
ATOM 5988 C C . ALA B 1 315 ? 2.717 -1.056 -13.016 1 94.06 315 ALA B C 1
ATOM 5990 O O . ALA B 1 315 ? 2.779 0.084 -13.477 1 94.06 315 ALA B O 1
ATOM 5991 N N . ARG B 1 316 ? 1.637 -1.741 -12.945 1 91.12 316 ARG B N 1
ATOM 5992 C CA . ARG B 1 316 ? 0.38 -1.15 -13.391 1 91.12 316 ARG B CA 1
ATOM 5993 C C . ARG B 1 316 ? -0.126 -0.114 -12.391 1 91.12 316 ARG B C 1
ATOM 5995 O O . ARG B 1 316 ? -0.806 0.841 -12.773 1 91.12 316 ARG B O 1
ATOM 6002 N N . LEU B 1 317 ? 0.203 -0.309 -11.203 1 93.06 317 LEU B N 1
ATOM 6003 C CA . LEU B 1 317 ? -0.279 0.56 -10.133 1 93.06 317 LEU B CA 1
ATOM 6004 C C . LEU B 1 317 ? 0.446 1.901 -10.156 1 93.06 317 LEU B C 1
ATOM 6006 O O . LEU B 1 317 ? -0.187 2.955 -10.062 1 93.06 317 LEU B O 1
ATOM 6010 N N . VAL B 1 318 ? 1.778 1.841 -10.234 1 93.88 318 VAL B N 1
ATOM 6011 C CA . VAL B 1 318 ? 2.574 3.037 -9.977 1 93.88 318 VAL B CA 1
ATOM 6012 C C . VAL B 1 318 ? 2.773 3.816 -11.273 1 93.88 318 VAL B C 1
ATOM 6014 O O . VAL B 1 318 ? 2.725 3.242 -12.367 1 93.88 318 VAL B O 1
ATOM 6017 N N . ALA B 1 319 ? 2.973 5.102 -11.164 1 84.5 319 ALA B N 1
ATOM 6018 C CA . ALA B 1 319 ? 3.258 5.961 -12.312 1 84.5 319 ALA B CA 1
ATOM 6019 C C . ALA B 1 319 ? 4.602 5.605 -12.945 1 84.5 319 ALA B C 1
ATOM 6021 O O . ALA B 1 319 ? 5.57 5.32 -12.234 1 84.5 319 ALA B O 1
ATOM 6022 N N . GLY B 1 320 ? 4.672 5.5 -14.219 1 82.38 320 GLY B N 1
ATOM 6023 C CA . GLY B 1 320 ? 5.918 5.199 -14.906 1 82.38 320 GLY B CA 1
ATOM 6024 C C . GLY B 1 320 ? 5.727 4.891 -16.375 1 82.38 320 GLY B C 1
ATOM 6025 O O . GLY B 1 320 ? 4.598 4.738 -16.844 1 82.38 320 GLY B O 1
ATOM 6026 N N . GLU B 1 321 ? 6.859 4.77 -17.062 1 79.31 321 GLU B N 1
ATOM 6027 C CA . GLU B 1 321 ? 6.844 4.609 -18.516 1 79.31 321 GLU B CA 1
ATOM 6028 C C . GLU B 1 321 ? 6.617 3.152 -18.906 1 79.31 321 GLU B C 1
ATOM 6030 O O . GLU B 1 321 ? 5.824 2.861 -19.797 1 79.31 321 GLU B O 1
ATOM 6035 N N . SER B 1 322 ? 7.484 2.242 -18.281 1 87.75 322 SER B N 1
ATOM 6036 C CA . SER B 1 322 ? 7.418 0.818 -18.594 1 87.75 322 SER B CA 1
ATOM 6037 C C . SER B 1 322 ? 7.891 -0.029 -17.422 1 87.75 322 SER B C 1
ATOM 6039 O O . SER B 1 322 ? 8.578 0.47 -16.531 1 87.75 322 SER B O 1
ATOM 6041 N N . ILE B 1 323 ? 7.484 -1.256 -17.469 1 87.75 323 ILE B N 1
ATOM 6042 C CA . ILE B 1 323 ? 7.898 -2.191 -16.438 1 87.75 323 ILE B CA 1
ATOM 6043 C C . ILE B 1 323 ? 9.422 -2.281 -16.406 1 87.75 323 ILE B C 1
ATOM 6045 O O . ILE B 1 323 ? 10.023 -2.354 -15.328 1 87.75 323 ILE B O 1
ATOM 6049 N N . ASP B 1 324 ? 10.078 -2.227 -17.547 1 89.06 324 ASP B N 1
ATOM 6050 C CA . ASP B 1 324 ? 11.531 -2.322 -17.625 1 89.06 324 ASP B CA 1
ATOM 6051 C C . ASP B 1 324 ? 12.195 -1.092 -17.016 1 89.06 324 ASP B C 1
ATOM 6053 O O . ASP B 1 324 ? 13.164 -1.215 -16.25 1 89.06 324 ASP B O 1
ATOM 6057 N N . ALA B 1 325 ? 11.68 0.046 -17.375 1 91 325 ALA B N 1
ATOM 6058 C CA . ALA B 1 325 ? 12.227 1.286 -16.828 1 91 325 ALA B CA 1
ATOM 6059 C C . ALA B 1 325 ? 12.062 1.345 -15.312 1 91 325 ALA B C 1
ATOM 6061 O O . ALA B 1 325 ? 12.977 1.739 -14.594 1 91 325 ALA B O 1
ATOM 6062 N N . LEU B 1 326 ? 10.914 0.946 -14.867 1 89.44 326 LEU B N 1
ATOM 6063 C CA . LEU B 1 326 ? 10.617 0.945 -13.438 1 89.44 326 LEU B CA 1
ATOM 6064 C C . LEU B 1 326 ? 11.516 -0.049 -12.703 1 89.44 326 LEU B C 1
ATOM 6066 O O . LEU B 1 326 ? 11.992 0.239 -11.602 1 89.44 326 LEU B O 1
ATOM 6070 N N . SER B 1 327 ? 11.719 -1.157 -13.281 1 91.19 327 SER B N 1
ATOM 6071 C CA . SER B 1 327 ? 12.578 -2.174 -12.68 1 91.19 327 SER B CA 1
ATOM 6072 C C . SER B 1 327 ? 14.016 -1.682 -12.57 1 91.19 327 SER B C 1
ATOM 6074 O O . SER B 1 327 ? 14.695 -1.952 -11.578 1 91.19 327 SER B O 1
ATOM 6076 N N . GLU B 1 328 ? 14.445 -0.997 -13.555 1 92.06 328 GLU B N 1
ATOM 6077 C CA . GLU B 1 328 ? 15.797 -0.433 -13.531 1 92.06 328 GLU B CA 1
ATOM 6078 C C . GLU B 1 328 ? 15.93 0.614 -12.43 1 92.06 328 GLU B C 1
ATOM 6080 O O . GLU B 1 328 ? 16.938 0.644 -11.719 1 92.06 328 GLU B O 1
ATOM 6085 N N . GLN B 1 329 ? 14.969 1.441 -12.336 1 92.88 329 GLN B N 1
ATOM 6086 C CA . GLN B 1 329 ? 14.977 2.451 -11.281 1 92.88 329 GLN B CA 1
ATOM 6087 C C . GLN B 1 329 ? 14.984 1.806 -9.898 1 92.88 329 GLN B C 1
ATOM 6089 O O . GLN B 1 329 ? 15.703 2.252 -9.008 1 92.88 329 GLN B O 1
ATOM 6094 N N . ALA B 1 330 ? 14.18 0.832 -9.742 1 93.69 330 ALA B N 1
ATOM 6095 C CA . ALA B 1 330 ? 14.094 0.105 -8.484 1 93.69 330 ALA B CA 1
ATOM 6096 C C . ALA B 1 330 ? 15.438 -0.504 -8.102 1 93.69 330 ALA B C 1
ATOM 6098 O O . ALA B 1 330 ? 15.844 -0.453 -6.941 1 93.69 330 ALA B O 1
ATOM 6099 N N . ALA B 1 331 ? 16.141 -1.045 -9.094 1 92.62 331 ALA B N 1
ATOM 6100 C CA . ALA B 1 331 ? 17.406 -1.715 -8.875 1 92.62 331 ALA B CA 1
ATOM 6101 C C . ALA B 1 331 ? 18.5 -0.71 -8.516 1 92.62 331 ALA B C 1
ATOM 6103 O O . ALA B 1 331 ? 19.5 -1.065 -7.875 1 92.62 331 ALA B O 1
ATOM 6104 N N . GLN B 1 332 ? 18.297 0.521 -8.898 1 93.75 332 GLN B N 1
ATOM 6105 C CA . GLN B 1 332 ? 19.297 1.549 -8.688 1 93.75 332 GLN B CA 1
ATOM 6106 C C . GLN B 1 332 ? 19.172 2.178 -7.305 1 93.75 332 GLN B C 1
ATOM 6108 O O . GLN B 1 332 ? 20.062 2.879 -6.84 1 93.75 332 GLN B O 1
ATOM 6113 N N . LEU B 1 333 ? 18.062 1.922 -6.656 1 94.31 333 LEU B N 1
ATOM 6114 C CA . LEU B 1 333 ? 17.891 2.443 -5.305 1 94.31 333 LEU B CA 1
ATOM 6115 C C . LEU B 1 333 ? 18.938 1.854 -4.363 1 94.31 333 LEU B C 1
ATOM 6117 O O . LEU B 1 333 ? 19.312 0.686 -4.496 1 94.31 333 LEU B O 1
ATOM 6121 N N . ALA B 1 334 ? 19.344 2.602 -3.371 1 92.25 334 ALA B N 1
ATOM 6122 C CA . ALA B 1 334 ? 20.328 2.115 -2.393 1 92.25 334 ALA B CA 1
ATOM 6123 C C . ALA B 1 334 ? 19.703 1.064 -1.478 1 92.25 334 ALA B C 1
ATOM 6125 O O . ALA B 1 334 ? 20.375 0.119 -1.061 1 92.25 334 ALA B O 1
ATOM 6126 N N . ASP B 1 335 ? 18.484 1.182 -1.104 1 93.81 335 ASP B N 1
ATOM 6127 C CA . ASP B 1 335 ? 17.703 0.264 -0.278 1 93.81 335 ASP B CA 1
ATOM 6128 C C . ASP B 1 335 ? 16.219 0.413 -0.554 1 93.81 335 ASP B C 1
ATOM 6130 O O . ASP B 1 335 ? 15.812 1.152 -1.455 1 93.81 335 ASP B O 1
ATOM 6134 N N . ASN B 1 336 ? 15.445 -0.306 0.113 1 95.88 336 ASN B N 1
ATOM 6135 C CA . ASN B 1 336 ? 14.016 -0.292 -0.174 1 95.88 336 ASN B CA 1
ATOM 6136 C C . ASN B 1 336 ? 13.297 0.808 0.605 1 95.88 336 ASN B C 1
ATOM 6138 O O . ASN B 1 336 ? 12.07 0.923 0.541 1 95.88 336 ASN B O 1
ATOM 6142 N N . GLY B 1 337 ? 14 1.627 1.367 1 93.56 337 GLY B N 1
ATOM 6143 C CA . GLY B 1 337 ? 13.422 2.74 2.104 1 93.56 337 GLY B CA 1
ATOM 6144 C C . GLY B 1 337 ? 12.461 2.299 3.195 1 93.56 337 GLY B C 1
ATOM 6145 O O . GLY B 1 337 ? 11.609 3.076 3.635 1 93.56 337 GLY B O 1
ATOM 6146 N N . GLY B 1 338 ? 12.492 1.015 3.561 1 95.38 338 GLY B N 1
ATOM 6147 C CA . GLY B 1 338 ? 11.617 0.482 4.59 1 95.38 338 GLY B CA 1
ATOM 6148 C C . GLY B 1 338 ? 10.297 -0.022 4.047 1 95.38 338 GLY B C 1
ATOM 6149 O O . GLY B 1 338 ? 9.453 -0.509 4.801 1 95.38 338 GLY B O 1
ATOM 6150 N N . VAL B 1 339 ? 10.18 0.021 2.713 1 97.69 339 VAL B N 1
ATOM 6151 C CA . VAL B 1 339 ? 8.914 -0.342 2.086 1 97.69 339 VAL B CA 1
ATOM 6152 C C . VAL B 1 339 ? 8.891 -1.842 1.802 1 97.69 339 VAL B C 1
ATOM 6154 O O . VAL B 1 339 ? 9.852 -2.395 1.262 1 97.69 339 VAL B O 1
ATOM 6157 N N . TYR B 1 340 ? 7.848 -2.525 2.203 1 98.44 340 TYR B N 1
ATOM 6158 C CA . TYR B 1 340 ? 7.633 -3.941 1.93 1 98.44 340 TYR B CA 1
ATOM 6159 C C . TYR B 1 340 ? 6.289 -4.172 1.251 1 98.44 340 TYR B C 1
ATOM 6161 O O . TYR B 1 340 ? 5.32 -3.455 1.521 1 98.44 340 TYR B O 1
ATOM 6169 N N . PHE B 1 341 ? 6.242 -5.105 0.341 1 98.44 341 PHE B N 1
ATOM 6170 C CA . PHE B 1 341 ? 5.035 -5.523 -0.361 1 98.44 341 PHE B CA 1
ATOM 6171 C C . PHE B 1 341 ? 4.789 -7.02 -0.177 1 98.44 341 PHE B C 1
ATOM 6173 O O . PHE B 1 341 ? 5.602 -7.844 -0.603 1 98.44 341 PHE B O 1
ATOM 6180 N N . VAL B 1 342 ? 3.73 -7.402 0.551 1 98.25 342 VAL B N 1
ATOM 6181 C CA . VAL B 1 342 ? 3.264 -8.781 0.61 1 98.25 342 VAL B CA 1
ATOM 6182 C C . VAL B 1 342 ? 2.193 -9.016 -0.454 1 98.25 342 VAL B C 1
ATOM 6184 O O . VAL B 1 342 ? 1.035 -8.625 -0.271 1 98.25 342 VAL B O 1
ATOM 6187 N N . PRO B 1 343 ? 2.564 -9.664 -1.55 1 97.31 343 PRO B N 1
ATOM 6188 C CA . PRO B 1 343 ? 1.656 -9.75 -2.695 1 97.31 343 PRO B CA 1
ATOM 6189 C C . PRO B 1 343 ? 0.623 -10.867 -2.545 1 97.31 343 PRO B C 1
ATOM 6191 O O . PRO B 1 343 ? 0.465 -11.688 -3.447 1 97.31 343 PRO B O 1
ATOM 6194 N N . ALA B 1 344 ? -0.136 -10.922 -1.449 1 95.44 344 ALA B N 1
ATOM 6195 C CA . ALA B 1 344 ? -1.241 -11.852 -1.24 1 95.44 344 ALA B CA 1
ATOM 6196 C C . ALA B 1 344 ? -2.488 -11.398 -1.993 1 95.44 344 ALA B C 1
ATOM 6198 O O . ALA B 1 344 ? -3.57 -11.289 -1.409 1 95.44 344 ALA B O 1
ATOM 6199 N N . LEU B 1 345 ? -2.314 -11.117 -3.299 1 93.25 345 LEU B N 1
ATOM 6200 C CA . LEU B 1 345 ? -3.369 -10.539 -4.129 1 93.25 345 LEU B CA 1
ATOM 6201 C C . LEU B 1 345 ? -4.469 -11.562 -4.395 1 93.25 345 LEU B C 1
ATOM 6203 O O . LEU B 1 345 ? -5.578 -11.195 -4.785 1 93.25 345 LEU B O 1
ATOM 6207 N N . SER B 1 346 ? -4.164 -12.836 -4.316 1 89.06 346 SER B N 1
ATOM 6208 C CA . SER B 1 346 ? -5.102 -13.945 -4.336 1 89.06 346 SER B CA 1
ATOM 6209 C C . SER B 1 346 ? -4.77 -14.977 -3.258 1 89.06 346 SER B C 1
ATOM 6211 O O . SER B 1 346 ? -4.848 -16.188 -3.494 1 89.06 346 SER B O 1
ATOM 6213 N N . GLY B 1 347 ? -4.309 -14.414 -2.146 1 89.88 347 GLY B N 1
ATOM 6214 C CA . GLY B 1 347 ? -3.912 -15.281 -1.045 1 89.88 347 GLY B CA 1
ATOM 6215 C C . GLY B 1 347 ? -2.439 -15.641 -1.07 1 89.88 347 GLY B C 1
ATOM 6216 O O . GLY B 1 347 ? -1.683 -15.133 -1.897 1 89.88 347 GLY B O 1
ATOM 6217 N N . LEU B 1 348 ? -2.062 -16.406 -0.109 1 92.5 348 LEU B N 1
ATOM 6218 C CA . LEU B 1 348 ? -0.692 -16.906 -0.002 1 92.5 348 LEU B CA 1
ATOM 6219 C C . LEU B 1 348 ? -0.644 -18.422 -0.144 1 92.5 348 LEU B C 1
ATOM 6221 O O . LEU B 1 348 ? -1.515 -19.125 0.372 1 92.5 348 LEU B O 1
ATOM 6225 N N . GLY B 1 349 ? 0.34 -18.875 -0.914 1 92.44 349 GLY B N 1
ATOM 6226 C CA . GLY B 1 349 ? 0.606 -20.297 -1.021 1 92.44 349 GLY B CA 1
ATOM 6227 C C . GLY B 1 349 ? 1.593 -20.797 0.017 1 92.44 349 GLY B C 1
ATOM 6228 O O . GLY B 1 349 ? 1.485 -20.469 1.198 1 92.44 349 GLY B O 1
ATOM 6229 N N . ALA B 1 350 ? 2.459 -21.734 -0.452 1 92.19 350 ALA B N 1
ATOM 6230 C CA . ALA B 1 350 ? 3.475 -22.297 0.435 1 92.19 350 ALA B CA 1
ATOM 6231 C C . ALA B 1 350 ? 4.438 -21.203 0.922 1 92.19 350 ALA B C 1
ATOM 6233 O O . ALA B 1 350 ? 4.77 -20.281 0.177 1 92.19 350 ALA B O 1
ATOM 6234 N N . PRO B 1 351 ? 4.922 -21.266 2.182 1 93.38 351 PRO B N 1
ATOM 6235 C CA . PRO B 1 351 ? 4.543 -22.312 3.135 1 93.38 351 PRO B CA 1
ATOM 6236 C C . PRO B 1 351 ? 3.385 -21.891 4.039 1 93.38 351 PRO B C 1
ATOM 6238 O O . PRO B 1 351 ? 3.119 -22.562 5.051 1 93.38 351 PRO B O 1
ATOM 6241 N N . HIS B 1 352 ? 2.697 -20.828 3.676 1 89.94 352 HIS B N 1
ATOM 6242 C CA . HIS B 1 352 ? 1.766 -20.188 4.598 1 89.94 352 HIS B CA 1
ATOM 6243 C C . HIS B 1 352 ? 0.344 -20.703 4.391 1 89.94 352 HIS B C 1
ATOM 6245 O O . HIS B 1 352 ? -0.39 -20.922 5.355 1 89.94 352 HIS B O 1
ATOM 6251 N N . TRP B 1 353 ? -0.027 -20.938 3.238 1 87.81 353 TRP B N 1
ATOM 6252 C CA . TRP B 1 353 ? -1.348 -21.391 2.82 1 87.81 353 TRP B CA 1
ATOM 6253 C C . TRP B 1 353 ? -2.445 -20.578 3.494 1 87.81 353 TRP B C 1
ATOM 6255 O O . TRP B 1 353 ? -3.258 -21.125 4.246 1 87.81 353 TRP B O 1
ATOM 6265 N N . GLN B 1 354 ? -2.525 -19.359 3.164 1 89.06 354 GLN B N 1
ATOM 6266 C CA . GLN B 1 354 ? -3.557 -18.438 3.631 1 89.06 354 GLN B CA 1
ATOM 6267 C C . GLN B 1 354 ? -4.391 -17.906 2.467 1 89.06 354 GLN B C 1
ATOM 6269 O O . GLN B 1 354 ? -4.105 -16.828 1.929 1 89.06 354 GLN B O 1
ATOM 6274 N N . ALA B 1 355 ? -5.453 -18.562 2.275 1 85.94 355 ALA B N 1
ATOM 6275 C CA . ALA B 1 355 ? -6.246 -18.297 1.08 1 85.94 355 ALA B CA 1
ATOM 6276 C C . ALA B 1 355 ? -6.977 -16.953 1.191 1 85.94 355 ALA B C 1
ATOM 6278 O O . ALA B 1 355 ? -7.23 -16.297 0.183 1 85.94 355 ALA B O 1
ATOM 6279 N N . ASP B 1 356 ? -7.234 -16.484 2.412 1 87.19 356 ASP B N 1
ATOM 6280 C CA . ASP B 1 356 ? -8.031 -15.281 2.617 1 87.19 356 ASP B CA 1
ATOM 6281 C C . ASP B 1 356 ? -7.133 -14.055 2.795 1 87.19 356 ASP B C 1
ATOM 6283 O O . ASP B 1 356 ? -7.625 -12.938 2.924 1 87.19 356 ASP B O 1
ATOM 6287 N N . ALA B 1 357 ? -5.855 -14.312 2.783 1 92.06 357 ALA B N 1
ATOM 6288 C CA . ALA B 1 357 ? -4.926 -13.195 2.934 1 92.06 357 ALA B CA 1
ATOM 6289 C C . ALA B 1 357 ? -5.051 -12.211 1.771 1 92.06 357 ALA B C 1
ATOM 6291 O O . ALA B 1 357 ? -5.355 -12.609 0.644 1 92.06 357 ALA B O 1
ATOM 6292 N N . ARG B 1 358 ? -4.926 -10.93 2.064 1 94 358 ARG B N 1
ATOM 6293 C CA . ARG B 1 358 ? -4.949 -9.867 1.06 1 94 358 ARG B CA 1
ATOM 6294 C C . ARG B 1 358 ? -3.621 -9.117 1.026 1 94 358 ARG B C 1
ATOM 6296 O O . ARG B 1 358 ? -2.867 -9.133 2.002 1 94 358 ARG B O 1
ATOM 6303 N N . GLY B 1 359 ? -3.357 -8.469 -0.122 1 96.56 359 GLY B N 1
ATOM 6304 C CA . GLY B 1 359 ? -2.088 -7.785 -0.316 1 96.56 359 GLY B CA 1
ATOM 6305 C C . GLY B 1 359 ? -1.886 -6.625 0.638 1 96.56 359 GLY B C 1
ATOM 6306 O O . GLY B 1 359 ? -2.855 -6.023 1.11 1 96.56 359 GLY B O 1
ATOM 6307 N N . LEU B 1 360 ? -0.601 -6.285 0.842 1 97.75 360 LEU B N 1
ATOM 6308 C CA . LEU B 1 360 ? -0.215 -5.258 1.803 1 97.75 360 LEU B CA 1
ATOM 6309 C C . LEU B 1 360 ? 1.053 -4.539 1.352 1 97.75 360 LEU B C 1
ATOM 6311 O O . LEU B 1 360 ? 2.008 -5.18 0.905 1 97.75 360 LEU B O 1
ATOM 6315 N N . ILE B 1 361 ? 1.014 -3.236 1.331 1 98.25 361 ILE B N 1
ATOM 6316 C CA . ILE B 1 361 ? 2.203 -2.4 1.216 1 98.25 361 ILE B CA 1
ATOM 6317 C C . ILE B 1 361 ? 2.389 -1.586 2.494 1 98.25 361 ILE B C 1
ATOM 6319 O O . ILE B 1 361 ? 1.477 -0.873 2.92 1 98.25 361 ILE B O 1
ATOM 6323 N N . CYS B 1 362 ? 3.523 -1.688 3.176 1 97.62 362 CYS B N 1
ATOM 6324 C CA . CYS B 1 362 ? 3.725 -1.002 4.445 1 97.62 362 CYS B CA 1
ATOM 6325 C C . CYS B 1 362 ? 5.098 -0.345 4.5 1 97.62 362 CYS B C 1
ATOM 6327 O O . CYS B 1 362 ? 5.898 -0.494 3.572 1 97.62 362 CYS B O 1
ATOM 6329 N N . GLY B 1 363 ? 5.289 0.445 5.5 1 96.44 363 GLY B N 1
ATOM 6330 C CA . GLY B 1 363 ? 6.547 1.153 5.672 1 96.44 363 GLY B CA 1
ATOM 6331 C C . GLY B 1 363 ? 6.629 2.434 4.863 1 96.44 363 GLY B C 1
ATOM 6332 O O . GLY B 1 363 ? 7.719 2.943 4.605 1 96.44 363 GLY B O 1
ATOM 6333 N N . LEU B 1 364 ? 5.539 2.994 4.434 1 95.94 364 LEU B N 1
ATOM 6334 C CA . LEU B 1 364 ? 5.477 4.133 3.521 1 95.94 364 LEU B CA 1
ATOM 6335 C C . LEU B 1 364 ? 5.797 5.434 4.254 1 95.94 364 LEU B C 1
ATOM 6337 O O . LEU B 1 364 ? 5.363 5.633 5.391 1 95.94 364 LEU B O 1
ATOM 6341 N N . THR B 1 365 ? 6.551 6.293 3.676 1 92.75 365 THR B N 1
ATOM 6342 C CA . THR B 1 365 ? 6.867 7.645 4.125 1 92.75 365 THR B CA 1
ATOM 6343 C C . THR B 1 365 ? 6.578 8.664 3.021 1 92.75 365 THR B C 1
ATOM 6345 O O . THR B 1 365 ? 6.223 8.289 1.903 1 92.75 365 THR B O 1
ATOM 6348 N N . GLU B 1 366 ? 6.715 9.906 3.322 1 90.12 366 GLU B N 1
ATOM 6349 C CA . GLU B 1 366 ? 6.52 10.961 2.326 1 90.12 366 GLU B CA 1
ATOM 6350 C C . GLU B 1 366 ? 7.484 10.789 1.155 1 90.12 366 GLU B C 1
ATOM 6352 O O . GLU B 1 366 ? 7.16 11.156 0.023 1 90.12 366 GLU B O 1
ATOM 6357 N N . GLY B 1 367 ? 8.617 10.219 1.441 1 88.5 367 GLY B N 1
ATOM 6358 C CA . GLY B 1 367 ? 9.641 10.055 0.426 1 88.5 367 GLY B CA 1
ATOM 6359 C C . GLY B 1 367 ? 9.461 8.805 -0.408 1 88.5 367 GLY B C 1
ATOM 6360 O O . GLY B 1 367 ? 10.148 8.617 -1.415 1 88.5 367 GLY B O 1
ATOM 6361 N N . SER B 1 368 ? 8.5 7.922 -0.046 1 92.75 368 SER B N 1
ATOM 6362 C CA . SER B 1 368 ? 8.25 6.707 -0.815 1 92.75 368 SER B CA 1
ATOM 6363 C C . SER B 1 368 ? 7.672 7.031 -2.189 1 92.75 368 SER B C 1
ATOM 6365 O O . SER B 1 368 ? 6.824 7.918 -2.318 1 92.75 368 SER B O 1
ATOM 6367 N N . SER B 1 369 ? 8.18 6.363 -3.227 1 92.06 369 SER B N 1
ATOM 6368 C CA . SER B 1 369 ? 7.762 6.578 -4.605 1 92.06 369 SER B CA 1
ATOM 6369 C C . SER B 1 369 ? 7.406 5.262 -5.289 1 92.06 369 SER B C 1
ATOM 6371 O O . SER B 1 369 ? 7.473 4.199 -4.668 1 92.06 369 SER B O 1
ATOM 6373 N N . GLY B 1 370 ? 7.043 5.406 -6.566 1 94 370 GLY B N 1
ATOM 6374 C CA . GLY B 1 370 ? 6.777 4.219 -7.359 1 94 370 GLY B CA 1
ATOM 6375 C C . GLY B 1 370 ? 7.969 3.289 -7.461 1 94 370 GLY B C 1
ATOM 6376 O O . GLY B 1 370 ? 7.812 2.066 -7.496 1 94 370 GLY B O 1
ATOM 6377 N N . ALA B 1 371 ? 9.117 3.869 -7.477 1 95.06 371 ALA B N 1
ATOM 6378 C CA . ALA B 1 371 ? 10.336 3.07 -7.539 1 95.06 371 ALA B CA 1
ATOM 6379 C C . ALA B 1 371 ? 10.484 2.195 -6.297 1 95.06 371 ALA B C 1
ATOM 6381 O O . ALA B 1 371 ? 10.945 1.054 -6.387 1 95.06 371 ALA B O 1
ATOM 6382 N N . HIS B 1 372 ? 10.094 2.715 -5.133 1 96.06 372 HIS B N 1
ATOM 6383 C CA . HIS B 1 372 ? 10.172 1.944 -3.896 1 96.06 372 HIS B CA 1
ATOM 6384 C C . HIS B 1 372 ? 9.18 0.784 -3.908 1 96.06 372 HIS B C 1
ATOM 6386 O O . HIS B 1 372 ? 9.484 -0.303 -3.412 1 96.06 372 HIS B O 1
ATOM 6392 N N . ILE B 1 373 ? 8 1.022 -4.473 1 97.44 373 ILE B N 1
ATOM 6393 C CA . ILE B 1 373 ? 6.996 -0.031 -4.57 1 97.44 373 ILE B CA 1
ATOM 6394 C C . ILE B 1 373 ? 7.492 -1.131 -5.508 1 97.44 373 ILE B C 1
ATOM 6396 O O . ILE B 1 373 ? 7.352 -2.318 -5.211 1 97.44 373 ILE B O 1
ATOM 6400 N N . MET B 1 374 ? 8.102 -0.695 -6.609 1 96.94 374 MET B N 1
ATOM 6401 C CA . MET B 1 374 ? 8.656 -1.66 -7.551 1 96.94 374 MET B CA 1
ATOM 6402 C C . MET B 1 374 ? 9.781 -2.463 -6.906 1 96.94 374 MET B C 1
ATOM 6404 O O . MET B 1 374 ? 9.875 -3.676 -7.105 1 96.94 374 MET B O 1
ATOM 6408 N N . ARG B 1 375 ? 10.625 -1.825 -6.156 1 97.69 375 ARG B N 1
ATOM 6409 C CA . ARG B 1 375 ? 11.695 -2.492 -5.422 1 97.69 375 ARG B CA 1
ATOM 6410 C C . ARG B 1 375 ? 11.133 -3.523 -4.449 1 97.69 375 ARG B C 1
ATOM 6412 O O . ARG B 1 375 ? 11.625 -4.652 -4.383 1 97.69 375 ARG B O 1
ATOM 6419 N N . ALA B 1 376 ? 10.125 -3.1 -3.736 1 98.31 376 ALA B N 1
ATOM 6420 C CA . ALA B 1 376 ? 9.492 -4.004 -2.781 1 98.31 376 ALA B CA 1
ATOM 6421 C C . ALA B 1 376 ? 8.883 -5.215 -3.488 1 98.31 376 ALA B C 1
ATOM 6423 O O . ALA B 1 376 ? 8.922 -6.328 -2.965 1 98.31 376 ALA B O 1
ATOM 6424 N N . ALA B 1 377 ? 8.305 -5.004 -4.66 1 97.81 377 ALA B N 1
ATOM 6425 C CA . ALA B 1 377 ? 7.738 -6.102 -5.441 1 97.81 377 ALA B CA 1
ATOM 6426 C C . ALA B 1 377 ? 8.82 -7.09 -5.871 1 97.81 377 ALA B C 1
ATOM 6428 O O . ALA B 1 377 ? 8.641 -8.305 -5.75 1 97.81 377 ALA B O 1
ATOM 6429 N N . LEU B 1 378 ? 9.898 -6.574 -6.316 1 97.44 378 LEU B N 1
ATOM 6430 C CA . LEU B 1 378 ? 11.008 -7.422 -6.73 1 97.44 378 LEU B CA 1
ATOM 6431 C C . LEU B 1 378 ? 11.586 -8.18 -5.539 1 97.44 378 LEU B C 1
ATOM 6433 O O . LEU B 1 378 ? 11.812 -9.391 -5.621 1 97.44 378 LEU B O 1
ATOM 6437 N N . GLU B 1 379 ? 11.773 -7.477 -4.438 1 98.25 379 GLU B N 1
ATOM 6438 C CA . GLU B 1 379 ? 12.32 -8.109 -3.242 1 98.25 379 GLU B CA 1
ATOM 6439 C C . GLU B 1 379 ? 11.375 -9.18 -2.703 1 98.25 379 GLU B C 1
ATOM 6441 O O . GLU B 1 379 ? 11.82 -10.195 -2.156 1 98.25 379 GLU B O 1
ATOM 6446 N N . SER B 1 380 ? 10.07 -8.938 -2.871 1 98.25 380 SER B N 1
ATOM 6447 C CA . SER B 1 380 ? 9.094 -9.898 -2.361 1 98.25 380 SER B CA 1
ATOM 6448 C C . SER B 1 380 ? 9.266 -11.266 -3.018 1 98.25 380 SER B C 1
ATOM 6450 O O . SER B 1 380 ? 9.008 -12.297 -2.396 1 98.25 380 SER B O 1
ATOM 6452 N N . ILE B 1 381 ? 9.703 -11.289 -4.266 1 97.69 381 ILE B N 1
ATOM 6453 C CA . ILE B 1 381 ? 9.992 -12.547 -4.938 1 97.69 381 ILE B CA 1
ATOM 6454 C C . ILE B 1 381 ? 11.062 -13.312 -4.156 1 97.69 381 ILE B C 1
ATOM 6456 O O . ILE B 1 381 ? 10.867 -14.484 -3.822 1 97.69 381 ILE B O 1
ATOM 6460 N N . GLY B 1 382 ? 12.117 -12.633 -3.818 1 98.06 382 GLY B N 1
ATOM 6461 C CA . GLY B 1 382 ? 13.203 -13.258 -3.074 1 98.06 382 GLY B CA 1
ATOM 6462 C C . GLY B 1 382 ? 12.781 -13.727 -1.693 1 98.06 382 GLY B C 1
ATOM 6463 O O . GLY B 1 382 ? 13.133 -14.836 -1.277 1 98.06 382 GLY B O 1
ATOM 6464 N N . TYR B 1 383 ? 12.039 -12.906 -0.989 1 98.5 383 TYR B N 1
ATOM 6465 C CA . TYR B 1 383 ? 11.609 -13.25 0.361 1 98.5 383 TYR B CA 1
ATOM 6466 C C . TYR B 1 383 ? 10.734 -14.492 0.352 1 98.5 383 TYR B C 1
ATOM 6468 O O . TYR B 1 383 ? 10.906 -15.391 1.181 1 98.5 383 TYR B O 1
ATOM 6476 N N . GLN B 1 384 ? 9.82 -14.555 -0.557 1 98.06 384 GLN B N 1
ATOM 6477 C CA . GLN B 1 384 ? 8.914 -15.703 -0.644 1 98.06 384 GLN B CA 1
ATOM 6478 C C . GLN B 1 384 ? 9.68 -16.969 -1.007 1 98.06 384 GLN B C 1
ATOM 6480 O O . GLN B 1 384 ? 9.375 -18.047 -0.491 1 98.06 384 GLN B O 1
ATOM 6485 N N . ILE B 1 385 ? 10.609 -16.797 -1.915 1 97.94 385 ILE B N 1
ATOM 6486 C CA . ILE B 1 385 ? 11.438 -17.953 -2.283 1 97.94 385 ILE B CA 1
ATOM 6487 C C . ILE B 1 385 ? 12.211 -18.438 -1.064 1 97.94 385 ILE B C 1
ATOM 6489 O O . ILE B 1 385 ? 12.289 -19.641 -0.814 1 97.94 385 ILE B O 1
ATOM 6493 N N . ARG B 1 386 ? 12.75 -17.562 -0.313 1 98 386 ARG B N 1
ATOM 6494 C CA . ARG B 1 386 ? 13.477 -17.984 0.885 1 98 386 ARG B CA 1
ATOM 6495 C C . ARG B 1 386 ? 12.547 -18.672 1.879 1 98 386 ARG B C 1
ATOM 6497 O O . ARG B 1 386 ? 12.93 -19.656 2.512 1 98 386 ARG B O 1
ATOM 6504 N N . ASP B 1 387 ? 11.344 -18.078 2.061 1 97.31 387 ASP B N 1
ATOM 6505 C CA . ASP B 1 387 ? 10.375 -18.75 2.93 1 97.31 387 ASP B CA 1
ATOM 6506 C C . ASP B 1 387 ? 10.242 -20.219 2.582 1 97.31 387 ASP B C 1
ATOM 6508 O O . ASP B 1 387 ? 10.289 -21.078 3.465 1 97.31 387 ASP B O 1
ATOM 6512 N N . VAL B 1 388 ? 10.117 -20.5 1.298 1 97.12 388 VAL B N 1
ATOM 6513 C CA . VAL B 1 388 ? 9.898 -21.859 0.825 1 97.12 388 VAL B CA 1
ATOM 6514 C C . VAL B 1 388 ? 11.203 -22.656 0.91 1 97.12 388 VAL B C 1
ATOM 6516 O O . VAL B 1 388 ? 11.195 -23.828 1.3 1 97.12 388 VAL B O 1
ATOM 6519 N N . PHE B 1 389 ? 12.273 -22.031 0.532 1 96.31 389 PHE B N 1
ATOM 6520 C CA . PHE B 1 389 ? 13.594 -22.656 0.571 1 96.31 389 PHE B CA 1
ATOM 6521 C C . PHE B 1 389 ? 13.914 -23.156 1.976 1 96.31 389 PHE B C 1
ATOM 6523 O O . PHE B 1 389 ? 14.344 -24.297 2.152 1 96.31 389 PHE B O 1
ATOM 6530 N N . ASP B 1 390 ? 13.672 -22.344 2.953 1 95.88 390 ASP B N 1
ATOM 6531 C CA . ASP B 1 390 ? 13.93 -22.688 4.348 1 95.88 390 ASP B CA 1
ATOM 6532 C C . ASP B 1 390 ? 13.008 -23.828 4.797 1 95.88 390 ASP B C 1
ATOM 6534 O O . ASP B 1 390 ? 13.438 -24.719 5.523 1 95.88 390 ASP B O 1
ATOM 6538 N N . ALA B 1 391 ? 11.781 -23.766 4.391 1 95.44 391 ALA B N 1
ATOM 6539 C CA . ALA B 1 391 ? 10.836 -24.844 4.715 1 95.44 391 ALA B CA 1
ATOM 6540 C C . ALA B 1 391 ? 11.281 -26.172 4.109 1 95.44 391 ALA B C 1
ATOM 6542 O O . ALA B 1 391 ? 11.188 -27.219 4.754 1 95.44 391 ALA B O 1
ATOM 6543 N N . MET B 1 392 ? 11.789 -26.125 2.896 1 93.81 392 MET B N 1
ATOM 6544 C CA . MET B 1 392 ? 12.258 -27.328 2.215 1 93.81 392 MET B CA 1
ATOM 6545 C C . MET B 1 392 ? 13.461 -27.922 2.932 1 93.81 392 MET B C 1
ATOM 6547 O O . MET B 1 392 ? 13.539 -29.141 3.125 1 93.81 392 MET B O 1
ATOM 6551 N N . GLN B 1 393 ? 14.305 -27.078 3.266 1 92.5 393 GLN B N 1
ATOM 6552 C CA . GLN B 1 393 ? 15.477 -27.531 4 1 92.5 393 GLN B CA 1
ATOM 6553 C C . GLN B 1 393 ? 15.086 -28.203 5.312 1 92.5 393 GLN B C 1
ATOM 6555 O O . GLN B 1 393 ? 15.664 -29.234 5.691 1 92.5 393 GLN B O 1
ATOM 6560 N N . ALA B 1 394 ? 14.141 -27.672 5.941 1 93 394 ALA B N 1
ATOM 6561 C CA . ALA B 1 394 ? 13.672 -28.234 7.207 1 93 394 ALA B CA 1
ATOM 6562 C C . ALA B 1 394 ? 13.047 -29.609 7.004 1 93 394 ALA B C 1
ATOM 6564 O O . ALA B 1 394 ? 13.25 -30.516 7.816 1 93 394 ALA B O 1
ATOM 6565 N N . ASP B 1 395 ? 12.328 -29.797 5.961 1 91.06 395 ASP B N 1
ATOM 6566 C CA . ASP B 1 395 ? 11.656 -31.062 5.684 1 91.06 395 ASP B CA 1
ATOM 6567 C C . ASP B 1 395 ? 12.656 -32.125 5.23 1 91.06 395 ASP B C 1
ATOM 6569 O O . ASP B 1 395 ? 12.555 -33.281 5.617 1 91.06 395 ASP B O 1
ATOM 6573 N N . ILE B 1 396 ? 13.594 -31.703 4.41 1 85.25 396 ILE B N 1
ATOM 6574 C CA . ILE B 1 396 ? 14.562 -32.656 3.852 1 85.25 396 ILE B CA 1
ATOM 6575 C C . ILE B 1 396 ? 15.586 -33.031 4.922 1 85.25 396 ILE B C 1
ATOM 6577 O O . ILE B 1 396 ? 16.078 -34.156 4.941 1 85.25 396 ILE B O 1
ATOM 6581 N N . GLY B 1 397 ? 15.922 -32.125 5.824 1 85.88 397 GLY B N 1
ATOM 6582 C CA . GLY B 1 397 ? 16.844 -32.375 6.922 1 85.88 397 GLY B CA 1
ATOM 6583 C C . GLY B 1 397 ? 18.297 -32.219 6.535 1 85.88 397 GLY B C 1
ATOM 6584 O O . GLY B 1 397 ? 19.188 -32.625 7.289 1 85.88 397 GLY B O 1
ATOM 6585 N N . SER B 1 398 ? 18.562 -31.844 5.328 1 85.25 398 SER B N 1
ATOM 6586 C CA . SER B 1 398 ? 19.906 -31.562 4.871 1 85.25 398 SER B CA 1
ATOM 6587 C C . SER B 1 398 ? 19.984 -30.203 4.16 1 85.25 398 SER B C 1
ATOM 6589 O O . SER B 1 398 ? 19 -29.75 3.58 1 85.25 398 SER B O 1
ATOM 6591 N N . PRO B 1 399 ? 21.125 -29.609 4.242 1 88.12 399 PRO B N 1
ATOM 6592 C CA . PRO B 1 399 ? 21.266 -28.297 3.605 1 88.12 399 PRO B CA 1
ATOM 6593 C C . PRO B 1 399 ? 21.141 -28.359 2.086 1 88.12 399 PRO B C 1
ATOM 6595 O O . PRO B 1 399 ? 21.656 -29.281 1.457 1 88.12 399 PRO B O 1
ATOM 6598 N N . LEU B 1 400 ? 20.375 -27.422 1.572 1 89.81 400 LEU B N 1
ATOM 6599 C CA . LEU B 1 400 ? 20.328 -27.25 0.125 1 89.81 400 LEU B CA 1
ATOM 6600 C C . LEU B 1 400 ? 21.516 -26.406 -0.356 1 89.81 400 LEU B C 1
ATOM 6602 O O . LEU B 1 400 ? 21.797 -25.344 0.208 1 89.81 400 LEU B O 1
ATOM 6606 N N . LYS B 1 401 ? 22.188 -26.844 -1.334 1 90.31 401 LYS B N 1
ATOM 6607 C CA . LYS B 1 401 ? 23.5 -26.312 -1.668 1 90.31 401 LYS B CA 1
ATOM 6608 C C . LYS B 1 401 ? 23.391 -25.188 -2.688 1 90.31 401 LYS B C 1
ATOM 6610 O O . LYS B 1 401 ? 24.219 -24.266 -2.699 1 90.31 401 LYS B O 1
ATOM 6615 N N . GLU B 1 402 ? 22.469 -25.312 -3.607 1 93.12 402 GLU B N 1
ATOM 6616 C CA . GLU B 1 402 ? 22.281 -24.344 -4.688 1 93.12 402 GLU B CA 1
ATOM 6617 C C . GLU B 1 402 ? 20.812 -24.234 -5.078 1 93.12 402 GLU B C 1
ATOM 6619 O O . GLU B 1 402 ? 20.016 -25.125 -4.785 1 93.12 402 GLU B O 1
ATOM 6624 N N . LEU B 1 403 ? 20.516 -23.078 -5.629 1 95.19 403 LEU B N 1
ATOM 6625 C CA . LEU B 1 403 ? 19.188 -22.875 -6.207 1 95.19 403 LEU B CA 1
ATOM 6626 C C . LEU B 1 403 ? 19.281 -22.719 -7.723 1 95.19 403 LEU B C 1
ATOM 6628 O O . LEU B 1 403 ? 19.922 -21.781 -8.211 1 95.19 403 LEU B O 1
ATOM 6632 N N . TRP B 1 404 ? 18.688 -23.625 -8.422 1 94.12 404 TRP B N 1
ATOM 6633 C CA . TRP B 1 404 ? 18.609 -23.531 -9.875 1 94.12 404 TRP B CA 1
ATOM 6634 C C . TRP B 1 404 ? 17.344 -22.797 -10.312 1 94.12 404 TRP B C 1
ATOM 6636 O O . TRP B 1 404 ? 16.234 -23.203 -9.953 1 94.12 404 TRP B O 1
ATOM 6646 N N . VAL B 1 405 ? 17.531 -21.734 -11.133 1 94.69 405 VAL B N 1
ATOM 6647 C CA . VAL B 1 405 ? 16.359 -20.906 -11.422 1 94.69 405 VAL B CA 1
ATOM 6648 C C . VAL B 1 405 ? 16.141 -20.828 -12.93 1 94.69 405 VAL B C 1
ATOM 6650 O O . VAL B 1 405 ? 17.109 -20.891 -13.703 1 94.69 405 VAL B O 1
ATOM 6653 N N . ASP B 1 406 ? 14.891 -20.734 -13.297 1 91.75 406 ASP B N 1
ATOM 6654 C CA . ASP B 1 406 ? 14.445 -20.516 -14.664 1 91.75 406 ASP B CA 1
ATOM 6655 C C . ASP B 1 406 ? 13.148 -19.703 -14.695 1 91.75 406 ASP B C 1
ATOM 6657 O O . ASP B 1 406 ? 12.586 -19.375 -13.641 1 91.75 406 ASP B O 1
ATOM 6661 N N . GLY B 1 407 ? 12.758 -19.281 -15.922 1 88.5 407 GLY B N 1
ATOM 6662 C CA . GLY B 1 407 ? 11.555 -18.469 -16.062 1 88.5 407 GLY B CA 1
ATOM 6663 C C . GLY B 1 407 ? 11.844 -17.031 -16.438 1 88.5 407 GLY B C 1
ATOM 6664 O O . GLY B 1 407 ? 13 -16.594 -16.406 1 88.5 407 GLY B O 1
ATOM 6665 N N . GLY B 1 408 ? 10.797 -16.312 -16.672 1 83.94 408 GLY B N 1
ATOM 6666 C CA . GLY B 1 408 ? 10.906 -14.977 -17.234 1 83.94 408 GLY B CA 1
ATOM 6667 C C . GLY B 1 408 ? 11.562 -13.992 -16.281 1 83.94 408 GLY B C 1
ATOM 6668 O O . GLY B 1 408 ? 12.359 -13.156 -16.703 1 83.94 408 GLY B O 1
ATOM 6669 N N . ALA B 1 409 ? 11.305 -14.094 -15.016 1 89.19 409 ALA B N 1
ATOM 6670 C CA . ALA B 1 409 ? 11.789 -13.141 -14.023 1 89.19 409 ALA B CA 1
ATOM 6671 C C . ALA B 1 409 ? 13.305 -13.258 -13.844 1 89.19 409 ALA B C 1
ATOM 6673 O O . ALA B 1 409 ? 13.945 -12.352 -13.312 1 89.19 409 ALA B O 1
ATOM 6674 N N . THR B 1 410 ? 13.875 -14.328 -14.32 1 93 410 THR B N 1
ATOM 6675 C CA . THR B 1 410 ? 15.289 -14.57 -14.086 1 93 410 THR B CA 1
ATOM 6676 C C . THR B 1 410 ? 16.141 -13.68 -14.977 1 93 410 THR B C 1
ATOM 6678 O O . THR B 1 410 ? 17.359 -13.57 -14.773 1 93 410 THR B O 1
ATOM 6681 N N . ARG B 1 411 ? 15.555 -13.023 -15.961 1 90.12 411 ARG B N 1
ATOM 6682 C CA . ARG B 1 411 ? 16.281 -12.086 -16.812 1 90.12 411 ARG B CA 1
ATOM 6683 C C . ARG B 1 411 ? 16.797 -10.906 -16 1 90.12 411 ARG B C 1
ATOM 6685 O O . ARG B 1 411 ? 17.75 -10.234 -16.406 1 90.12 411 ARG B O 1
ATOM 6692 N N . ASN B 1 412 ? 16.188 -10.633 -14.898 1 93.38 412 ASN B N 1
ATOM 6693 C CA . ASN B 1 412 ? 16.609 -9.555 -14.016 1 93.38 412 ASN B CA 1
ATOM 6694 C C . ASN B 1 412 ? 17.844 -9.953 -13.188 1 93.38 412 ASN B C 1
ATOM 6696 O O . ASN B 1 412 ? 17.719 -10.625 -12.164 1 93.38 412 ASN B O 1
ATOM 6700 N N . ARG B 1 413 ? 18.984 -9.484 -13.562 1 94.94 413 ARG B N 1
ATOM 6701 C CA . ARG B 1 413 ? 20.234 -9.875 -12.938 1 94.94 413 ARG B CA 1
ATOM 6702 C C . ARG B 1 413 ? 20.312 -9.391 -11.492 1 94.94 413 ARG B C 1
ATOM 6704 O O . ARG B 1 413 ? 20.891 -10.047 -10.633 1 94.94 413 ARG B O 1
ATOM 6711 N N . TRP B 1 414 ? 19.75 -8.242 -11.289 1 96.31 414 TRP B N 1
ATOM 6712 C CA . TRP B 1 414 ? 19.719 -7.73 -9.922 1 96.31 414 TRP B CA 1
ATOM 6713 C C . TRP B 1 414 ? 18.984 -8.695 -9 1 96.31 414 TRP B C 1
ATOM 6715 O O . TRP B 1 414 ? 19.453 -8.977 -7.891 1 96.31 414 TRP B O 1
ATOM 6725 N N . LEU B 1 415 ? 17.875 -9.203 -9.453 1 96.88 415 LEU B N 1
ATOM 6726 C CA . LEU B 1 415 ? 17.078 -10.141 -8.664 1 96.88 415 LEU B CA 1
ATOM 6727 C C . LEU B 1 415 ? 17.859 -11.414 -8.383 1 96.88 415 LEU B C 1
ATOM 6729 O O . LEU B 1 415 ? 17.766 -11.969 -7.281 1 96.88 415 LEU B O 1
ATOM 6733 N N . MET B 1 416 ? 18.641 -11.891 -9.336 1 97.69 416 MET B N 1
ATOM 6734 C CA . MET B 1 416 ? 19.453 -13.094 -9.164 1 97.69 416 MET B CA 1
ATOM 6735 C C . MET B 1 416 ? 20.5 -12.883 -8.086 1 97.69 416 MET B C 1
ATOM 6737 O O . MET B 1 416 ? 20.703 -13.742 -7.223 1 97.69 416 MET B O 1
ATOM 6741 N N . GLN B 1 417 ? 21.156 -11.766 -8.211 1 97.75 417 GLN B N 1
ATOM 6742 C CA . GLN B 1 417 ? 22.156 -11.453 -7.199 1 97.75 417 GLN B CA 1
ATOM 6743 C C . GLN B 1 417 ? 21.516 -11.289 -5.824 1 97.75 417 GLN B C 1
ATOM 6745 O O . GLN B 1 417 ? 22.047 -11.773 -4.824 1 97.75 417 GLN B O 1
ATOM 6750 N N . PHE B 1 418 ? 20.422 -10.633 -5.738 1 97.75 418 PHE B N 1
ATOM 6751 C CA . PHE B 1 418 ? 19.703 -10.453 -4.484 1 97.75 418 PHE B CA 1
ATOM 6752 C C . PHE B 1 418 ? 19.359 -11.805 -3.859 1 97.75 418 PHE B C 1
ATOM 6754 O O . PHE B 1 418 ? 19.516 -11.992 -2.652 1 97.75 418 PHE B O 1
ATOM 6761 N N . LEU B 1 419 ? 18.844 -12.742 -4.691 1 97.81 419 LEU B N 1
ATOM 6762 C CA . LEU B 1 419 ? 18.5 -14.078 -4.23 1 97.81 419 LEU B CA 1
ATOM 6763 C C . LEU B 1 419 ? 19.719 -14.789 -3.648 1 97.81 419 LEU B C 1
ATOM 6765 O O . LEU B 1 419 ? 19.641 -15.398 -2.58 1 97.81 419 LEU B O 1
ATOM 6769 N N . ALA B 1 420 ? 20.812 -14.703 -4.367 1 98.12 420 ALA B N 1
ATOM 6770 C CA . ALA B 1 420 ? 22.047 -15.328 -3.893 1 98.12 420 ALA B CA 1
ATOM 6771 C C . ALA B 1 420 ? 22.469 -14.758 -2.543 1 98.12 420 ALA B C 1
ATOM 6773 O O . ALA B 1 420 ? 22.828 -15.5 -1.626 1 98.12 420 ALA B O 1
ATOM 6774 N N . ASP B 1 421 ? 22.375 -13.492 -2.447 1 98.25 421 ASP B N 1
ATOM 6775 C CA . ASP B 1 421 ? 22.75 -12.805 -1.218 1 98.25 421 ASP B CA 1
ATOM 6776 C C . ASP B 1 421 ? 21.812 -13.156 -0.072 1 98.25 421 ASP B C 1
ATOM 6778 O O . ASP B 1 421 ? 22.234 -13.297 1.074 1 98.25 421 ASP B O 1
ATOM 6782 N N . LEU B 1 422 ? 20.578 -13.188 -0.367 1 98 422 LEU B N 1
ATOM 6783 C CA . LEU B 1 422 ? 19.547 -13.453 0.635 1 98 422 LEU B CA 1
ATOM 6784 C C . LEU B 1 422 ? 19.641 -14.883 1.155 1 98 422 LEU B C 1
ATOM 6786 O O . LEU B 1 422 ? 19.547 -15.117 2.361 1 98 422 LEU B O 1
ATOM 6790 N N . LEU B 1 423 ? 19.844 -15.844 0.241 1 96.69 423 LEU B N 1
ATOM 6791 C CA . LEU B 1 423 ? 19.891 -17.266 0.591 1 96.69 423 LEU B CA 1
ATOM 6792 C C . LEU B 1 423 ? 21.266 -17.656 1.118 1 96.69 423 LEU B C 1
ATOM 6794 O O . LEU B 1 423 ? 21.406 -18.703 1.753 1 96.69 423 LEU B O 1
ATOM 6798 N N . GLN B 1 424 ? 22.25 -16.859 0.804 1 96.5 424 GLN B N 1
ATOM 6799 C CA . GLN B 1 424 ? 23.641 -17.188 1.087 1 96.5 424 GLN B CA 1
ATOM 6800 C C . GLN B 1 424 ? 24.031 -18.531 0.455 1 96.5 424 GLN B C 1
ATOM 6802 O O . GLN B 1 424 ? 24.656 -19.375 1.101 1 96.5 424 GLN B O 1
ATOM 6807 N N . ARG B 1 425 ? 23.5 -18.766 -0.74 1 95.62 425 ARG B N 1
ATOM 6808 C CA . ARG B 1 425 ? 23.766 -19.891 -1.613 1 95.62 425 ARG B CA 1
ATOM 6809 C C . ARG B 1 425 ? 23.922 -19.453 -3.064 1 95.62 425 ARG B C 1
ATOM 6811 O O . ARG B 1 425 ? 23.328 -18.453 -3.477 1 95.62 425 ARG B O 1
ATOM 6818 N N . PRO B 1 426 ? 24.719 -20.203 -3.869 1 96.44 426 PRO B N 1
ATOM 6819 C CA . PRO B 1 426 ? 24.766 -19.875 -5.297 1 96.44 426 PRO B CA 1
ATOM 6820 C C . PRO B 1 426 ? 23.422 -20.047 -5.984 1 96.44 426 PRO B C 1
ATOM 6822 O O . PRO B 1 426 ? 22.688 -21 -5.688 1 96.44 426 PRO B O 1
ATOM 6825 N N . VAL B 1 427 ? 23.125 -19.109 -6.875 1 97.06 427 VAL B N 1
ATOM 6826 C CA . VAL B 1 427 ? 21.969 -19.188 -7.766 1 97.06 427 VAL B CA 1
ATOM 6827 C C . VAL B 1 427 ? 22.422 -19.453 -9.195 1 97.06 427 VAL B C 1
ATOM 6829 O O . VAL B 1 427 ? 23.25 -18.703 -9.742 1 97.06 427 VAL B O 1
ATOM 6832 N N . ILE B 1 428 ? 21.969 -20.562 -9.711 1 95.06 428 ILE B N 1
ATOM 6833 C CA . ILE B 1 428 ? 22.344 -20.984 -11.055 1 95.06 428 ILE B CA 1
ATOM 6834 C C . ILE B 1 428 ? 21.188 -20.734 -12.023 1 95.06 428 ILE B C 1
ATOM 6836 O O . ILE B 1 428 ? 20.172 -21.422 -11.984 1 95.06 428 ILE B O 1
ATOM 6840 N N . ARG B 1 429 ? 21.359 -19.797 -12.891 1 95.06 429 ARG B N 1
ATOM 6841 C CA . ARG B 1 429 ? 20.312 -19.406 -13.828 1 95.06 429 ARG B CA 1
ATOM 6842 C C . ARG B 1 429 ? 20.469 -20.125 -15.156 1 95.06 429 ARG B C 1
ATOM 6844 O O . ARG B 1 429 ? 21.547 -20.094 -15.773 1 95.06 429 ARG B O 1
ATOM 6851 N N . SER B 1 430 ? 19.422 -20.75 -15.547 1 91 430 SER B N 1
ATOM 6852 C CA . SER B 1 430 ? 19.406 -21.328 -16.891 1 91 430 SER B CA 1
ATOM 6853 C C . SER B 1 430 ? 19.297 -20.234 -17.953 1 91 430 SER B C 1
ATOM 6855 O O . SER B 1 430 ? 18.469 -19.328 -17.828 1 91 430 SER B O 1
ATOM 6857 N N . LEU B 1 431 ? 20.062 -20.312 -18.938 1 88.44 431 LEU B N 1
ATOM 6858 C CA . LEU B 1 431 ? 20.016 -19.344 -20.016 1 88.44 431 LEU B CA 1
ATOM 6859 C C . LEU B 1 431 ? 19.078 -19.797 -21.125 1 88.44 431 LEU B C 1
ATOM 6861 O O . LEU B 1 431 ? 18.828 -19.062 -22.078 1 88.44 431 LEU B O 1
ATOM 6865 N N . SER B 1 432 ? 18.531 -20.969 -20.891 1 80.81 432 SER B N 1
ATOM 6866 C CA . SER B 1 432 ? 17.516 -21.453 -21.812 1 80.81 432 SER B CA 1
ATOM 6867 C C . SER B 1 432 ? 16.125 -20.938 -21.422 1 80.81 432 SER B C 1
ATOM 6869 O O . SER B 1 432 ? 15.625 -21.234 -20.344 1 80.81 432 SER B O 1
ATOM 6871 N N . PRO B 1 433 ? 15.5 -20.234 -22.266 1 74.62 433 PRO B N 1
ATOM 6872 C CA . PRO B 1 433 ? 14.195 -19.656 -21.922 1 74.62 433 PRO B CA 1
ATOM 6873 C C . PRO B 1 433 ? 13.086 -20.703 -21.844 1 74.62 433 PRO B C 1
ATOM 6875 O O . PRO B 1 433 ? 12.07 -20.5 -21.172 1 74.62 433 PRO B O 1
ATOM 6878 N N . GLU B 1 434 ? 13.336 -21.828 -22.453 1 84.19 434 GLU B N 1
ATOM 6879 C CA . GLU B 1 434 ? 12.25 -22.797 -22.578 1 84.19 434 GLU B CA 1
ATOM 6880 C C . GLU B 1 434 ? 12.578 -24.109 -21.859 1 84.19 434 GLU B C 1
ATOM 6882 O O . GLU B 1 434 ? 12.406 -25.188 -22.406 1 84.19 434 GLU B O 1
ATOM 6887 N N . VAL B 1 435 ? 12.828 -23.984 -20.578 1 90.06 435 VAL B N 1
ATOM 6888 C CA . VAL B 1 435 ? 13.305 -25.141 -19.828 1 90.06 435 VAL B CA 1
ATOM 6889 C C . VAL B 1 435 ? 12.172 -26.172 -19.703 1 90.06 435 VAL B C 1
ATOM 6891 O O . VAL B 1 435 ? 12.414 -27.375 -19.766 1 90.06 435 VAL B O 1
ATOM 6894 N N . SER B 1 436 ? 10.977 -25.719 -19.484 1 93.12 436 SER B N 1
ATOM 6895 C CA . SER B 1 436 ? 9.844 -26.641 -19.375 1 93.12 436 SER B CA 1
ATOM 6896 C C . SER B 1 436 ? 9.641 -27.406 -20.672 1 93.12 436 SER B C 1
ATOM 6898 O O . SER B 1 436 ? 9.445 -28.625 -20.656 1 93.12 436 SER B O 1
ATOM 6900 N N . ALA B 1 437 ? 9.742 -26.734 -21.781 1 95.12 437 ALA B N 1
ATOM 6901 C CA . ALA B 1 437 ? 9.625 -27.391 -23.078 1 95.12 437 ALA B CA 1
ATOM 6902 C C . ALA B 1 437 ? 10.742 -28.422 -23.266 1 95.12 437 ALA B C 1
ATOM 6904 O O . ALA B 1 437 ? 10.516 -29.516 -23.797 1 95.12 437 ALA B O 1
ATOM 6905 N N . LEU B 1 438 ? 11.898 -28.031 -22.844 1 93.5 438 LEU B N 1
ATOM 6906 C CA . LEU B 1 438 ? 13.039 -28.938 -22.953 1 93.5 438 LEU B CA 1
ATOM 6907 C C . LEU B 1 438 ? 12.82 -30.203 -22.125 1 93.5 438 LEU B C 1
ATOM 6909 O O . LEU B 1 438 ? 13.156 -31.297 -22.562 1 93.5 438 LEU B O 1
ATOM 6913 N N . GLY B 1 439 ? 12.328 -30.016 -20.922 1 94.5 439 GLY B N 1
ATOM 6914 C CA . GLY B 1 439 ? 12.016 -31.156 -20.094 1 94.5 439 GLY B CA 1
ATOM 6915 C C . GLY B 1 439 ? 11.055 -32.125 -20.75 1 94.5 439 GLY B C 1
ATOM 6916 O O . GLY B 1 439 ? 11.273 -33.344 -20.734 1 94.5 439 GLY B O 1
ATOM 6917 N N . ALA B 1 440 ? 10.008 -31.625 -21.312 1 97.19 440 ALA B N 1
ATOM 6918 C CA . ALA B 1 440 ? 9.047 -32.438 -22.031 1 97.19 440 ALA B CA 1
ATOM 6919 C C . ALA B 1 440 ? 9.703 -33.156 -23.219 1 97.19 440 ALA B C 1
ATOM 6921 O O . ALA B 1 440 ? 9.461 -34.344 -23.453 1 97.19 440 ALA B O 1
ATOM 6922 N N . ALA B 1 441 ? 10.547 -32.438 -23.922 1 96.56 441 ALA B N 1
ATOM 6923 C CA . ALA B 1 441 ? 11.25 -32.969 -25.078 1 96.56 441 ALA B CA 1
ATOM 6924 C C . ALA B 1 441 ? 12.18 -34.125 -24.656 1 96.56 441 ALA B C 1
ATOM 6926 O O . ALA B 1 441 ? 12.281 -35.125 -25.344 1 96.56 441 ALA B O 1
ATOM 6927 N N . HIS B 1 442 ? 12.844 -33.906 -23.594 1 94.5 442 HIS B N 1
ATOM 6928 C CA . HIS B 1 442 ? 13.75 -34.938 -23.094 1 94.5 442 HIS B CA 1
ATOM 6929 C C . HIS B 1 442 ? 13 -36.25 -22.766 1 94.5 442 HIS B C 1
ATOM 6931 O O . HIS B 1 442 ? 13.477 -37.344 -23.062 1 94.5 442 HIS B O 1
ATOM 6937 N N . LEU B 1 443 ? 11.898 -36.094 -22.156 1 95.5 443 LEU B N 1
ATOM 6938 C CA . LEU B 1 443 ? 11.078 -37.281 -21.844 1 95.5 443 LEU B CA 1
ATOM 6939 C C . LEU B 1 443 ? 10.609 -37.969 -23.125 1 95.5 443 LEU B C 1
ATOM 6941 O O . LEU B 1 443 ? 10.594 -39.188 -23.203 1 95.5 443 LEU B O 1
ATOM 6945 N N . ALA B 1 444 ? 10.156 -37.156 -24.094 1 97.25 444 ALA B N 1
ATOM 6946 C CA . ALA B 1 444 ? 9.75 -37.719 -25.375 1 97.25 444 ALA B CA 1
ATOM 6947 C C . ALA B 1 444 ? 10.914 -38.438 -26.062 1 97.25 444 ALA B C 1
ATOM 6949 O O . ALA B 1 444 ? 10.727 -39.469 -26.688 1 97.25 444 ALA B O 1
ATOM 6950 N N . GLY B 1 445 ? 12.086 -37.812 -25.984 1 95.5 445 GLY B N 1
ATOM 6951 C CA . GLY B 1 445 ? 13.281 -38.438 -26.531 1 95.5 445 GLY B CA 1
ATOM 6952 C C . GLY B 1 445 ? 13.609 -39.781 -25.875 1 95.5 445 GLY B C 1
ATOM 6953 O O . GLY B 1 445 ? 14.078 -40.688 -26.547 1 95.5 445 GLY B O 1
ATOM 6954 N N . LYS B 1 446 ? 13.383 -39.812 -24.625 1 93.38 446 LYS B N 1
ATOM 6955 C CA . LYS B 1 446 ? 13.547 -41.062 -23.953 1 93.38 446 LYS B CA 1
ATOM 6956 C C . LYS B 1 446 ? 12.586 -42.125 -24.5 1 93.38 446 LYS B C 1
ATOM 6958 O O . LYS B 1 446 ? 12.984 -43.25 -24.766 1 93.38 446 LYS B O 1
ATOM 6963 N N . ALA B 1 447 ? 11.359 -41.781 -24.641 1 94.94 447 ALA B N 1
ATOM 6964 C CA . ALA B 1 447 ? 10.344 -42.688 -25.188 1 94.94 447 ALA B CA 1
ATOM 6965 C C . ALA B 1 447 ? 10.695 -43.125 -26.594 1 94.94 447 ALA B C 1
ATOM 6967 O O . ALA B 1 447 ? 10.391 -44.25 -27 1 94.94 447 ALA B O 1
ATOM 6968 N N . LEU B 1 448 ? 11.336 -42.219 -27.328 1 94.06 448 LEU B N 1
ATOM 6969 C CA . LEU B 1 448 ? 11.75 -42.469 -28.703 1 94.06 448 LEU B CA 1
ATOM 6970 C C . LEU B 1 448 ? 12.984 -43.375 -28.734 1 94.06 448 LEU B C 1
ATOM 6972 O O . LEU B 1 448 ? 13.312 -43.969 -29.766 1 94.06 448 LEU B O 1
ATOM 6976 N N . GLY B 1 449 ? 13.703 -43.375 -27.641 1 91.75 449 GLY B N 1
ATOM 6977 C CA . GLY B 1 449 ? 14.953 -44.125 -27.562 1 91.75 449 GLY B CA 1
ATOM 6978 C C . GLY B 1 449 ? 16.172 -43.312 -27.922 1 91.75 449 GLY B C 1
ATOM 6979 O O . GLY B 1 449 ? 17.25 -43.844 -28.172 1 91.75 449 GLY B O 1
ATOM 6980 N N . LEU B 1 450 ? 15.984 -42.062 -27.984 1 91.81 450 LEU B N 1
ATOM 6981 C CA . LEU B 1 450 ? 17.094 -41.156 -28.297 1 91.81 450 LEU B CA 1
ATOM 6982 C C . LEU B 1 450 ? 18.031 -41.031 -27.094 1 91.81 450 LEU B C 1
ATOM 6984 O O . LEU B 1 450 ? 19.266 -41.031 -27.266 1 91.81 450 LEU B O 1
ATOM 6988 N N . TRP B 1 451 ? 17.453 -40.75 -25.906 1 89.75 451 TRP B N 1
ATOM 6989 C CA . TRP B 1 451 ? 18.172 -40.719 -24.641 1 89.75 451 TRP B CA 1
ATOM 6990 C C . TRP B 1 451 ? 17.625 -41.75 -23.656 1 89.75 451 TRP B C 1
ATOM 6992 O O . TRP B 1 451 ? 16.5 -41.625 -23.188 1 89.75 451 TRP B O 1
ATOM 7002 N N . ASN B 1 452 ? 18.438 -42.625 -23.297 1 83.75 452 ASN B N 1
ATOM 7003 C CA . ASN B 1 452 ? 17.938 -43.812 -22.625 1 83.75 452 ASN B CA 1
ATOM 7004 C C . ASN B 1 452 ? 17.844 -43.625 -21.125 1 83.75 452 ASN B C 1
ATOM 7006 O O . ASN B 1 452 ? 17.016 -44.281 -20.453 1 83.75 452 ASN B O 1
ATOM 7010 N N . ASP B 1 453 ? 18.828 -42.906 -20.578 1 80.31 453 ASP B N 1
ATOM 7011 C CA . ASP B 1 453 ? 18.875 -42.812 -19.125 1 80.31 453 ASP B CA 1
ATOM 7012 C C . ASP B 1 453 ? 19.359 -41.406 -18.703 1 80.31 453 ASP B C 1
ATOM 7014 O O . ASP B 1 453 ? 19.562 -40.531 -19.547 1 80.31 453 ASP B O 1
ATOM 7018 N N . ALA B 1 454 ? 19.375 -41.312 -17.375 1 78.38 454 ALA B N 1
ATOM 7019 C CA . ALA B 1 454 ? 19.75 -40.031 -16.797 1 78.38 454 ALA B CA 1
ATOM 7020 C C . ALA B 1 454 ? 21.156 -39.625 -17.203 1 78.38 454 ALA B C 1
ATOM 7022 O O . ALA B 1 454 ? 21.438 -38.438 -17.391 1 78.38 454 ALA B O 1
ATOM 7023 N N . ALA B 1 455 ? 21.938 -40.5 -17.422 1 82.12 455 ALA B N 1
ATOM 7024 C CA . ALA B 1 455 ? 23.328 -40.219 -17.797 1 82.12 455 ALA B CA 1
ATOM 7025 C C . ALA B 1 455 ? 23.391 -39.594 -19.188 1 82.12 455 ALA B C 1
ATOM 7027 O O . ALA B 1 455 ? 24.156 -38.625 -19.406 1 82.12 455 ALA B O 1
ATOM 7028 N N . ASP B 1 456 ? 22.609 -40.094 -20.109 1 84.12 456 ASP B N 1
ATOM 7029 C CA . ASP B 1 456 ? 22.547 -39.531 -21.438 1 84.12 456 ASP B CA 1
ATOM 7030 C C . ASP B 1 456 ? 22.078 -38.094 -21.406 1 84.12 456 ASP B C 1
ATOM 7032 O O . ASP B 1 456 ? 22.594 -37.25 -22.141 1 84.12 456 ASP B O 1
ATOM 7036 N N . LEU B 1 457 ? 21.156 -37.906 -20.594 1 84 457 LEU B N 1
ATOM 7037 C CA . LEU B 1 457 ? 20.547 -36.594 -20.516 1 84 457 LEU B CA 1
ATOM 7038 C C . LEU B 1 457 ? 21.484 -35.594 -19.812 1 84 457 LEU B C 1
ATOM 7040 O O . LEU B 1 457 ? 21.484 -34.406 -20.141 1 84 457 LEU B O 1
ATOM 7044 N N . GLN B 1 458 ? 22.234 -36.031 -18.922 1 81.38 458 GLN B N 1
ATOM 7045 C CA . GLN B 1 458 ? 23.141 -35.188 -18.156 1 81.38 458 GLN B CA 1
ATOM 7046 C C . GLN B 1 458 ? 24.234 -34.625 -19.062 1 81.38 458 GLN B C 1
ATOM 7048 O O . GLN B 1 458 ? 24.781 -33.531 -18.781 1 81.38 458 GLN B O 1
ATOM 7053 N N . VAL B 1 459 ? 24.531 -35.25 -20.109 1 82.81 459 VAL B N 1
ATOM 7054 C CA . VAL B 1 459 ? 25.641 -34.875 -20.969 1 82.81 459 VAL B CA 1
ATOM 7055 C C . VAL B 1 459 ? 25.188 -33.781 -21.938 1 82.81 459 VAL B C 1
ATOM 7057 O O . VAL B 1 459 ? 26.016 -33.062 -22.516 1 82.81 459 VAL B O 1
ATOM 7060 N N . LEU B 1 460 ? 23.891 -33.625 -22.031 1 85.12 460 LEU B N 1
ATOM 7061 C CA . LEU B 1 460 ? 23.391 -32.562 -22.922 1 85.12 460 LEU B CA 1
ATOM 7062 C C . LEU B 1 460 ? 23.844 -31.203 -22.438 1 85.12 460 LEU B C 1
ATOM 7064 O O . LEU B 1 460 ? 23.875 -30.938 -21.219 1 85.12 460 LEU B O 1
ATOM 7068 N N . GLU B 1 461 ? 24.203 -30.359 -23.359 1 79.38 461 GLU B N 1
ATOM 7069 C CA . GLU B 1 461 ? 24.703 -29.031 -23.016 1 79.38 461 GLU B CA 1
ATOM 7070 C C . GLU B 1 461 ? 23.578 -28.141 -22.516 1 79.38 461 GLU B C 1
ATOM 7072 O O . GLU B 1 461 ? 22.516 -28.062 -23.125 1 79.38 461 GLU B O 1
ATOM 7077 N N . ARG B 1 462 ? 23.828 -27.578 -21.328 1 84.25 462 ARG B N 1
ATOM 7078 C CA . ARG B 1 462 ? 22.922 -26.594 -20.734 1 84.25 462 ARG B CA 1
ATOM 7079 C C . ARG B 1 462 ? 23.688 -25.328 -20.328 1 84.25 462 ARG B C 1
ATOM 7081 O O . ARG B 1 462 ? 24.531 -25.375 -19.453 1 84.25 462 ARG B O 1
ATOM 7088 N N . GLN B 1 463 ? 23.406 -24.281 -21.031 1 86.56 463 GLN B N 1
ATOM 7089 C CA . GLN B 1 463 ? 24.047 -23 -20.703 1 86.56 463 GLN B CA 1
ATOM 7090 C C . GLN B 1 463 ? 23.5 -22.422 -19.422 1 86.56 463 GLN B C 1
ATOM 7092 O O . GLN B 1 463 ? 22.281 -22.391 -19.219 1 86.56 463 GLN B O 1
ATOM 7097 N N . ARG B 1 464 ? 24.469 -22.078 -18.562 1 92.44 464 ARG B N 1
ATOM 7098 C CA . ARG B 1 464 ? 24.094 -21.562 -17.25 1 92.44 464 ARG B CA 1
ATOM 7099 C C . ARG B 1 464 ? 24.938 -20.359 -16.859 1 92.44 464 ARG B C 1
ATOM 7101 O O . ARG B 1 464 ? 26.016 -20.141 -17.406 1 92.44 464 ARG B O 1
ATOM 7108 N N . GLU B 1 465 ? 24.359 -19.469 -16.047 1 96 465 GLU B N 1
ATOM 7109 C CA . GLU B 1 465 ? 25.047 -18.375 -15.391 1 96 465 GLU B CA 1
ATOM 7110 C C . GLU B 1 465 ? 24.969 -18.5 -13.867 1 96 465 GLU B C 1
ATOM 7112 O O . GLU B 1 465 ? 23.922 -18.812 -13.32 1 96 465 GLU B O 1
ATOM 7117 N N . ARG B 1 466 ? 26.172 -18.344 -13.234 1 96.75 466 ARG B N 1
ATOM 7118 C CA . ARG B 1 466 ? 26.266 -18.531 -11.789 1 96.75 466 ARG B CA 1
ATOM 7119 C C . ARG B 1 466 ? 26.344 -17.188 -11.078 1 96.75 466 ARG B C 1
ATOM 7121 O O . ARG B 1 466 ? 27.062 -16.281 -11.531 1 96.75 466 ARG B O 1
ATOM 7128 N N . PHE B 1 467 ? 25.531 -16.984 -10.039 1 98 467 PHE B N 1
ATOM 7129 C CA . PHE B 1 467 ? 25.578 -15.844 -9.133 1 98 467 PHE B CA 1
ATOM 7130 C C . PHE B 1 467 ? 25.953 -16.281 -7.727 1 98 467 PHE B C 1
ATOM 7132 O O . PHE B 1 467 ? 25.203 -17.031 -7.078 1 98 467 PHE B O 1
ATOM 7139 N N . ASP B 1 468 ? 27.078 -15.844 -7.25 1 98.19 468 ASP B N 1
ATOM 7140 C CA . ASP B 1 468 ? 27.516 -16.156 -5.895 1 98.19 468 ASP B CA 1
ATOM 7141 C C . ASP B 1 468 ? 27.156 -15.039 -4.922 1 98.19 468 ASP B C 1
ATOM 7143 O O . ASP B 1 468 ? 27.125 -13.867 -5.301 1 98.19 468 ASP B O 1
ATOM 7147 N N . PRO B 1 469 ? 26.875 -15.445 -3.643 1 97.69 469 PRO B N 1
ATOM 7148 C CA . PRO B 1 469 ? 26.656 -14.383 -2.65 1 97.69 469 PRO B CA 1
ATOM 7149 C C . PRO B 1 469 ? 27.859 -13.445 -2.527 1 97.69 469 PRO B C 1
ATOM 7151 O O . PRO B 1 469 ? 29.016 -13.898 -2.584 1 97.69 469 PRO B O 1
ATOM 7154 N N . VAL B 1 470 ? 27.562 -12.188 -2.461 1 96.56 470 VAL B N 1
ATOM 7155 C CA . VAL B 1 470 ? 28.625 -11.203 -2.223 1 96.56 470 VAL B CA 1
ATOM 7156 C C . VAL B 1 470 ? 29.109 -11.305 -0.776 1 96.56 470 VAL B C 1
ATOM 7158 O O . VAL B 1 470 ? 28.312 -11.156 0.159 1 96.56 470 VAL B O 1
ATOM 7161 N N . PRO B 1 471 ? 30.391 -11.539 -0.536 1 94.56 471 PRO B N 1
ATOM 7162 C CA . PRO B 1 471 ? 30.906 -11.68 0.827 1 94.56 471 PRO B CA 1
ATOM 7163 C C . PRO B 1 471 ? 30.594 -10.469 1.703 1 94.56 471 PRO B C 1
ATOM 7165 O O . PRO B 1 471 ? 30.766 -9.328 1.263 1 94.56 471 PRO B O 1
ATOM 7168 N N . GLY B 1 472 ? 30.078 -10.617 2.883 1 91.31 472 GLY B N 1
ATOM 7169 C CA . GLY B 1 472 ? 29.859 -9.562 3.857 1 91.31 472 GLY B CA 1
ATOM 7170 C C . GLY B 1 472 ? 28.469 -8.938 3.766 1 91.31 472 GLY B C 1
ATOM 7171 O O . GLY B 1 472 ? 28.062 -8.188 4.656 1 91.31 472 GLY B O 1
ATOM 7172 N N . ARG B 1 473 ? 27.812 -9.203 2.754 1 92.06 473 ARG B N 1
ATOM 7173 C CA . ARG B 1 473 ? 26.469 -8.664 2.617 1 92.06 473 ARG B CA 1
ATOM 7174 C C . ARG B 1 473 ? 25.469 -9.484 3.422 1 92.06 473 ARG B C 1
ATOM 7176 O O . ARG B 1 473 ? 25.234 -10.656 3.113 1 92.06 473 ARG B O 1
ATOM 7183 N N . ASP B 1 474 ? 24.953 -8.922 4.523 1 90.94 474 ASP B N 1
ATOM 7184 C CA . ASP B 1 474 ? 23.984 -9.586 5.402 1 90.94 474 ASP B CA 1
ATOM 7185 C C . ASP B 1 474 ? 22.594 -9 5.238 1 90.94 474 ASP B C 1
ATOM 7187 O O . ASP B 1 474 ? 22.344 -7.844 5.59 1 90.94 474 ASP B O 1
ATOM 7191 N N . LEU B 1 475 ? 21.688 -9.852 4.734 1 96.12 475 LEU B N 1
ATOM 7192 C CA . LEU B 1 475 ? 20.328 -9.391 4.465 1 96.12 475 LEU B CA 1
ATOM 7193 C C . LEU B 1 475 ? 19.344 -9.953 5.484 1 96.12 475 LEU B C 1
ATOM 7195 O O . LEU B 1 475 ? 18.141 -9.953 5.254 1 96.12 475 LEU B O 1
ATOM 7199 N N . GLU B 1 476 ? 19.844 -10.422 6.633 1 96.5 476 GLU B N 1
ATOM 7200 C CA . GLU B 1 476 ? 18.984 -11.023 7.648 1 96.5 476 GLU B CA 1
ATOM 7201 C C . GLU B 1 476 ? 18.016 -10 8.234 1 96.5 476 GLU B C 1
ATOM 7203 O O . GLU B 1 476 ? 16.859 -10.312 8.508 1 96.5 476 GLU B O 1
ATOM 7208 N N . GLY B 1 477 ? 18.547 -8.828 8.438 1 96.31 477 GLY B N 1
ATOM 7209 C CA . GLY B 1 477 ? 17.688 -7.773 8.961 1 96.31 477 GLY B CA 1
ATOM 7210 C C . GLY B 1 477 ? 16.516 -7.449 8.047 1 96.31 477 GLY B C 1
ATOM 7211 O O . GLY B 1 477 ? 15.391 -7.281 8.508 1 96.31 477 GLY B O 1
ATOM 7212 N N . VAL B 1 478 ? 16.781 -7.324 6.809 1 96.56 478 VAL B N 1
ATOM 7213 C CA . VAL B 1 478 ? 15.758 -7.008 5.824 1 96.56 478 VAL B CA 1
ATOM 7214 C C . VAL B 1 478 ? 14.75 -8.156 5.746 1 96.56 478 VAL B C 1
ATOM 7216 O O . VAL B 1 478 ? 13.547 -7.926 5.59 1 96.56 478 VAL B O 1
ATOM 7219 N N . TYR B 1 479 ? 15.25 -9.391 5.906 1 98.12 479 TYR B N 1
ATOM 7220 C CA . TYR B 1 479 ? 14.367 -10.555 5.883 1 98.12 479 TYR B CA 1
ATOM 7221 C C . TYR B 1 479 ? 13.477 -10.594 7.121 1 98.12 479 TYR B C 1
ATOM 7223 O O . TYR B 1 479 ? 12.312 -10.977 7.043 1 98.12 479 TYR B O 1
ATOM 7231 N N . GLN B 1 480 ? 14.016 -10.25 8.25 1 97.69 480 GLN B N 1
ATOM 7232 C CA . GLN B 1 480 ? 13.219 -10.203 9.469 1 97.69 480 GLN B CA 1
ATOM 7233 C C . GLN B 1 480 ? 12.086 -9.188 9.352 1 97.69 480 GLN B C 1
ATOM 7235 O O . GLN B 1 480 ? 10.984 -9.414 9.852 1 97.69 480 GLN B O 1
ATOM 7240 N N . GLU B 1 481 ? 12.352 -8.055 8.703 1 96.75 481 GLU B N 1
ATOM 7241 C CA . GLU B 1 481 ? 11.312 -7.059 8.477 1 96.75 481 GLU B CA 1
ATOM 7242 C C . GLU B 1 481 ? 10.227 -7.594 7.547 1 96.75 481 GLU B C 1
ATOM 7244 O O . GLU B 1 481 ? 9.047 -7.266 7.703 1 96.75 481 GLU B O 1
ATOM 7249 N N . TRP B 1 482 ? 10.633 -8.414 6.547 1 97.44 482 TRP B N 1
ATOM 7250 C CA . TRP B 1 482 ? 9.672 -9.109 5.703 1 97.44 482 TRP B CA 1
ATOM 7251 C C . TRP B 1 482 ? 8.766 -10.016 6.535 1 97.44 482 TRP B C 1
ATOM 7253 O O . TRP B 1 482 ? 7.547 -10.023 6.344 1 97.44 482 TRP B O 1
ATOM 7263 N N . GLN B 1 483 ? 9.375 -10.719 7.445 1 97.25 483 GLN B N 1
ATOM 7264 C CA . GLN B 1 483 ? 8.602 -11.625 8.297 1 97.25 483 GLN B CA 1
ATOM 7265 C C . GLN B 1 483 ? 7.578 -10.852 9.125 1 97.25 483 GLN B C 1
ATOM 7267 O O . GLN B 1 483 ? 6.469 -11.336 9.352 1 97.25 483 GLN B O 1
ATOM 7272 N N . LYS B 1 484 ? 7.93 -9.656 9.547 1 95.31 484 LYS B N 1
ATOM 7273 C CA . LYS B 1 484 ? 6.992 -8.812 10.281 1 95.31 484 LYS B CA 1
ATOM 7274 C C . LYS B 1 484 ? 5.84 -8.367 9.391 1 95.31 484 LYS B C 1
ATOM 7276 O O . LYS B 1 484 ? 4.68 -8.375 9.812 1 95.31 484 LYS B O 1
ATOM 7281 N N . ALA B 1 485 ? 6.191 -7.895 8.188 1 96.06 485 ALA B N 1
ATOM 7282 C CA . ALA B 1 485 ? 5.164 -7.484 7.238 1 96.06 485 ALA B CA 1
ATOM 7283 C C . ALA B 1 485 ? 4.211 -8.641 6.93 1 96.06 485 ALA B C 1
ATOM 7285 O O . ALA B 1 485 ? 2.994 -8.445 6.879 1 96.06 485 ALA B O 1
ATOM 7286 N N . LEU B 1 486 ? 4.785 -9.828 6.758 1 95.94 486 LEU B N 1
ATOM 7287 C CA . LEU B 1 486 ? 3.994 -11.031 6.516 1 95.94 486 LEU B CA 1
ATOM 7288 C C . LEU B 1 486 ? 3.062 -11.312 7.688 1 95.94 486 LEU B C 1
ATOM 7290 O O . LEU B 1 486 ? 1.913 -11.719 7.492 1 95.94 486 LEU B O 1
ATOM 7294 N N . GLY B 1 487 ? 3.543 -11.133 8.883 1 94.06 487 GLY B N 1
ATOM 7295 C CA . GLY B 1 487 ? 2.744 -11.336 10.078 1 94.06 487 GLY B CA 1
ATOM 7296 C C . GLY B 1 487 ? 1.503 -10.469 10.125 1 94.06 487 GLY B C 1
ATOM 7297 O O . GLY B 1 487 ? 0.48 -10.859 10.688 1 94.06 487 GLY B O 1
ATOM 7298 N N . ARG B 1 488 ? 1.507 -9.305 9.5 1 90.56 488 ARG B N 1
ATOM 7299 C CA . ARG B 1 488 ? 0.378 -8.383 9.461 1 90.56 488 ARG B CA 1
ATOM 7300 C C . ARG B 1 488 ? -0.735 -8.914 8.57 1 90.56 488 ARG B C 1
ATOM 7302 O O . ARG B 1 488 ? -1.883 -8.477 8.664 1 90.56 488 ARG B O 1
ATOM 7309 N N . VAL B 1 489 ? -0.42 -9.766 7.68 1 88.12 489 VAL B N 1
ATOM 7310 C CA . VAL B 1 489 ? -1.354 -10.297 6.695 1 88.12 489 VAL B CA 1
ATOM 7311 C C . VAL B 1 489 ? -1.933 -11.617 7.191 1 88.12 489 VAL B C 1
ATOM 7313 O O . VAL B 1 489 ? -3.105 -11.922 6.957 1 88.12 489 VAL B O 1
ATOM 7316 N N . VAL B 1 490 ? -1.132 -12.391 7.914 1 79.94 490 VAL B N 1
ATOM 7317 C CA . VAL B 1 490 ? -1.524 -13.734 8.32 1 79.94 490 VAL B CA 1
ATOM 7318 C C . VAL B 1 490 ? -2.246 -13.68 9.664 1 79.94 490 VAL B C 1
ATOM 7320 O O . VAL B 1 490 ? -3.043 -14.562 9.992 1 79.94 490 VAL B O 1
ATOM 7323 N N . CYS B 1 491 ? -2.17 -12.555 10.539 1 64.38 491 CYS B N 1
ATOM 7324 C CA . CYS B 1 491 ? -2.824 -12.484 11.836 1 64.38 491 CYS B CA 1
ATOM 7325 C C . CYS B 1 491 ? -4.094 -11.641 11.766 1 64.38 491 CYS B C 1
ATOM 7327 O O . CYS B 1 491 ? -4.191 -10.734 10.938 1 64.38 491 CYS B O 1
#

pLDDT: mean 93.51, std 6.64, range [39.84, 98.75]

Solvent-accessible surface area (backbone atoms only — not comparable to full-atom values): 47759 Å² total; per-residue (Å²): 128,66,80,78,56,57,26,31,40,12,29,28,36,50,76,57,35,17,34,17,34,32,32,39,83,69,64,43,76,78,34,59,21,66,28,78,48,70,74,45,58,94,44,93,49,38,32,33,31,55,56,66,57,54,50,50,28,43,39,50,4,41,40,52,30,49,63,88,62,86,57,70,64,60,28,31,14,34,14,16,44,46,33,21,34,38,34,24,32,57,86,80,62,46,70,73,47,56,22,41,35,37,73,15,39,76,25,41,67,58,44,50,51,41,47,74,72,62,45,42,65,60,46,26,72,38,20,26,38,72,80,51,34,44,29,24,42,46,52,52,32,50,51,32,74,72,34,90,62,24,58,61,38,18,56,70,41,44,28,38,47,34,35,48,56,21,51,50,44,20,62,41,28,72,64,74,31,64,41,40,20,40,24,39,43,31,44,23,64,38,22,22,70,85,77,70,39,80,30,69,67,45,25,57,74,52,65,47,48,70,56,15,47,52,49,77,40,51,17,14,35,84,69,46,44,28,43,69,51,71,87,41,59,58,63,32,36,28,18,15,36,35,19,30,71,42,13,29,38,53,39,71,56,51,79,49,73,62,45,34,34,34,40,32,35,54,28,28,41,35,39,28,47,30,88,57,86,56,81,53,88,49,48,41,28,20,38,42,42,37,20,68,64,82,51,73,33,16,24,43,35,32,42,34,63,50,32,44,46,35,40,53,50,43,47,65,29,23,46,75,92,42,64,67,60,40,49,52,51,20,69,66,44,92,65,45,78,66,32,44,36,47,60,16,35,71,10,38,31,37,47,69,62,35,68,82,29,39,10,35,39,36,40,33,38,78,83,59,47,37,40,33,51,39,28,12,30,56,49,34,42,44,53,50,48,45,54,30,51,54,33,48,30,62,62,70,70,47,84,68,65,41,40,36,35,33,45,72,58,60,74,40,59,66,59,46,42,48,40,4,30,64,66,69,29,38,27,38,33,47,70,52,82,54,36,26,21,46,13,15,33,51,37,20,30,31,58,72,59,74,35,81,47,71,69,57,55,62,69,43,82,72,62,67,47,81,30,65,44,58,86,89,58,77,47,61,67,62,50,52,52,49,52,52,59,48,47,66,45,76,103,129,67,78,80,56,57,26,33,39,12,29,27,37,49,76,57,35,18,33,17,35,31,30,40,82,72,66,43,76,78,34,59,19,66,29,78,46,69,74,47,58,92,44,94,49,38,32,34,32,54,58,65,56,52,50,50,28,42,38,52,4,42,41,52,30,48,62,88,61,88,54,70,64,60,28,31,15,34,14,16,44,46,32,21,33,37,36,24,32,56,84,79,62,46,70,75,47,55,23,40,36,37,72,15,40,76,25,40,67,57,43,51,51,42,46,75,72,62,44,40,64,59,45,26,72,39,20,26,38,72,80,52,34,42,27,24,43,47,52,52,31,51,50,32,73,72,36,91,62,24,60,62,38,19,57,69,42,45,29,36,45,33,35,48,56,20,51,51,45,20,62,42,28,72,64,73,32,64,40,39,19,40,24,41,43,31,45,25,64,39,22,21,70,85,78,70,38,78,29,69,66,46,25,57,73,52,66,47,48,72,57,14,45,52,49,78,39,51,17,14,34,84,70,44,43,29,43,69,52,71,85,40,59,57,65,33,36,29,17,16,37,33,20,29,70,42,13,29,38,52,41,70,56,50,78,50,73,62,46,34,34,33,39,32,35,55,27,29,42,34,38,27,45,31,87,56,86,56,80,53,86,48,47,40,28,20,38,44,42,37,20,68,64,80,50,73,35,16,24,41,35,31,43,36,64,50,30,43,47,37,40,52,50,43,50,64,29,24,47,75,92,42,65,67,59,41,49,52,51,21,67,67,44,94,64,45,78,66,32,45,35,45,59,15,34,70,11,38,30,36,45,70,62,33,69,82,28,38,10,35,39,35,38,34,37,77,83,58,44,38,39,33,52,41,28,13,29,57,49,34,41,43,53,51,48,44,54,30,51,54,32,48,30,62,62,69,69,48,84,67,64,42,41,35,35,34,43,72,59,60,74,40,60,66,59,46,44,50,38,4,30,64,66,67,30,40,28,39,34,47,71,53,82,52,38,26,21,46,14,14,34,52,36,19,30,31,58,72,60,74,35,82,46,71,68,55,56,60,70,44,80,73,61,68,47,82,30,64,44,58,88,89,59,77,46,62,67,63,49,53,51,48,52,51,57,47,47,66,46,78,100

Nearest PDB structures (foldseek):
  6ude-assembly1_D  TM=9.654E-01  e=2.867E-60  Elizabethkingia anophelis NUHP1
  3h3n-assembly1_X  TM=9.614E-01  e=4.616E-59  Enterococcus casseliflavus
  1glc-assembly1_G  TM=9.567E-01  e=5.972E-57  Escherichia coli
  3flc-assembly1_O  TM=9.512E-01  e=3.159E-57  Enterococcus casseliflavus
  2dpn-assembly1_B  TM=9.656E-01  e=1.693E-56  Thermus thermophilus

Foldseek 3Di:
DPLPWAKEWFWAQEAFKTKIFIATLLLDTDFIFMDTFDWDDPDQQFIFGALVVSLVRNLRGSLRRCVPPPHAHQAYFYAYAFQWKWKAFLPPLHTLDTGTALLGQVLVVVLVVCVVVPCQVVLCQFLQDGSGSSHNLSVLLVSLVPDDVSLVCQQVLGMAMEHSLQSNLCQQQVSPFRAAEQQRVSRRSQAGQVVSAGDPVSCVSSSGHPSRYHHYDFQFAFGHWGPDDSNHHTGHTHGGYFYLVLLLCLLVLQPDFLAWEWEAEQKIKIKHKDQDFFRAPQQWGKGFSGGLVPDTIIMIMWIWSGAPNLLVVLQVVFDDDDSVVLLVLLLPDPDLQQKAKDCCCQHGHPRQRGRPFHIDIDNDDPPDHSSSSSNNSLVNNLLVVLRRQVSVCVRVVHDRAEYEYAYDSVVPVSSLQSNQQANQHKYKY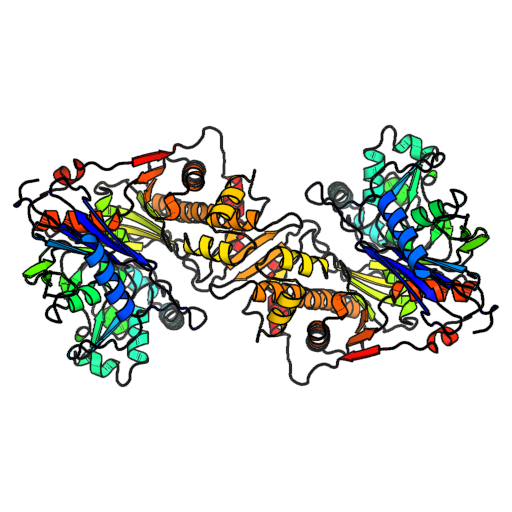WPDNRSSSSSRRVSHCCSVVSQVDSVSSVPRDTDIDIHHHDPPRHCVVVSVSNVVRVVVRSD/DPLPWAKEWFWAQEAFKTKIFIATLLLDTDFIFMDTFDWDDPDQQFIFGALVVSLVRNLRGSLRRCVPPPHAHQAYFYAYAFQWKWKAFLPPLHTLDTGTALLGQVLVVVLVVCVVVPCQVVLCQFLQDGSGSSHNLSVLLVSLVPDDVSLVCQQVLGMAMEHSLQSNLCVQQVSPFRAAELQRVSRRSQAGQVVSDGDPVSCVSSSGHPSRYHHYDFQFAFGHWGPDDSNHHTGHTHGGYFYLVLLLCLLVLQPDALAWEWEAEQKIKIKHKDQDFFRAPQQWGKGFSTGLVPDTIIMIMWIWSGAPNLLVVLQVVFDDDDSVVLLVLLLPDPDLQQKAKDCCCQHGHPRQRGRPFHIDIDNDDPPDHSSSSSNNSLVNNLLSVVRRQVSVCVRVVHDRAEYEYAYDSVVPVSSLQSNQQANQHKYKYWPDNRSSSSSRRVSHCCSVVSAVDSVSSVPRDTDIDIHHHDPPRHCVVVSVSNVVRVVVRSD

Radius of gyration: 35.12 Å; Cα contacts (8 Å, |Δi|>4): 2423; chains: 2; bounding box: 62×104×78 Å

Organism: Pseudomonas syringae pv. tomato (strain ATCC BAA-871 / DC3000) (NCBI:txid223283)

InterPro domains:
  IPR000577 Carbohydrate kinase, FGGY [PIRSF000538] (7-488)
  IPR018483 Carbohydrate kinase, FGGY, conserved site [PS00445] (359-379)
  IPR018483 Carbohydrate kinase, FGGY, conserved site [PS00933] (134-146)
  IPR018484 Carbohydrate kinase FGGY, N-terminal [PF00370] (8-251)
  IPR018485 Carbohydrate kinase FGGY, C-terminal [PF02782] (261-447)
  IPR043129 ATPase, nucleotide binding domain [SSF53067] (7-253)
  IPR043129 ATPase, nucleotide binding domain [SSF53067] (254-485)

Secondary structure (DSSP, 8-state):
--TTS--EEEEEE-SSEEEEEEE-TTS-EEEEEEEE---B-SSTT--EE-HHHHHHHHHHHHHHHHTT--S---EEEEEE-SS-EEEEETTT--BSS-EE-TT--TTHHHHHHHHHTT-HHHHHHHHS--S-TTSHHHHHHHHHHHSTTHHHHHHTT-EEEEEHHHHHHHHHTTTS--EEEHHHHTTTT-EETTTTEE-HHHHHHHT--GGGBPEEE-SEEEEEEPPSBTTBPTT-EEEEEEEHHHHHHHHTTTTSTT-EEEEESSSEEEEEEESS----SSS-EEEEEEE-SS-EEEEEEEEES-SHHHHHHHHHHB--S-HHHHHHHHHHSSS-TT-EEE--BTBB-TTT-BTT--EEEEEE-TT--HHHHHHHHHHHHHHHHHHHHHHHHHHH-S----EEEESGGGG-HHHHHHHHHHHTS-EEEE--TTHHHHHHHHHHHHHHTSS-SHHHHHTS---EEEEPPPTT---HHHHHHHHHHHHHHH-/--TTS--EEEEEE-SSEEEEEEE-TTS-EEEEEEEE---B-SSTT--EE-HHHHHHHHHHHHHHHHTT--S---EEEEEE-SS-EEEEETTT--BSS-EE-TT--TTHHHHHHHHHTT-HHHHHHHHS--S-TTSHHHHHHHHHHHSTTHHHHHHTT-EEEEEHHHHHHHHHTTTS--EEEHHHHTTTT-EETTTTEE-HHHHHHHT--GGGBPEEE-SEEEEEEPPSBTTBPTT-EEEEEEEHHHHHHHHTTTTSTT-EEEEESSSEEEEEEESS----SSS-EEEEEEE-SS-EEEEEEEEES-SHHHHHHHHHHB--S-HHHHHHHHHHSSS-TT-EEE--BTBB-TTT-BTT--EEEEEE-TT--HHHHHHHHHHHHHHHHHHHHHHHHHHH-S----EEEESGGGG-HHHHHHHHHHHTS-EEEE--TTHHHHHHHHHHHHHHTS--SHHHHHTS---EEEEPPPTT---HHHHHHHHHHHHHHH-